Protein AF-0000000074163952 (afdb_homodimer)

Solvent-accessible surface area (backbone atoms only — not comparable to full-atom values): 49693 Å² total; per-residue (Å²): 131,82,79,80,57,80,88,68,45,62,49,52,60,30,50,52,43,33,51,54,52,26,58,41,34,47,19,56,90,40,46,65,64,46,54,51,48,51,37,51,52,40,41,74,66,71,33,51,55,47,67,40,82,78,32,60,22,38,40,33,40,33,74,40,34,94,90,10,71,66,14,60,28,35,26,34,31,22,30,72,25,23,58,88,26,58,41,89,86,47,89,74,48,55,85,70,37,49,54,52,75,40,77,43,78,54,98,90,35,56,25,39,28,20,73,41,19,27,49,41,54,65,18,31,50,26,40,14,41,40,50,33,57,66,62,36,84,84,58,68,28,15,29,35,35,35,40,38,32,36,24,63,87,74,76,31,46,10,57,75,39,48,66,76,76,74,70,81,43,45,35,35,41,33,27,67,37,46,38,56,58,39,39,35,40,26,17,9,13,34,26,34,43,39,35,33,60,30,73,90,61,40,50,58,46,80,36,72,70,44,49,29,36,34,39,38,32,35,50,29,65,36,44,47,43,50,83,38,37,85,62,65,46,54,40,19,50,53,57,48,21,61,49,45,47,58,38,38,25,89,89,50,52,25,15,40,24,30,37,47,19,38,91,38,51,60,28,38,9,27,30,21,35,36,34,33,34,30,52,97,51,54,69,67,52,52,53,50,47,51,53,53,46,50,53,49,45,53,50,49,47,62,74,31,43,87,60,25,66,70,41,46,72,48,76,38,64,83,42,60,76,45,60,54,54,44,40,23,27,38,56,71,39,29,38,38,52,33,27,44,48,51,53,56,67,60,33,47,62,40,62,36,87,83,43,86,88,31,62,30,26,34,31,29,59,2,32,36,39,41,32,39,83,41,47,88,80,19,37,35,32,28,28,38,34,13,17,43,57,71,54,46,52,50,51,51,51,26,52,48,25,48,31,61,36,48,55,33,44,47,66,68,52,77,38,83,62,49,33,18,21,60,64,58,93,80,39,67,68,56,56,49,46,45,55,35,37,15,64,57,55,77,66,43,76,51,48,76,45,59,42,42,45,75,46,68,62,7,35,49,32,65,60,36,75,84,42,46,60,40,25,32,24,29,33,47,44,56,74,67,23,38,71,10,32,34,39,48,77,34,42,38,46,38,50,50,30,53,51,46,42,47,39,52,42,18,69,40,116,130,82,78,80,56,82,87,70,44,61,50,50,60,28,52,50,42,34,52,54,51,30,59,41,34,49,19,55,90,42,46,65,64,46,53,50,50,51,37,51,53,40,39,73,66,71,33,52,53,46,66,42,81,78,32,61,21,37,40,33,39,34,74,40,33,94,89,10,72,67,14,59,28,35,26,36,31,23,30,72,26,23,56,88,26,59,41,93,87,45,90,75,49,55,85,72,38,49,53,51,74,42,78,43,78,55,95,91,36,58,25,38,30,22,74,41,19,26,50,40,54,66,17,33,50,26,41,13,42,41,52,33,58,66,61,37,82,85,58,67,28,16,30,36,36,35,40,39,32,37,24,62,88,72,77,29,46,11,58,74,37,48,66,76,75,74,69,79,42,45,35,35,42,32,27,68,37,46,39,57,58,38,38,34,38,26,17,9,13,36,26,33,40,41,35,33,60,30,72,91,60,40,49,58,46,79,37,73,70,38,49,28,36,34,39,39,32,36,51,29,64,35,46,46,42,52,84,39,36,88,64,65,45,54,39,21,50,51,55,48,22,60,49,44,48,59,39,39,26,89,88,50,52,24,16,38,24,31,36,47,16,37,88,39,53,60,29,37,8,28,32,20,35,37,33,33,34,30,55,95,50,56,70,67,52,51,52,49,48,51,53,52,47,50,53,48,46,53,50,50,49,62,74,31,40,86,60,24,68,68,42,47,72,47,77,38,63,84,41,64,80,36,59,54,60,43,40,23,26,38,55,71,39,28,37,38,52,33,27,44,47,52,54,55,65,60,34,46,62,41,61,36,88,83,43,87,88,30,61,29,25,33,30,28,58,2,32,37,38,41,31,41,82,40,48,89,80,17,38,36,31,29,28,40,36,14,18,44,56,71,55,46,52,50,52,51,52,26,53,48,25,49,32,60,38,47,56,32,46,47,65,68,53,78,40,83,62,48,31,18,22,59,63,57,93,78,38,69,67,56,54,48,44,45,57,34,36,14,65,58,55,77,65,42,76,52,48,75,46,60,42,43,45,74,45,70,63,6,35,48,30,65,58,37,74,83,42,46,61,40,25,31,26,30,33,48,44,55,74,67,23,39,70,11,32,32,38,49,79,35,41,37,45,40,50,50,30,54,50,46,41,48,40,52,41,19,68,41,117

Structure (mmCIF, N/CA/C/O backbone):
data_AF-0000000074163952-model_v1
#
loop_
_entity.id
_entity.type
_entity.pdbx_description
1 polymer 'Aminoacyl-histidine dipeptidase'
#
loop_
_atom_site.group_PDB
_atom_site.id
_atom_site.type_symbol
_atom_site.label_atom_id
_atom_site.label_alt_id
_atom_site.label_comp_id
_atom_site.label_asym_id
_atom_site.label_entity_id
_atom_site.label_seq_id
_atom_site.pdbx_PDB_ins_code
_atom_site.Cartn_x
_atom_site.Cartn_y
_atom_site.Cartn_z
_atom_site.occupancy
_atom_site.B_iso_or_equiv
_atom_site.auth_seq_id
_atom_site.auth_comp_id
_atom_site.auth_asym_id
_atom_site.auth_atom_id
_atom_site.pdbx_PDB_model_num
ATOM 1 N N . MET A 1 1 ? -30.156 -41.531 11.922 1 51.34 1 MET A N 1
ATOM 2 C CA . MET A 1 1 ? -30.359 -41.906 10.531 1 51.34 1 MET A CA 1
ATOM 3 C C . MET A 1 1 ? -29.125 -42.594 9.969 1 51.34 1 MET A C 1
ATOM 5 O O . MET A 1 1 ? -27.984 -42.219 10.289 1 51.34 1 MET A O 1
ATOM 9 N N . SER A 1 2 ? -29.172 -43.75 9.547 1 77.38 2 SER A N 1
ATOM 10 C CA . SER A 1 2 ? -28.062 -44.531 9.047 1 77.38 2 SER A CA 1
ATOM 11 C C . SER A 1 2 ? -27.359 -43.844 7.883 1 77.38 2 SER A C 1
ATOM 13 O O . SER A 1 2 ? -28 -43.156 7.078 1 77.38 2 SER A O 1
ATOM 15 N N . LEU A 1 3 ? -26.016 -43.844 7.941 1 87.5 3 LEU A N 1
ATOM 16 C CA . LEU A 1 3 ? -25.234 -43.219 6.863 1 87.5 3 LEU A CA 1
ATOM 17 C C . LEU A 1 3 ? -25.438 -44 5.559 1 87.5 3 LEU A C 1
ATOM 19 O O . LEU A 1 3 ? -25.594 -45.219 5.57 1 87.5 3 LEU A O 1
ATOM 23 N N . PRO A 1 4 ? -25.547 -43.312 4.52 1 90 4 PRO A N 1
ATOM 24 C CA . PRO A 1 4 ? -25.656 -44.031 3.242 1 90 4 PRO A CA 1
ATOM 25 C C . PRO A 1 4 ? -24.391 -44.844 2.926 1 90 4 PRO A C 1
ATOM 27 O O . PRO A 1 4 ? -23.344 -44.625 3.523 1 90 4 PRO A O 1
ATOM 30 N N . GLU A 1 5 ? -24.609 -45.781 2.006 1 91.25 5 GLU A N 1
ATOM 31 C CA . GLU A 1 5 ? -23.453 -46.5 1.485 1 91.25 5 GLU A CA 1
ATOM 32 C C . GLU A 1 5 ? -22.703 -45.656 0.448 1 91.25 5 GLU A C 1
ATOM 34 O O . GLU A 1 5 ? -23.297 -44.812 -0.209 1 91.25 5 GLU A O 1
ATOM 39 N N . LEU A 1 6 ? -21.406 -45.938 0.286 1 93.94 6 LEU A N 1
ATOM 40 C CA . LEU A 1 6 ? -20.562 -45.188 -0.626 1 93.94 6 LEU A CA 1
ATOM 41 C C . LEU A 1 6 ? -21.109 -45.25 -2.049 1 93.94 6 LEU A C 1
ATOM 43 O O . LEU A 1 6 ? -21.062 -44.25 -2.775 1 93.94 6 LEU A O 1
ATOM 47 N N . ASN A 1 7 ? -21.625 -46.375 -2.359 1 91.69 7 ASN A N 1
ATOM 48 C CA . ASN A 1 7 ? -22.094 -46.594 -3.729 1 91.69 7 ASN A CA 1
ATOM 49 C C . ASN A 1 7 ? -23.406 -45.875 -3.988 1 91.69 7 ASN A C 1
ATOM 51 O O . ASN A 1 7 ? -23.875 -45.812 -5.129 1 91.69 7 ASN A O 1
ATOM 55 N N . GLU A 1 8 ? -23.984 -45.281 -3.004 1 94 8 GLU A N 1
ATOM 56 C CA . GLU A 1 8 ? -25.266 -44.594 -3.127 1 94 8 GLU A CA 1
ATOM 57 C C . GLU A 1 8 ? -25.078 -43.094 -3.359 1 94 8 GLU A C 1
ATOM 59 O O . GLU A 1 8 ? -26.031 -42.375 -3.641 1 94 8 GLU A O 1
ATOM 64 N N . LEU A 1 9 ? -23.906 -42.75 -3.307 1 96.25 9 LEU A N 1
ATOM 65 C CA . LEU A 1 9 ? -23.625 -41.312 -3.402 1 96.25 9 LEU A CA 1
ATOM 66 C C . LEU A 1 9 ? -23.812 -40.812 -4.832 1 96.25 9 LEU A C 1
ATOM 68 O O . LEU A 1 9 ? -23.578 -41.562 -5.785 1 96.25 9 LEU A O 1
ATOM 72 N N . GLU A 1 10 ? -24.328 -39.625 -4.949 1 95.31 10 GLU A N 1
ATOM 73 C CA . GLU A 1 10 ? -24.516 -38.938 -6.238 1 95.31 10 GLU A CA 1
ATOM 74 C C . GLU A 1 10 ? -23.578 -37.75 -6.383 1 95.31 10 GLU A C 1
ATOM 76 O O . GLU A 1 10 ? -23.297 -37.062 -5.406 1 95.31 10 GLU A O 1
ATOM 81 N N . PRO A 1 11 ? -23.109 -37.469 -7.543 1 96.81 11 PRO A N 1
ATOM 82 C CA . PRO A 1 11 ? -23.297 -38.219 -8.781 1 96.81 11 PRO A CA 1
ATOM 83 C C . PRO A 1 11 ? -22.5 -39.531 -8.805 1 96.81 11 PRO A C 1
ATOM 85 O O . PRO A 1 11 ? -21.297 -39.531 -8.531 1 96.81 11 PRO A O 1
ATOM 88 N N . LYS A 1 12 ? -23.062 -40.5 -9.32 1 96.88 12 LYS A N 1
ATOM 89 C CA . LYS A 1 12 ? -22.5 -41.844 -9.219 1 96.88 12 LYS A CA 1
ATOM 90 C C . LYS A 1 12 ? -21.156 -41.938 -9.961 1 96.88 12 LYS A C 1
ATOM 92 O O . LYS A 1 12 ? -20.172 -42.438 -9.422 1 96.88 12 LYS A O 1
ATOM 97 N N . ASP A 1 13 ? -21.141 -41.438 -11.18 1 96.81 13 ASP A N 1
ATOM 98 C CA . ASP A 1 13 ? -19.953 -41.562 -12.016 1 96.81 13 ASP A CA 1
ATOM 99 C C . ASP A 1 13 ? -18.781 -40.812 -11.398 1 96.81 13 ASP A C 1
ATOM 101 O O . ASP A 1 13 ? -17.641 -41.281 -11.453 1 96.81 13 ASP A O 1
ATOM 105 N N . LEU A 1 14 ? -19.047 -39.625 -10.828 1 98.12 14 LEU A N 1
ATOM 106 C CA . LEU A 1 14 ? -17.984 -38.844 -10.18 1 98.12 14 LEU A CA 1
ATOM 107 C C . LEU A 1 14 ? -17.406 -39.625 -8.992 1 98.12 14 LEU A C 1
ATOM 109 O O . LEU A 1 14 ? -16.188 -39.75 -8.875 1 98.12 14 LEU A O 1
ATOM 113 N N . TRP A 1 15 ? -18.203 -40.125 -8.141 1 98.38 15 TRP A N 1
ATOM 114 C CA . TRP A 1 15 ? -17.766 -40.812 -6.945 1 98.38 15 TRP A CA 1
ATOM 115 C C . TRP A 1 15 ? -17.047 -42.094 -7.305 1 98.38 15 TRP A C 1
ATOM 117 O O . TRP A 1 15 ? -16.078 -42.5 -6.645 1 98.38 15 TRP A O 1
ATOM 127 N N . GLN A 1 16 ? -17.531 -42.75 -8.344 1 97.81 16 GLN A N 1
ATOM 128 C CA . GLN A 1 16 ? -16.844 -43.969 -8.797 1 97.81 16 GLN A CA 1
ATOM 129 C C . GLN A 1 16 ? -15.414 -43.656 -9.234 1 97.81 16 GLN A C 1
ATOM 131 O O . GLN A 1 16 ? -14.492 -44.438 -8.938 1 97.81 16 GLN A O 1
ATOM 136 N N . ASN A 1 17 ? -15.297 -42.625 -9.969 1 98.31 17 ASN A N 1
ATOM 137 C CA . ASN A 1 17 ? -13.953 -42.219 -10.352 1 98.31 17 ASN A CA 1
ATOM 138 C C . ASN A 1 17 ? -13.102 -41.875 -9.133 1 98.31 17 ASN A C 1
ATOM 140 O O . ASN A 1 17 ? -11.914 -42.188 -9.086 1 98.31 17 ASN A O 1
ATOM 144 N N . PHE A 1 18 ? -13.695 -41.188 -8.125 1 98.56 18 PHE A N 1
ATOM 145 C CA . PHE A 1 18 ? -12.977 -40.781 -6.918 1 98.56 18 PHE A CA 1
ATOM 146 C C . PHE A 1 18 ? -12.492 -42 -6.152 1 98.56 18 PHE A C 1
ATOM 148 O O . PHE A 1 18 ? -11.336 -42.062 -5.723 1 98.56 18 PHE A O 1
ATOM 155 N N . PHE A 1 19 ? -13.359 -42.938 -6.039 1 98.25 19 PHE A N 1
ATOM 156 C CA . PHE A 1 19 ? -13.008 -44.156 -5.324 1 98.25 19 PHE A CA 1
ATOM 157 C C . PHE A 1 19 ? -11.969 -44.969 -6.094 1 98.25 19 PHE A C 1
ATOM 159 O O . PHE A 1 19 ? -11.102 -45.594 -5.5 1 98.25 19 PHE A O 1
ATOM 166 N N . PHE A 1 20 ? -12.125 -44.969 -7.391 1 98 20 PHE A N 1
ATOM 167 C CA . PHE A 1 20 ? -11.109 -45.594 -8.234 1 98 20 PHE A CA 1
ATOM 168 C C . PHE A 1 20 ? -9.734 -45 -7.949 1 98 20 PHE A C 1
ATOM 170 O O . PHE A 1 20 ? -8.766 -45.719 -7.758 1 98 20 PHE A O 1
ATOM 177 N N . MET A 1 21 ? -9.656 -43.688 -7.879 1 98.38 21 MET A N 1
ATOM 178 C CA . MET A 1 21 ? -8.398 -43 -7.59 1 98.38 21 MET A CA 1
ATOM 179 C C . MET A 1 21 ? -7.891 -43.344 -6.195 1 98.38 21 MET A C 1
ATOM 181 O O . MET A 1 21 ? -6.699 -43.594 -6.004 1 98.38 21 MET A O 1
ATOM 185 N N . CYS A 1 22 ? -8.797 -43.406 -5.219 1 97.88 22 CYS A N 1
ATOM 186 C CA . CYS A 1 22 ? -8.438 -43.75 -3.848 1 97.88 22 CYS A CA 1
ATOM 187 C C . CYS A 1 22 ? -7.793 -45.125 -3.787 1 97.88 22 CYS A C 1
ATOM 189 O O . CYS A 1 22 ? -6.965 -45.375 -2.912 1 97.88 22 CYS A O 1
ATOM 191 N N . GLY A 1 23 ? -8.164 -45.906 -4.703 1 98 23 GLY A N 1
ATOM 192 C CA . GLY A 1 23 ? -7.691 -47.281 -4.715 1 98 23 GLY A CA 1
ATOM 193 C C . GLY A 1 23 ? -6.262 -47.406 -5.207 1 98 23 GLY A C 1
ATOM 194 O O . GLY A 1 23 ? -5.645 -48.469 -5.059 1 98 23 GLY A O 1
ATOM 195 N N . ILE A 1 24 ? -5.742 -46.406 -5.746 1 98.25 24 ILE A N 1
ATOM 196 C CA . ILE A 1 24 ? -4.387 -46.406 -6.285 1 98.25 24 ILE A CA 1
ATOM 197 C C . ILE A 1 24 ? -3.455 -45.625 -5.355 1 98.25 24 ILE A C 1
ATOM 199 O O . ILE A 1 24 ? -3.629 -44.438 -5.152 1 98.25 24 ILE A O 1
ATOM 203 N N . PRO A 1 25 ? -2.461 -46.312 -4.785 1 97.81 25 PRO A N 1
ATOM 204 C CA . PRO A 1 25 ? -1.504 -45.594 -3.953 1 97.81 25 PRO A CA 1
ATOM 205 C C . PRO A 1 25 ? -0.815 -44.438 -4.703 1 97.81 25 PRO A C 1
ATOM 207 O O . PRO A 1 25 ? -0.305 -44.656 -5.809 1 97.81 25 PRO A O 1
ATOM 210 N N . HIS A 1 26 ? -0.855 -43.281 -4.191 1 97.06 26 HIS A N 1
ATOM 211 C CA . HIS A 1 26 ? -0.258 -42.125 -4.863 1 97.06 26 HIS A CA 1
ATOM 212 C C . HIS A 1 26 ? 0.008 -41 -3.883 1 97.06 26 HIS A C 1
ATOM 214 O O . HIS A 1 26 ? -0.418 -41.062 -2.727 1 97.06 26 HIS A O 1
ATOM 220 N N . GLY A 1 27 ? 0.691 -40.062 -4.238 1 96.31 27 GLY A N 1
ATOM 221 C CA . GLY A 1 27 ? 1.073 -38.812 -3.572 1 96.31 27 GLY A CA 1
ATOM 222 C C . GLY A 1 27 ? 2.021 -37.969 -4.395 1 96.31 27 GLY A C 1
ATOM 223 O O . GLY A 1 27 ? 2.508 -38.406 -5.441 1 96.31 27 GLY A O 1
ATOM 224 N N . SER A 1 28 ? 2.232 -36.75 -3.895 1 94.44 28 SER A N 1
ATOM 225 C CA . SER A 1 28 ? 3.219 -35.938 -4.586 1 94.44 28 SER A CA 1
ATOM 226 C C . SER A 1 28 ? 4.562 -36.656 -4.688 1 94.44 28 SER A C 1
ATOM 228 O O . SER A 1 28 ? 5.051 -37.219 -3.705 1 94.44 28 SER A O 1
ATOM 230 N N . GLY A 1 29 ? 5.117 -36.625 -5.859 1 94.44 29 GLY A N 1
ATOM 231 C CA . GLY A 1 29 ? 6.359 -37.344 -6.113 1 94.44 29 GLY A CA 1
ATOM 232 C C . GLY A 1 29 ? 6.141 -38.781 -6.508 1 94.44 29 GLY A C 1
ATOM 233 O O . GLY A 1 29 ? 7.066 -39.438 -6.984 1 94.44 29 GLY A O 1
ATOM 234 N N . ASN A 1 30 ? 5.008 -39.312 -6.242 1 96.56 30 ASN A N 1
ATOM 235 C CA . ASN A 1 30 ? 4.621 -40.688 -6.594 1 96.56 30 ASN A CA 1
ATOM 236 C C . ASN A 1 30 ? 3.326 -40.719 -7.402 1 96.56 30 ASN A C 1
ATOM 238 O O . ASN A 1 30 ? 2.305 -41.219 -6.93 1 96.56 30 ASN A O 1
ATOM 242 N N . VAL A 1 31 ? 3.389 -40.312 -8.664 1 97.69 31 VAL A N 1
ATOM 243 C CA . VAL A 1 31 ? 2.154 -40.094 -9.406 1 97.69 31 VAL A CA 1
ATOM 244 C C . VAL A 1 31 ? 2.109 -41 -10.633 1 97.69 31 VAL A C 1
ATOM 246 O O . VAL A 1 31 ? 1.111 -41.031 -11.359 1 97.69 31 VAL A O 1
ATOM 249 N N . THR A 1 32 ? 3.098 -41.812 -10.875 1 97.12 32 THR A N 1
ATOM 250 C CA . THR A 1 32 ? 3.201 -42.562 -12.109 1 97.12 32 THR A CA 1
ATOM 251 C C . THR A 1 32 ? 2.033 -43.562 -12.242 1 97.12 32 THR A C 1
ATOM 253 O O . THR A 1 32 ? 1.38 -43.594 -13.289 1 97.12 32 THR A O 1
ATOM 256 N N . ALA A 1 33 ? 1.748 -44.281 -11.211 1 97.94 33 ALA A N 1
ATOM 257 C CA . ALA A 1 33 ? 0.709 -45.312 -11.25 1 97.94 33 ALA A CA 1
ATOM 258 C C . ALA A 1 33 ? -0.668 -44.688 -11.461 1 97.94 33 ALA A C 1
ATOM 260 O O . ALA A 1 33 ? -1.479 -45.188 -12.234 1 97.94 33 ALA A O 1
ATOM 261 N N . ILE A 1 34 ? -0.913 -43.625 -10.781 1 98.31 34 ILE A N 1
ATOM 262 C CA . ILE A 1 34 ? -2.244 -43.031 -10.867 1 98.31 34 ILE A CA 1
ATOM 263 C C . ILE A 1 34 ? -2.434 -42.375 -12.234 1 98.31 34 ILE A C 1
ATOM 265 O O . ILE A 1 34 ? -3.529 -42.406 -12.797 1 98.31 34 ILE A O 1
ATOM 269 N N . VAL A 1 35 ? -1.438 -41.719 -12.773 1 98.62 35 VAL A N 1
ATOM 270 C CA . VAL A 1 35 ? -1.528 -41.094 -14.086 1 98.62 35 VAL A CA 1
ATOM 271 C C . VAL A 1 35 ? -1.795 -42.188 -15.141 1 98.62 35 VAL A C 1
ATOM 273 O O . VAL A 1 35 ? -2.666 -42 -16 1 98.62 35 VAL A O 1
ATOM 276 N N . GLN A 1 36 ? -1.068 -43.281 -15.023 1 98.44 36 GLN A N 1
ATOM 277 C CA . GLN A 1 36 ? -1.26 -44.375 -15.961 1 98.44 36 GLN A CA 1
ATOM 278 C C . GLN A 1 36 ? -2.658 -44.969 -15.828 1 98.44 36 GLN A C 1
ATOM 280 O O . GLN A 1 36 ? -3.305 -45.281 -16.828 1 98.44 36 GLN A O 1
ATOM 285 N N . ALA A 1 37 ? -3.074 -45.156 -14.641 1 98.56 37 ALA A N 1
ATOM 286 C CA . ALA A 1 37 ? -4.395 -45.719 -14.398 1 98.56 37 ALA A CA 1
ATOM 287 C C . ALA A 1 37 ? -5.492 -44.844 -14.977 1 98.56 37 ALA A C 1
ATOM 289 O O . ALA A 1 37 ? -6.465 -45.344 -15.547 1 98.56 37 ALA A O 1
ATOM 290 N N . LEU A 1 38 ? -5.367 -43.594 -14.773 1 98.62 38 LEU A N 1
ATOM 291 C CA . LEU A 1 38 ? -6.348 -42.625 -15.297 1 98.62 38 LEU A CA 1
ATOM 292 C C . LEU A 1 38 ? -6.344 -42.656 -16.828 1 98.62 38 LEU A C 1
ATOM 294 O O . LEU A 1 38 ? -7.398 -42.531 -17.453 1 98.62 38 LEU A O 1
ATOM 298 N N . LYS A 1 39 ? -5.137 -42.688 -17.406 1 98.69 39 LYS A N 1
ATOM 299 C CA . LYS A 1 39 ? -5.023 -42.781 -18.859 1 98.69 39 LYS A CA 1
ATOM 300 C C . LYS A 1 39 ? -5.785 -44 -19.391 1 98.69 39 LYS A C 1
ATOM 302 O O . LYS A 1 39 ? -6.566 -43.875 -20.328 1 98.69 39 LYS A O 1
ATOM 307 N N . GLU A 1 40 ? -5.559 -45.094 -18.766 1 98.5 40 GLU A N 1
ATOM 308 C CA . GLU A 1 40 ? -6.188 -46.344 -19.188 1 98.5 40 GLU A CA 1
ATOM 309 C C . GLU A 1 40 ? -7.703 -46.281 -19.016 1 98.5 40 GLU A C 1
ATOM 311 O O . GLU A 1 40 ? -8.445 -46.781 -19.875 1 98.5 40 GLU A O 1
ATOM 316 N N . ARG A 1 41 ? -8.094 -45.688 -17.953 1 97.69 41 ARG A N 1
ATOM 317 C CA . ARG A 1 41 ? -9.523 -45.562 -17.703 1 97.69 41 ARG A CA 1
ATOM 318 C C . ARG A 1 41 ? -10.18 -44.688 -18.781 1 97.69 41 ARG A C 1
ATOM 320 O O . ARG A 1 41 ? -11.273 -45.031 -19.25 1 97.69 41 ARG A O 1
ATOM 327 N N . ALA A 1 42 ? -9.578 -43.625 -19.125 1 98.19 42 ALA A N 1
ATOM 328 C CA . ALA A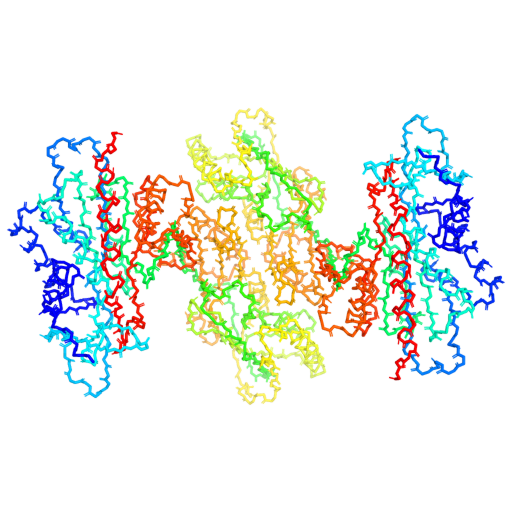 1 42 ? -10.094 -42.75 -20.172 1 98.19 42 ALA A CA 1
ATOM 329 C C . ALA A 1 42 ? -10.125 -43.438 -21.531 1 98.19 42 ALA A C 1
ATOM 331 O O . ALA A 1 42 ? -11.109 -43.344 -22.266 1 98.19 42 ALA A O 1
ATOM 332 N N . GLU A 1 43 ? -9.078 -44.188 -21.812 1 98.25 43 GLU A N 1
ATOM 333 C CA . GLU A 1 43 ? -9.008 -44.906 -23.078 1 98.25 43 GLU A CA 1
ATOM 334 C C . GLU A 1 43 ? -10.086 -46 -23.141 1 98.25 43 GLU A C 1
ATOM 336 O O . GLU A 1 43 ? -10.68 -46.219 -24.203 1 98.25 43 GLU A O 1
ATOM 341 N N . ALA A 1 44 ? -10.297 -46.625 -22.047 1 97.5 44 ALA A N 1
ATOM 342 C CA . ALA A 1 44 ? -11.336 -47.656 -21.984 1 97.5 44 ALA A CA 1
ATOM 343 C C . ALA A 1 44 ? -12.711 -47.062 -22.25 1 97.5 44 ALA A C 1
ATOM 345 O O . ALA A 1 44 ? -13.602 -47.719 -22.766 1 97.5 44 ALA A O 1
ATOM 346 N N . ALA A 1 45 ? -12.828 -45.844 -21.984 1 96.38 45 ALA A N 1
ATOM 347 C CA . ALA A 1 45 ? -14.094 -45.125 -22.203 1 96.38 45 ALA A CA 1
ATOM 348 C C . ALA A 1 45 ? -14.172 -44.562 -23.625 1 96.38 45 ALA A C 1
ATOM 350 O O . ALA A 1 45 ? -15.156 -43.938 -23.984 1 96.38 45 ALA A O 1
ATOM 351 N N . GLY A 1 46 ? -13.133 -44.75 -24.406 1 96.38 46 GLY A N 1
ATOM 352 C CA . GLY A 1 46 ? -13.141 -44.344 -25.797 1 96.38 46 GLY A CA 1
ATOM 353 C C . GLY A 1 46 ? -12.562 -42.969 -26.016 1 96.38 46 GLY A C 1
ATOM 354 O O . GLY A 1 46 ? -12.75 -42.375 -27.078 1 96.38 46 GLY A O 1
ATOM 355 N N . LEU A 1 47 ? -11.953 -42.438 -25.078 1 98 47 LEU A N 1
ATOM 356 C CA . LEU A 1 47 ? -11.359 -41.125 -25.203 1 98 47 LEU A CA 1
ATOM 357 C C . LEU A 1 47 ? -9.875 -41.219 -25.547 1 98 47 LEU A C 1
ATOM 359 O O . LEU A 1 47 ? -9.242 -42.25 -25.297 1 98 47 LEU A O 1
ATOM 363 N N . LYS A 1 48 ? -9.398 -40.156 -26.188 1 98.12 48 LYS A N 1
ATOM 364 C CA . LYS A 1 48 ? -7.957 -40.031 -26.391 1 98.12 48 LYS A CA 1
ATOM 365 C C . LYS A 1 48 ? -7.254 -39.562 -25.125 1 98.12 48 LYS A C 1
ATOM 367 O O . LYS A 1 48 ? -7.715 -38.625 -24.484 1 98.12 48 LYS A O 1
ATOM 372 N N . ALA A 1 49 ? -6.215 -40.25 -24.734 1 98.5 49 ALA A N 1
ATOM 373 C CA . ALA A 1 49 ? -5.461 -39.875 -23.547 1 98.5 49 ALA A CA 1
ATOM 374 C C . ALA A 1 49 ? -3.957 -39.969 -23.812 1 98.5 49 ALA A C 1
ATOM 376 O O . ALA A 1 49 ? -3.461 -40.969 -24.344 1 98.5 49 ALA A O 1
ATOM 377 N N . THR A 1 50 ? -3.238 -38.906 -23.5 1 98.31 50 THR A N 1
ATOM 378 C CA . THR A 1 50 ? -1.801 -38.844 -23.734 1 98.31 50 THR A CA 1
ATOM 379 C C . THR A 1 50 ? -1.075 -38.25 -22.531 1 98.31 50 THR A C 1
ATOM 381 O O . THR A 1 50 ? -1.533 -37.25 -21.938 1 98.31 50 THR A O 1
ATOM 384 N N . ILE A 1 51 ? -0.022 -38.906 -22.141 1 98.31 51 ILE A N 1
ATOM 385 C CA . ILE A 1 51 ? 0.864 -38.344 -21.125 1 98.31 51 ILE A CA 1
ATOM 386 C C . ILE A 1 51 ? 1.935 -37.469 -21.797 1 98.31 51 ILE A C 1
ATOM 388 O O . ILE A 1 51 ? 2.709 -37.969 -22.609 1 98.31 51 ILE A O 1
ATOM 392 N N . GLU A 1 52 ? 1.907 -36.25 -21.484 1 97.31 52 GLU A N 1
ATOM 393 C CA . GLU A 1 52 ? 2.883 -35.344 -22.078 1 97.31 52 GLU A CA 1
ATOM 394 C C . GLU A 1 52 ? 4.301 -35.688 -21.625 1 97.31 52 GLU A C 1
ATOM 396 O O . GLU A 1 52 ? 4.562 -35.75 -20.422 1 97.31 52 GLU A O 1
ATOM 401 N N . ALA A 1 53 ? 5.195 -35.75 -22.5 1 95.75 53 ALA A N 1
ATOM 402 C CA . ALA A 1 53 ? 6.551 -36.219 -22.203 1 95.75 53 ALA A CA 1
ATOM 403 C C . ALA A 1 53 ? 7.301 -35.188 -21.344 1 95.75 53 ALA A C 1
ATOM 405 O O . ALA A 1 53 ? 8.039 -35.562 -20.438 1 95.75 53 ALA A O 1
ATOM 406 N N . SER A 1 54 ? 7.145 -33.969 -21.625 1 94.94 54 SER A N 1
ATOM 407 C CA . SER A 1 54 ? 7.922 -32.906 -20.969 1 94.94 54 SER A CA 1
ATOM 408 C C . SER A 1 54 ? 7.5 -32.75 -19.516 1 94.94 54 SER A C 1
ATOM 410 O O . SER A 1 54 ? 8.344 -32.531 -18.641 1 94.94 54 SER A O 1
ATOM 412 N N . SER A 1 55 ? 6.199 -32.844 -19.234 1 95.81 55 SER A N 1
ATOM 413 C CA . SER A 1 55 ? 5.695 -32.5 -17.906 1 95.81 55 SER A CA 1
ATOM 414 C C . SER A 1 55 ? 5.25 -33.75 -17.141 1 95.81 55 SER A C 1
ATOM 416 O O . SER A 1 55 ? 5.219 -33.75 -15.906 1 95.81 55 SER A O 1
ATOM 418 N N . GLY A 1 56 ? 4.887 -34.781 -17.875 1 97.44 56 GLY A N 1
ATOM 419 C CA . GLY A 1 56 ? 4.277 -35.938 -17.234 1 97.44 56 GLY A CA 1
ATOM 420 C C . GLY A 1 56 ? 2.791 -35.75 -16.984 1 97.44 56 GLY A C 1
ATOM 421 O O . GLY A 1 56 ? 2.135 -36.656 -16.453 1 97.44 56 GLY A O 1
ATOM 422 N N . ASN A 1 57 ? 2.205 -34.656 -17.391 1 98.31 57 ASN A N 1
ATOM 423 C CA . ASN A 1 57 ? 0.769 -34.438 -17.25 1 98.31 57 ASN A CA 1
ATOM 424 C C . ASN A 1 57 ? -0.031 -35.375 -18.141 1 98.31 57 ASN A C 1
ATOM 426 O O . ASN A 1 57 ? 0.468 -35.844 -19.156 1 98.31 57 ASN A O 1
ATOM 430 N N . LEU A 1 58 ? -1.211 -35.625 -17.719 1 98.75 58 LEU A N 1
ATOM 431 C CA . LEU A 1 58 ? -2.143 -36.406 -18.531 1 98.75 58 LEU A CA 1
ATOM 432 C C . LEU A 1 58 ? -3.15 -35.5 -19.219 1 98.75 58 LEU A C 1
ATOM 434 O O . LEU A 1 58 ? -3.793 -34.688 -18.578 1 98.75 58 LEU A O 1
ATOM 438 N N . LEU A 1 59 ? -3.213 -35.562 -20.516 1 98.75 59 LEU A N 1
ATOM 439 C CA . LEU A 1 59 ? -4.242 -34.875 -21.297 1 98.75 59 LEU A CA 1
ATOM 440 C C . LEU A 1 59 ? -5.234 -35.875 -21.875 1 98.75 59 LEU A C 1
ATOM 442 O O . LEU A 1 59 ? -4.844 -36.812 -22.594 1 98.75 59 LEU A O 1
ATOM 446 N N . ILE A 1 60 ? -6.484 -35.75 -21.547 1 98.75 60 ILE A N 1
ATOM 447 C CA . ILE A 1 60 ? -7.582 -36.531 -22.094 1 98.75 60 ILE A CA 1
ATOM 448 C C . ILE A 1 60 ? -8.461 -35.656 -22.984 1 98.75 60 ILE A C 1
ATOM 450 O O . ILE A 1 60 ? -8.805 -34.531 -22.609 1 98.75 60 ILE A O 1
ATOM 454 N N . VAL A 1 61 ? -8.82 -36.125 -24.141 1 98.56 61 VAL A N 1
ATOM 455 C CA . VAL A 1 61 ? -9.57 -35.312 -25.094 1 98.56 61 VAL A CA 1
ATOM 456 C C . VAL A 1 61 ? -10.867 -36.031 -25.469 1 98.56 61 VAL A C 1
ATOM 458 O O . VAL A 1 61 ? -10.844 -37.188 -25.844 1 98.56 61 VAL A O 1
ATOM 461 N N . LYS A 1 62 ? -11.938 -35.344 -25.281 1 98.25 62 LYS A N 1
ATOM 462 C CA . LYS A 1 62 ? -13.211 -35.719 -25.891 1 98.25 62 LYS A CA 1
ATOM 463 C C . LYS A 1 62 ? -13.531 -34.812 -27.078 1 98.25 62 LYS A C 1
ATOM 465 O O . LYS A 1 62 ? -13.719 -33.594 -26.906 1 98.25 62 LYS A O 1
ATOM 470 N N . GLU A 1 63 ? -13.594 -35.438 -28.203 1 97.44 63 GLU A N 1
ATOM 471 C CA . GLU A 1 63 ? -13.914 -34.625 -29.375 1 97.44 63 GLU A CA 1
ATOM 472 C C . GLU A 1 63 ? -15.352 -34.125 -29.312 1 97.44 63 GLU A C 1
ATOM 474 O O . GLU A 1 63 ? -16.203 -34.688 -28.625 1 97.44 63 GLU A O 1
ATOM 479 N N . ALA A 1 64 ? -15.586 -33.062 -30.047 1 97.44 64 ALA A N 1
ATOM 480 C CA . ALA A 1 64 ? -16.906 -32.438 -30.062 1 97.44 64 ALA A CA 1
ATOM 481 C C . ALA A 1 64 ? -17.969 -33.438 -30.547 1 97.44 64 ALA A C 1
ATOM 483 O O . ALA A 1 64 ? -17.734 -34.219 -31.469 1 97.44 64 ALA A O 1
ATOM 484 N N . ASP A 1 65 ? -19.094 -33.406 -29.906 1 96.56 65 ASP A N 1
ATOM 485 C CA . ASP A 1 65 ? -20.234 -34.188 -30.391 1 96.56 65 ASP A CA 1
ATOM 486 C C . ASP A 1 65 ? -20.781 -33.562 -31.688 1 96.56 65 ASP A C 1
ATOM 488 O O . ASP A 1 65 ? -20.562 -32.375 -31.969 1 96.56 65 ASP A O 1
ATOM 492 N N . PRO A 1 66 ? -21.438 -34.438 -32.438 1 95.31 66 PRO A N 1
ATOM 493 C CA . PRO A 1 66 ? -22.016 -33.906 -33.656 1 95.31 66 PRO A CA 1
ATOM 494 C C . PRO A 1 66 ? -22.875 -32.656 -33.438 1 95.31 66 PRO A C 1
ATOM 496 O O . PRO A 1 66 ? -23.734 -32.656 -32.531 1 95.31 66 PRO A O 1
ATOM 499 N N . GLY A 1 67 ? -22.547 -31.625 -34.156 1 95.56 67 GLY A N 1
ATOM 500 C CA . GLY A 1 67 ? -23.312 -30.391 -34.062 1 95.56 67 GLY A CA 1
ATOM 501 C C . GLY A 1 67 ? -22.641 -29.359 -33.156 1 95.56 67 GLY A C 1
ATOM 502 O O . GLY A 1 67 ? -23.031 -28.188 -33.156 1 95.56 67 GLY A O 1
ATOM 503 N N . CYS A 1 68 ? -21.641 -29.75 -32.438 1 96.56 68 CYS A N 1
ATOM 504 C CA . CYS A 1 68 ? -20.969 -28.844 -31.516 1 96.56 68 CYS A CA 1
ATOM 505 C C . CYS A 1 68 ? -19.531 -28.578 -31.938 1 96.56 68 CYS A C 1
ATOM 507 O O . CYS A 1 68 ? -18.719 -28.141 -31.125 1 96.56 68 CYS A O 1
ATOM 509 N N . GLU A 1 69 ? -19.172 -28.828 -33.188 1 95.81 69 GLU A N 1
ATOM 510 C CA . GLU A 1 69 ? -17.781 -28.812 -33.656 1 95.81 69 GLU A CA 1
ATOM 511 C C . GLU A 1 69 ? -17.234 -27.391 -33.656 1 95.81 69 GLU A C 1
ATOM 513 O O . GLU A 1 69 ? -16.016 -27.188 -33.562 1 95.81 69 GLU A O 1
ATOM 518 N N . ASN A 1 70 ? -18.109 -26.422 -33.719 1 95.88 70 ASN A N 1
ATOM 519 C CA . ASN A 1 70 ? -17.672 -25.031 -33.781 1 95.88 70 ASN A CA 1
ATOM 520 C C . ASN A 1 70 ? -17.625 -24.375 -32.406 1 95.88 70 ASN A C 1
ATOM 522 O O . ASN A 1 70 ? -17.203 -23.219 -32.281 1 95.88 70 ASN A O 1
ATOM 526 N N . ALA A 1 71 ? -18.078 -25.062 -31.422 1 96.94 71 ALA A N 1
ATOM 527 C CA . ALA A 1 71 ? -18.047 -24.531 -30.062 1 96.94 71 ALA A CA 1
ATOM 528 C C . ALA A 1 71 ? -16.609 -24.391 -29.562 1 96.94 71 ALA A C 1
ATOM 530 O O . ALA A 1 71 ? -15.734 -25.156 -29.953 1 96.94 71 ALA A O 1
ATOM 531 N N . PRO A 1 72 ? -16.375 -23.359 -28.734 1 97.38 72 PRO A N 1
ATOM 532 C CA . PRO A 1 72 ? -15.039 -23.234 -28.141 1 97.38 72 PRO A CA 1
ATOM 533 C C . PRO A 1 72 ? -14.648 -24.469 -27.312 1 97.38 72 PRO A C 1
ATOM 535 O O . PRO A 1 72 ? -15.492 -25.047 -26.625 1 97.38 72 PRO A O 1
ATOM 538 N N . THR A 1 73 ? -13.406 -24.828 -27.375 1 98.06 73 THR A N 1
ATOM 539 C CA . THR A 1 73 ? -12.883 -25.922 -26.547 1 98.06 73 THR A CA 1
ATOM 540 C C . THR A 1 73 ? -12.781 -25.484 -25.094 1 98.06 73 THR A C 1
ATOM 542 O O . THR A 1 73 ? -12.391 -24.359 -24.797 1 98.06 73 THR A O 1
ATOM 545 N N . VAL A 1 74 ? -13.164 -26.391 -24.219 1 98.25 74 VAL A N 1
ATOM 546 C CA . VAL A 1 74 ? -13.078 -26.141 -22.781 1 98.25 74 VAL A CA 1
ATOM 547 C C . VAL A 1 74 ? -12.109 -27.125 -22.141 1 98.25 74 VAL A C 1
ATOM 549 O O . VAL A 1 74 ? -12.133 -28.312 -22.453 1 98.25 74 VAL A O 1
ATOM 552 N N . CYS A 1 75 ? -11.25 -26.609 -21.312 1 98.69 75 CYS A N 1
ATOM 553 C CA . CYS A 1 75 ? -10.344 -27.453 -20.547 1 98.69 75 CYS A CA 1
ATOM 554 C C . CYS A 1 75 ? -10.828 -27.594 -19.109 1 98.69 75 CYS A C 1
ATOM 556 O O . CYS A 1 75 ? -11.031 -26.594 -18.422 1 98.69 75 CYS A O 1
ATOM 558 N N . LEU A 1 76 ? -11.047 -28.766 -18.656 1 98.81 76 LEU A N 1
ATOM 559 C CA . LEU A 1 76 ? -11.273 -29.094 -17.25 1 98.81 76 LEU A CA 1
ATOM 560 C C . LEU A 1 76 ? -9.984 -29.531 -16.578 1 98.81 76 LEU A C 1
ATOM 562 O O . LEU A 1 76 ? -9.367 -30.516 -16.984 1 98.81 76 LEU A O 1
ATOM 566 N N . GLN A 1 77 ? -9.625 -28.797 -15.539 1 98.62 77 GLN A N 1
ATOM 567 C CA . GLN A 1 77 ? -8.273 -29.031 -15.031 1 98.62 77 GLN A CA 1
ATOM 568 C C . GLN A 1 77 ? -8.297 -29.344 -13.539 1 98.62 77 GLN A C 1
ATOM 570 O O . GLN A 1 77 ? -9.023 -28.703 -12.773 1 98.62 77 GLN A O 1
ATOM 575 N N . GLY A 1 78 ? -7.555 -30.297 -13.102 1 98.06 78 GLY A N 1
ATOM 576 C CA . GLY A 1 78 ? -7.25 -30.656 -11.734 1 98.06 78 GLY A CA 1
ATOM 577 C C . GLY A 1 78 ? -5.898 -31.328 -11.578 1 98.06 78 GLY A C 1
ATOM 578 O O . GLY A 1 78 ? -5.164 -31.484 -12.555 1 98.06 78 GLY A O 1
ATOM 579 N N . HIS A 1 79 ? -5.516 -31.672 -10.367 1 98.31 79 HIS A N 1
ATOM 580 C CA . HIS A 1 79 ? -4.258 -32.375 -10.148 1 98.31 79 HIS A CA 1
ATOM 581 C C . HIS A 1 79 ? -4.496 -33.719 -9.438 1 98.31 79 HIS A C 1
ATOM 583 O O . HIS A 1 79 ? -5.438 -33.844 -8.648 1 98.31 79 HIS A O 1
ATOM 589 N N . CYS A 1 80 ? -3.619 -34.625 -9.727 1 97.94 80 CYS A N 1
ATOM 590 C CA . CYS A 1 80 ? -3.904 -35.969 -9.258 1 97.94 80 CYS A CA 1
ATOM 591 C C . CYS A 1 80 ? -3.08 -36.312 -8.023 1 97.94 80 CYS A C 1
ATOM 593 O O . CYS A 1 80 ? -3.332 -37.312 -7.355 1 97.94 80 CYS A O 1
ATOM 595 N N . ASP A 1 81 ? -2.07 -35.469 -7.73 1 96.94 81 ASP A N 1
ATOM 596 C CA . ASP A 1 81 ? -1.271 -35.75 -6.543 1 96.94 81 ASP A CA 1
ATOM 597 C C . ASP A 1 81 ? -1.985 -35.281 -5.277 1 96.94 81 ASP A C 1
ATOM 599 O O . ASP A 1 81 ? -3.006 -34.594 -5.352 1 96.94 81 ASP A O 1
ATOM 603 N N . MET A 1 82 ? -1.592 -35.75 -4.141 1 95.19 82 MET A N 1
ATOM 604 C CA . MET A 1 82 ? -2.109 -35.312 -2.842 1 95.19 82 MET A CA 1
ATOM 605 C C . MET A 1 82 ? -0.986 -35.219 -1.813 1 95.19 82 MET A C 1
ATOM 607 O O . MET A 1 82 ? 0.074 -35.812 -1.986 1 95.19 82 MET A O 1
ATOM 611 N N . VAL A 1 83 ? -1.151 -34.344 -0.845 1 91.94 83 VAL A N 1
ATOM 612 C CA . VAL A 1 83 ? -0.26 -34.344 0.31 1 91.94 83 VAL A CA 1
ATOM 613 C C . VAL A 1 83 ? -0.57 -35.531 1.21 1 91.94 83 VAL A C 1
ATOM 615 O O . VAL A 1 83 ? -1.725 -35.75 1.582 1 91.94 83 VAL A O 1
ATOM 618 N N . CYS A 1 84 ? 0.44 -36.344 1.507 1 93.31 84 CYS A N 1
ATOM 619 C CA . CYS A 1 84 ? 0.281 -37.531 2.324 1 93.31 84 CYS A CA 1
ATOM 620 C C . CYS A 1 84 ? 0.454 -37.219 3.805 1 93.31 84 CYS A C 1
ATOM 622 O O . CYS A 1 84 ? 1.545 -36.844 4.238 1 93.31 84 CYS A O 1
ATOM 624 N N . SER A 1 85 ? -0.647 -37.219 4.449 1 91.44 85 SER A N 1
ATOM 625 C CA . SER A 1 85 ? -0.637 -37 5.887 1 91.44 85 SER A CA 1
ATOM 626 C C . SER A 1 85 ? -1.452 -38.031 6.633 1 91.44 85 SER A C 1
ATOM 628 O O . SER A 1 85 ? -2.504 -38.469 6.156 1 91.44 85 SER A O 1
ATOM 630 N N . LYS A 1 86 ? -0.971 -38.531 7.738 1 87.94 86 LYS A N 1
ATOM 631 C CA . LYS A 1 86 ? -1.683 -39.5 8.555 1 87.94 86 LYS A CA 1
ATOM 632 C C . LYS A 1 86 ? -1.458 -39.25 10.039 1 87.94 86 LYS A C 1
ATOM 634 O O . LYS A 1 86 ? -0.507 -38.562 10.422 1 87.94 86 LYS A O 1
ATOM 639 N N . ARG A 1 87 ? -2.34 -39.812 10.852 1 81.06 87 ARG A N 1
ATOM 640 C CA . ARG A 1 87 ? -2.139 -39.781 12.297 1 81.06 87 ARG A CA 1
ATOM 641 C C . ARG A 1 87 ? -0.99 -40.688 12.719 1 81.06 87 ARG A C 1
ATOM 643 O O . ARG A 1 87 ? -0.715 -41.688 12.055 1 81.06 87 ARG A O 1
ATOM 650 N N . ALA A 1 88 ? -0.315 -40.406 13.672 1 78 88 ALA A N 1
ATOM 651 C CA . ALA A 1 88 ? 0.804 -41.188 14.164 1 78 88 ALA A CA 1
ATOM 652 C C . ALA A 1 88 ? 0.37 -42.625 14.461 1 78 88 ALA A C 1
ATOM 654 O O . ALA A 1 88 ? 1.147 -43.562 14.273 1 78 88 ALA A O 1
ATOM 655 N N . THR A 1 89 ? -0.837 -42.719 14.805 1 87.5 89 THR A N 1
ATOM 656 C CA . THR A 1 89 ? -1.341 -44.031 15.258 1 87.5 89 THR A CA 1
ATOM 657 C C . THR A 1 89 ? -1.861 -44.844 14.078 1 87.5 89 THR A C 1
ATOM 659 O O . THR A 1 89 ? -2.18 -46.031 14.234 1 87.5 89 THR A O 1
ATOM 662 N N . THR A 1 90 ? -1.923 -44.219 12.93 1 89.88 90 THR A N 1
ATOM 663 C CA . THR A 1 90 ? -2.479 -44.906 11.773 1 89.88 90 THR A CA 1
ATOM 664 C C . THR A 1 90 ? -1.387 -45.656 11.008 1 89.88 90 THR A C 1
ATOM 666 O O . THR A 1 90 ? -0.375 -45.062 10.625 1 89.88 90 THR A O 1
ATOM 669 N N . GLU A 1 91 ? -1.586 -46.875 10.883 1 92.81 91 GLU A N 1
ATOM 670 C CA . GLU A 1 91 ? -0.689 -47.688 10.039 1 92.81 91 GLU A CA 1
ATOM 671 C C . GLU A 1 91 ? -1.096 -47.594 8.57 1 92.81 91 GLU A C 1
ATOM 673 O O . GLU A 1 91 ? -2.072 -48.219 8.156 1 92.81 91 GLU A O 1
ATOM 678 N N . HIS A 1 92 ? -0.429 -46.844 7.812 1 94.81 92 HIS A N 1
ATOM 679 C CA . HIS A 1 92 ? -0.709 -46.625 6.398 1 94.81 92 HIS A CA 1
ATOM 680 C C . HIS A 1 92 ? 0.565 -46.312 5.629 1 94.81 92 HIS A C 1
ATOM 682 O O . HIS A 1 92 ? 1.344 -45.438 6.047 1 94.81 92 HIS A O 1
ATOM 688 N N . ASP A 1 93 ? 0.871 -47.031 4.633 1 96.25 93 ASP A N 1
ATOM 689 C CA . ASP A 1 93 ? 1.962 -46.719 3.709 1 96.25 93 ASP A CA 1
ATOM 690 C C . ASP A 1 93 ? 1.432 -46.156 2.396 1 96.25 93 ASP A C 1
ATOM 692 O O . ASP A 1 93 ? 0.955 -46.906 1.537 1 96.25 93 ASP A O 1
ATOM 696 N N . PHE A 1 94 ? 1.607 -44.906 2.139 1 96 94 PHE A N 1
ATOM 697 C CA . PHE A 1 94 ? 1.042 -44.219 0.993 1 96 94 PHE A CA 1
ATOM 698 C C . PHE A 1 94 ? 1.631 -44.75 -0.311 1 96 94 PHE A C 1
ATOM 700 O O . PHE A 1 94 ? 1.084 -44.5 -1.389 1 96 94 PHE A O 1
ATOM 707 N N . LEU A 1 95 ? 2.725 -45.438 -0.302 1 95.56 95 LEU A N 1
ATOM 708 C CA . LEU A 1 95 ? 3.346 -46 -1.503 1 95.56 95 LEU A CA 1
ATOM 709 C C . LEU A 1 95 ? 2.682 -47.312 -1.907 1 95.56 95 LEU A C 1
ATOM 711 O O . LEU A 1 95 ? 2.826 -47.75 -3.047 1 95.56 95 LEU A O 1
ATOM 715 N N . LYS A 1 96 ? 1.924 -47.875 -0.979 1 96.56 96 LYS A N 1
ATOM 716 C CA . LYS A 1 96 ? 1.427 -49.219 -1.24 1 96.56 96 LYS A CA 1
ATOM 717 C C . LYS A 1 96 ? -0.068 -49.344 -0.953 1 96.56 96 LYS A C 1
ATOM 719 O O . LYS A 1 96 ? -0.783 -50.094 -1.609 1 96.56 96 LYS A O 1
ATOM 724 N N . ASP A 1 97 ? -0.452 -48.562 0.01 1 96.88 97 ASP A N 1
ATOM 725 C CA . ASP A 1 97 ? -1.81 -48.75 0.514 1 96.88 97 ASP A CA 1
ATOM 726 C C . ASP A 1 97 ? -2.777 -47.781 -0.144 1 96.88 97 ASP A C 1
ATOM 728 O O . ASP A 1 97 ? -2.426 -46.625 -0.389 1 96.88 97 ASP A O 1
ATOM 732 N N . PRO A 1 98 ? -3.967 -48.25 -0.425 1 97 98 PRO A N 1
ATOM 733 C CA . PRO A 1 98 ? -5 -47.344 -0.924 1 97 98 PRO A CA 1
ATOM 734 C C . PRO A 1 98 ? -5.609 -46.469 0.179 1 97 98 PRO A C 1
ATOM 736 O O . PRO A 1 98 ? -5.523 -46.844 1.359 1 97 98 PRO A O 1
ATOM 739 N N . ILE A 1 99 ? -6.133 -45.344 -0.191 1 97.44 99 ILE A N 1
ATOM 740 C CA . ILE A 1 99 ? -6.926 -44.531 0.726 1 97.44 99 ILE A CA 1
ATOM 741 C C . ILE A 1 99 ? -8.273 -45.219 0.977 1 97.44 99 ILE A C 1
ATOM 743 O O . ILE A 1 99 ? -8.898 -45.75 0.048 1 97.44 99 ILE A O 1
ATOM 747 N N . ARG A 1 100 ? -8.727 -45.25 2.197 1 96.5 100 ARG A N 1
ATOM 748 C CA . ARG A 1 100 ? -9.992 -45.875 2.562 1 96.5 100 ARG A CA 1
ATOM 749 C C . ARG A 1 100 ? -11.023 -44.812 2.971 1 96.5 100 ARG A C 1
ATOM 751 O O . ARG A 1 100 ? -11.148 -44.5 4.152 1 96.5 100 ARG A O 1
ATOM 758 N N . PRO A 1 101 ? -11.852 -44.406 1.985 1 97 101 PRO A N 1
ATOM 759 C CA . PRO A 1 101 ? -12.859 -43.375 2.275 1 97 101 PRO A CA 1
ATOM 760 C C . PRO A 1 101 ? -13.938 -43.875 3.244 1 97 101 PRO A C 1
ATOM 762 O O . PRO A 1 101 ? -14.297 -45.031 3.227 1 97 101 PRO A O 1
ATOM 765 N N . ARG A 1 102 ? -14.398 -42.969 4.043 1 95.94 102 ARG A N 1
ATOM 766 C CA . ARG A 1 102 ? -15.484 -43.281 4.969 1 95.94 102 ARG A CA 1
ATOM 767 C C . ARG A 1 102 ? -16.391 -42.062 5.145 1 95.94 102 ARG A C 1
ATOM 769 O O . ARG A 1 102 ? -15.961 -40.906 4.961 1 95.94 102 ARG A O 1
ATOM 776 N N . LEU A 1 103 ? -17.656 -42.312 5.512 1 96.94 103 LEU A N 1
ATOM 777 C CA . LEU A 1 103 ? -18.625 -41.25 5.727 1 96.94 103 LEU A CA 1
ATOM 778 C C . LEU A 1 103 ? -18.812 -41 7.215 1 96.94 103 LEU A C 1
ATOM 780 O O . LEU A 1 103 ? -18.797 -41.906 8.023 1 96.94 103 LEU A O 1
ATOM 784 N N . GLU A 1 104 ? -18.922 -39.781 7.465 1 95.62 104 GLU A N 1
ATOM 785 C CA . GLU A 1 104 ? -19.203 -39.344 8.828 1 95.62 104 GLU A CA 1
ATOM 786 C C . GLU A 1 104 ? -20.031 -38.062 8.844 1 95.62 104 GLU A C 1
ATOM 788 O O . GLU A 1 104 ? -19.938 -37.25 7.918 1 95.62 104 GLU A O 1
ATOM 793 N N . MET A 1 105 ? -20.906 -38 9.859 1 94.88 105 MET A N 1
ATOM 794 C CA . MET A 1 105 ? -21.609 -36.75 10.062 1 94.88 105 MET A CA 1
ATOM 795 C C . MET A 1 105 ? -20.75 -35.75 10.852 1 94.88 105 MET A C 1
ATOM 797 O O . MET A 1 105 ? -20.266 -36.094 11.93 1 94.88 105 MET A O 1
ATOM 801 N N . THR A 1 106 ? -20.453 -34.688 10.312 1 92.62 106 THR A N 1
ATOM 802 C CA . THR A 1 106 ? -19.703 -33.625 10.969 1 92.62 106 THR A CA 1
ATOM 803 C C . THR A 1 106 ? -20.516 -32.312 10.969 1 92.62 106 THR A C 1
ATOM 805 O O . THR A 1 106 ? -20.812 -31.766 9.906 1 92.62 106 THR A O 1
ATOM 808 N N . ASP A 1 107 ? -20.844 -31.734 12.109 1 90.69 107 ASP A N 1
ATOM 809 C CA . ASP A 1 107 ? -21.562 -30.484 12.281 1 90.69 107 ASP A CA 1
ATOM 810 C C . ASP A 1 107 ? -22.859 -30.484 11.453 1 90.69 107 ASP A C 1
ATOM 812 O O . ASP A 1 107 ? -23.156 -29.5 10.766 1 90.69 107 ASP A O 1
ATOM 816 N N . GLY A 1 108 ? -23.562 -31.625 11.438 1 93 108 GLY A N 1
ATOM 817 C CA . GLY A 1 108 ? -24.859 -31.75 10.797 1 93 108 GLY A CA 1
ATOM 818 C C . GLY A 1 108 ? -24.766 -31.984 9.297 1 93 108 GLY A C 1
ATOM 819 O O . GLY A 1 108 ? -25.781 -32.031 8.602 1 93 108 GLY A O 1
ATOM 820 N N . LYS A 1 109 ? -23.609 -32.156 8.789 1 93.62 109 LYS A N 1
ATOM 821 C CA . LYS A 1 109 ? -23.391 -32.406 7.359 1 93.62 109 LYS A CA 1
ATOM 822 C C . LYS A 1 109 ? -22.781 -33.781 7.105 1 93.62 109 LYS A C 1
ATOM 824 O O . LYS A 1 109 ? -21.938 -34.219 7.879 1 93.62 109 LYS A O 1
ATOM 829 N N . LEU A 1 110 ? -23.203 -34.406 6.031 1 96.56 110 LEU A N 1
ATOM 830 C CA . LEU A 1 110 ? -22.562 -35.625 5.605 1 96.56 110 LEU A CA 1
ATOM 831 C C . LEU A 1 110 ? -21.219 -35.344 4.945 1 96.56 110 LEU A C 1
ATOM 833 O O . LEU A 1 110 ? -21.156 -34.625 3.953 1 96.56 110 LEU A O 1
ATOM 837 N N . CYS A 1 111 ? -20.172 -35.969 5.578 1 97.38 111 CYS A N 1
ATOM 838 C CA . CYS A 1 111 ? -18.828 -35.688 5.086 1 97.38 111 CYS A CA 1
ATOM 839 C C . CYS A 1 111 ? -18.094 -36.969 4.746 1 97.38 111 CYS A C 1
ATOM 841 O O . CYS A 1 111 ? -18.281 -38 5.414 1 97.38 111 CYS A O 1
ATOM 843 N N . MET A 1 112 ? -17.328 -36.906 3.691 1 97.75 112 MET A N 1
ATOM 844 C CA . MET A 1 112 ? -16.422 -38 3.324 1 97.75 112 MET A CA 1
ATOM 845 C C . MET A 1 112 ? -15.047 -37.781 3.939 1 97.75 112 MET A C 1
ATOM 847 O O . MET A 1 112 ? -14.438 -36.719 3.756 1 97.75 112 MET A O 1
ATOM 851 N N . TYR A 1 113 ? -14.609 -38.688 4.695 1 96 113 TYR A N 1
ATOM 852 C CA . TYR A 1 113 ? -13.281 -38.719 5.297 1 96 113 TYR A CA 1
ATOM 853 C C . TYR A 1 113 ? -12.477 -39.906 4.777 1 96 113 TYR A C 1
ATOM 855 O O . TYR A 1 113 ? -12.977 -40.688 3.955 1 96 113 TYR A O 1
ATOM 863 N N . ALA A 1 114 ? -11.242 -40 5.137 1 96.19 114 ALA A N 1
ATOM 864 C CA . ALA A 1 114 ? -10.445 -41.219 5.039 1 96.19 114 ALA A CA 1
ATOM 865 C C . ALA A 1 114 ? -10.141 -41.781 6.422 1 96.19 114 ALA A C 1
ATOM 867 O O . ALA A 1 114 ? -10.273 -41.094 7.43 1 96.19 114 ALA A O 1
ATOM 868 N N . ASN A 1 115 ? -9.805 -42.938 6.453 1 93.69 115 ASN A N 1
ATOM 869 C CA . ASN A 1 115 ? -9.5 -43.562 7.734 1 93.69 115 ASN A CA 1
ATOM 870 C C . ASN A 1 115 ? -8.102 -43.156 8.227 1 93.69 115 ASN A C 1
ATOM 872 O O . ASN A 1 115 ? -7.137 -43.906 8 1 93.69 115 ASN A O 1
ATOM 876 N N . GLY A 1 116 ? -8.008 -42.094 8.914 1 90.94 116 GLY A N 1
ATOM 877 C CA . GLY A 1 116 ? -6.805 -41.688 9.617 1 90.94 116 GLY A CA 1
ATOM 878 C C . GLY A 1 116 ? -5.754 -41.094 8.695 1 90.94 116 GLY A C 1
ATOM 879 O O . GLY A 1 116 ? -4.594 -40.938 9.086 1 90.94 116 GLY A O 1
ATOM 880 N N . THR A 1 117 ? -6.051 -40.906 7.559 1 94.44 117 THR A N 1
ATOM 881 C CA . THR A 1 117 ? -5.141 -40.281 6.59 1 94.44 117 THR A CA 1
ATOM 882 C C . THR A 1 117 ? -5.809 -39.125 5.867 1 94.44 117 THR A C 1
ATOM 884 O O . THR A 1 117 ? -6.996 -38.875 6.07 1 94.44 117 THR A O 1
ATOM 887 N N . THR A 1 118 ? -4.977 -38.406 5.09 1 96 118 THR A N 1
ATOM 888 C CA . THR A 1 118 ? -5.555 -37.469 4.129 1 96 118 THR A CA 1
ATOM 889 C C . THR A 1 118 ? -6.488 -38.188 3.168 1 96 118 THR A C 1
ATOM 891 O O . THR A 1 118 ? -6.285 -39.375 2.867 1 96 118 THR A O 1
ATOM 894 N N . LEU A 1 119 ? -7.488 -37.531 2.742 1 96.44 119 LEU A N 1
ATOM 895 C CA . LEU A 1 119 ? -8.523 -38.125 1.888 1 96.44 119 LEU A CA 1
ATOM 896 C C . LEU A 1 119 ? -8.133 -38.031 0.417 1 96.44 119 LEU A C 1
ATOM 898 O O . LEU A 1 119 ? -8.445 -38.906 -0.378 1 96.44 119 LEU A O 1
ATOM 902 N N . GLY A 1 120 ? -7.477 -36.938 0.083 1 96.5 120 GLY A N 1
ATOM 903 C CA . GLY A 1 120 ? -7.133 -36.688 -1.31 1 96.5 120 GLY A CA 1
ATOM 904 C C . GLY A 1 120 ? -8.266 -36.094 -2.115 1 96.5 120 GLY A C 1
ATOM 905 O O . GLY A 1 120 ? -8.258 -36.156 -3.346 1 96.5 120 GLY A O 1
ATOM 906 N N . ALA A 1 121 ? -9.242 -35.594 -1.419 1 97.44 121 ALA A N 1
ATOM 907 C CA . ALA A 1 121 ? -10.273 -34.844 -2.121 1 97.44 121 ALA A CA 1
ATOM 908 C C . ALA A 1 121 ? -9.688 -33.656 -2.846 1 97.44 121 ALA A C 1
ATOM 910 O O . ALA A 1 121 ? -10.156 -33.25 -3.92 1 97.44 121 ALA A O 1
ATOM 911 N N . ASP A 1 122 ? -8.703 -33.094 -2.322 1 95 122 ASP A N 1
ATOM 912 C CA . ASP A 1 122 ? -7.828 -32.094 -2.938 1 95 122 ASP A CA 1
ATOM 913 C C . ASP A 1 122 ? -6.691 -32.781 -3.709 1 95 122 ASP A C 1
ATOM 915 O O . ASP A 1 122 ? -5.652 -33.094 -3.135 1 95 122 ASP A O 1
ATOM 919 N N . ASN A 1 123 ? -6.793 -32.969 -4.973 1 96.31 123 ASN A N 1
ATOM 920 C CA . ASN A 1 123 ? -7.887 -32.5 -5.82 1 96.31 123 ASN A CA 1
ATOM 921 C C . ASN A 1 123 ? -8.539 -33.656 -6.574 1 96.31 123 ASN A C 1
ATOM 923 O O . ASN A 1 123 ? -8.883 -33.531 -7.75 1 96.31 123 ASN A O 1
ATOM 927 N N . GLY A 1 124 ? -8.594 -34.781 -5.977 1 98 124 GLY A N 1
ATOM 928 C CA . GLY A 1 124 ? -9.195 -35.969 -6.57 1 98 124 GLY A CA 1
ATOM 929 C C . GLY A 1 124 ? -10.633 -35.75 -7.008 1 98 124 GLY A C 1
ATOM 930 O O . GLY A 1 124 ? -11.062 -36.281 -8.031 1 98 124 GLY A O 1
ATOM 931 N N . ILE A 1 125 ? -11.32 -35 -6.234 1 98.12 125 ILE A N 1
ATOM 932 C CA . ILE A 1 125 ? -12.727 -34.781 -6.551 1 98.12 125 ILE A CA 1
ATOM 933 C C . ILE A 1 125 ? -12.836 -34 -7.867 1 98.12 125 ILE A C 1
ATOM 935 O O . ILE A 1 125 ? -13.703 -34.281 -8.688 1 98.12 125 ILE A O 1
ATOM 939 N N . GLY A 1 126 ? -12 -33 -8.055 1 98.5 126 GLY A N 1
ATOM 940 C CA . GLY A 1 126 ? -12 -32.25 -9.297 1 98.5 126 GLY A CA 1
ATOM 941 C C . GLY A 1 126 ? -11.672 -33.094 -10.508 1 98.5 126 GLY A C 1
ATOM 942 O O . GLY A 1 126 ? -12.359 -33.031 -11.531 1 98.5 126 GLY A O 1
ATOM 943 N N . VAL A 1 127 ? -10.648 -33.938 -10.414 1 98.75 127 VAL A N 1
ATOM 944 C CA . VAL A 1 127 ? -10.258 -34.812 -11.5 1 98.75 127 VAL A CA 1
ATOM 945 C C . VAL A 1 127 ? -11.398 -35.812 -11.797 1 98.75 127 VAL A C 1
ATOM 947 O O . VAL A 1 127 ? -11.703 -36.062 -12.961 1 98.75 127 VAL A O 1
ATOM 950 N N . SER A 1 128 ? -12.008 -36.25 -10.734 1 98.75 128 SER A N 1
ATOM 951 C CA . SER A 1 128 ? -13.125 -37.188 -10.867 1 98.75 128 SER A CA 1
ATOM 952 C C . SER A 1 128 ? -14.297 -36.562 -11.609 1 98.75 128 SER A C 1
ATOM 954 O O . SER A 1 128 ? -14.93 -37.219 -12.445 1 98.75 128 SER A O 1
ATOM 956 N N . ALA A 1 129 ? -14.555 -35.344 -11.266 1 98.62 129 ALA A N 1
ATOM 957 C CA . ALA A 1 129 ? -15.633 -34.625 -11.938 1 98.62 129 ALA A CA 1
ATOM 958 C C . ALA A 1 129 ? -15.336 -34.469 -13.422 1 98.62 129 ALA A C 1
ATOM 960 O O . ALA A 1 129 ? -16.203 -34.688 -14.266 1 98.62 129 ALA A O 1
ATOM 961 N N . ALA A 1 130 ? -14.172 -34.062 -13.758 1 98.69 130 ALA A N 1
ATOM 962 C CA . ALA A 1 130 ? -13.766 -33.844 -15.141 1 98.69 130 ALA A CA 1
ATOM 963 C C . ALA A 1 130 ? -13.891 -35.125 -15.953 1 98.69 130 ALA A C 1
ATOM 965 O O . ALA A 1 130 ? -14.43 -35.125 -17.062 1 98.69 130 ALA A O 1
ATOM 966 N N . LEU A 1 131 ? -13.391 -36.188 -15.383 1 98.56 131 LEU A N 1
ATOM 967 C CA . LEU A 1 131 ? -13.445 -37.469 -16.062 1 98.56 131 LEU A CA 1
ATOM 968 C C . LEU A 1 131 ? -14.883 -37.938 -16.266 1 98.56 131 LEU A C 1
ATOM 970 O O . LEU A 1 131 ? -15.242 -38.438 -17.312 1 98.56 131 LEU A O 1
ATOM 974 N N . ALA A 1 132 ? -15.672 -37.75 -15.219 1 98.44 132 ALA A N 1
ATOM 975 C CA . ALA A 1 132 ? -17.078 -38.156 -15.305 1 98.44 132 ALA A CA 1
ATOM 976 C C . ALA A 1 132 ? -17.781 -37.406 -16.438 1 98.44 132 ALA A C 1
ATOM 978 O O . ALA A 1 132 ? -18.562 -38 -17.188 1 98.44 132 ALA A O 1
ATOM 979 N N . ILE A 1 133 ? -17.531 -36.156 -16.547 1 98.12 133 ILE A N 1
ATOM 980 C CA . ILE A 1 133 ? -18.188 -35.344 -17.547 1 98.12 133 ILE A CA 1
ATOM 981 C C . ILE A 1 133 ? -17.688 -35.719 -18.938 1 98.12 133 ILE A C 1
ATOM 983 O O . ILE A 1 133 ? -18.484 -35.844 -19.875 1 98.12 133 ILE A O 1
ATOM 987 N N . ALA A 1 134 ? -16.422 -35.938 -19.109 1 97.94 134 ALA A N 1
ATOM 988 C CA . ALA A 1 134 ? -15.844 -36.312 -20.406 1 97.94 134 ALA A CA 1
ATOM 989 C C . ALA A 1 134 ? -16.359 -37.656 -20.875 1 97.94 134 ALA A C 1
ATOM 991 O O . ALA A 1 134 ? -16.516 -37.906 -22.078 1 97.94 134 ALA A O 1
ATOM 992 N N . CYS A 1 135 ? -16.688 -38.531 -19.953 1 96.88 135 CYS A N 1
ATOM 993 C CA . CYS A 1 135 ? -17.094 -39.875 -20.281 1 96.88 135 CYS A CA 1
ATOM 994 C C . CYS A 1 135 ? -18.609 -39.969 -20.438 1 96.88 135 CYS A C 1
ATOM 996 O O . CYS A 1 135 ? -19.141 -41 -20.891 1 96.88 135 CYS A O 1
ATOM 998 N N . ASP A 1 136 ? -19.297 -38.969 -20.078 1 95.62 136 ASP A N 1
ATOM 999 C CA . ASP A 1 136 ? -20.75 -38.969 -20.125 1 95.62 136 ASP A CA 1
ATOM 1000 C C . ASP A 1 136 ? -21.25 -38.906 -21.562 1 95.62 136 ASP A C 1
ATOM 1002 O O . ASP A 1 136 ? -21.281 -37.844 -22.172 1 95.62 136 ASP A O 1
ATOM 1006 N N . LYS A 1 137 ? -21.781 -39.906 -22.062 1 92.06 137 LYS A N 1
ATOM 1007 C CA . LYS A 1 137 ? -22.219 -39.969 -23.453 1 92.06 137 LYS A CA 1
ATOM 1008 C C . LYS A 1 137 ? -23.594 -39.312 -23.641 1 92.06 137 LYS A C 1
ATOM 1010 O O . LYS A 1 137 ? -24 -39.062 -24.766 1 92.06 137 LYS A O 1
ATOM 1015 N N . THR A 1 138 ? -24.156 -39.031 -22.547 1 93.62 138 THR A N 1
ATOM 1016 C CA . THR A 1 138 ? -25.484 -38.406 -22.641 1 93.62 138 THR A CA 1
ATOM 1017 C C . THR A 1 138 ? -25.375 -36.906 -22.703 1 93.62 138 THR A C 1
ATOM 1019 O O . THR A 1 138 ? -26.359 -36.219 -22.984 1 93.62 138 THR A O 1
ATOM 1022 N N . LEU A 1 139 ? -24.266 -36.438 -22.516 1 94.56 139 LEU A N 1
ATOM 1023 C CA . LEU A 1 139 ? -24.047 -35 -22.516 1 94.56 139 LEU A CA 1
ATOM 1024 C C . LEU A 1 139 ? -23.438 -34.531 -23.828 1 94.56 139 LEU A C 1
ATOM 1026 O O . LEU A 1 139 ? -22.359 -35 -24.219 1 94.56 139 LEU A O 1
ATOM 1030 N N . LYS A 1 140 ? -24.172 -33.688 -24.516 1 94.88 140 LYS A N 1
ATOM 1031 C CA . LYS A 1 140 ? -23.625 -33.094 -25.734 1 94.88 140 LYS A CA 1
ATOM 1032 C C . LYS A 1 140 ? -22.656 -31.953 -25.406 1 94.88 140 LYS A C 1
ATOM 1034 O O . LYS A 1 140 ? -23.016 -31 -24.703 1 94.88 140 LYS A O 1
ATOM 1039 N N . THR A 1 141 ? -21.5 -32.062 -25.922 1 97.06 141 THR A N 1
ATOM 1040 C CA . THR A 1 141 ? -20.5 -31.078 -25.594 1 97.06 141 THR A CA 1
ATOM 1041 C C . THR A 1 141 ? -19.672 -30.703 -26.812 1 97.06 141 THR A C 1
ATOM 1043 O O . THR A 1 141 ? -19.688 -31.422 -27.812 1 97.06 141 THR A O 1
ATOM 1046 N N . GLY A 1 142 ? -19.047 -29.5 -26.781 1 97.5 142 GLY A N 1
ATOM 1047 C CA . GLY A 1 142 ? -17.906 -29.266 -27.672 1 97.5 142 GLY A CA 1
ATOM 1048 C C . GLY A 1 142 ? -16.688 -30.094 -27.297 1 97.5 142 GLY A C 1
ATOM 1049 O O . GLY A 1 142 ? -16.797 -31.062 -26.547 1 97.5 142 GLY A O 1
ATOM 1050 N N . ARG A 1 143 ? -15.594 -29.75 -27.938 1 98 143 ARG A N 1
ATOM 1051 C CA . ARG A 1 143 ? -14.359 -30.422 -27.578 1 98 143 ARG A CA 1
ATOM 1052 C C . ARG A 1 143 ? -13.977 -30.141 -26.125 1 98 143 ARG A C 1
ATOM 1054 O O . ARG A 1 143 ? -14.023 -29 -25.688 1 98 143 ARG A O 1
ATOM 1061 N N . ILE A 1 144 ? -13.711 -31.188 -25.406 1 98.44 144 ILE A N 1
ATOM 1062 C CA . ILE A 1 144 ? -13.281 -31.078 -24.016 1 98.44 144 ILE A CA 1
ATOM 1063 C C . ILE A 1 144 ? -11.844 -31.562 -23.875 1 98.44 144 ILE A C 1
ATOM 1065 O O . ILE A 1 144 ? -11.477 -32.594 -24.453 1 98.44 144 ILE A O 1
ATOM 1069 N N . GLU A 1 145 ? -11.078 -30.812 -23.203 1 98.81 145 GLU A N 1
ATOM 1070 C CA . GLU A 1 145 ? -9.75 -31.234 -22.766 1 98.81 145 GLU A CA 1
ATOM 1071 C C . GLU A 1 145 ? -9.688 -31.391 -21.25 1 98.81 145 GLU A C 1
ATOM 1073 O O . GLU A 1 145 ? -9.969 -30.438 -20.516 1 98.81 145 GLU A O 1
ATOM 1078 N N . VAL A 1 146 ? -9.414 -32.594 -20.781 1 98.81 146 VAL A N 1
ATOM 1079 C CA . VAL A 1 146 ? -9.18 -32.812 -19.359 1 98.81 146 VAL A CA 1
ATOM 1080 C C . VAL A 1 146 ? -7.676 -32.844 -19.078 1 98.81 146 VAL A C 1
ATOM 1082 O O . VAL A 1 146 ? -6.965 -33.719 -19.547 1 98.81 146 VAL A O 1
ATOM 1085 N N . LEU A 1 147 ? -7.262 -31.844 -18.375 1 98.75 147 LEU A N 1
ATOM 1086 C CA . LEU A 1 147 ? -5.848 -31.75 -18.016 1 98.75 147 LEU A CA 1
ATOM 1087 C C . LEU A 1 147 ? -5.629 -32.156 -16.562 1 98.75 147 LEU A C 1
ATOM 1089 O O . LEU A 1 147 ? -6.094 -31.484 -15.648 1 98.75 147 LEU A O 1
ATOM 1093 N N . VAL A 1 148 ? -4.934 -33.25 -16.328 1 98.75 148 VAL A N 1
ATOM 1094 C CA . VAL A 1 148 ? -4.559 -33.75 -15.008 1 98.75 148 VAL A CA 1
ATOM 1095 C C . VAL A 1 148 ? -3.08 -33.469 -14.758 1 98.75 148 VAL A C 1
ATOM 1097 O O . VAL A 1 148 ? -2.209 -34.125 -15.312 1 98.75 148 VAL A O 1
ATOM 1100 N N . THR A 1 149 ? -2.818 -32.5 -13.875 1 98.31 149 THR A N 1
ATOM 1101 C CA . THR A 1 149 ? -1.436 -32.125 -13.633 1 98.31 149 THR A CA 1
ATOM 1102 C C . THR A 1 149 ? -0.842 -32.906 -12.477 1 98.31 149 THR A C 1
ATOM 1104 O O . THR A 1 149 ? -1.574 -33.531 -11.703 1 98.31 149 THR A O 1
ATOM 1107 N N . ILE A 1 150 ? 0.485 -32.938 -12.43 1 97.56 150 ILE A N 1
ATOM 1108 C CA . ILE A 1 150 ? 1.18 -33.719 -11.406 1 97.56 150 ILE A CA 1
ATOM 1109 C C . ILE A 1 150 ? 1.974 -32.781 -10.5 1 97.56 150 ILE A C 1
ATOM 1111 O O . ILE A 1 150 ? 2.439 -31.719 -10.938 1 97.56 150 ILE A O 1
ATOM 1115 N N . ASP A 1 151 ? 2.043 -33.094 -9.242 1 95.62 151 ASP A N 1
ATOM 1116 C CA . ASP A 1 151 ? 2.879 -32.5 -8.203 1 95.62 151 ASP A CA 1
ATOM 1117 C C . ASP A 1 151 ? 2.537 -31.016 -7.996 1 95.62 151 ASP A C 1
ATOM 1119 O O . ASP A 1 151 ? 3.432 -30.172 -7.926 1 95.62 151 ASP A O 1
ATOM 1123 N N . GLU A 1 152 ? 1.249 -30.703 -7.992 1 92.56 152 GLU A N 1
ATOM 1124 C CA . GLU A 1 152 ? 0.734 -29.359 -7.684 1 92.56 152 GLU A CA 1
ATOM 1125 C C . GLU A 1 152 ? 1.039 -28.984 -6.238 1 92.56 152 GLU A C 1
ATOM 1127 O O . GLU A 1 152 ? 1.393 -27.828 -5.961 1 92.56 152 GLU A O 1
ATOM 1132 N N . GLU A 1 153 ? 1.089 -29.891 -5.363 1 88.19 153 GLU A N 1
ATOM 1133 C CA . GLU A 1 153 ? 1.092 -29.641 -3.924 1 88.19 153 GLU A CA 1
ATOM 1134 C C . GLU A 1 153 ? 2.502 -29.344 -3.418 1 88.19 153 GLU A C 1
ATOM 1136 O O . GLU A 1 153 ? 2.68 -28.906 -2.275 1 88.19 153 GLU A O 1
ATOM 1141 N N . THR A 1 154 ? 3.42 -29.609 -4.25 1 87.19 154 THR A N 1
ATOM 1142 C CA . THR A 1 154 ? 4.805 -29.422 -3.836 1 87.19 154 THR A CA 1
ATOM 1143 C C . THR A 1 154 ? 5.535 -28.484 -4.797 1 87.19 154 THR A C 1
ATOM 1145 O O . THR A 1 154 ? 5.488 -27.266 -4.637 1 87.19 154 THR A O 1
ATOM 1148 N N . THR A 1 155 ? 5.883 -28.891 -5.977 1 84.31 155 THR A N 1
ATOM 1149 C CA . THR A 1 155 ? 6.777 -28.156 -6.859 1 84.31 155 THR A CA 1
ATOM 1150 C C . THR A 1 155 ? 6 -27.531 -8.016 1 84.31 155 THR A C 1
ATOM 1152 O O . THR A 1 155 ? 6.543 -26.703 -8.766 1 84.31 155 THR A O 1
ATOM 1155 N N . MET A 1 156 ? 4.793 -27.859 -8.156 1 91.38 156 MET A N 1
ATOM 1156 C CA . MET A 1 156 ? 4.016 -27.5 -9.336 1 91.38 156 MET A CA 1
ATOM 1157 C C . MET A 1 156 ? 4.719 -27.953 -10.609 1 91.38 156 MET A C 1
ATOM 1159 O O . MET A 1 156 ? 4.699 -27.25 -11.625 1 91.38 156 MET A O 1
ATOM 1163 N N . HIS A 1 157 ? 5.297 -29.094 -10.562 1 92.56 157 HIS A N 1
ATOM 1164 C CA . HIS A 1 157 ? 6.105 -29.594 -11.664 1 92.56 157 HIS A CA 1
ATOM 1165 C C . HIS A 1 157 ? 5.293 -29.688 -12.953 1 92.56 157 HIS A C 1
ATOM 1167 O O . HIS A 1 157 ? 5.77 -29.297 -14.023 1 92.56 157 HIS A O 1
ATOM 1173 N N . GLY A 1 158 ? 4.137 -30.234 -12.867 1 95.19 158 GLY A N 1
ATOM 1174 C CA . GLY A 1 158 ? 3.311 -30.453 -14.047 1 95.19 158 GLY A CA 1
ATOM 1175 C C . GLY A 1 158 ? 3.104 -29.188 -14.859 1 95.19 158 GLY A C 1
ATOM 1176 O O . GLY A 1 158 ? 3.428 -29.156 -16.047 1 95.19 158 GLY A O 1
ATOM 1177 N N . VAL A 1 159 ? 2.66 -28.141 -14.203 1 95.12 159 VAL A N 1
ATOM 1178 C CA . VAL A 1 159 ? 2.32 -26.938 -14.938 1 95.12 159 VAL A CA 1
ATOM 1179 C C . VAL A 1 159 ? 3.596 -26.172 -15.281 1 95.12 159 VAL A C 1
ATOM 1181 O O . VAL A 1 159 ? 3.631 -25.422 -16.266 1 95.12 159 VAL A O 1
ATOM 1184 N N . LYS A 1 160 ? 4.629 -26.312 -14.562 1 92.62 160 LYS A N 1
ATOM 1185 C CA . LYS A 1 160 ? 5.879 -25.594 -14.812 1 92.62 160 LYS A CA 1
ATOM 1186 C C . LYS A 1 160 ? 6.582 -26.156 -16.047 1 92.62 160 LYS A C 1
ATOM 1188 O O . LYS A 1 160 ? 7.363 -25.453 -16.703 1 92.62 160 LYS A O 1
ATOM 1193 N N . HIS A 1 161 ? 6.273 -27.391 -16.422 1 94.38 161 HIS A N 1
ATOM 1194 C CA . HIS A 1 161 ? 6.98 -28.031 -17.531 1 94.38 161 HIS A CA 1
ATOM 1195 C C . HIS A 1 161 ? 6.027 -28.344 -18.672 1 94.38 161 HIS A C 1
ATOM 1197 O O . HIS A 1 161 ? 6.398 -29.062 -19.625 1 94.38 161 HIS A O 1
ATOM 1203 N N . MET A 1 162 ? 4.848 -27.875 -18.562 1 95.56 162 MET A N 1
ATOM 1204 C CA . MET A 1 162 ? 3.873 -28.156 -19.609 1 95.56 162 MET A CA 1
ATOM 1205 C C . MET A 1 162 ? 4.199 -27.375 -20.891 1 95.56 162 MET A C 1
ATOM 1207 O O . MET A 1 162 ? 4.691 -26.25 -20.828 1 95.56 162 MET A O 1
ATOM 1211 N N . GLY A 1 163 ? 3.971 -27.906 -21.969 1 93.31 163 GLY A N 1
ATOM 1212 C CA . GLY A 1 163 ? 4.215 -27.266 -23.25 1 93.31 163 GLY A CA 1
ATOM 1213 C C . GLY A 1 163 ? 3.223 -26.156 -23.562 1 93.31 163 GLY A C 1
ATOM 1214 O O . GLY A 1 163 ? 2.135 -26.109 -22.984 1 93.31 163 GLY A O 1
ATOM 1215 N N . THR A 1 164 ? 3.551 -25.281 -24.547 1 92.31 164 THR A N 1
ATOM 1216 C CA . THR A 1 164 ? 2.695 -24.172 -24.953 1 92.31 164 THR A CA 1
ATOM 1217 C C . THR A 1 164 ? 1.731 -24.594 -26.047 1 92.31 164 THR A C 1
ATOM 1219 O O . THR A 1 164 ? 0.833 -23.844 -26.438 1 92.31 164 THR A O 1
ATOM 1222 N N . ASP A 1 165 ? 1.871 -25.812 -26.516 1 93.69 165 ASP A N 1
ATOM 1223 C CA . ASP A 1 165 ? 1.008 -26.297 -27.594 1 93.69 165 ASP A CA 1
ATOM 1224 C C . ASP A 1 165 ? 0.217 -27.531 -27.141 1 93.69 165 ASP A C 1
ATOM 1226 O O . ASP A 1 165 ? -0.299 -28.281 -27.969 1 93.69 165 ASP A O 1
ATOM 1230 N N . LEU A 1 166 ? 0.125 -27.719 -25.922 1 95.88 166 LEU A N 1
ATOM 1231 C CA . LEU A 1 166 ? -0.562 -28.891 -25.375 1 95.88 166 LEU A CA 1
ATOM 1232 C C . LEU A 1 166 ? -2.074 -28.719 -25.469 1 95.88 166 LEU A C 1
ATOM 1234 O O . LEU A 1 166 ? -2.785 -29.672 -25.812 1 95.88 166 LEU A O 1
ATOM 1238 N N . LEU A 1 167 ? -2.545 -27.5 -25.172 1 97.38 167 LEU A N 1
ATOM 1239 C CA . LEU A 1 167 ? -3.979 -27.25 -25.078 1 97.38 167 LEU A CA 1
ATOM 1240 C C . LEU A 1 167 ? -4.461 -26.406 -26.25 1 97.38 167 LEU A C 1
ATOM 1242 O O . LEU A 1 167 ? -3.697 -25.625 -26.812 1 97.38 167 LEU A O 1
ATOM 1246 N N . GLU A 1 168 ? -5.656 -26.562 -26.578 1 96.5 168 GLU A N 1
ATOM 1247 C CA . GLU A 1 168 ? -6.352 -25.75 -27.578 1 96.5 168 GLU A CA 1
ATOM 1248 C C . GLU A 1 168 ? -7.5 -24.969 -26.938 1 96.5 168 GLU A C 1
ATOM 1250 O O . GLU A 1 168 ? -8.133 -24.141 -27.609 1 96.5 168 GLU A O 1
ATOM 1255 N N . ALA A 1 169 ? -7.68 -25.125 -25.75 1 97.56 169 ALA A N 1
ATOM 1256 C CA . ALA A 1 169 ? -8.867 -24.656 -25.047 1 97.56 169 ALA A CA 1
ATOM 1257 C C . ALA A 1 169 ? -8.914 -23.125 -25.016 1 97.56 169 ALA A C 1
ATOM 1259 O O . ALA A 1 169 ? -7.887 -22.484 -24.812 1 97.56 169 ALA A O 1
ATOM 1260 N N . LYS A 1 170 ? -10.055 -22.609 -25.25 1 97.38 170 LYS A N 1
ATOM 1261 C CA . LYS A 1 170 ? -10.336 -21.203 -25.031 1 97.38 170 LYS A CA 1
ATOM 1262 C C . LYS A 1 170 ? -10.672 -20.906 -23.578 1 97.38 170 LYS A C 1
ATOM 1264 O O . LYS A 1 170 ? -10.352 -19.828 -23.062 1 97.38 170 LYS A O 1
ATOM 1269 N N . TYR A 1 171 ? -11.352 -21.797 -22.969 1 98.06 171 TYR A N 1
ATOM 1270 C CA . TYR A 1 171 ? -11.797 -21.656 -21.578 1 98.06 171 TYR A CA 1
ATOM 1271 C C . TYR A 1 171 ? -11.125 -22.688 -20.688 1 98.06 171 TYR A C 1
ATOM 1273 O O . TYR A 1 171 ? -10.992 -23.859 -21.062 1 98.06 171 TYR A O 1
ATOM 1281 N N . LEU A 1 172 ? -10.641 -22.25 -19.531 1 98.31 172 LEU A N 1
ATOM 1282 C CA . LEU A 1 172 ? -10.094 -23.125 -18.5 1 98.31 172 LEU A CA 1
ATOM 1283 C C . LEU A 1 172 ? -10.992 -23.141 -17.266 1 98.31 172 LEU A C 1
ATOM 1285 O O . LEU A 1 172 ? -11.188 -22.109 -16.625 1 98.31 172 LEU A O 1
ATOM 1289 N N . LEU A 1 173 ? -11.539 -24.266 -17 1 98.38 173 LEU A N 1
ATOM 1290 C CA . LEU A 1 173 ? -12.25 -24.5 -15.75 1 98.38 173 LEU A CA 1
ATOM 1291 C C . LEU A 1 173 ? -11.383 -25.297 -14.781 1 98.38 173 LEU A C 1
ATOM 1293 O O . LEU A 1 173 ? -11.32 -26.516 -14.859 1 98.38 173 LEU A O 1
ATOM 1297 N N . ASN A 1 174 ? -10.734 -24.531 -13.93 1 98.31 174 ASN A N 1
ATOM 1298 C CA . ASN A 1 174 ? -9.984 -25.188 -12.852 1 98.31 174 ASN A CA 1
ATOM 1299 C C . ASN A 1 174 ? -10.906 -25.719 -11.766 1 98.31 174 ASN A C 1
ATOM 1301 O O . ASN A 1 174 ? -11.789 -24.984 -11.289 1 98.31 174 ASN A O 1
ATOM 1305 N N . LEU A 1 175 ? -10.766 -26.922 -11.367 1 98.44 175 LEU A N 1
ATOM 1306 C CA . LEU A 1 175 ? -11.711 -27.562 -10.461 1 98.44 175 LEU A CA 1
ATOM 1307 C C . LEU A 1 175 ? -11.078 -27.812 -9.094 1 98.44 175 LEU A C 1
ATOM 1309 O O . LEU A 1 175 ? -11.367 -28.812 -8.445 1 98.44 175 LEU A O 1
ATOM 1313 N N . ASP A 1 176 ? -10.219 -26.891 -8.727 1 96.06 176 ASP A N 1
ATOM 1314 C CA . ASP A 1 176 ? -9.375 -27.109 -7.551 1 96.06 176 ASP A CA 1
ATOM 1315 C C . ASP A 1 176 ? -9.773 -26.172 -6.41 1 96.06 176 ASP A C 1
ATOM 1317 O O . ASP A 1 176 ? -9.07 -26.078 -5.398 1 96.06 176 ASP A O 1
ATOM 1321 N N . SER A 1 177 ? -10.891 -25.406 -6.523 1 94.56 177 SER A N 1
ATOM 1322 C CA . SER A 1 177 ? -11.359 -24.578 -5.41 1 94.56 177 SER A CA 1
ATOM 1323 C C . SER A 1 177 ? -12.023 -25.438 -4.336 1 94.56 177 SER A C 1
ATOM 1325 O O . SER A 1 177 ? -12.453 -26.562 -4.605 1 94.56 177 SER A O 1
ATOM 1327 N N . GLU A 1 178 ? -12.172 -24.891 -3.059 1 93.69 178 GLU A N 1
ATOM 1328 C CA . GLU A 1 178 ? -12.57 -25.766 -1.956 1 93.69 178 GLU A CA 1
ATOM 1329 C C . GLU A 1 178 ? -13.82 -25.234 -1.257 1 93.69 178 GLU A C 1
ATOM 1331 O O . GLU A 1 178 ? -14.141 -25.656 -0.144 1 93.69 178 GLU A O 1
ATOM 1336 N N . ASP A 1 179 ? -14.516 -24.312 -1.84 1 94.44 179 ASP A N 1
ATOM 1337 C CA . ASP A 1 179 ? -15.742 -23.766 -1.271 1 94.44 179 ASP A CA 1
ATOM 1338 C C . ASP A 1 179 ? -16.844 -23.656 -2.332 1 94.44 179 ASP A C 1
ATOM 1340 O O . ASP A 1 179 ? -16.734 -22.844 -3.26 1 94.44 179 ASP A O 1
ATOM 1344 N N . LEU A 1 180 ? -17.828 -24.453 -2.074 1 95.38 180 LEU A N 1
ATOM 1345 C CA . LEU A 1 180 ? -18.953 -24.312 -2.984 1 95.38 180 LEU A CA 1
ATOM 1346 C C . LEU A 1 180 ? -19.516 -22.891 -2.957 1 95.38 180 LEU A C 1
ATOM 1348 O O . LEU A 1 180 ? -19.656 -22.297 -1.886 1 95.38 180 LEU A O 1
ATOM 1352 N N . GLY A 1 181 ? -19.734 -22.359 -4.102 1 94.44 181 GLY A N 1
ATOM 1353 C CA . GLY A 1 181 ? -20.328 -21.031 -4.168 1 94.44 181 GLY A CA 1
ATOM 1354 C C . GLY A 1 181 ? -19.297 -19.938 -4.309 1 94.44 181 GLY A C 1
ATOM 1355 O O . GLY A 1 181 ? -19.656 -18.766 -4.434 1 94.44 181 GLY A O 1
ATOM 1356 N N . VAL A 1 182 ? -18.078 -20.312 -4.344 1 94.5 182 VAL A N 1
ATOM 1357 C CA . VAL A 1 182 ? -17.016 -19.344 -4.539 1 94.5 182 VAL A CA 1
ATOM 1358 C C . VAL A 1 182 ? -16.344 -19.562 -5.895 1 94.5 182 VAL A C 1
ATOM 1360 O O . VAL A 1 182 ? -15.984 -20.703 -6.234 1 94.5 182 VAL A O 1
ATOM 1363 N N . VAL A 1 183 ? -16.266 -18.531 -6.691 1 96.69 183 VAL A N 1
ATOM 1364 C CA . VAL A 1 183 ? -15.594 -18.562 -7.984 1 96.69 183 VAL A CA 1
ATOM 1365 C C . VAL A 1 183 ? -14.312 -17.734 -7.922 1 96.69 183 VAL A C 1
ATOM 1367 O O . VAL A 1 183 ? -14.359 -16.516 -7.75 1 96.69 183 VAL A O 1
ATOM 1370 N N . THR A 1 184 ? -13.211 -18.406 -8.062 1 96.12 184 THR A N 1
ATOM 1371 C CA . THR A 1 184 ? -11.938 -17.688 -8.102 1 96.12 184 THR A CA 1
ATOM 1372 C C . THR A 1 184 ? -11.578 -17.297 -9.531 1 96.12 184 THR A C 1
ATOM 1374 O O . THR A 1 184 ? -11.641 -18.125 -10.445 1 96.12 184 THR A O 1
ATOM 1377 N N . ILE A 1 185 ? -11.172 -16.016 -9.742 1 96.69 185 ILE A N 1
ATOM 1378 C CA . ILE A 1 185 ? -10.977 -15.547 -11.109 1 96.69 185 ILE A CA 1
ATOM 1379 C C . ILE A 1 185 ? -9.547 -15.023 -11.266 1 96.69 185 ILE A C 1
ATOM 1381 O O . ILE A 1 185 ? -9.211 -14.438 -12.297 1 96.69 185 ILE A O 1
ATOM 1385 N N . GLY A 1 186 ? -8.758 -15.203 -10.266 1 95.62 186 GLY A N 1
ATOM 1386 C CA . GLY A 1 186 ? -7.383 -14.727 -10.328 1 95.62 186 GLY A CA 1
ATOM 1387 C C . GLY A 1 186 ? -6.535 -15.18 -9.156 1 95.62 186 GLY A C 1
ATOM 1388 O O . GLY A 1 186 ? -7.066 -15.562 -8.109 1 95.62 186 GLY A O 1
ATOM 1389 N N . SER A 1 187 ? -5.262 -15.117 -9.336 1 95.38 187 SER A N 1
ATOM 1390 C CA . SER A 1 187 ? -4.289 -15.477 -8.312 1 95.38 187 SER A CA 1
ATOM 1391 C C . SER A 1 187 ? -2.967 -14.75 -8.523 1 95.38 187 SER A C 1
ATOM 1393 O O . SER A 1 187 ? -2.691 -14.258 -9.617 1 95.38 187 SER A O 1
ATOM 1395 N N . ALA A 1 188 ? -2.225 -14.648 -7.508 1 95.81 188 ALA A N 1
ATOM 1396 C CA . ALA A 1 188 ? -0.936 -13.969 -7.633 1 95.81 188 ALA A CA 1
ATOM 1397 C C . ALA A 1 188 ? 0.149 -14.938 -8.102 1 95.81 188 ALA A C 1
ATOM 1399 O O . ALA A 1 188 ? 0.179 -16.094 -7.684 1 95.81 188 ALA A O 1
ATOM 1400 N N . GLY A 1 189 ? 0.992 -14.461 -9.031 1 95.44 189 GLY A N 1
ATOM 1401 C CA . GLY A 1 189 ? 2.297 -15.07 -9.219 1 95.44 189 GLY A CA 1
ATOM 1402 C C . GLY A 1 189 ? 3.324 -14.609 -8.203 1 95.44 189 GLY A C 1
ATOM 1403 O O . GLY A 1 189 ? 2.988 -13.906 -7.246 1 95.44 189 GLY A O 1
ATOM 1404 N N . GLY A 1 190 ? 4.582 -15.078 -8.422 1 95.62 190 GLY A N 1
ATOM 1405 C CA . GLY A 1 190 ? 5.605 -14.648 -7.484 1 95.62 190 GLY A CA 1
ATOM 1406 C C . GLY A 1 190 ? 6.988 -15.164 -7.828 1 95.62 190 GLY A C 1
ATOM 1407 O O . GLY A 1 190 ? 7.156 -15.906 -8.797 1 95.62 190 GLY A O 1
ATOM 1408 N N . PHE A 1 191 ? 7.965 -14.672 -7.133 1 96.75 191 PHE A N 1
ATOM 1409 C CA . PHE A 1 191 ? 9.344 -15.141 -7.203 1 96.75 191 PHE A CA 1
ATOM 1410 C C . PHE A 1 191 ? 10.117 -14.742 -5.953 1 96.75 191 PHE A C 1
ATOM 1412 O O . PHE A 1 191 ? 9.734 -13.805 -5.25 1 96.75 191 PHE A O 1
ATOM 1419 N N . ASN A 1 192 ? 11.164 -15.461 -5.68 1 96.88 192 ASN A N 1
ATOM 1420 C CA . ASN A 1 192 ? 12.109 -15.078 -4.641 1 96.88 192 ASN A CA 1
ATOM 1421 C C . ASN A 1 192 ? 13.242 -14.219 -5.199 1 96.88 192 ASN A C 1
ATOM 1423 O O . ASN A 1 192 ? 13.75 -14.492 -6.289 1 96.88 192 ASN A O 1
ATOM 1427 N N . GLY A 1 193 ? 13.547 -13.133 -4.59 1 98.25 193 GLY A N 1
ATOM 1428 C CA . GLY A 1 193 ? 14.773 -12.375 -4.805 1 98.25 193 GLY A CA 1
ATOM 1429 C C . GLY A 1 193 ? 15.781 -12.547 -3.686 1 98.25 193 GLY A C 1
ATOM 1430 O O . GLY A 1 193 ? 15.555 -12.102 -2.561 1 98.25 193 GLY A O 1
ATOM 1431 N N . ASN A 1 194 ? 16.922 -13.188 -3.982 1 98.44 194 ASN A N 1
ATOM 1432 C CA . ASN A 1 194 ? 17.969 -13.383 -2.996 1 98.44 194 ASN A CA 1
ATOM 1433 C C . ASN A 1 194 ? 19.141 -12.414 -3.221 1 98.44 194 ASN A C 1
ATOM 1435 O O . ASN A 1 194 ? 19.5 -12.133 -4.363 1 98.44 194 ASN A O 1
ATOM 1439 N N . PHE A 1 195 ? 19.609 -11.914 -2.174 1 98.69 195 PHE A N 1
ATOM 1440 C CA . PHE A 1 195 ? 20.781 -11.047 -2.18 1 98.69 195 PHE A CA 1
ATOM 1441 C C . PHE A 1 195 ? 21.953 -11.703 -1.446 1 98.69 195 PHE A C 1
ATOM 1443 O O . PHE A 1 195 ? 21.844 -12.031 -0.262 1 98.69 195 PHE A O 1
ATOM 1450 N N . TYR A 1 196 ? 23.031 -11.898 -2.127 1 98.56 196 TYR A N 1
ATOM 1451 C CA . TYR A 1 196 ? 24.25 -12.484 -1.567 1 98.56 196 TYR A CA 1
ATOM 1452 C C . TYR A 1 196 ? 25.344 -11.43 -1.41 1 98.56 196 TYR A C 1
ATOM 1454 O O . TYR A 1 196 ? 25.578 -10.625 -2.316 1 98.56 196 TYR A O 1
ATOM 1462 N N . PHE A 1 197 ? 26 -11.438 -0.285 1 98.31 197 PHE A N 1
ATOM 1463 C CA . PHE A 1 197 ? 27 -10.422 -0.01 1 98.31 197 PHE A CA 1
ATOM 1464 C C . PHE A 1 197 ? 28.219 -10.609 -0.914 1 98.31 197 PHE A C 1
ATOM 1466 O O . PHE A 1 197 ? 28.688 -11.734 -1.104 1 98.31 197 PHE A O 1
ATOM 1473 N N . ASN A 1 198 ? 28.688 -9.523 -1.493 1 97 198 ASN A N 1
ATOM 1474 C CA . ASN A 1 198 ? 29.875 -9.523 -2.359 1 97 198 ASN A CA 1
ATOM 1475 C C . ASN A 1 198 ? 31.141 -9.25 -1.571 1 97 198 ASN A C 1
ATOM 1477 O O . ASN A 1 198 ? 31.391 -8.117 -1.151 1 97 198 ASN A O 1
ATOM 1481 N N . PRO A 1 199 ? 32 -10.219 -1.469 1 95.19 199 PRO A N 1
ATOM 1482 C CA . PRO A 1 199 ? 33.188 -10.055 -0.639 1 95.19 199 PRO A CA 1
ATOM 1483 C C . PRO A 1 199 ? 34.125 -8.961 -1.161 1 95.19 199 PRO A C 1
ATOM 1485 O O . PRO A 1 199 ? 34.969 -8.438 -0.409 1 95.19 199 PRO A O 1
ATOM 1488 N N . ALA A 1 200 ? 34.031 -8.617 -2.414 1 95.62 200 ALA A N 1
ATOM 1489 C CA . ALA A 1 200 ? 34.875 -7.586 -2.996 1 95.62 200 ALA A CA 1
ATOM 1490 C C . ALA A 1 200 ? 34.5 -6.203 -2.469 1 95.62 200 ALA A C 1
ATOM 1492 O O . ALA A 1 200 ? 35.375 -5.324 -2.346 1 95.62 200 ALA A O 1
ATOM 1493 N N . THR A 1 201 ? 33.25 -5.996 -2.08 1 96 201 THR A N 1
ATOM 1494 C CA . THR A 1 201 ? 32.812 -4.648 -1.742 1 96 201 THR A CA 1
ATOM 1495 C C . THR A 1 201 ? 32.25 -4.598 -0.315 1 96 201 THR A C 1
ATOM 1497 O O . THR A 1 201 ? 32.094 -3.518 0.257 1 96 201 THR A O 1
ATOM 1500 N N . PHE A 1 202 ? 31.922 -5.762 0.236 1 97.25 202 PHE A N 1
ATOM 1501 C CA . PHE A 1 202 ? 31.516 -5.836 1.637 1 97.25 202 PHE A CA 1
ATOM 1502 C C . PHE A 1 202 ? 32.656 -6.375 2.498 1 97.25 202 PHE A C 1
ATOM 1504 O O . PHE A 1 202 ? 32.875 -7.586 2.535 1 97.25 202 PHE A O 1
ATOM 1511 N N . LYS A 1 203 ? 33.219 -5.445 3.363 1 96.06 203 LYS A N 1
ATOM 1512 C CA . LYS A 1 203 ? 34.406 -5.828 4.102 1 96.06 203 LYS A CA 1
ATOM 1513 C C . LYS A 1 203 ? 34.094 -6.012 5.586 1 96.06 203 LYS A C 1
ATOM 1515 O O . LYS A 1 203 ? 33.312 -5.262 6.16 1 96.06 203 LYS A O 1
ATOM 1520 N N . THR A 1 204 ? 34.656 -7.004 6.148 1 96.25 204 THR A N 1
ATOM 1521 C CA . THR A 1 204 ? 34.594 -7.293 7.578 1 96.25 204 THR A CA 1
ATOM 1522 C C . THR A 1 204 ? 35.969 -7.27 8.211 1 96.25 204 THR A C 1
ATOM 1524 O O . THR A 1 204 ? 36.969 -7.371 7.504 1 96.25 204 THR A O 1
ATOM 1527 N N . ILE A 1 205 ? 36.031 -7.023 9.531 1 94.5 205 ILE A N 1
ATOM 1528 C CA . ILE A 1 205 ? 37.312 -6.953 10.227 1 94.5 205 ILE A CA 1
ATOM 1529 C C . ILE A 1 205 ? 37.156 -7.531 11.633 1 94.5 205 ILE A C 1
ATOM 1531 O O . ILE A 1 205 ? 36.094 -7.449 12.234 1 94.5 205 ILE A O 1
ATOM 1535 N N . ASP A 1 206 ? 38.25 -8.047 12.102 1 92.94 206 ASP A N 1
ATOM 1536 C CA . ASP A 1 206 ? 38.281 -8.523 13.484 1 92.94 206 ASP A CA 1
ATOM 1537 C C . ASP A 1 206 ? 38.531 -7.363 14.453 1 92.94 206 ASP A C 1
ATOM 1539 O O . ASP A 1 206 ? 39.219 -6.398 14.117 1 92.94 206 ASP A O 1
ATOM 1543 N N . CYS A 1 207 ? 37.844 -7.422 15.562 1 88.56 207 CYS A N 1
ATOM 1544 C CA . CYS A 1 207 ? 38 -6.43 16.625 1 88.56 207 CYS A CA 1
ATOM 1545 C C . CYS A 1 207 ? 38.406 -7.09 17.938 1 88.56 207 CYS A C 1
ATOM 1547 O O . CYS A 1 207 ? 37.688 -7.961 18.438 1 88.56 207 CYS A O 1
ATOM 1549 N N . ASP A 1 208 ? 39.562 -6.617 18.594 1 80.44 208 ASP A N 1
ATOM 1550 C CA . ASP A 1 208 ? 40.125 -7.23 19.797 1 80.44 208 ASP A CA 1
ATOM 1551 C C . ASP A 1 208 ? 39.625 -6.504 21.047 1 80.44 208 ASP A C 1
ATOM 1553 O O . ASP A 1 208 ? 39.875 -6.961 22.172 1 80.44 208 ASP A O 1
ATOM 1557 N N . SER A 1 209 ? 39.062 -5.434 21.078 1 74.25 209 SER A N 1
ATOM 1558 C CA . SER A 1 209 ? 38.562 -4.676 22.219 1 74.25 209 SER A CA 1
ATOM 1559 C C . SER A 1 209 ? 37.125 -4.207 22 1 74.25 209 SER A C 1
ATOM 1561 O O . SER A 1 209 ? 36.844 -3.004 22 1 74.25 209 SER A O 1
ATOM 1563 N N . CYS A 1 210 ? 36.25 -5.227 21.969 1 75.19 210 CYS A N 1
ATOM 1564 C CA . CYS A 1 210 ? 34.938 -4.859 21.469 1 75.19 210 CYS A CA 1
ATOM 1565 C C . CYS A 1 210 ? 33.969 -4.559 22.609 1 75.19 210 CYS A C 1
ATOM 1567 O O . CYS A 1 210 ? 34.094 -5.148 23.688 1 75.19 210 CYS A O 1
ATOM 1569 N N . ASN A 1 211 ? 33.281 -3.461 22.469 1 84.62 211 ASN A N 1
ATOM 1570 C CA . ASN A 1 211 ? 32.062 -3.172 23.234 1 84.62 211 ASN A CA 1
ATOM 1571 C C . ASN A 1 211 ? 30.797 -3.455 22.422 1 84.62 211 ASN A C 1
ATOM 1573 O O . ASN A 1 211 ? 30.344 -2.6 21.656 1 84.62 211 ASN A O 1
ATOM 1577 N N . CYS A 1 212 ? 30.266 -4.672 22.609 1 89.06 212 CYS A N 1
ATOM 1578 C CA . CYS A 1 212 ? 29.172 -5.117 21.75 1 89.06 212 CYS A CA 1
ATOM 1579 C C . CYS A 1 212 ? 27.828 -5.039 22.484 1 89.06 212 CYS A C 1
ATOM 1581 O O . CYS A 1 212 ? 27.797 -5.117 23.719 1 89.06 212 CYS A O 1
ATOM 1583 N N . LEU A 1 213 ? 26.844 -4.723 21.766 1 91.5 213 LEU A N 1
ATOM 1584 C CA . LEU A 1 213 ? 25.453 -4.719 22.219 1 91.5 213 LEU A CA 1
ATOM 1585 C C . LEU A 1 213 ? 24.594 -5.613 21.328 1 91.5 213 LEU A C 1
ATOM 1587 O O . LEU A 1 213 ? 24.828 -5.723 20.125 1 91.5 213 LEU A O 1
ATOM 1591 N N . SER A 1 214 ? 23.656 -6.258 21.984 1 93.56 214 SER A N 1
ATOM 1592 C CA . SER A 1 214 ? 22.688 -7.023 21.203 1 93.56 214 SER A CA 1
ATOM 1593 C C . SER A 1 214 ? 21.297 -6.418 21.312 1 93.56 214 SER A C 1
ATOM 1595 O O . SER A 1 214 ? 20.906 -5.926 22.375 1 93.56 214 SER A O 1
ATOM 1597 N N . ILE A 1 215 ? 20.609 -6.387 20.281 1 96.69 215 ILE A N 1
ATOM 1598 C CA . ILE A 1 215 ? 19.234 -5.902 20.219 1 96.69 215 ILE A CA 1
ATOM 1599 C C . ILE A 1 215 ? 18.312 -7.023 19.75 1 96.69 215 ILE A C 1
ATOM 1601 O O . ILE A 1 215 ? 18.656 -7.762 18.828 1 96.69 215 ILE A O 1
ATOM 1605 N N . GLU A 1 216 ? 17.188 -7.168 20.391 1 97.19 216 GLU A N 1
ATOM 1606 C CA . GLU A 1 216 ? 16.188 -8.164 20 1 97.19 216 GLU A CA 1
ATOM 1607 C C . GLU A 1 216 ? 14.828 -7.52 19.766 1 97.19 216 GLU A C 1
ATOM 1609 O O . GLU A 1 216 ? 14.344 -6.746 20.609 1 97.19 216 GLU A O 1
ATOM 1614 N N . VAL A 1 217 ? 14.312 -7.695 18.625 1 97.12 217 VAL A N 1
ATOM 1615 C CA . VAL A 1 217 ? 12.938 -7.375 18.266 1 97.12 217 VAL A CA 1
ATOM 1616 C C . VAL A 1 217 ? 12.109 -8.656 18.203 1 97.12 217 VAL A C 1
ATOM 1618 O O . VAL A 1 217 ? 12.406 -9.562 17.422 1 97.12 217 VAL A O 1
ATOM 1621 N N . LYS A 1 218 ? 11.031 -8.742 19.078 1 94.75 218 LYS A N 1
ATOM 1622 C CA . LYS A 1 218 ? 10.297 -10.008 19.188 1 94.75 218 LYS A CA 1
ATOM 1623 C C . LYS A 1 218 ? 8.797 -9.766 19.312 1 94.75 218 LYS A C 1
ATOM 1625 O O . LYS A 1 218 ? 8.367 -8.68 19.703 1 94.75 218 LYS A O 1
ATOM 1630 N N . GLY A 1 219 ? 8.141 -10.773 18.844 1 90.44 219 GLY A N 1
ATOM 1631 C CA . GLY A 1 219 ? 6.738 -10.844 19.203 1 90.44 219 GLY A CA 1
ATOM 1632 C C . GLY A 1 219 ? 5.832 -10.109 18.234 1 90.44 219 GLY A C 1
ATOM 1633 O O . GLY A 1 219 ? 4.707 -9.75 18.578 1 90.44 219 GLY A O 1
ATOM 1634 N N . PHE A 1 220 ? 6.242 -9.742 17.109 1 94.75 220 PHE A N 1
ATOM 1635 C CA . PHE A 1 220 ? 5.332 -9.234 16.094 1 94.75 220 PHE A CA 1
ATOM 1636 C C . PHE A 1 220 ? 4.41 -10.336 15.594 1 94.75 220 PHE A C 1
ATOM 1638 O O . PHE A 1 220 ? 4.746 -11.516 15.672 1 94.75 220 PHE A O 1
ATOM 1645 N N . SER A 1 221 ? 3.285 -10.031 15.086 1 91.75 221 SER A N 1
ATOM 1646 C CA . SER A 1 221 ? 2.201 -10.969 14.828 1 91.75 221 SER A CA 1
ATOM 1647 C C . SER A 1 221 ? 2.547 -11.898 13.664 1 91.75 221 SER A C 1
ATOM 1649 O O . SER A 1 221 ? 2.094 -13.047 13.633 1 91.75 221 SER A O 1
ATOM 1651 N N . GLY A 1 222 ? 3.418 -11.43 12.758 1 92.88 222 GLY A N 1
ATOM 1652 C CA . GLY A 1 222 ? 3.773 -12.242 11.602 1 92.88 222 GLY A CA 1
ATOM 1653 C C . GLY A 1 222 ? 2.594 -12.531 10.695 1 92.88 222 GLY A C 1
ATOM 1654 O O . GLY A 1 222 ? 1.747 -11.664 10.469 1 92.88 222 GLY A O 1
ATOM 1655 N N . GLY A 1 223 ? 2.615 -13.758 10.031 1 87.25 223 GLY A N 1
ATOM 1656 C CA . GLY A 1 223 ? 1.568 -14.172 9.109 1 87.25 223 GLY A CA 1
ATOM 1657 C C . GLY A 1 223 ? 2.098 -14.594 7.758 1 87.25 223 GLY A C 1
ATOM 1658 O O . GLY A 1 223 ? 3.293 -14.461 7.48 1 87.25 223 GLY A O 1
ATOM 1659 N N . HIS A 1 224 ? 1.229 -15.242 7.008 1 88.44 224 HIS A N 1
ATOM 1660 C CA . HIS A 1 224 ? 1.528 -15.57 5.621 1 88.44 224 HIS A CA 1
ATOM 1661 C C . HIS A 1 224 ? 1.586 -14.32 4.754 1 88.44 224 HIS A C 1
ATOM 1663 O O . HIS A 1 224 ? 0.65 -13.516 4.754 1 88.44 224 HIS A O 1
ATOM 1669 N N . SER A 1 225 ? 2.66 -14.086 4.004 1 92.56 225 SER A N 1
ATOM 1670 C CA . SER A 1 225 ? 2.875 -12.828 3.299 1 92.56 225 SER A CA 1
ATOM 1671 C C . SER A 1 225 ? 1.888 -12.664 2.148 1 92.56 225 SER A C 1
ATOM 1673 O O . SER A 1 225 ? 1.738 -11.57 1.603 1 92.56 225 SER A O 1
ATOM 1675 N N . GLY A 1 226 ? 1.238 -13.656 1.717 1 89.62 226 GLY A N 1
ATOM 1676 C CA . GLY A 1 226 ? 0.177 -13.523 0.73 1 89.62 226 GLY A CA 1
ATOM 1677 C C . GLY A 1 226 ? -1.164 -13.164 1.342 1 89.62 226 GLY A C 1
ATOM 1678 O O . GLY A 1 226 ? -1.81 -12.203 0.914 1 89.62 226 GLY A O 1
ATOM 1679 N N . VAL A 1 227 ? -1.526 -13.82 2.418 1 83.44 227 VAL A N 1
ATOM 1680 C CA . VAL A 1 227 ? -2.869 -13.734 2.982 1 83.44 227 VAL A CA 1
ATOM 1681 C C . VAL A 1 227 ? -2.939 -12.578 3.979 1 83.44 227 VAL A C 1
ATOM 1683 O O . VAL A 1 227 ? -3.994 -11.969 4.156 1 83.44 227 VAL A O 1
ATOM 1686 N N . ASP A 1 228 ? -1.744 -12.227 4.547 1 91.38 228 ASP A N 1
ATOM 1687 C CA . ASP A 1 228 ? -1.813 -11.344 5.711 1 91.38 228 ASP A CA 1
ATOM 1688 C C . ASP A 1 228 ? -1.103 -10.016 5.438 1 91.38 228 ASP A C 1
ATOM 1690 O O . ASP A 1 228 ? -1.137 -9.109 6.266 1 91.38 228 ASP A O 1
ATOM 1694 N N . ILE A 1 229 ? -0.485 -9.852 4.246 1 95.5 229 ILE A N 1
ATOM 1695 C CA . ILE A 1 229 ? 0.385 -8.703 4 1 95.5 229 ILE A CA 1
ATOM 1696 C C . ILE A 1 229 ? -0.427 -7.414 4.07 1 95.5 229 ILE A C 1
ATOM 1698 O O . ILE A 1 229 ? 0.103 -6.355 4.418 1 95.5 229 ILE A O 1
ATOM 1702 N N . HIS A 1 230 ? -1.758 -7.453 3.779 1 94.31 230 HIS A N 1
ATOM 1703 C CA . HIS A 1 230 ? -2.607 -6.266 3.736 1 94.31 230 HIS A CA 1
ATOM 1704 C C . HIS A 1 230 ? -3.027 -5.84 5.141 1 94.31 230 HIS A C 1
ATOM 1706 O O . HIS A 1 230 ? -3.678 -4.805 5.309 1 94.31 230 HIS A O 1
ATOM 1712 N N . HIS A 1 231 ? -2.613 -6.613 6.133 1 93.62 231 HIS A N 1
ATOM 1713 C CA . HIS A 1 231 ? -2.918 -6.234 7.508 1 93.62 231 HIS A CA 1
ATOM 1714 C C . HIS A 1 231 ? -1.83 -5.332 8.086 1 93.62 231 HIS A C 1
ATOM 1716 O O . HIS A 1 231 ? -1.957 -4.84 9.211 1 93.62 231 HIS A O 1
ATOM 1722 N N . TYR A 1 232 ? -0.753 -5.125 7.363 1 96 232 TYR A N 1
ATOM 1723 C CA . TYR A 1 232 ? 0.296 -4.16 7.668 1 96 232 TYR A CA 1
ATOM 1724 C C . TYR A 1 232 ? 0.843 -4.375 9.078 1 96 232 TYR A C 1
ATOM 1726 O O . TYR A 1 232 ? 1.082 -3.414 9.812 1 96 232 TYR A O 1
ATOM 1734 N N . ARG A 1 233 ? 0.958 -5.684 9.445 1 95.62 233 ARG A N 1
ATOM 1735 C CA . ARG A 1 233 ? 1.674 -6.047 10.664 1 95.62 233 ARG A CA 1
ATOM 1736 C C . ARG A 1 233 ? 3.152 -5.688 10.562 1 95.62 233 ARG A C 1
ATOM 1738 O O . ARG A 1 233 ? 3.674 -5.496 9.461 1 95.62 233 ARG A O 1
ATOM 1745 N N . GLY A 1 234 ? 3.748 -5.484 11.68 1 96.88 234 GLY A N 1
ATOM 1746 C CA . GLY A 1 234 ? 5.156 -5.117 11.664 1 96.88 234 GLY A CA 1
ATOM 1747 C C . GLY A 1 234 ? 6.055 -6.215 11.133 1 96.88 234 GLY A C 1
ATOM 1748 O O . GLY A 1 234 ? 5.836 -7.395 11.414 1 96.88 234 GLY A O 1
ATOM 1749 N N . ASN A 1 235 ? 6.957 -5.91 10.266 1 97.88 235 ASN A N 1
ATOM 1750 C CA . ASN A 1 235 ? 8.062 -6.77 9.852 1 97.88 235 ASN A CA 1
ATOM 1751 C C . ASN A 1 235 ? 9.289 -6.574 10.742 1 97.88 235 ASN A C 1
ATOM 1753 O O . ASN A 1 235 ? 9.93 -5.527 10.695 1 97.88 235 ASN A O 1
ATOM 1757 N N . ALA A 1 236 ? 9.656 -7.543 11.5 1 98.25 236 ALA A N 1
ATOM 1758 C CA . ALA A 1 236 ? 10.68 -7.41 12.531 1 98.25 236 ALA A CA 1
ATOM 1759 C C . ALA A 1 236 ? 12.016 -6.973 11.922 1 98.25 236 ALA A C 1
ATOM 1761 O O . ALA A 1 236 ? 12.789 -6.27 12.57 1 98.25 236 ALA A O 1
ATOM 1762 N N . ILE A 1 237 ? 12.328 -7.383 10.711 1 98.69 237 ILE A N 1
ATOM 1763 C CA . ILE A 1 237 ? 13.562 -6.988 10.047 1 98.69 237 ILE A CA 1
ATOM 1764 C C . ILE A 1 237 ? 13.539 -5.488 9.758 1 98.69 237 ILE A C 1
ATOM 1766 O O . ILE A 1 237 ? 14.523 -4.789 10.008 1 98.69 237 ILE A O 1
ATOM 1770 N N . LYS A 1 238 ? 12.398 -5.016 9.242 1 98.69 238 LYS A N 1
ATOM 1771 C CA . LYS A 1 238 ? 12.242 -3.592 8.961 1 98.69 238 LYS A CA 1
ATOM 1772 C C . LYS A 1 238 ? 12.32 -2.764 10.242 1 98.69 238 LYS A C 1
ATOM 1774 O O . LYS A 1 238 ? 12.898 -1.675 10.25 1 98.69 238 LYS A O 1
ATOM 1779 N N . ILE A 1 239 ? 11.703 -3.283 11.32 1 98.44 239 ILE A N 1
ATOM 1780 C CA . ILE A 1 239 ? 11.742 -2.621 12.617 1 98.44 239 ILE A CA 1
ATOM 1781 C C . ILE A 1 239 ? 13.188 -2.533 13.102 1 98.44 239 ILE A C 1
ATOM 1783 O O . ILE A 1 239 ? 13.633 -1.475 13.555 1 98.44 239 ILE A O 1
ATOM 1787 N N . MET A 1 240 ? 13.914 -3.619 12.984 1 98.62 240 MET A N 1
ATOM 1788 C CA . MET A 1 240 ? 15.328 -3.646 13.359 1 98.62 240 MET A CA 1
ATOM 1789 C C . MET A 1 240 ? 16.125 -2.633 12.547 1 98.62 240 MET A C 1
ATOM 1791 O O . MET A 1 240 ? 16.984 -1.944 13.086 1 98.62 240 MET A O 1
ATOM 1795 N N . ALA A 1 241 ? 15.844 -2.531 11.273 1 98.81 241 ALA A N 1
ATOM 1796 C CA . ALA A 1 241 ? 16.562 -1.609 10.398 1 98.81 241 ALA A CA 1
ATOM 1797 C C . ALA A 1 241 ? 16.453 -0.173 10.898 1 98.81 241 ALA A C 1
ATOM 1799 O O . ALA A 1 241 ? 17.406 0.603 10.805 1 98.81 241 ALA A O 1
ATOM 1800 N N . ARG A 1 242 ? 15.273 0.23 11.406 1 98.69 242 ARG A N 1
ATOM 1801 C CA . ARG A 1 242 ? 15.078 1.581 11.922 1 98.69 242 ARG A CA 1
ATOM 1802 C C . ARG A 1 242 ? 15.969 1.833 13.141 1 98.69 242 ARG A C 1
ATOM 1804 O O . ARG A 1 242 ? 16.484 2.936 13.312 1 98.69 242 ARG A O 1
ATOM 1811 N N . ILE A 1 243 ? 16.156 0.812 13.969 1 98.56 243 ILE A N 1
ATOM 1812 C CA . ILE A 1 243 ? 17.016 0.929 15.141 1 98.56 243 ILE A CA 1
ATOM 1813 C C . ILE A 1 243 ? 18.469 0.978 14.695 1 98.56 243 ILE A C 1
ATOM 1815 O O . ILE A 1 243 ? 19.25 1.811 15.18 1 98.56 243 ILE A O 1
ATOM 1819 N N . LEU A 1 244 ? 18.828 0.145 13.781 1 98.75 244 LEU A N 1
ATOM 1820 C CA . LEU A 1 244 ? 20.203 0.089 13.281 1 98.75 244 LEU A CA 1
ATOM 1821 C C . LEU A 1 244 ? 20.578 1.39 12.578 1 98.75 244 LEU A C 1
ATOM 1823 O O . LEU A 1 244 ? 21.75 1.778 12.562 1 98.75 244 LEU A O 1
ATOM 1827 N N . ASP A 1 245 ? 19.594 2.047 11.992 1 98.75 245 ASP A N 1
ATOM 1828 C CA . ASP A 1 245 ? 19.844 3.334 11.352 1 98.75 245 ASP A CA 1
ATOM 1829 C C . ASP A 1 245 ? 20.422 4.34 12.344 1 98.75 245 ASP A C 1
ATOM 1831 O O . ASP A 1 245 ? 21.344 5.098 12.016 1 98.75 245 ASP A O 1
ATOM 1835 N N . ILE A 1 246 ? 19.859 4.359 13.555 1 98.5 246 ILE A N 1
ATOM 1836 C CA . ILE A 1 246 ? 20.375 5.223 14.602 1 98.5 246 ILE A CA 1
ATOM 1837 C C . ILE A 1 246 ? 21.781 4.758 15 1 98.5 246 ILE A C 1
ATOM 1839 O O . ILE A 1 246 ? 22.719 5.559 15.055 1 98.5 246 ILE A O 1
ATOM 1843 N N . ALA A 1 247 ? 21.969 3.457 15.203 1 98 247 ALA A N 1
ATOM 1844 C CA . ALA A 1 247 ? 23.234 2.893 15.68 1 98 247 ALA A CA 1
ATOM 1845 C C . ALA A 1 247 ? 24.375 3.195 14.711 1 98 247 ALA A C 1
ATOM 1847 O O . ALA A 1 247 ? 25.469 3.547 15.141 1 98 247 ALA A O 1
ATOM 1848 N N . CYS A 1 248 ? 24.078 3.047 13.445 1 98.06 248 CYS A N 1
ATOM 1849 C CA . CYS A 1 248 ? 25.125 3.156 12.43 1 98.06 248 CYS A CA 1
ATOM 1850 C C . CYS A 1 248 ? 25.172 4.566 11.852 1 98.06 248 CYS A C 1
ATOM 1852 O O . CYS A 1 248 ? 25.609 4.762 10.711 1 98.06 248 CYS A O 1
ATOM 1854 N N . SER A 1 249 ? 24.656 5.543 12.547 1 97.69 249 SER A N 1
ATOM 1855 C CA . SER A 1 249 ? 24.797 6.941 12.156 1 97.69 249 SER A CA 1
ATOM 1856 C C . SER A 1 249 ? 26.219 7.441 12.414 1 97.69 249 SER A C 1
ATOM 1858 O O . SER A 1 249 ? 27 6.777 13.094 1 97.69 249 SER A O 1
ATOM 1860 N N . LEU A 1 250 ? 26.516 8.633 11.828 1 95.81 250 LEU A N 1
ATOM 1861 C CA . LEU A 1 250 ? 27.828 9.242 12.047 1 95.81 250 LEU A CA 1
ATOM 1862 C C . LEU A 1 250 ? 28.031 9.578 13.523 1 95.81 250 LEU A C 1
ATOM 1864 O O . LEU A 1 250 ? 29.156 9.547 14.023 1 95.81 250 LEU A O 1
ATOM 1868 N N . GLU A 1 251 ? 26.969 9.82 14.203 1 95.94 251 GLU A N 1
ATOM 1869 C CA . GLU A 1 251 ? 27.031 10.195 15.609 1 95.94 251 GLU A CA 1
ATOM 1870 C C . GLU A 1 251 ? 27.469 9.016 16.469 1 95.94 251 GLU A C 1
ATOM 1872 O O . GLU A 1 251 ? 28.328 9.164 17.344 1 95.94 251 GLU A O 1
ATOM 1877 N N . TYR A 1 252 ? 26.984 7.773 16.172 1 96.88 252 TYR A N 1
ATOM 1878 C CA . TYR A 1 252 ? 27.203 6.668 17.109 1 96.88 252 TYR A CA 1
ATOM 1879 C C . TYR A 1 252 ? 28.172 5.648 16.516 1 96.88 252 TYR A C 1
ATOM 1881 O O . TYR A 1 252 ? 28.75 4.848 17.266 1 96.88 252 TYR A O 1
ATOM 1889 N N . GLN A 1 253 ? 28.266 5.508 15.258 1 95.88 253 GLN A N 1
ATOM 1890 C CA . GLN A 1 253 ? 29.297 4.773 14.516 1 95.88 253 GLN A CA 1
ATOM 1891 C C . GLN A 1 253 ? 29.281 3.291 14.883 1 95.88 253 GLN A C 1
ATOM 1893 O O . GLN A 1 253 ? 30.328 2.664 14.992 1 95.88 253 GLN A O 1
ATOM 1898 N N . GLY A 1 254 ? 28.109 2.822 15.211 1 95.81 254 GLY A N 1
ATOM 1899 C CA . GLY A 1 254 ? 27.969 1.392 15.43 1 95.81 254 GLY A CA 1
ATOM 1900 C C . GLY A 1 254 ? 28.281 0.57 14.188 1 95.81 254 GLY A C 1
ATOM 1901 O O . GLY A 1 254 ? 28.031 1.016 13.07 1 95.81 254 GLY A O 1
ATOM 1902 N N . LYS A 1 255 ? 28.844 -0.634 14.406 1 96.5 255 LYS A N 1
ATOM 1903 C CA . LYS A 1 255 ? 29.172 -1.581 13.344 1 96.5 255 LYS A CA 1
ATOM 1904 C C . LYS A 1 255 ? 28.469 -2.92 13.562 1 96.5 255 LYS A C 1
ATOM 1906 O O . LYS A 1 255 ? 28.391 -3.4 14.695 1 96.5 255 LYS A O 1
ATOM 1911 N N . ILE A 1 256 ? 27.984 -3.512 12.5 1 97.38 256 ILE A N 1
ATOM 1912 C CA . ILE A 1 256 ? 27.125 -4.688 12.617 1 97.38 256 ILE A CA 1
ATOM 1913 C C . ILE A 1 256 ? 27.984 -5.949 12.641 1 97.38 256 ILE A C 1
ATOM 1915 O O . ILE A 1 256 ? 28.828 -6.145 11.766 1 97.38 256 ILE A O 1
ATOM 1919 N N . CYS A 1 257 ? 27.766 -6.793 13.578 1 95.94 257 CYS A N 1
ATOM 1920 C CA . CYS A 1 257 ? 28.406 -8.094 13.672 1 95.94 257 CYS A CA 1
ATOM 1921 C C . CYS A 1 257 ? 27.547 -9.188 13.055 1 95.94 257 CYS A C 1
ATOM 1923 O O . CYS A 1 257 ? 28.047 -10.062 12.352 1 95.94 257 CYS A O 1
ATOM 1925 N N . SER A 1 258 ? 26.25 -9.102 13.32 1 97.19 258 SER A N 1
ATOM 1926 C CA . SER A 1 258 ? 25.328 -10.102 12.797 1 97.19 258 SER A CA 1
ATOM 1927 C C . SER A 1 258 ? 23.891 -9.602 12.828 1 97.19 258 SER A C 1
ATOM 1929 O O . SER A 1 258 ? 23.547 -8.703 13.602 1 97.19 258 SER A O 1
ATOM 1931 N N . ILE A 1 259 ? 23.062 -10.031 11.961 1 98.56 259 ILE A N 1
ATOM 1932 C CA . ILE A 1 259 ? 21.625 -9.867 11.938 1 98.56 259 ILE A CA 1
ATOM 1933 C C . ILE A 1 259 ? 20.953 -11.203 11.602 1 98.56 259 ILE A C 1
ATOM 1935 O O . ILE A 1 259 ? 21.359 -11.883 10.656 1 98.56 259 ILE A O 1
ATOM 1939 N N . LYS A 1 260 ? 19.969 -11.648 12.359 1 98.25 260 LYS A N 1
ATOM 1940 C CA . LYS A 1 260 ? 19.172 -12.828 12.086 1 98.25 260 LYS A CA 1
ATOM 1941 C C . LYS A 1 260 ? 17.672 -12.523 12.227 1 98.25 260 LYS A C 1
ATOM 1943 O O . LYS A 1 260 ? 17.188 -12.273 13.336 1 98.25 260 LYS A O 1
ATOM 1948 N N . GLY A 1 261 ? 17.016 -12.492 11.125 1 98.12 261 GLY A N 1
ATOM 1949 C CA . GLY A 1 261 ? 15.586 -12.188 11.156 1 98.12 261 GLY A CA 1
ATOM 1950 C C . GLY A 1 261 ? 14.773 -13.039 10.203 1 98.12 261 GLY A C 1
ATOM 1951 O O . GLY A 1 261 ? 15.227 -13.344 9.094 1 98.12 261 GLY A O 1
ATOM 1952 N N . GLY A 1 262 ? 13.555 -13.461 10.586 1 95.69 262 GLY A N 1
ATOM 1953 C CA . GLY A 1 262 ? 12.625 -14.195 9.742 1 95.69 262 GLY A CA 1
ATOM 1954 C C . GLY A 1 262 ? 12.914 -15.688 9.695 1 95.69 262 GLY A C 1
ATOM 1955 O O . GLY A 1 262 ? 14.039 -16.109 9.969 1 95.69 262 GLY A O 1
ATOM 1956 N N . THR A 1 263 ? 11.891 -16.484 9.352 1 88.5 263 THR A N 1
ATOM 1957 C CA . THR A 1 263 ? 12.031 -17.938 9.352 1 88.5 263 THR A CA 1
ATOM 1958 C C . THR A 1 263 ? 11.82 -18.5 7.953 1 88.5 263 THR A C 1
ATOM 1960 O O . THR A 1 263 ? 12.375 -19.547 7.613 1 88.5 263 THR A O 1
ATOM 1963 N N . ALA A 1 264 ? 10.953 -17.875 7.152 1 88.25 264 ALA A N 1
ATOM 1964 C CA . ALA A 1 264 ? 10.602 -18.375 5.824 1 88.25 264 ALA A CA 1
ATOM 1965 C C . ALA A 1 264 ? 10.391 -17.219 4.844 1 88.25 264 ALA A C 1
ATOM 1967 O O . ALA A 1 264 ? 10.047 -16.109 5.25 1 88.25 264 ALA A O 1
ATOM 1968 N N . HIS A 1 265 ? 10.609 -17.5 3.557 1 91.81 265 HIS A N 1
ATOM 1969 C CA . HIS A 1 265 ? 10.484 -16.469 2.533 1 91.81 265 HIS A CA 1
ATOM 1970 C C . HIS A 1 265 ? 9.047 -15.984 2.426 1 91.81 265 HIS A C 1
ATOM 1972 O O . HIS A 1 265 ? 8.805 -14.82 2.082 1 91.81 265 HIS A O 1
ATOM 1978 N N . ASN A 1 266 ? 8.016 -16.828 2.768 1 90.5 266 ASN A N 1
ATOM 1979 C CA . ASN A 1 266 ? 6.613 -16.484 2.57 1 90.5 266 ASN A CA 1
ATOM 1980 C C . ASN A 1 266 ? 5.941 -16.109 3.883 1 90.5 266 ASN A C 1
ATOM 1982 O O . ASN A 1 266 ? 4.711 -16.047 3.965 1 90.5 266 ASN A O 1
ATOM 1986 N N . ALA A 1 267 ? 6.758 -15.852 4.898 1 91.38 267 ALA A N 1
ATOM 1987 C CA . ALA A 1 267 ? 6.238 -15.445 6.203 1 91.38 267 ALA A CA 1
ATOM 1988 C C . ALA A 1 267 ? 6.695 -14.039 6.562 1 91.38 267 ALA A C 1
ATOM 1990 O O . ALA A 1 267 ? 7.84 -13.664 6.297 1 91.38 267 ALA A O 1
ATOM 1991 N N . ILE A 1 268 ? 5.84 -13.211 7.109 1 95.06 268 ILE A N 1
ATOM 1992 C CA . ILE A 1 268 ? 6.211 -11.914 7.656 1 95.06 268 ILE A CA 1
ATOM 1993 C C . ILE A 1 268 ? 7.031 -12.102 8.93 1 95.06 268 ILE A C 1
ATOM 1995 O O . ILE A 1 268 ? 6.574 -12.742 9.883 1 95.06 268 ILE A O 1
ATOM 1999 N N . PRO A 1 269 ? 8.211 -11.641 9 1 96.5 269 PRO A N 1
ATOM 2000 C CA . PRO A 1 269 ? 9.109 -11.906 10.133 1 96.5 269 PRO A CA 1
ATOM 2001 C C . PRO A 1 269 ? 8.539 -11.422 11.461 1 96.5 269 PRO A C 1
ATOM 2003 O O . PRO A 1 269 ? 8.148 -10.258 11.586 1 96.5 269 PRO A O 1
ATOM 2006 N N . MET A 1 270 ? 8.578 -12.266 12.469 1 95.38 270 MET A N 1
ATOM 2007 C CA . MET A 1 270 ? 8.031 -11.969 13.789 1 95.38 270 MET A CA 1
ATOM 2008 C C . MET A 1 270 ? 9.125 -11.516 14.742 1 95.38 270 MET A C 1
ATOM 2010 O O . MET A 1 270 ? 8.844 -10.875 15.758 1 95.38 270 MET A O 1
ATOM 2014 N N . ASP A 1 271 ? 10.391 -11.914 14.383 1 95.94 271 ASP A N 1
ATOM 2015 C CA . ASP A 1 271 ? 11.523 -11.633 15.258 1 95.94 271 ASP A CA 1
ATOM 2016 C C . ASP A 1 271 ? 12.773 -11.305 14.453 1 95.94 271 ASP A C 1
ATOM 2018 O O . ASP A 1 271 ? 12.891 -11.703 13.289 1 95.94 271 ASP A O 1
ATOM 2022 N N . CYS A 1 272 ? 13.633 -10.625 15.023 1 97.94 272 CYS A N 1
ATOM 2023 C CA . CYS A 1 272 ? 14.93 -10.258 14.461 1 97.94 272 CYS A CA 1
ATOM 2024 C C . CYS A 1 272 ? 15.914 -9.883 15.562 1 97.94 272 CYS A C 1
ATOM 2026 O O . CYS A 1 272 ? 15.547 -9.211 16.531 1 97.94 272 CYS A O 1
ATOM 2028 N N . SER A 1 273 ? 17.078 -10.406 15.492 1 97.88 273 SER A N 1
ATOM 2029 C CA . SER A 1 273 ? 18.156 -10.055 16.422 1 97.88 273 SER A CA 1
ATOM 2030 C C . SER A 1 273 ? 19.375 -9.508 15.695 1 97.88 273 SER A C 1
ATOM 2032 O O . SER A 1 273 ? 19.625 -9.875 14.547 1 97.88 273 SER A O 1
ATOM 2034 N N . ALA A 1 274 ? 20.031 -8.617 16.328 1 97.31 274 ALA A N 1
ATOM 2035 C CA . ALA A 1 274 ? 21.25 -8.055 15.773 1 97.31 274 ALA A CA 1
ATOM 2036 C C . ALA A 1 274 ? 22.312 -7.832 16.859 1 97.31 274 ALA A C 1
ATOM 2038 O O . ALA A 1 274 ? 21.969 -7.602 18.016 1 97.31 274 ALA A O 1
ATOM 2039 N N . CYS A 1 275 ? 23.531 -8 16.469 1 94.81 275 CYS A N 1
ATOM 2040 C CA . CYS A 1 275 ? 24.688 -7.688 17.312 1 94.81 275 CYS A CA 1
ATOM 2041 C C . CYS A 1 275 ? 25.5 -6.543 16.734 1 94.81 275 CYS A C 1
ATOM 2043 O O . CYS A 1 275 ? 25.812 -6.547 15.539 1 94.81 275 CYS A O 1
ATOM 2045 N N . LEU A 1 276 ? 25.828 -5.574 17.562 1 95.06 276 LEU A N 1
ATOM 2046 C CA . LEU A 1 276 ? 26.562 -4.375 17.156 1 95.06 276 LEU A CA 1
ATOM 2047 C C . LEU A 1 276 ? 27.859 -4.246 17.938 1 95.06 276 LEU A C 1
ATOM 2049 O O . LEU A 1 276 ? 27.906 -4.555 19.125 1 95.06 276 LEU A O 1
ATOM 2053 N N . CYS A 1 277 ? 28.875 -3.814 17.25 1 93.44 277 CYS A N 1
ATOM 2054 C CA . CYS A 1 277 ? 30.141 -3.467 17.875 1 93.44 277 CYS A CA 1
ATOM 2055 C C . CYS A 1 277 ? 30.344 -1.957 17.906 1 93.44 277 CYS A C 1
ATOM 2057 O O . CYS A 1 277 ? 30.172 -1.284 16.875 1 93.44 277 CYS A O 1
ATOM 2059 N N . PHE A 1 278 ? 30.672 -1.383 19.062 1 92.31 278 PHE A N 1
ATOM 2060 C CA . PHE A 1 278 ? 30.938 0.043 19.234 1 92.31 278 PHE A CA 1
ATOM 2061 C C . PHE A 1 278 ? 32.375 0.29 19.625 1 92.31 278 PHE A C 1
ATOM 2063 O O . PHE A 1 278 ? 32.688 1.16 20.438 1 92.31 278 PHE A O 1
ATOM 2070 N N . CYS A 1 279 ? 33.219 -0.539 19.078 1 88.75 279 CYS A N 1
ATOM 2071 C CA . CYS A 1 279 ? 34.656 -0.322 19.344 1 88.75 279 CYS A CA 1
ATOM 2072 C C . CYS A 1 279 ? 35.062 1.094 18.953 1 88.75 279 CYS A C 1
ATOM 2074 O O . CYS A 1 279 ? 34.656 1.599 17.906 1 88.75 279 CYS A O 1
ATOM 2076 N N . GLY A 1 280 ? 35.812 1.727 19.781 1 86.38 280 GLY A N 1
ATOM 2077 C CA . GLY A 1 280 ? 36.281 3.076 19.531 1 86.38 280 GLY A CA 1
ATOM 2078 C C . GLY A 1 280 ? 35.281 4.145 19.891 1 86.38 280 GLY A C 1
ATOM 2079 O O . GLY A 1 280 ? 35.5 5.336 19.672 1 86.38 280 GLY A O 1
ATOM 2080 N N . VAL A 1 281 ? 34.156 3.768 20.422 1 90.25 281 VAL A N 1
ATOM 2081 C CA . VAL A 1 281 ? 33.094 4.695 20.797 1 90.25 281 VAL A CA 1
ATOM 2082 C C . VAL A 1 281 ? 33.031 4.828 22.328 1 90.25 281 VAL A C 1
ATOM 2084 O O . VAL A 1 281 ? 33.188 3.84 23.047 1 90.25 281 VAL A O 1
ATOM 2087 N N . SER A 1 282 ? 32.844 5.977 22.875 1 91.5 282 SER A N 1
ATOM 2088 C CA . SER A 1 282 ? 32.812 6.207 24.312 1 91.5 282 SER A CA 1
ATOM 2089 C C . SER A 1 282 ? 31.578 5.602 24.938 1 91.5 282 SER A C 1
ATOM 2091 O O . SER A 1 282 ? 30.547 5.469 24.281 1 91.5 282 SER A O 1
ATOM 2093 N N . GLN A 1 283 ? 31.672 5.258 26.188 1 89.88 283 GLN A N 1
ATOM 2094 C CA . GLN A 1 283 ? 30.531 4.699 26.938 1 89.88 283 GLN A CA 1
ATOM 2095 C C . GLN A 1 283 ? 29.375 5.684 26.984 1 89.88 283 GLN A C 1
ATOM 2097 O O . GLN A 1 283 ? 28.203 5.281 26.969 1 89.88 283 GLN A O 1
ATOM 2102 N N . ALA A 1 284 ? 29.734 6.902 27.062 1 93.56 284 ALA A N 1
ATOM 2103 C CA . ALA A 1 284 ? 28.703 7.938 27.094 1 93.56 284 ALA A CA 1
ATOM 2104 C C . ALA A 1 284 ? 27.891 7.953 25.797 1 93.56 284 ALA A C 1
ATOM 2106 O O . ALA A 1 284 ? 26.672 8.133 25.828 1 93.56 284 ALA A O 1
ATOM 2107 N N . LYS A 1 285 ? 28.547 7.809 24.734 1 94.31 285 LYS A N 1
ATOM 2108 C CA . LYS A 1 285 ? 27.875 7.77 23.438 1 94.31 285 LYS A CA 1
ATOM 2109 C C . LYS A 1 285 ? 27.031 6.512 23.281 1 94.31 285 LYS A C 1
ATOM 2111 O O . LYS A 1 285 ? 25.953 6.551 22.688 1 94.31 285 LYS A O 1
ATOM 2116 N N . ILE A 1 286 ? 27.531 5.461 23.781 1 93.5 286 ILE A N 1
ATOM 2117 C CA . ILE A 1 286 ? 26.766 4.215 23.75 1 93.5 286 ILE A CA 1
ATOM 2118 C C . ILE A 1 286 ? 25.5 4.363 24.578 1 93.5 286 ILE A C 1
ATOM 2120 O O . ILE A 1 286 ? 24.422 3.941 24.141 1 93.5 286 ILE A O 1
ATOM 2124 N N . ALA A 1 287 ? 25.641 4.938 25.75 1 94.56 287 ALA A N 1
ATOM 2125 C CA . ALA A 1 287 ? 24.484 5.18 26.609 1 94.56 287 ALA A CA 1
ATOM 2126 C C . ALA A 1 287 ? 23.469 6.09 25.922 1 94.56 287 ALA A C 1
ATOM 2128 O O . ALA A 1 287 ? 22.25 5.898 26.047 1 94.56 287 ALA A O 1
ATOM 2129 N N . SER A 1 288 ? 24.031 7.055 25.203 1 96.81 288 SER A N 1
ATOM 2130 C CA . SER A 1 288 ? 23.156 7.957 24.438 1 96.81 288 SER A CA 1
ATOM 2131 C C . SER A 1 288 ? 22.406 7.211 23.344 1 96.81 288 SER A C 1
ATOM 2133 O O . SER A 1 288 ? 21.219 7.449 23.125 1 96.81 288 SER A O 1
ATOM 2135 N N . PHE A 1 289 ? 23.094 6.328 22.672 1 96.69 289 PHE A N 1
ATOM 2136 C CA . PHE A 1 289 ? 22.453 5.504 21.656 1 96.69 289 PHE A CA 1
ATOM 2137 C C . PHE A 1 289 ? 21.312 4.68 22.266 1 96.69 289 PHE A C 1
ATOM 2139 O O . PHE A 1 289 ? 20.219 4.637 21.734 1 96.69 289 PHE A O 1
ATOM 2146 N N . ILE A 1 290 ? 21.609 4.078 23.328 1 96.44 290 ILE A N 1
ATOM 2147 C CA . ILE A 1 290 ? 20.625 3.211 23.984 1 96.44 290 ILE A CA 1
ATOM 2148 C C . ILE A 1 290 ? 19.375 4.016 24.328 1 96.44 290 ILE A C 1
ATOM 2150 O O . ILE A 1 290 ? 18.25 3.541 24.141 1 96.44 290 ILE A O 1
ATOM 2154 N N . SER A 1 291 ? 19.562 5.199 24.844 1 97.25 291 SER A N 1
ATOM 2155 C CA . SER A 1 291 ? 18.438 6.07 25.188 1 97.25 291 SER A CA 1
ATOM 2156 C C . SER A 1 291 ? 17.609 6.391 23.953 1 97.25 291 SER A C 1
ATOM 2158 O O . SER A 1 291 ? 16.375 6.348 24 1 97.25 291 SER A O 1
ATOM 2160 N N . GLU A 1 292 ? 18.25 6.695 22.812 1 97.62 292 GLU A N 1
ATOM 2161 C CA . GLU A 1 292 ? 17.547 7 21.562 1 97.62 292 GLU A CA 1
ATOM 2162 C C . GLU A 1 292 ? 16.812 5.777 21.031 1 97.62 292 GLU A C 1
ATOM 2164 O O . GLU A 1 292 ? 15.703 5.891 20.516 1 97.62 292 GLU A O 1
ATOM 2169 N N . ALA A 1 293 ? 17.453 4.684 21.141 1 97.31 293 ALA A N 1
ATOM 2170 C CA . ALA A 1 293 ? 16.844 3.436 20.688 1 97.31 293 ALA A CA 1
ATOM 2171 C C . ALA A 1 293 ? 15.602 3.107 21.516 1 97.31 293 ALA A C 1
ATOM 2173 O O . ALA A 1 293 ? 14.609 2.607 20.969 1 97.31 293 ALA A O 1
ATOM 2174 N N . LYS A 1 294 ? 15.68 3.35 22.766 1 96.88 294 LYS A N 1
ATOM 2175 C CA . LYS A 1 294 ? 14.531 3.109 23.641 1 96.88 294 LYS A CA 1
ATOM 2176 C C . LYS A 1 294 ? 13.375 4.047 23.297 1 96.88 294 LYS A C 1
ATOM 2178 O O . LYS A 1 294 ? 12.211 3.65 23.344 1 96.88 294 LYS A O 1
ATOM 2183 N N . LYS A 1 295 ? 13.688 5.266 23.062 1 97.12 295 LYS A N 1
ATOM 2184 C CA . LYS A 1 295 ? 12.664 6.207 22.625 1 97.12 295 LYS A CA 1
ATOM 2185 C C . LYS A 1 295 ? 11.984 5.723 21.344 1 97.12 295 LYS A C 1
ATOM 2187 O O . LYS A 1 295 ? 10.758 5.773 21.234 1 97.12 295 LYS A O 1
ATOM 2192 N N . LEU A 1 296 ? 12.742 5.277 20.375 1 97.81 296 LEU A N 1
ATOM 2193 C CA . LEU A 1 296 ? 12.18 4.742 19.141 1 97.81 296 LEU A CA 1
ATOM 2194 C C . LEU A 1 296 ? 11.336 3.504 19.422 1 97.81 296 LEU A C 1
ATOM 2196 O O . LEU A 1 296 ? 10.289 3.307 18.797 1 97.81 296 LEU A O 1
ATOM 2200 N N . ALA A 1 297 ? 11.836 2.693 20.312 1 97.38 297 ALA A N 1
ATOM 2201 C CA . ALA A 1 297 ? 11.078 1.498 20.672 1 97.38 297 ALA A CA 1
ATOM 2202 C C . ALA A 1 297 ? 9.688 1.862 21.172 1 97.38 297 ALA A C 1
ATOM 2204 O O . ALA A 1 297 ? 8.711 1.178 20.859 1 97.38 297 ALA A O 1
ATOM 2205 N N . GLU A 1 298 ? 9.586 2.91 21.938 1 96.19 298 GLU A N 1
ATOM 2206 C CA . GLU A 1 298 ? 8.297 3.375 22.422 1 96.19 298 GLU A CA 1
ATOM 2207 C C . GLU A 1 298 ? 7.418 3.873 21.281 1 96.19 298 GLU A C 1
ATOM 2209 O O . GLU A 1 298 ? 6.215 3.615 21.25 1 96.19 298 GLU A O 1
ATOM 2214 N N . ASP A 1 299 ? 8.008 4.578 20.359 1 95.69 299 ASP A N 1
ATOM 2215 C CA . ASP A 1 299 ? 7.281 5.031 19.172 1 95.69 299 ASP A CA 1
ATOM 2216 C C . ASP A 1 299 ? 6.75 3.848 18.375 1 95.69 299 ASP A C 1
ATOM 2218 O O . ASP A 1 299 ? 5.609 3.873 17.906 1 95.69 299 ASP A O 1
ATOM 2222 N N . LEU A 1 300 ? 7.605 2.842 18.234 1 97.31 300 LEU A N 1
ATOM 2223 C CA . LEU A 1 300 ? 7.238 1.667 17.453 1 97.31 300 LEU A CA 1
ATOM 2224 C C . LEU A 1 300 ? 6.113 0.891 18.125 1 97.31 300 LEU A C 1
ATOM 2226 O O . LEU A 1 300 ? 5.227 0.364 17.453 1 97.31 300 LEU A O 1
ATOM 2230 N N . LYS A 1 301 ? 6.145 0.801 19.422 1 95 301 LYS A N 1
ATOM 2231 C CA . LYS A 1 301 ? 5.055 0.174 20.156 1 95 301 LYS A CA 1
ATOM 2232 C C . LYS A 1 301 ? 3.729 0.885 19.891 1 95 301 LYS A C 1
ATOM 2234 O O . LYS A 1 301 ? 2.689 0.239 19.75 1 95 301 LYS A O 1
ATOM 2239 N N . THR A 1 302 ? 3.758 2.199 19.859 1 93 302 THR A N 1
ATOM 2240 C CA . THR A 1 302 ? 2.564 2.992 19.594 1 93 302 THR A CA 1
ATOM 2241 C C . THR A 1 302 ? 2.113 2.818 18.141 1 93 302 THR A C 1
ATOM 2243 O O . THR A 1 302 ? 0.919 2.666 17.875 1 93 302 THR A O 1
ATOM 2246 N N . GLU A 1 303 ? 3.047 2.783 17.234 1 94.56 303 GLU A N 1
ATOM 2247 C CA . GLU A 1 303 ? 2.752 2.633 15.82 1 94.56 303 GLU A CA 1
ATOM 2248 C C . GLU A 1 303 ? 2.014 1.327 15.547 1 94.56 303 GLU A C 1
ATOM 2250 O O . GLU A 1 303 ? 1.125 1.278 14.688 1 94.56 303 GLU A O 1
ATOM 2255 N N . TYR A 1 304 ? 2.404 0.288 16.25 1 95.5 304 TYR A N 1
ATOM 2256 C CA . TYR A 1 304 ? 1.889 -1.038 15.93 1 95.5 304 TYR A CA 1
ATOM 2257 C C . TYR A 1 304 ? 0.997 -1.564 17.047 1 95.5 304 TYR A C 1
ATOM 2259 O O . TYR A 1 304 ? 0.816 -2.777 17.188 1 95.5 304 TYR A O 1
ATOM 2267 N N . LYS A 1 305 ? 0.497 -0.702 17.844 1 93.19 305 LYS A N 1
ATOM 2268 C CA . LYS A 1 305 ? -0.291 -1.069 19.016 1 93.19 305 LYS A CA 1
ATOM 2269 C C . LYS A 1 305 ? -1.488 -1.932 18.625 1 93.19 305 LYS A C 1
ATOM 2271 O O . LYS A 1 305 ? -1.854 -2.859 19.359 1 93.19 305 LYS A O 1
ATOM 2276 N N . THR A 1 306 ? -2.08 -1.693 17.484 1 92.38 306 THR A N 1
ATOM 2277 C CA . THR A 1 306 ? -3.293 -2.387 17.062 1 92.38 306 THR A CA 1
ATOM 2278 C C . THR A 1 306 ? -2.959 -3.748 16.469 1 92.38 306 THR A C 1
ATOM 2280 O O . THR A 1 306 ? -3.637 -4.738 16.734 1 92.38 306 THR A O 1
ATOM 2283 N N . THR A 1 307 ? -1.9 -3.844 15.695 1 93.5 307 THR A N 1
ATOM 2284 C CA . THR A 1 307 ? -1.595 -5.062 14.953 1 93.5 307 THR A CA 1
ATOM 2285 C C . THR A 1 307 ? -0.648 -5.957 15.75 1 93.5 307 THR A C 1
ATOM 2287 O O . THR A 1 307 ? -0.678 -7.18 15.609 1 93.5 307 THR A O 1
ATOM 2290 N N . ASP A 1 308 ? 0.233 -5.398 16.562 1 96.12 308 ASP A N 1
ATOM 2291 C CA . ASP A 1 308 ? 1.324 -6.117 17.203 1 96.12 308 ASP A CA 1
ATOM 2292 C C . ASP A 1 308 ? 1.469 -5.688 18.672 1 96.12 308 ASP A C 1
ATOM 2294 O O . ASP A 1 308 ? 2.561 -5.324 19.109 1 96.12 308 ASP A O 1
ATOM 2298 N N . SER A 1 309 ? 0.428 -5.824 19.422 1 94.31 309 SER A N 1
ATOM 2299 C CA . SER A 1 309 ? 0.365 -5.309 20.797 1 94.31 309 SER A CA 1
ATOM 2300 C C . SER A 1 309 ? 1.362 -6.02 21.703 1 94.31 309 SER A C 1
ATOM 2302 O O . SER A 1 309 ? 1.801 -5.465 22.703 1 94.31 309 SER A O 1
ATOM 2304 N N . ASP A 1 310 ? 1.844 -7.23 21.312 1 92.62 310 ASP A N 1
ATOM 2305 C CA . ASP A 1 310 ? 2.711 -8.023 22.172 1 92.62 310 ASP A CA 1
ATOM 2306 C C . ASP A 1 310 ? 4.18 -7.844 21.797 1 92.62 310 ASP A C 1
ATOM 2308 O O . ASP A 1 310 ? 5.066 -8.398 22.453 1 92.62 310 ASP A O 1
ATOM 2312 N N . ALA A 1 311 ? 4.418 -7.051 20.797 1 95.62 311 ALA A N 1
ATOM 2313 C CA . ALA A 1 311 ? 5.785 -6.887 20.297 1 95.62 311 ALA A CA 1
ATOM 2314 C C . ALA A 1 311 ? 6.672 -6.219 21.344 1 95.62 311 ALA A C 1
ATOM 2316 O O . ALA A 1 311 ? 6.215 -5.352 22.094 1 95.62 311 ALA A O 1
ATOM 2317 N N . THR A 1 312 ? 7.902 -6.645 21.469 1 96.94 312 THR A N 1
ATOM 2318 C CA . THR A 1 312 ? 8.867 -6.07 22.391 1 96.94 312 THR A CA 1
ATOM 2319 C C . THR A 1 312 ? 10.203 -5.805 21.703 1 96.94 312 THR A C 1
ATOM 2321 O O . THR A 1 312 ? 10.555 -6.5 20.75 1 96.94 312 THR A O 1
ATOM 2324 N N . ILE A 1 313 ? 10.875 -4.824 22.109 1 96.94 313 ILE A N 1
ATOM 2325 C CA . ILE A 1 313 ? 12.227 -4.469 21.688 1 96.94 313 ILE A CA 1
ATOM 2326 C C . ILE A 1 313 ? 13.141 -4.363 22.906 1 96.94 313 ILE A C 1
ATOM 2328 O O . ILE A 1 313 ? 12.883 -3.574 23.812 1 96.94 313 ILE A O 1
ATOM 2332 N N . VAL A 1 314 ? 14.156 -5.211 22.938 1 95.31 314 VAL A N 1
ATOM 2333 C CA . VAL A 1 314 ? 15.031 -5.281 24.094 1 95.31 314 VAL A CA 1
ATOM 2334 C C . VAL A 1 314 ? 16.484 -5.031 23.672 1 95.31 314 VAL A C 1
ATOM 2336 O O . VAL A 1 314 ? 16.938 -5.586 22.672 1 95.31 314 VAL A O 1
ATOM 2339 N N . ILE A 1 315 ? 17.125 -4.176 24.328 1 93.81 315 ILE A N 1
ATOM 2340 C CA . ILE A 1 315 ? 18.547 -3.908 24.141 1 93.81 315 ILE A CA 1
ATOM 2341 C C . ILE A 1 315 ? 19.344 -4.516 25.297 1 93.81 315 ILE A C 1
ATOM 2343 O O . ILE A 1 315 ? 19.094 -4.207 26.453 1 93.81 315 ILE A O 1
ATOM 2347 N N . HIS A 1 316 ? 20.234 -5.391 24.953 1 89.12 316 HIS A N 1
ATOM 2348 C CA . HIS A 1 316 ? 21.078 -6.043 25.938 1 89.12 316 HIS A CA 1
ATOM 2349 C C . HIS A 1 316 ? 22.484 -5.43 25.953 1 89.12 316 HIS A C 1
ATOM 2351 O O . HIS A 1 316 ? 23.234 -5.578 24.984 1 89.12 316 HIS A O 1
ATOM 2357 N N . GLU A 1 317 ? 22.75 -4.664 26.984 1 75.88 317 GLU A N 1
ATOM 2358 C CA . GLU A 1 317 ? 24.062 -4.035 27.094 1 75.88 317 GLU A CA 1
ATOM 2359 C C . GLU A 1 317 ? 25.172 -5.074 27.312 1 75.88 317 GLU A C 1
ATOM 2361 O O . GLU A 1 317 ? 26.266 -4.949 26.766 1 75.88 317 GLU A O 1
ATOM 2366 N N . GLN A 1 318 ? 25.047 -5.828 28.516 1 62.12 318 GLN A N 1
ATOM 2367 C CA . GLN A 1 318 ? 26.141 -6.688 28.938 1 62.12 318 GLN A CA 1
ATOM 2368 C C . GLN A 1 318 ? 26.188 -7.973 28.125 1 62.12 318 GLN A C 1
ATOM 2370 O O . GLN A 1 318 ? 25.625 -8.992 28.516 1 62.12 318 GLN A O 1
ATOM 2375 N N . SER A 1 319 ? 25.719 -7.863 26.891 1 51.06 319 SER A N 1
ATOM 2376 C CA . SER A 1 319 ? 25.781 -9.234 26.391 1 51.06 319 SER A CA 1
ATOM 2377 C C . SER A 1 319 ? 27.219 -9.711 26.281 1 51.06 319 SER A C 1
ATOM 2379 O O . SER A 1 319 ? 28.094 -8.977 25.812 1 51.06 319 SER A O 1
ATOM 2381 N N . GLN A 1 320 ? 27.594 -10.461 27.172 1 44.31 320 GLN A N 1
ATOM 2382 C CA . GLN A 1 320 ? 28.828 -11.234 27.328 1 44.31 320 GLN A CA 1
ATOM 2383 C C . GLN A 1 320 ? 29.312 -11.758 25.984 1 44.31 320 GLN A C 1
ATOM 2385 O O . GLN A 1 320 ? 30.438 -12.242 25.859 1 44.31 320 GLN A O 1
ATOM 2390 N N . THR A 1 321 ? 28.406 -12.078 25.188 1 43.25 321 THR A N 1
ATOM 2391 C CA . THR A 1 321 ? 28.953 -12.906 24.109 1 43.25 321 THR A CA 1
ATOM 2392 C C . THR A 1 321 ? 30.094 -12.188 23.406 1 43.25 321 THR A C 1
ATOM 2394 O O . THR A 1 321 ? 30.828 -12.789 22.609 1 43.25 321 THR A O 1
ATOM 2397 N N . CYS A 1 322 ? 29.906 -10.891 23.172 1 46.31 322 CYS A N 1
ATOM 2398 C CA . CYS A 1 322 ? 31.094 -10.453 22.453 1 46.31 322 CYS A CA 1
ATOM 2399 C C . CYS A 1 322 ? 32.281 -10.312 23.406 1 46.31 322 CYS A C 1
ATOM 2401 O O . CYS A 1 322 ? 32.5 -9.234 23.953 1 46.31 322 CYS A O 1
ATOM 2403 N N . HIS A 1 323 ? 32.344 -11.133 24.344 1 42.5 323 HIS A N 1
ATOM 2404 C CA . HIS A 1 323 ? 33.469 -11.32 25.25 1 42.5 323 HIS A CA 1
ATOM 2405 C C . HIS A 1 323 ? 34.781 -11.461 24.5 1 42.5 323 HIS A C 1
ATOM 2407 O O . HIS A 1 323 ? 34.906 -12.32 23.625 1 42.5 323 HIS A O 1
ATOM 2413 N N . GLY A 1 324 ? 35.75 -10.547 24.219 1 56.72 324 GLY A N 1
ATOM 2414 C CA . GLY A 1 324 ? 37.125 -10.141 23.969 1 56.72 324 GLY A CA 1
ATOM 2415 C C . GLY A 1 324 ? 37.469 -10 22.5 1 56.72 324 GLY A C 1
ATOM 2416 O O . GLY A 1 324 ? 38.312 -9.18 22.125 1 56.72 324 GLY A O 1
ATOM 2417 N N . LYS A 1 325 ? 36.875 -10.812 21.625 1 73.81 325 LYS A N 1
ATOM 2418 C CA . LYS A 1 325 ? 37.156 -10.727 20.203 1 73.81 325 LYS A CA 1
ATOM 2419 C C . LYS A 1 325 ? 35.875 -10.867 19.375 1 73.81 325 LYS A C 1
ATOM 2421 O O . LYS A 1 325 ? 35 -11.648 19.719 1 73.81 325 LYS A O 1
ATOM 2426 N N . CYS A 1 326 ? 35.469 -9.844 18.531 1 86.62 326 CYS A N 1
ATOM 2427 C CA . CYS A 1 326 ? 34.344 -10.031 17.594 1 86.62 326 CYS A CA 1
ATOM 2428 C C . CYS A 1 326 ? 34.781 -9.688 16.172 1 86.62 326 CYS A C 1
ATOM 2430 O O . CYS A 1 326 ? 35.906 -9.227 15.953 1 86.62 326 CYS A O 1
ATOM 2432 N N . THR A 1 327 ? 34.094 -10.211 15.18 1 93.75 327 THR A N 1
ATOM 2433 C CA . THR A 1 327 ? 34.188 -9.789 13.789 1 93.75 327 THR A CA 1
ATOM 2434 C C . THR A 1 327 ? 32.969 -8.945 13.391 1 93.75 327 THR A C 1
ATOM 2436 O O . THR A 1 327 ? 31.844 -9.297 13.703 1 93.75 327 THR A O 1
ATOM 2439 N N . HIS A 1 328 ? 33.25 -7.801 12.828 1 95.25 328 HIS A N 1
ATOM 2440 C CA . HIS A 1 328 ? 32.156 -6.926 12.422 1 95.25 328 HIS A CA 1
ATOM 2441 C C . HIS A 1 328 ? 32.406 -6.371 11.016 1 95.25 328 HIS A C 1
ATOM 2443 O O . HIS A 1 328 ? 33.531 -6.398 10.508 1 95.25 328 HIS A O 1
ATOM 2449 N N . ALA A 1 329 ? 31.328 -5.949 10.352 1 97.06 329 ALA A N 1
ATOM 2450 C CA . ALA A 1 329 ? 31.438 -5.215 9.094 1 97.06 329 ALA A CA 1
ATOM 2451 C C . ALA A 1 329 ? 32.094 -3.859 9.297 1 97.06 329 ALA A C 1
ATOM 2453 O O . ALA A 1 329 ? 31.953 -3.24 10.352 1 97.06 329 ALA A O 1
ATOM 2454 N N . LEU A 1 330 ? 32.812 -3.35 8.297 1 96.75 330 LEU A N 1
ATOM 2455 C CA . LEU A 1 330 ? 33.281 -1.966 8.344 1 96.75 330 LEU A CA 1
ATOM 2456 C C . LEU A 1 330 ? 32.094 -1.002 8.438 1 96.75 330 LEU A C 1
ATOM 2458 O O . LEU A 1 330 ? 30.984 -1.341 8.055 1 96.75 330 LEU A O 1
ATOM 2462 N N . TYR A 1 331 ? 32.375 0.165 8.938 1 96.19 331 TYR A N 1
ATOM 2463 C CA . TYR A 1 331 ? 31.328 1.15 9.133 1 96.19 331 TYR A CA 1
ATOM 2464 C C . TYR A 1 331 ? 30.578 1.423 7.836 1 96.19 331 TYR A C 1
ATOM 2466 O O . TYR A 1 331 ? 29.344 1.451 7.816 1 96.19 331 TYR A O 1
ATOM 2474 N N . VAL A 1 332 ? 31.328 1.598 6.715 1 96.5 332 VAL A N 1
ATOM 2475 C CA . VAL A 1 332 ? 30.719 1.933 5.43 1 96.5 332 VAL A CA 1
ATOM 2476 C C . VAL A 1 332 ? 29.844 0.779 4.953 1 96.5 332 VAL A C 1
ATOM 2478 O O . VAL A 1 332 ? 28.781 1.002 4.379 1 96.5 332 VAL A O 1
ATOM 2481 N N . SER A 1 333 ? 30.297 -0.443 5.203 1 97.44 333 SER A N 1
ATOM 2482 C CA . SER A 1 333 ? 29.531 -1.626 4.852 1 97.44 333 SER A CA 1
ATOM 2483 C C . SER A 1 333 ? 28.266 -1.739 5.715 1 97.44 333 SER A C 1
ATOM 2485 O O . SER A 1 333 ? 27.188 -2.059 5.211 1 97.44 333 SER A O 1
ATOM 2487 N N . SER A 1 334 ? 28.422 -1.45 7.027 1 98 334 SER A N 1
ATOM 2488 C CA . SER A 1 334 ? 27.297 -1.465 7.941 1 98 334 SER A CA 1
ATOM 2489 C C . SER A 1 334 ? 26.219 -0.462 7.512 1 98 334 SER A C 1
ATOM 2491 O O . SER A 1 334 ? 25.031 -0.79 7.469 1 98 334 SER A O 1
ATOM 2493 N N . ARG A 1 335 ? 26.672 0.724 7.16 1 97.94 335 ARG A N 1
ATOM 2494 C CA . ARG A 1 335 ? 25.75 1.778 6.738 1 97.94 335 ARG A CA 1
ATOM 2495 C C . ARG A 1 335 ? 25.031 1.39 5.457 1 97.94 335 ARG A C 1
ATOM 2497 O O . ARG A 1 335 ? 23.812 1.602 5.34 1 97.94 335 ARG A O 1
ATOM 2504 N N . SER A 1 336 ? 25.703 0.798 4.52 1 97.81 336 SER A N 1
ATOM 2505 C CA . SER A 1 336 ? 25.109 0.381 3.258 1 97.81 336 SER A CA 1
ATOM 2506 C C . SER A 1 336 ? 24.062 -0.705 3.475 1 97.81 336 SER A C 1
ATOM 2508 O O . SER A 1 336 ? 23.016 -0.695 2.834 1 97.81 336 SER A O 1
ATOM 2510 N N . LEU A 1 337 ? 24.391 -1.643 4.359 1 98.69 337 LEU A N 1
ATOM 2511 C CA . LEU A 1 337 ? 23.453 -2.711 4.672 1 98.69 337 LEU A CA 1
ATOM 2512 C C . LEU A 1 337 ? 22.172 -2.15 5.297 1 98.69 337 LEU A C 1
ATOM 2514 O O . LEU A 1 337 ? 21.062 -2.553 4.934 1 98.69 337 LEU A O 1
ATOM 2518 N N . VAL A 1 338 ? 22.359 -1.214 6.207 1 98.81 338 VAL A N 1
ATOM 2519 C CA . VAL A 1 338 ? 21.219 -0.595 6.875 1 98.81 338 VAL A CA 1
ATOM 2520 C C . VAL A 1 338 ? 20.375 0.178 5.859 1 98.81 338 VAL A C 1
ATOM 2522 O O . VAL A 1 338 ? 19.141 0.091 5.867 1 98.81 338 VAL A O 1
ATOM 2525 N N . ASP A 1 339 ? 21.031 0.955 4.949 1 98.69 339 ASP A N 1
ATOM 2526 C CA . ASP A 1 339 ? 20.312 1.7 3.92 1 98.69 339 ASP A CA 1
ATOM 2527 C C . ASP A 1 339 ? 19.5 0.765 3.037 1 98.69 339 ASP A C 1
ATOM 2529 O O . ASP A 1 339 ? 18.359 1.074 2.691 1 98.69 339 ASP A O 1
ATOM 2533 N N . PHE A 1 340 ? 20.047 -0.368 2.713 1 98.69 340 PHE A N 1
ATOM 2534 C CA . PHE A 1 340 ? 19.328 -1.358 1.915 1 98.69 340 PHE A CA 1
ATOM 2535 C C . PHE A 1 340 ? 18.094 -1.86 2.652 1 98.69 340 PHE A C 1
ATOM 2537 O O . PHE A 1 340 ? 17 -1.911 2.082 1 98.69 340 PHE A O 1
ATOM 2544 N N . LEU A 1 341 ? 18.266 -2.236 3.943 1 98.81 341 LEU A N 1
ATOM 2545 C CA . LEU A 1 341 ? 17.172 -2.799 4.723 1 98.81 341 LEU A CA 1
ATOM 2546 C C . LEU A 1 341 ? 16.062 -1.769 4.926 1 98.81 341 LEU A C 1
ATOM 2548 O O . LEU A 1 341 ? 14.883 -2.121 4.969 1 98.81 341 LEU A O 1
ATOM 2552 N N . LEU A 1 342 ? 16.438 -0.485 5.027 1 98.31 342 LEU A N 1
ATOM 2553 C CA . LEU A 1 342 ? 15.445 0.578 5.18 1 98.31 342 LEU A CA 1
ATOM 2554 C C . LEU A 1 342 ? 14.617 0.74 3.91 1 98.31 342 LEU A C 1
ATOM 2556 O O . LEU A 1 342 ? 13.422 1.031 3.977 1 98.31 342 LEU A O 1
ATOM 2560 N N . THR A 1 343 ? 15.289 0.517 2.752 1 97.81 343 THR A N 1
ATOM 2561 C CA . THR A 1 343 ? 14.68 0.905 1.483 1 97.81 343 THR A CA 1
ATOM 2562 C C . THR A 1 343 ? 14 -0.292 0.818 1 97.81 343 THR A C 1
ATOM 2564 O O . THR A 1 343 ? 13.094 -0.124 0.004 1 97.81 343 THR A O 1
ATOM 2567 N N . CYS A 1 344 ? 14.469 -1.539 1.131 1 98.12 344 CYS A N 1
ATOM 2568 C CA . CYS A 1 344 ? 13.859 -2.738 0.561 1 98.12 344 CYS A CA 1
ATOM 2569 C C . CYS A 1 344 ? 12.391 -2.848 0.955 1 98.12 344 CYS A C 1
ATOM 2571 O O . CYS A 1 344 ? 12.062 -2.857 2.143 1 98.12 344 CYS A O 1
ATOM 2573 N N . PRO A 1 345 ? 11.523 -2.93 0.004 1 96.5 345 PRO A N 1
ATOM 2574 C CA . PRO A 1 345 ? 10.102 -2.93 0.342 1 96.5 345 PRO A CA 1
ATOM 2575 C C . PRO A 1 345 ? 9.656 -4.227 1.017 1 96.5 345 PRO A C 1
ATOM 2577 O O . PRO A 1 345 ? 10.156 -5.301 0.687 1 96.5 345 PRO A O 1
ATOM 2580 N N . SER A 1 346 ? 8.742 -4.152 1.9 1 97.56 346 SER A N 1
ATOM 2581 C CA . SER A 1 346 ? 8.016 -5.262 2.516 1 97.56 346 SER A CA 1
ATOM 2582 C C . SER A 1 346 ? 6.59 -4.855 2.879 1 97.56 346 SER A C 1
ATOM 2584 O O . SER A 1 346 ? 6.289 -4.609 4.051 1 97.56 346 SER A O 1
ATOM 2586 N N . GLN A 1 347 ? 5.777 -4.809 1.893 1 96.38 347 GLN A N 1
ATOM 2587 C CA . GLN A 1 347 ? 4.445 -4.238 2.033 1 96.38 347 GLN A CA 1
ATOM 2588 C C . GLN A 1 347 ? 3.592 -4.523 0.801 1 96.38 347 GLN A C 1
ATOM 2590 O O . GLN A 1 347 ? 4.062 -5.133 -0.161 1 96.38 347 GLN A O 1
ATOM 2595 N N . VAL A 1 348 ? 2.301 -4.129 0.903 1 97.25 348 VAL A N 1
ATOM 2596 C CA . VAL A 1 348 ? 1.464 -4.055 -0.29 1 97.25 348 VAL A CA 1
ATOM 2597 C C . VAL A 1 348 ? 1.999 -2.977 -1.23 1 97.25 348 VAL A C 1
ATOM 2599 O O . VAL A 1 348 ? 2.307 -1.864 -0.797 1 97.25 348 VAL A O 1
ATOM 2602 N N . ILE A 1 349 ? 2.199 -3.324 -2.41 1 97.12 349 ILE A N 1
ATOM 2603 C CA . ILE A 1 349 ? 2.713 -2.371 -3.389 1 97.12 349 ILE A CA 1
ATOM 2604 C C . ILE A 1 349 ? 1.555 -1.756 -4.168 1 97.12 349 ILE A C 1
ATOM 2606 O O . ILE A 1 349 ? 1.569 -0.561 -4.477 1 97.12 349 ILE A O 1
ATOM 2610 N N . ARG A 1 350 ? 0.528 -2.584 -4.504 1 95.69 350 ARG A N 1
ATOM 2611 C CA . ARG A 1 350 ? -0.625 -2.123 -5.27 1 95.69 350 ARG A CA 1
ATOM 2612 C C . ARG A 1 350 ? -1.867 -2.941 -4.938 1 95.69 350 ARG A C 1
ATOM 2614 O O . ARG A 1 350 ? -1.783 -4.156 -4.746 1 95.69 350 ARG A O 1
ATOM 2621 N N . VAL A 1 351 ? -2.957 -2.275 -4.875 1 95.31 351 VAL A N 1
ATOM 2622 C CA . VAL A 1 351 ? -4.262 -2.908 -4.727 1 95.31 351 VAL A CA 1
ATOM 2623 C C . VAL A 1 351 ? -5.012 -2.871 -6.059 1 95.31 351 VAL A C 1
ATOM 2625 O O . VAL A 1 351 ? -5 -1.854 -6.754 1 95.31 351 VAL A O 1
ATOM 2628 N N . SER A 1 352 ? -5.598 -3.99 -6.422 1 93.56 352 SER A N 1
ATOM 2629 C CA . SER A 1 352 ? -6.297 -4.109 -7.695 1 93.56 352 SER A CA 1
ATOM 2630 C C . SER A 1 352 ? -7.441 -3.107 -7.793 1 93.56 352 SER A C 1
ATOM 2632 O O . SER A 1 352 ? -8.172 -2.891 -6.82 1 93.56 352 SER A O 1
ATOM 2634 N N . GLN A 1 353 ? -7.531 -2.49 -8.938 1 88.94 353 GLN A N 1
ATOM 2635 C CA . GLN A 1 353 ? -8.672 -1.613 -9.18 1 88.94 353 GLN A CA 1
ATOM 2636 C C . GLN A 1 353 ? -9.742 -2.324 -10 1 88.94 353 GLN A C 1
ATOM 2638 O O . GLN A 1 353 ? -10.82 -1.77 -10.234 1 88.94 353 GLN A O 1
ATOM 2643 N N . ASP A 1 354 ? -9.453 -3.562 -10.375 1 86.69 354 ASP A N 1
ATOM 2644 C CA . ASP A 1 354 ? -10.406 -4.391 -11.102 1 86.69 354 ASP A CA 1
ATOM 2645 C C . ASP A 1 354 ? -11.227 -5.25 -10.141 1 86.69 354 ASP A C 1
ATOM 2647 O O . ASP A 1 354 ? -12.375 -5.602 -10.438 1 86.69 354 ASP A O 1
ATOM 2651 N N . VAL A 1 355 ? -10.641 -5.684 -9.109 1 90.06 355 VAL A N 1
ATOM 2652 C CA . VAL A 1 355 ? -11.289 -6.492 -8.086 1 90.06 355 VAL A CA 1
ATOM 2653 C C . VAL A 1 355 ? -11.156 -5.805 -6.727 1 90.06 355 VAL A C 1
ATOM 2655 O O . VAL A 1 355 ? -10.07 -5.754 -6.152 1 90.06 355 VAL A O 1
ATOM 2658 N N . GLU A 1 356 ? -12.258 -5.348 -6.211 1 86.94 356 GLU A N 1
ATOM 2659 C CA . GLU A 1 356 ? -12.266 -4.57 -4.973 1 86.94 356 GLU A CA 1
ATOM 2660 C C . GLU A 1 356 ? -11.672 -5.371 -3.816 1 86.94 356 GLU A C 1
ATOM 2662 O O . GLU A 1 356 ? -12.039 -6.531 -3.605 1 86.94 356 GLU A O 1
ATOM 2667 N N . GLY A 1 357 ? -10.664 -4.77 -3.15 1 86.94 357 GLY A N 1
ATOM 2668 C CA . GLY A 1 357 ? -10.125 -5.363 -1.938 1 86.94 357 GLY A CA 1
ATOM 2669 C C . GLY A 1 357 ? -8.977 -6.32 -2.205 1 86.94 357 GLY A C 1
ATOM 2670 O O . GLY A 1 357 ? -8.289 -6.75 -1.275 1 86.94 357 GLY A O 1
ATOM 2671 N N . LEU A 1 358 ? -8.68 -6.672 -3.471 1 91.69 358 LEU A N 1
ATOM 2672 C CA . LEU A 1 358 ? -7.629 -7.625 -3.807 1 91.69 358 LEU A CA 1
ATOM 2673 C C . LEU A 1 358 ? -6.262 -6.957 -3.771 1 91.69 358 LEU A C 1
ATOM 2675 O O . LEU A 1 358 ? -6.035 -5.961 -4.461 1 91.69 358 LEU A O 1
ATOM 2679 N N . THR A 1 359 ? -5.379 -7.5 -2.9 1 95.06 359 THR A N 1
ATOM 2680 C CA . THR A 1 359 ? -3.971 -7.156 -3.049 1 95.06 359 THR A CA 1
ATOM 2681 C C . THR A 1 359 ? -3.428 -7.656 -4.383 1 95.06 359 THR A C 1
ATOM 2683 O O . THR A 1 359 ? -3.389 -8.867 -4.629 1 95.06 359 THR A O 1
ATOM 2686 N N . GLU A 1 360 ? -3.051 -6.738 -5.242 1 96.31 360 GLU A N 1
ATOM 2687 C CA . GLU A 1 360 ? -2.559 -7.117 -6.562 1 96.31 360 GLU A CA 1
ATOM 2688 C C . GLU A 1 360 ? -1.081 -7.492 -6.516 1 96.31 360 GLU A C 1
ATOM 2690 O O . GLU A 1 360 ? -0.672 -8.5 -7.098 1 96.31 360 GLU A O 1
ATOM 2695 N N . SER A 1 361 ? -0.321 -6.648 -5.844 1 97.38 361 SER A N 1
ATOM 2696 C CA . SER A 1 361 ? 1.127 -6.824 -5.777 1 97.38 361 SER A CA 1
ATOM 2697 C C . SER A 1 361 ? 1.655 -6.52 -4.379 1 97.38 361 SER A C 1
ATOM 2699 O O . SER A 1 361 ? 1.176 -5.602 -3.713 1 97.38 361 SER A O 1
ATOM 2701 N N . SER A 1 362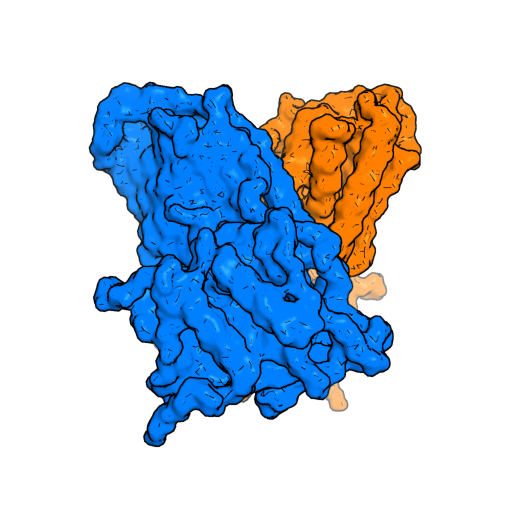 ? 2.598 -7.281 -3.959 1 98.06 362 SER A N 1
ATOM 2702 C CA . SER A 1 362 ? 3.217 -7.09 -2.65 1 98.06 362 SER A CA 1
ATOM 2703 C C . SER A 1 362 ? 4.652 -7.609 -2.639 1 98.06 362 SER A C 1
ATOM 2705 O O . SER A 1 362 ? 5.086 -8.266 -3.584 1 98.06 362 SER A O 1
ATOM 2707 N N . MET A 1 363 ? 5.387 -7.238 -1.714 1 97.94 363 MET A N 1
ATOM 2708 C CA . MET A 1 363 ? 6.723 -7.754 -1.438 1 97.94 363 MET A CA 1
A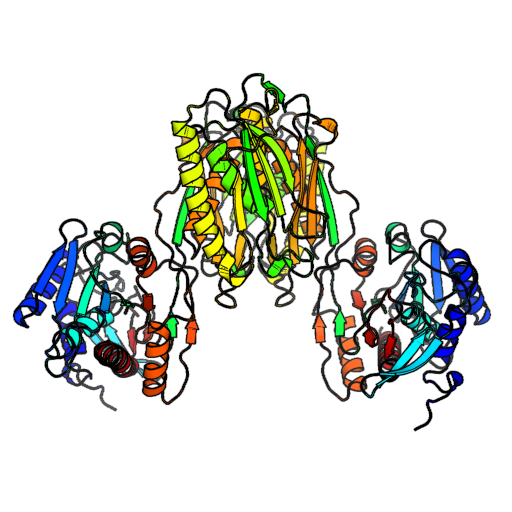TOM 2709 C C . MET A 1 363 ? 6.906 -8.023 0.053 1 97.94 363 MET A C 1
ATOM 2711 O O . MET A 1 363 ? 6.387 -7.281 0.889 1 97.94 363 MET A O 1
ATOM 2715 N N . ASN A 1 364 ? 7.59 -9.07 0.335 1 98 364 ASN A N 1
ATOM 2716 C CA . ASN A 1 364 ? 7.906 -9.453 1.707 1 98 364 ASN A CA 1
ATOM 2717 C C . ASN A 1 364 ? 9.406 -9.672 1.896 1 98 364 ASN A C 1
ATOM 2719 O O . ASN A 1 364 ? 10.016 -10.484 1.198 1 98 364 ASN A O 1
ATOM 2723 N N . LEU A 1 365 ? 10.039 -8.828 2.713 1 98.44 365 LEU A N 1
ATOM 2724 C CA . LEU A 1 365 ? 11.383 -9.133 3.197 1 98.44 365 LEU A CA 1
ATOM 2725 C C . LEU A 1 365 ? 11.336 -10.234 4.258 1 98.44 365 LEU A C 1
ATOM 2727 O O . LEU A 1 365 ? 11.164 -9.945 5.445 1 98.44 365 LEU A O 1
ATOM 2731 N N . GLY A 1 366 ? 11.586 -11.445 3.83 1 97 366 GLY A N 1
ATOM 2732 C CA . GLY A 1 366 ? 11.203 -12.594 4.637 1 97 366 GLY A CA 1
ATOM 2733 C C . GLY A 1 366 ? 12.328 -13.102 5.523 1 97 366 GLY A C 1
ATOM 2734 O O . GLY A 1 366 ? 12.078 -13.68 6.582 1 97 366 GLY A O 1
ATOM 2735 N N . LYS A 1 367 ? 13.602 -12.938 5.035 1 97.5 367 LYS A N 1
ATOM 2736 C CA . LYS A 1 367 ? 14.719 -13.492 5.801 1 97.5 367 LYS A CA 1
ATOM 2737 C C . LYS A 1 367 ? 15.961 -12.617 5.66 1 97.5 367 LYS A C 1
ATOM 2739 O O . LYS A 1 367 ? 16.25 -12.109 4.578 1 97.5 367 LYS A O 1
ATOM 2744 N N . VAL A 1 368 ? 16.672 -12.43 6.73 1 98.62 368 VAL A N 1
ATOM 2745 C CA . VAL A 1 368 ? 18.031 -11.898 6.734 1 98.62 368 VAL A CA 1
ATOM 2746 C C . VAL A 1 368 ? 18.938 -12.781 7.586 1 98.62 368 VAL A C 1
ATOM 2748 O O . VAL A 1 368 ? 18.594 -13.117 8.727 1 98.62 368 VAL A O 1
ATOM 2751 N N . ARG A 1 369 ? 19.969 -13.328 7.035 1 98.56 369 ARG A N 1
ATOM 2752 C CA . ARG A 1 369 ? 21.078 -14.008 7.695 1 98.56 369 ARG A CA 1
ATOM 2753 C C . ARG A 1 369 ? 22.406 -13.336 7.371 1 98.56 369 ARG A C 1
ATOM 2755 O O . ARG A 1 369 ? 22.953 -13.516 6.277 1 98.56 369 ARG A O 1
ATOM 2762 N N . PHE A 1 370 ? 22.859 -12.57 8.305 1 98.44 370 PHE A N 1
ATOM 2763 C CA . PHE A 1 370 ? 24.156 -11.922 8.125 1 98.44 370 PHE A CA 1
ATOM 2764 C C . PHE A 1 370 ? 25.062 -12.219 9.305 1 98.44 370 PHE A C 1
ATOM 2766 O O . PHE A 1 370 ? 24.688 -12.031 10.461 1 98.44 370 PHE A O 1
ATOM 2773 N N . SER A 1 371 ? 26.188 -12.68 9.047 1 97.25 371 SER A N 1
ATOM 2774 C CA . SER A 1 371 ? 27.281 -12.836 10.008 1 97.25 371 SER A CA 1
ATOM 2775 C C . SER A 1 371 ? 28.609 -12.383 9.414 1 97.25 371 SER A C 1
ATOM 2777 O O . SER A 1 371 ? 29.062 -12.922 8.406 1 97.25 371 SER A O 1
ATOM 2779 N N . ALA A 1 372 ? 29.188 -11.398 10.07 1 96.62 372 ALA A N 1
ATOM 2780 C CA . ALA A 1 372 ? 30.484 -10.914 9.609 1 96.62 372 ALA A CA 1
ATOM 2781 C C . ALA A 1 372 ? 31.531 -12.031 9.641 1 96.62 372 ALA A C 1
ATOM 2783 O O . ALA A 1 372 ? 32.469 -12.039 8.828 1 96.62 372 ALA A O 1
ATOM 2784 N N . GLU A 1 373 ? 31.359 -13 10.539 1 94.56 373 GLU A N 1
ATOM 2785 C CA . GLU A 1 373 ? 32.281 -14.133 10.656 1 94.56 373 GLU A CA 1
ATOM 2786 C C . GLU A 1 373 ? 32.094 -15.117 9.508 1 94.56 373 GLU A C 1
ATOM 2788 O O . GLU A 1 373 ? 33 -15.867 9.172 1 94.56 373 GLU A O 1
ATOM 2793 N N . ASN A 1 374 ? 30.953 -15.148 8.914 1 95.94 374 ASN A N 1
ATOM 2794 C CA . ASN A 1 374 ? 30.609 -16.047 7.824 1 95.94 374 ASN A CA 1
ATOM 2795 C C . ASN A 1 374 ? 29.906 -15.32 6.691 1 95.94 374 ASN A C 1
ATOM 2797 O O . ASN A 1 374 ? 28.75 -15.602 6.387 1 95.94 374 ASN A O 1
ATOM 2801 N N . LEU A 1 375 ? 30.625 -14.5 6.02 1 96.75 375 LEU A N 1
ATOM 2802 C CA . LEU A 1 375 ? 30.062 -13.664 4.961 1 96.75 375 LEU A CA 1
ATOM 2803 C C . LEU A 1 375 ? 29.516 -14.523 3.828 1 96.75 375 LEU A C 1
ATOM 2805 O O . LEU A 1 375 ? 28.406 -14.266 3.336 1 96.75 375 LEU A O 1
ATOM 2809 N N . PRO A 1 376 ? 30.141 -15.68 3.402 1 96.12 376 PRO A N 1
ATOM 2810 C CA . PRO A 1 376 ? 29.625 -16.484 2.291 1 96.12 376 PRO A CA 1
ATOM 2811 C C . PRO A 1 376 ? 28.281 -17.125 2.6 1 96.12 376 PRO A C 1
ATOM 2813 O O . PRO A 1 376 ? 27.5 -17.391 1.685 1 96.12 376 PRO A O 1
ATOM 2816 N N . GLY A 1 377 ? 28.047 -17.406 3.902 1 97 377 GLY A N 1
ATOM 2817 C CA . GLY A 1 377 ? 26.781 -18 4.293 1 97 377 GLY A CA 1
ATOM 2818 C C . GLY A 1 377 ? 25.688 -16.984 4.535 1 97 377 GLY A C 1
ATOM 2819 O O . GLY A 1 377 ? 24.547 -17.344 4.832 1 97 377 GLY A O 1
ATOM 2820 N N . SER A 1 378 ? 26.016 -15.656 4.324 1 98.25 378 SER A N 1
ATOM 2821 C CA . SER A 1 378 ? 25.078 -14.578 4.598 1 98.25 378 SER A CA 1
ATOM 2822 C C . SER A 1 378 ? 24.234 -14.258 3.373 1 98.25 378 SER A C 1
ATOM 2824 O O . SER A 1 378 ? 24.719 -14.297 2.242 1 98.25 378 SER A O 1
ATOM 2826 N N . TYR A 1 379 ? 22.906 -14 3.576 1 98.56 379 TYR A N 1
ATOM 2827 C CA . TYR A 1 379 ? 22 -13.695 2.475 1 98.56 379 TYR A CA 1
ATOM 2828 C C . TYR A 1 379 ? 20.734 -13 2.977 1 98.56 379 TYR A C 1
ATOM 2830 O O . TYR A 1 379 ? 20.453 -12.992 4.18 1 98.56 379 TYR A O 1
ATOM 2838 N N . ILE A 1 380 ? 20.047 -12.352 2.146 1 98.69 380 ILE A N 1
ATOM 2839 C CA . ILE A 1 380 ? 18.75 -11.742 2.369 1 98.69 380 ILE A CA 1
ATOM 2840 C C . ILE A 1 380 ? 17.75 -12.266 1.34 1 98.69 380 ILE A C 1
ATOM 2842 O O . ILE A 1 380 ? 18.078 -12.422 0.164 1 98.69 380 ILE A O 1
ATOM 2846 N N . VAL A 1 381 ? 16.516 -12.617 1.756 1 98.56 381 VAL A N 1
ATOM 2847 C CA . VAL A 1 381 ? 15.523 -13.203 0.866 1 98.56 381 VAL A CA 1
ATOM 2848 C C . VAL A 1 381 ? 14.266 -12.328 0.849 1 98.56 381 VAL A C 1
ATOM 2850 O O . VAL A 1 381 ? 13.742 -11.961 1.903 1 98.56 381 VAL A O 1
ATOM 2853 N N . THR A 1 382 ? 13.828 -11.992 -0.329 1 98.44 382 THR A N 1
ATOM 2854 C CA . THR A 1 382 ? 12.531 -11.344 -0.524 1 98.44 382 THR A CA 1
ATOM 2855 C C . THR A 1 382 ? 11.594 -12.242 -1.324 1 98.44 382 THR A C 1
ATOM 2857 O O . THR A 1 382 ? 12.047 -13.117 -2.07 1 98.44 382 THR A O 1
ATOM 2860 N N . LEU A 1 383 ? 10.32 -12.102 -1.129 1 98.12 383 LEU A N 1
ATOM 2861 C CA . LEU A 1 383 ? 9.289 -12.727 -1.953 1 98.12 383 LEU A CA 1
ATOM 2862 C C . LEU A 1 383 ? 8.367 -11.68 -2.562 1 98.12 383 LEU A C 1
ATOM 2864 O O . LEU A 1 383 ? 7.727 -10.914 -1.839 1 98.12 383 LEU A O 1
ATOM 2868 N N . SER A 1 384 ? 8.359 -11.578 -3.883 1 98.06 384 SER A N 1
ATOM 2869 C CA . SER A 1 384 ? 7.449 -10.711 -4.625 1 98.06 384 SER A CA 1
ATOM 2870 C C . SER A 1 384 ? 6.23 -11.484 -5.113 1 98.06 384 SER A C 1
ATOM 2872 O O . SER A 1 384 ? 6.348 -12.633 -5.555 1 98.06 384 SER A O 1
ATOM 2874 N N . ARG A 1 385 ? 5.078 -10.898 -4.992 1 97 385 ARG A N 1
ATOM 2875 C CA . ARG A 1 385 ? 3.84 -11.453 -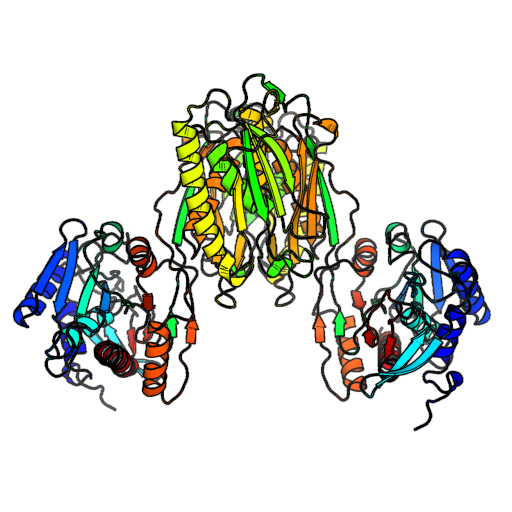5.527 1 97 385 ARG A CA 1
ATOM 2876 C C . ARG A 1 385 ? 3.092 -10.43 -6.367 1 97 385 ARG A C 1
ATOM 2878 O O . ARG A 1 385 ? 3.143 -9.227 -6.082 1 97 385 ARG A O 1
ATOM 2885 N N . SER A 1 386 ? 2.441 -10.891 -7.371 1 97.06 386 SER A N 1
ATOM 2886 C CA . SER A 1 386 ? 1.55 -10.047 -8.164 1 97.06 386 SER A CA 1
ATOM 2887 C C . SER A 1 386 ? 0.615 -10.898 -9.023 1 97.06 386 SER A C 1
ATOM 2889 O O . SER A 1 386 ? 1.016 -11.938 -9.547 1 97.06 386 SER A O 1
ATOM 2891 N N . SER A 1 387 ? -0.631 -10.477 -9.141 1 95.75 387 SER A N 1
ATOM 2892 C CA . SER A 1 387 ? -1.539 -11.125 -10.086 1 95.75 387 SER A CA 1
ATOM 2893 C C . SER A 1 387 ? -1.266 -10.664 -11.516 1 95.75 387 SER A C 1
ATOM 2895 O O . SER A 1 387 ? -1.789 -11.25 -12.469 1 95.75 387 SER A O 1
ATOM 2897 N N . VAL A 1 388 ? -0.41 -9.641 -11.695 1 94.88 388 VAL A N 1
ATOM 2898 C CA . VAL A 1 388 ? -0.056 -9.078 -12.992 1 94.88 388 VAL A CA 1
ATOM 2899 C C . VAL A 1 388 ? 1.391 -9.438 -13.336 1 94.88 388 VAL A C 1
ATOM 2901 O O . VAL A 1 388 ? 2.322 -8.938 -12.695 1 94.88 388 VAL A O 1
ATOM 2904 N N . ASN A 1 389 ? 1.6 -10.211 -14.359 1 93.94 389 ASN A N 1
ATOM 2905 C CA . ASN A 1 389 ? 2.916 -10.758 -14.664 1 93.94 389 ASN A CA 1
ATOM 2906 C C . ASN A 1 389 ? 3.912 -9.664 -15.023 1 93.94 389 ASN A C 1
ATOM 2908 O O . ASN A 1 389 ? 5.078 -9.719 -14.633 1 93.94 389 ASN A O 1
ATOM 2912 N N . SER A 1 390 ? 3.475 -8.656 -15.805 1 95 390 SER A N 1
ATOM 2913 C CA . SER A 1 390 ? 4.383 -7.578 -16.156 1 95 390 SER A CA 1
ATOM 2914 C C . SER A 1 390 ? 4.836 -6.801 -14.93 1 95 390 SER A C 1
ATOM 2916 O O . SER A 1 390 ? 5.926 -6.223 -14.922 1 95 390 SER A O 1
ATOM 2918 N N . TYR A 1 391 ? 4.035 -6.781 -13.922 1 95.38 391 TYR A N 1
ATOM 2919 C CA . TYR A 1 391 ? 4.422 -6.102 -12.688 1 95.38 391 TYR A CA 1
ATOM 2920 C C . TYR A 1 391 ? 5.426 -6.934 -11.898 1 95.38 391 TYR A C 1
ATOM 2922 O O . TYR A 1 391 ? 6.262 -6.387 -11.172 1 95.38 391 TYR A O 1
ATOM 2930 N N . LEU A 1 392 ? 5.375 -8.273 -11.992 1 96.62 392 LEU A N 1
ATOM 2931 C CA . LEU A 1 392 ? 6.426 -9.117 -11.43 1 96.62 392 LEU A CA 1
ATOM 2932 C C . LEU A 1 392 ? 7.781 -8.773 -12.039 1 96.62 392 LEU A C 1
ATOM 2934 O O . LEU A 1 392 ? 8.789 -8.719 -11.328 1 96.62 392 LEU A O 1
ATOM 2938 N N . ASP A 1 393 ? 7.797 -8.562 -13.328 1 97.31 393 ASP A N 1
ATOM 2939 C CA . ASP A 1 393 ? 9.023 -8.141 -14 1 97.31 393 ASP A CA 1
ATOM 2940 C C . ASP A 1 393 ? 9.508 -6.793 -13.469 1 97.31 393 ASP A C 1
ATOM 2942 O O . ASP A 1 393 ? 10.703 -6.594 -13.273 1 97.31 393 ASP A O 1
ATOM 2946 N N . ALA A 1 394 ? 8.562 -5.895 -13.297 1 97.88 394 ALA A N 1
ATOM 2947 C CA . ALA A 1 394 ? 8.906 -4.582 -12.75 1 97.88 394 ALA A CA 1
ATOM 2948 C C . ALA A 1 394 ? 9.531 -4.711 -11.367 1 97.88 394 ALA A C 1
ATOM 2950 O O . ALA A 1 394 ? 10.5 -4.012 -11.047 1 97.88 394 ALA A O 1
ATOM 2951 N N . ASN A 1 395 ? 8.969 -5.574 -10.516 1 98.12 395 ASN A N 1
ATOM 2952 C CA . ASN A 1 395 ? 9.508 -5.812 -9.18 1 98.12 395 ASN A CA 1
ATOM 2953 C C . ASN A 1 395 ? 10.938 -6.344 -9.242 1 98.12 395 ASN A C 1
ATOM 2955 O O . ASN A 1 395 ? 11.789 -5.941 -8.453 1 98.12 395 ASN A O 1
ATOM 2959 N N . ASP A 1 396 ? 11.125 -7.281 -10.172 1 98.44 396 ASP A N 1
ATOM 2960 C CA . ASP A 1 396 ? 12.461 -7.844 -10.359 1 98.44 396 ASP A CA 1
ATOM 2961 C C . ASP A 1 396 ? 13.469 -6.754 -10.719 1 98.44 396 ASP A C 1
ATOM 2963 O O . ASP A 1 396 ? 14.57 -6.715 -10.172 1 98.44 396 ASP A O 1
ATOM 2967 N N . LYS A 1 397 ? 13.094 -5.879 -11.656 1 98.38 397 LYS A N 1
ATOM 2968 C CA . LYS A 1 397 ? 13.969 -4.797 -12.094 1 98.38 397 LYS A CA 1
ATOM 2969 C C . LYS A 1 397 ? 14.227 -3.809 -10.961 1 98.38 397 LYS A C 1
ATOM 2971 O O . LYS A 1 397 ? 15.336 -3.273 -10.828 1 98.38 397 LYS A O 1
ATOM 2976 N N . MET A 1 398 ? 13.211 -3.516 -10.18 1 98.25 398 MET A N 1
ATOM 2977 C CA . MET A 1 398 ? 13.375 -2.645 -9.023 1 98.25 398 MET A CA 1
ATOM 2978 C C . MET A 1 398 ? 14.375 -3.232 -8.031 1 98.25 398 MET A C 1
ATOM 2980 O O . MET A 1 398 ? 15.266 -2.531 -7.555 1 98.25 398 MET A O 1
ATOM 2984 N N . LEU A 1 399 ? 14.273 -4.543 -7.738 1 98.56 399 LEU A N 1
ATOM 2985 C CA . LEU A 1 399 ? 15.18 -5.215 -6.816 1 98.56 399 LEU A CA 1
ATOM 2986 C C . LEU A 1 399 ? 16.609 -5.223 -7.367 1 98.56 399 LEU A C 1
ATOM 2988 O O . LEU A 1 399 ? 17.562 -5.047 -6.617 1 98.56 399 LEU A O 1
ATOM 2992 N N . ALA A 1 400 ? 16.703 -5.457 -8.648 1 98.44 400 ALA A N 1
ATOM 2993 C CA . ALA A 1 400 ? 18.016 -5.395 -9.289 1 98.44 400 ALA A CA 1
ATOM 2994 C C . ALA A 1 400 ? 18.641 -4.008 -9.141 1 98.44 400 ALA A C 1
ATOM 2996 O O . ALA A 1 400 ? 19.828 -3.881 -8.859 1 98.44 400 ALA A O 1
ATOM 2997 N N . GLY A 1 401 ? 17.812 -2.967 -9.383 1 98.06 401 GLY A N 1
ATOM 2998 C CA . GLY A 1 401 ? 18.281 -1.602 -9.188 1 98.06 401 GLY A CA 1
ATOM 2999 C C . GLY A 1 401 ? 18.719 -1.317 -7.766 1 98.06 401 GLY A C 1
ATOM 3000 O O . GLY A 1 401 ? 19.75 -0.663 -7.547 1 98.06 401 GLY A O 1
ATOM 3001 N N . LEU A 1 402 ? 17.953 -1.779 -6.84 1 98 402 LEU A N 1
ATOM 3002 C CA . LEU A 1 402 ? 18.297 -1.619 -5.43 1 98 402 LEU A CA 1
ATOM 3003 C C . LEU A 1 402 ? 19.641 -2.264 -5.125 1 98 402 LEU A C 1
ATOM 3005 O O . LEU A 1 402 ? 20.453 -1.691 -4.398 1 98 402 LEU A O 1
ATOM 3009 N N . ALA A 1 403 ? 19.844 -3.457 -5.656 1 97.94 403 ALA A N 1
ATOM 3010 C CA . ALA A 1 403 ? 21.109 -4.156 -5.457 1 97.94 403 ALA A CA 1
ATOM 3011 C C . ALA A 1 403 ? 22.266 -3.367 -6.062 1 97.94 403 ALA A C 1
ATOM 3013 O O . ALA A 1 403 ? 23.328 -3.246 -5.445 1 97.94 403 ALA A O 1
ATOM 3014 N N . ARG A 1 404 ? 22.078 -2.848 -7.285 1 97.19 404 ARG A N 1
ATOM 3015 C CA . ARG A 1 404 ? 23.125 -2.064 -7.938 1 97.19 404 ARG A CA 1
ATOM 3016 C C . ARG A 1 404 ? 23.484 -0.833 -7.113 1 97.19 404 ARG A C 1
ATOM 3018 O O . ARG A 1 404 ? 24.656 -0.497 -6.965 1 97.19 404 ARG A O 1
ATOM 3025 N N . MET A 1 405 ? 22.453 -0.179 -6.59 1 97.25 405 MET A N 1
ATOM 3026 C CA . MET A 1 405 ? 22.688 1.028 -5.805 1 97.25 405 MET A CA 1
ATOM 3027 C C . MET A 1 405 ? 23.406 0.693 -4.5 1 97.25 405 MET A C 1
ATOM 3029 O O . MET A 1 405 ? 24.266 1.452 -4.043 1 97.25 405 MET A O 1
ATOM 3033 N N . ALA A 1 406 ? 23.047 -0.429 -3.855 1 97.19 406 ALA A N 1
ATOM 3034 C CA . ALA A 1 406 ? 23.672 -0.813 -2.592 1 97.19 406 ALA A CA 1
ATOM 3035 C C . ALA A 1 406 ? 25.156 -1.127 -2.783 1 97.19 406 ALA A C 1
ATOM 3037 O O . ALA A 1 406 ? 25.969 -0.846 -1.906 1 97.19 406 ALA A O 1
ATOM 3038 N N . ARG A 1 407 ? 25.531 -1.802 -3.902 1 96.19 407 ARG A N 1
ATOM 3039 C CA . ARG A 1 407 ? 26.891 -2.105 -4.34 1 96.19 407 ARG A CA 1
ATOM 3040 C C . ARG A 1 407 ? 27.547 -3.152 -3.438 1 96.19 407 ARG A C 1
ATOM 3042 O O . ARG A 1 407 ? 28.766 -3.316 -3.445 1 96.19 407 ARG A O 1
ATOM 3049 N N . ILE A 1 408 ? 26.781 -3.836 -2.635 1 97.19 408 ILE A N 1
ATOM 3050 C CA . ILE A 1 408 ? 27.375 -4.777 -1.691 1 97.19 408 ILE A CA 1
ATOM 3051 C C . ILE A 1 408 ? 26.797 -6.172 -1.923 1 97.19 408 ILE A C 1
ATOM 3053 O O . ILE A 1 408 ? 27.156 -7.121 -1.221 1 97.19 408 ILE A O 1
ATOM 3057 N N . PHE A 1 409 ? 25.891 -6.297 -2.934 1 97.25 409 PHE A N 1
ATOM 3058 C CA . PHE A 1 409 ? 25.188 -7.562 -3.135 1 97.25 409 PHE A CA 1
ATOM 3059 C C . PHE A 1 409 ? 25.359 -8.047 -4.57 1 97.25 409 PHE A C 1
ATOM 3061 O O . PHE A 1 409 ? 25.562 -7.25 -5.484 1 97.25 409 PHE A O 1
ATOM 3068 N N . LYS A 1 410 ? 25.281 -9.375 -4.711 1 97.38 410 LYS A N 1
ATOM 3069 C CA . LYS A 1 410 ? 24.859 -10.016 -5.949 1 97.38 410 LYS A C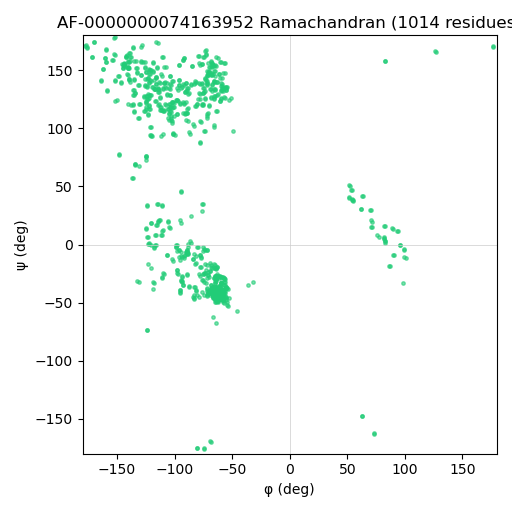A 1
ATOM 3070 C C . LYS A 1 410 ? 23.391 -10.422 -5.875 1 97.38 410 LYS A C 1
ATOM 3072 O O . LYS A 1 410 ? 22.969 -11.117 -4.949 1 97.38 410 LYS A O 1
ATOM 3077 N N . TYR A 1 411 ? 22.641 -9.992 -6.777 1 98.19 411 TYR A N 1
ATOM 3078 C CA . TYR A 1 411 ? 21.219 -10.289 -6.84 1 98.19 411 TYR A CA 1
ATOM 3079 C C . TYR A 1 411 ? 20.953 -11.516 -7.699 1 98.19 411 TYR A C 1
ATOM 3081 O O . TYR A 1 411 ? 21.516 -11.656 -8.781 1 98.19 411 TYR A O 1
ATOM 3089 N N . SER A 1 412 ? 20.078 -12.383 -7.285 1 97.38 412 SER A N 1
ATOM 3090 C CA . SER A 1 412 ? 19.859 -13.688 -7.895 1 97.38 412 SER A CA 1
ATOM 3091 C C . SER A 1 412 ? 19.031 -13.57 -9.172 1 97.38 412 SER A C 1
ATOM 3093 O O . SER A 1 412 ? 19.016 -14.484 -9.992 1 97.38 412 SER A O 1
ATOM 3095 N N . GLY A 1 413 ? 18.297 -12.477 -9.375 1 97.44 413 GLY A N 1
ATOM 3096 C CA . GLY A 1 413 ? 17.172 -12.516 -10.289 1 97.44 413 GLY A CA 1
ATOM 3097 C C . GLY A 1 413 ? 15.977 -13.273 -9.734 1 97.44 413 GLY A C 1
ATOM 3098 O O . GLY A 1 413 ? 15.852 -13.438 -8.516 1 97.44 413 GLY A O 1
ATOM 3099 N N . LYS A 1 414 ? 15.039 -13.656 -10.625 1 97 414 LYS A N 1
ATOM 3100 C CA . LYS A 1 414 ? 13.828 -14.359 -10.211 1 97 414 LYS A CA 1
ATOM 3101 C C . LYS A 1 414 ? 14.117 -15.828 -9.922 1 97 414 LYS A C 1
ATOM 3103 O O . LYS A 1 414 ? 14.367 -16.609 -10.844 1 97 414 LYS A O 1
ATOM 3108 N N . LEU A 1 415 ? 14.133 -16.094 -8.703 1 95.88 415 LEU A N 1
ATOM 3109 C CA . LEU A 1 415 ? 14.273 -17.5 -8.32 1 95.88 415 LEU A CA 1
ATOM 3110 C C . LEU A 1 415 ? 12.906 -18.141 -8.094 1 95.88 415 LEU A C 1
ATOM 3112 O O . LEU A 1 415 ? 12.016 -17.516 -7.496 1 95.88 415 LEU A O 1
ATOM 3116 N N . ASP A 1 416 ? 12.68 -19.375 -8.617 1 90 416 ASP A N 1
ATOM 3117 C CA . ASP A 1 416 ? 11.477 -20.188 -8.477 1 90 416 ASP A CA 1
ATOM 3118 C C . ASP A 1 416 ? 10.227 -19.391 -8.859 1 90 416 ASP A C 1
ATOM 3120 O O . ASP A 1 416 ? 9.266 -19.328 -8.086 1 90 416 ASP A O 1
ATOM 3124 N N . PRO A 1 417 ? 10.281 -18.797 -10 1 93.75 417 PRO A N 1
ATOM 3125 C CA . PRO A 1 417 ? 9.141 -17.984 -10.414 1 93.75 417 PRO A CA 1
ATOM 3126 C C . PRO A 1 417 ? 7.906 -18.828 -10.75 1 93.75 417 PRO A C 1
ATOM 3128 O O . PRO A 1 417 ? 8.039 -19.984 -11.156 1 93.75 417 PRO A O 1
ATOM 3131 N N . TYR A 1 418 ? 6.758 -18.328 -10.539 1 90.94 418 TYR A N 1
ATOM 3132 C CA . TYR A 1 418 ? 5.48 -18.859 -11.008 1 90.94 418 TYR A CA 1
ATOM 3133 C C . TYR A 1 418 ? 4.559 -17.734 -11.461 1 90.94 418 TYR A C 1
ATOM 3135 O O . TYR A 1 418 ? 4.684 -16.594 -11 1 90.94 418 TYR A O 1
ATOM 3143 N N . GLY A 1 419 ? 3.721 -17.969 -12.328 1 93 419 GLY A N 1
ATOM 3144 C CA . GLY A 1 419 ? 2.945 -16.938 -13.016 1 93 419 GLY A CA 1
ATOM 3145 C C . GLY A 1 419 ? 1.707 -16.516 -12.25 1 93 419 GLY A C 1
ATOM 3146 O O . GLY A 1 419 ? 1.138 -17.312 -11.492 1 93 419 GLY A O 1
ATOM 3147 N N . GLY A 1 420 ? 1.326 -15.25 -12.555 1 94.06 420 GLY A N 1
ATOM 3148 C CA . GLY A 1 420 ? 0.073 -14.719 -12.039 1 94.06 420 GLY A CA 1
ATOM 3149 C C . GLY A 1 420 ? -1.095 -14.922 -12.984 1 94.06 420 GLY A C 1
ATOM 3150 O O . GLY A 1 420 ? -0.898 -15.211 -14.164 1 94.06 420 GLY A O 1
ATOM 3151 N N . TRP A 1 421 ? -2.238 -14.867 -12.406 1 95.19 421 TRP A N 1
ATOM 3152 C CA . TRP A 1 421 ? -3.521 -14.914 -13.102 1 95.19 421 TRP A CA 1
ATOM 3153 C C . TRP A 1 421 ? -4.34 -13.664 -12.82 1 95.19 421 TRP A C 1
ATOM 3155 O O . TRP A 1 421 ? -5.027 -13.578 -11.797 1 95.19 421 TRP A O 1
ATOM 3165 N N . THR A 1 422 ? -4.188 -12.68 -13.773 1 93.69 422 THR A N 1
ATOM 3166 C CA . THR A 1 422 ? -4.887 -11.406 -13.617 1 93.69 422 THR A CA 1
ATOM 3167 C C . THR A 1 422 ? -6.398 -11.602 -13.711 1 93.69 422 THR A C 1
ATOM 3169 O O . THR A 1 422 ? -6.902 -12.141 -14.695 1 93.69 422 THR A O 1
ATOM 3172 N N . PRO A 1 423 ? -7.102 -11.156 -12.734 1 94.06 423 PRO A N 1
ATOM 3173 C CA . PRO A 1 423 ? -8.555 -11.352 -12.758 1 94.06 423 PRO A CA 1
ATOM 3174 C C . PRO A 1 423 ? -9.227 -10.625 -13.922 1 94.06 423 PRO A C 1
ATOM 3176 O O . PRO A 1 423 ? -8.836 -9.508 -14.266 1 94.06 423 PRO A O 1
ATOM 3179 N N . ASN A 1 424 ? -10.164 -11.227 -14.531 1 92.25 424 ASN A N 1
ATOM 3180 C CA . ASN A 1 424 ? -11.055 -10.633 -15.523 1 92.25 424 ASN A CA 1
ATOM 3181 C C . ASN A 1 424 ? -12.516 -10.719 -15.078 1 92.25 424 ASN A C 1
ATOM 3183 O O . ASN A 1 424 ? -13.203 -11.688 -15.383 1 92.25 424 ASN A O 1
ATOM 3187 N N . PRO A 1 425 ? -13 -9.688 -14.445 1 92.31 425 PRO A N 1
ATOM 3188 C CA . PRO A 1 425 ? -14.359 -9.734 -13.906 1 92.31 425 PRO A CA 1
ATOM 3189 C C . PRO A 1 425 ? -15.43 -9.672 -14.992 1 92.31 425 PRO A C 1
ATOM 3191 O O . PRO A 1 425 ? -16.609 -9.836 -14.703 1 92.31 425 PRO A O 1
ATOM 3194 N N . HIS A 1 426 ? -15.016 -9.484 -16.234 1 90.81 426 HIS A N 1
ATOM 3195 C CA . HIS A 1 426 ? -15.977 -9.344 -17.328 1 90.81 426 HIS A CA 1
ATOM 3196 C C . HIS A 1 426 ? -15.859 -10.492 -18.328 1 90.81 426 HIS A C 1
ATOM 3198 O O . HIS A 1 426 ? -16.344 -10.391 -19.453 1 90.81 426 HIS A O 1
ATOM 3204 N N . SER A 1 427 ? -15.219 -11.547 -17.938 1 93.31 427 SER A N 1
ATOM 3205 C CA . SER A 1 427 ? -15.047 -12.664 -18.859 1 93.31 427 SER A CA 1
ATOM 3206 C C . SER A 1 427 ? -16.375 -13.352 -19.156 1 93.31 427 SER A C 1
ATOM 3208 O O . SER A 1 427 ? -17.266 -13.383 -18.297 1 93.31 427 SER A O 1
ATOM 3210 N N . LYS A 1 428 ? -16.484 -13.844 -20.359 1 95.62 428 LYS A N 1
ATOM 3211 C CA . LYS A 1 428 ? -17.672 -14.602 -20.75 1 95.62 428 LYS A CA 1
ATOM 3212 C C . LYS A 1 428 ? -17.812 -15.867 -19.922 1 95.62 428 LYS A C 1
ATOM 3214 O O . LYS A 1 428 ? -18.922 -16.25 -19.547 1 95.62 428 LYS A O 1
ATOM 3219 N N . LEU A 1 429 ? -16.75 -16.5 -19.609 1 97.12 429 LEU A N 1
ATOM 3220 C CA . LEU A 1 429 ? -16.766 -17.7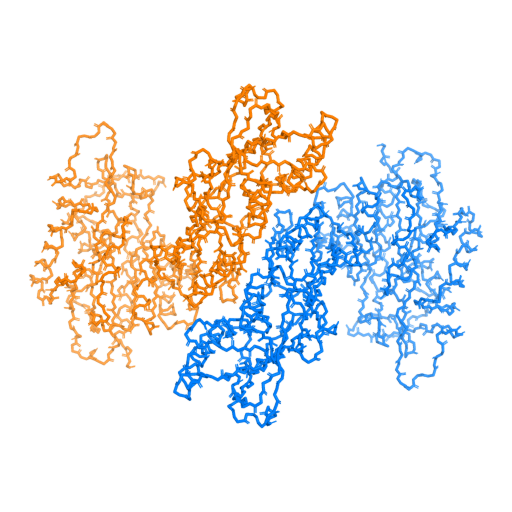19 -18.812 1 97.12 429 LEU A CA 1
ATOM 3221 C C . LEU A 1 429 ? -17.344 -17.453 -17.422 1 97.12 429 LEU A C 1
ATOM 3223 O O . LEU A 1 429 ? -18.125 -18.266 -16.906 1 97.12 429 LEU A O 1
ATOM 3227 N N . LEU A 1 430 ? -16.922 -16.344 -16.812 1 96.56 430 LEU A N 1
ATOM 3228 C CA . LEU A 1 430 ? -17.453 -15.992 -15.5 1 96.56 430 LEU A CA 1
ATOM 3229 C C . LEU A 1 430 ? -18.953 -15.758 -15.562 1 96.56 430 LEU A C 1
ATOM 3231 O O . LEU A 1 430 ? -19.703 -16.188 -14.68 1 96.56 430 LEU A O 1
ATOM 3235 N N . GLU A 1 431 ? -19.391 -15.078 -16.625 1 96.25 431 GLU A N 1
ATOM 3236 C CA . GLU A 1 431 ? -20.812 -14.828 -16.797 1 96.25 431 GLU A CA 1
ATOM 3237 C C . GLU A 1 431 ? -21.609 -16.141 -16.875 1 96.25 431 GLU A C 1
ATOM 3239 O O . GLU A 1 431 ? -22.641 -16.281 -16.219 1 96.25 431 GLU A O 1
ATOM 3244 N N . ILE A 1 432 ? -21.125 -17.047 -17.656 1 96.75 432 ILE A N 1
ATOM 3245 C CA . ILE A 1 432 ? -21.75 -18.344 -17.797 1 96.75 432 ILE A CA 1
ATOM 3246 C C . ILE A 1 432 ? -21.766 -19.062 -16.438 1 96.75 432 ILE A C 1
ATOM 3248 O O . ILE A 1 432 ? -22.797 -19.609 -16.031 1 96.75 432 ILE A O 1
ATOM 3252 N N . CYS A 1 433 ? -20.656 -19.016 -15.766 1 97.19 433 CYS A N 1
ATOM 3253 C CA . CYS A 1 433 ? -20.531 -19.672 -14.477 1 97.19 433 CYS A CA 1
ATOM 3254 C C . CYS A 1 433 ? -21.547 -19.125 -13.477 1 97.19 433 CYS A C 1
ATOM 3256 O O . CYS A 1 433 ? -22.203 -19.875 -12.766 1 97.19 433 CYS A O 1
ATOM 3258 N N . LYS A 1 434 ? -21.688 -17.844 -13.422 1 95.75 434 LYS A N 1
ATOM 3259 C CA . LYS A 1 434 ? -22.594 -17.188 -12.484 1 95.75 434 LYS A CA 1
ATOM 3260 C C . LYS A 1 434 ? -24.031 -17.641 -12.703 1 95.75 434 LYS A C 1
ATOM 3262 O O . LYS A 1 434 ? -24.766 -17.891 -11.742 1 95.75 434 LYS A O 1
ATOM 3267 N N . ARG A 1 435 ? -24.422 -17.812 -13.938 1 94.25 435 ARG A N 1
ATOM 3268 C CA . ARG A 1 435 ? -25.766 -18.25 -14.266 1 94.25 435 ARG A CA 1
ATOM 3269 C C . ARG A 1 435 ? -26.031 -19.656 -13.742 1 94.25 435 ARG A C 1
ATOM 3271 O O . ARG A 1 435 ? -27.062 -19.922 -13.141 1 94.25 435 ARG A O 1
ATOM 3278 N N . HIS A 1 436 ? -25.125 -20.5 -13.945 1 95.31 436 HIS A N 1
ATOM 3279 C CA . HIS A 1 436 ? -25.328 -21.891 -13.539 1 95.31 436 HIS A CA 1
ATOM 3280 C C . HIS A 1 436 ? -25.219 -22.031 -12.023 1 95.31 436 HIS A C 1
ATOM 3282 O O . HIS A 1 436 ? -25.875 -22.906 -11.438 1 95.31 436 HIS A O 1
ATOM 3288 N N . TYR A 1 437 ? -24.391 -21.219 -11.391 1 93.5 437 TYR A N 1
ATOM 3289 C CA . TYR A 1 437 ? -24.312 -21.266 -9.938 1 93.5 437 TYR A CA 1
ATOM 3290 C C . TYR A 1 437 ? -25.609 -20.75 -9.312 1 93.5 437 TYR A C 1
ATOM 3292 O O . TYR A 1 437 ? -26.062 -21.25 -8.281 1 93.5 437 TYR A O 1
ATOM 3300 N N . ALA A 1 438 ? -26.125 -19.703 -9.883 1 90.12 438 ALA A N 1
ATOM 3301 C CA . ALA A 1 438 ? -27.391 -19.188 -9.375 1 90.12 438 ALA A CA 1
ATOM 3302 C C . ALA A 1 438 ? -28.469 -20.266 -9.375 1 90.12 438 ALA A C 1
ATOM 3304 O O . ALA A 1 438 ? -29.219 -20.391 -8.406 1 90.12 438 ALA A O 1
ATOM 3305 N N . ASP A 1 439 ? -28.422 -21.062 -10.359 1 83.94 439 ASP A N 1
ATOM 3306 C CA . ASP A 1 439 ? -29.391 -22.156 -10.461 1 83.94 439 ASP A CA 1
ATOM 3307 C C . ASP A 1 439 ? -29.109 -23.234 -9.414 1 83.94 439 ASP A C 1
ATOM 3309 O O . ASP A 1 439 ? -30.047 -23.719 -8.766 1 83.94 439 ASP A O 1
ATOM 3313 N N . ALA A 1 440 ? -27.859 -23.484 -9.289 1 84.69 440 ALA A N 1
ATOM 3314 C CA . ALA A 1 440 ? -27.453 -24.562 -8.406 1 84.69 440 ALA A CA 1
ATOM 3315 C C . ALA A 1 440 ? -27.578 -24.156 -6.938 1 84.69 440 ALA A C 1
ATOM 3317 O O . ALA A 1 440 ? -27.781 -25 -6.066 1 84.69 440 ALA A O 1
ATOM 3318 N N . LEU A 1 441 ? -27.516 -22.875 -6.668 1 86.06 441 LEU A N 1
ATOM 3319 C CA . LEU A 1 441 ? -27.5 -22.375 -5.293 1 86.06 441 LEU A CA 1
ATOM 3320 C C . LEU A 1 441 ? -28.844 -21.766 -4.93 1 86.06 441 LEU A C 1
ATOM 3322 O O . LEU A 1 441 ? -28.938 -20.969 -3.984 1 86.06 441 LEU A O 1
ATOM 3326 N N . GLY A 1 442 ? -29.828 -22.062 -5.602 1 85.56 442 GLY A N 1
ATOM 3327 C CA . GLY A 1 442 ? -31.156 -21.578 -5.277 1 85.56 442 GLY A CA 1
ATOM 3328 C C . GLY A 1 442 ? -31.344 -20.094 -5.535 1 85.56 442 GLY A C 1
ATOM 3329 O O . GLY A 1 442 ? -32.031 -19.406 -4.77 1 85.56 442 GLY A O 1
ATOM 3330 N N . GLY A 1 443 ? -30.641 -19.562 -6.484 1 85.94 443 GLY A N 1
ATOM 3331 C CA . GLY A 1 443 ? -30.812 -18.172 -6.895 1 85.94 443 GLY A CA 1
ATOM 3332 C C . GLY A 1 443 ? -29.781 -17.234 -6.293 1 85.94 443 GLY A C 1
ATOM 3333 O O . GLY A 1 443 ? -29.75 -16.047 -6.629 1 85.94 443 GLY A O 1
ATOM 3334 N N . LYS A 1 444 ? -28.969 -17.672 -5.469 1 87.38 444 LYS A N 1
ATOM 3335 C CA . LYS A 1 444 ? -27.953 -16.828 -4.848 1 87.38 444 LYS A CA 1
ATOM 3336 C C . LYS A 1 444 ? -26.734 -16.672 -5.762 1 87.38 444 LYS A C 1
ATOM 3338 O O . LYS A 1 444 ? -26.328 -17.641 -6.422 1 87.38 444 LYS A O 1
ATOM 3343 N N . GLU A 1 445 ? -26.234 -15.461 -5.789 1 91.56 445 GLU A N 1
ATOM 3344 C CA . GLU A 1 445 ? -25.031 -15.195 -6.57 1 91.56 445 GLU A CA 1
ATOM 3345 C C . GLU A 1 445 ? -23.781 -15.742 -5.871 1 91.56 445 GLU A C 1
ATOM 3347 O O . GLU A 1 445 ? -23.656 -15.641 -4.648 1 91.56 445 GLU A O 1
ATOM 3352 N N . PRO A 1 446 ? -22.984 -16.391 -6.707 1 94.44 446 PRO A N 1
ATOM 3353 C CA . PRO A 1 446 ? -21.734 -16.859 -6.098 1 94.44 446 PRO A CA 1
ATOM 3354 C C . PRO A 1 446 ? -20.812 -15.711 -5.676 1 94.44 446 PRO A C 1
ATOM 3356 O O . PRO A 1 446 ? -20.969 -14.586 -6.148 1 94.44 446 PRO A O 1
ATOM 3359 N N . ILE A 1 447 ? -20.031 -16.016 -4.734 1 92.69 447 ILE A N 1
ATOM 3360 C CA . ILE A 1 447 ? -18.969 -15.086 -4.355 1 92.69 447 ILE A CA 1
ATOM 3361 C C . ILE A 1 447 ? -17.828 -15.148 -5.371 1 92.69 447 ILE A C 1
ATOM 3363 O O . ILE A 1 447 ? -17.328 -16.234 -5.688 1 92.69 447 ILE A O 1
ATOM 3367 N N . VAL A 1 448 ? -17.516 -14.055 -6.012 1 94.19 448 VAL A N 1
ATOM 3368 C CA . VAL A 1 448 ? -16.391 -13.969 -6.945 1 94.19 448 VAL A CA 1
ATOM 3369 C C . VAL A 1 448 ? -15.172 -13.383 -6.242 1 94.19 448 VAL A C 1
ATOM 3371 O O . VAL A 1 448 ? -15.25 -12.305 -5.656 1 94.19 448 VAL A O 1
ATOM 3374 N N . GLU A 1 449 ? -14.062 -14.133 -6.27 1 92.62 449 GLU A N 1
ATOM 3375 C CA . GLU A 1 449 ? -12.891 -13.656 -5.543 1 92.62 449 GLU A CA 1
ATOM 3376 C C . GLU A 1 449 ? -11.617 -13.875 -6.352 1 92.62 449 GLU A C 1
ATOM 3378 O O . GLU A 1 449 ? -11.633 -14.562 -7.375 1 92.62 449 GLU A O 1
ATOM 3383 N N . ALA A 1 450 ? -10.562 -13.211 -6.039 1 93.69 450 ALA A N 1
ATOM 3384 C CA . ALA A 1 450 ? -9.18 -13.461 -6.434 1 93.69 450 ALA A CA 1
ATOM 3385 C C . ALA A 1 450 ? -8.273 -13.578 -5.215 1 93.69 450 ALA A C 1
ATOM 3387 O O . ALA A 1 450 ? -8.547 -12.984 -4.168 1 93.69 450 ALA A O 1
ATOM 3388 N N . ILE A 1 451 ? -7.242 -14.398 -5.363 1 90.75 451 ILE A N 1
ATOM 3389 C CA . ILE A 1 451 ? -6.457 -14.633 -4.156 1 90.75 451 ILE A CA 1
ATOM 3390 C C . ILE A 1 451 ? -5.023 -14.156 -4.371 1 90.75 451 ILE A C 1
ATOM 3392 O O . ILE A 1 451 ? -4.527 -14.156 -5.5 1 90.75 451 ILE A O 1
ATOM 3396 N N . HIS A 1 452 ? -4.402 -13.719 -3.336 1 94.31 452 HIS A N 1
ATOM 3397 C CA . HIS A 1 452 ? -3.02 -13.258 -3.375 1 94.31 452 HIS A CA 1
ATOM 3398 C C . HIS A 1 452 ? -2.051 -14.367 -3 1 94.31 452 HIS A C 1
ATOM 3400 O O . HIS A 1 452 ? -1.216 -14.203 -2.107 1 94.31 452 HIS A O 1
ATOM 3406 N N . ALA A 1 453 ? -2.328 -15.523 -3.592 1 87.94 453 ALA A N 1
ATOM 3407 C CA . ALA A 1 453 ? -1.532 -16.75 -3.504 1 87.94 453 ALA A CA 1
ATOM 3408 C C . ALA A 1 453 ? -1.498 -17.469 -4.844 1 87.94 453 ALA A C 1
ATOM 3410 O O . ALA A 1 453 ? -2.293 -17.188 -5.738 1 87.94 453 ALA A O 1
ATOM 3411 N N . GLY A 1 454 ? -0.588 -18.328 -4.965 1 88.38 454 GLY A N 1
ATOM 3412 C CA . GLY A 1 454 ? -0.377 -18.984 -6.242 1 88.38 454 GLY A CA 1
ATOM 3413 C C . GLY A 1 454 ? -1.377 -20.094 -6.512 1 88.38 454 GLY A C 1
ATOM 3414 O O . GLY A 1 454 ? -1.759 -20.828 -5.602 1 88.38 454 GLY A O 1
ATOM 3415 N N . LEU A 1 455 ? -1.835 -20.156 -7.727 1 90.81 455 LEU A N 1
ATOM 3416 C CA . LEU A 1 455 ? -2.619 -21.266 -8.258 1 90.81 455 LEU A CA 1
ATOM 3417 C C . LEU A 1 455 ? -2.039 -21.766 -9.578 1 90.81 455 LEU A C 1
ATOM 3419 O O . LEU A 1 455 ? -1.348 -21.016 -10.273 1 90.81 455 LEU A O 1
ATOM 3423 N N . GLU A 1 456 ? -2.357 -22.984 -9.914 1 93.88 456 GLU A N 1
ATOM 3424 C CA . GLU A 1 456 ? -1.865 -23.516 -11.18 1 93.88 456 GLU A CA 1
ATOM 3425 C C . GLU A 1 456 ? -2.396 -22.719 -12.359 1 93.88 456 GLU A C 1
ATOM 3427 O O . GLU A 1 456 ? -1.735 -22.609 -13.398 1 93.88 456 GLU A O 1
ATOM 3432 N N . CYS A 1 457 ? -3.562 -22.125 -12.156 1 95.06 457 CYS A N 1
ATOM 3433 C CA . CYS A 1 457 ? -4.141 -21.297 -13.219 1 95.06 457 CYS A CA 1
ATOM 3434 C C . CYS A 1 457 ? -3.158 -20.234 -13.68 1 95.06 457 CYS A C 1
ATOM 3436 O O . CYS A 1 457 ? -3.076 -19.938 -14.875 1 95.06 457 CYS A O 1
ATOM 3438 N N . GLY A 1 458 ? -2.496 -19.734 -12.773 1 94.25 458 GLY A N 1
ATOM 3439 C CA . GLY A 1 458 ? -1.535 -18.703 -13.117 1 94.25 458 GLY A CA 1
ATOM 3440 C C . GLY A 1 458 ? -0.452 -19.188 -14.062 1 94.25 458 GLY A C 1
ATOM 3441 O O . GLY A 1 458 ? -0.113 -18.5 -15.031 1 94.25 458 GLY A O 1
ATOM 3442 N N . GLU A 1 459 ? 0.057 -20.375 -13.805 1 93.19 459 GLU A N 1
ATOM 3443 C CA . GLU A 1 459 ? 1.083 -20.953 -14.664 1 93.19 459 GLU A CA 1
ATOM 3444 C C . GLU A 1 459 ? 0.519 -21.312 -16.031 1 93.19 459 GLU A C 1
ATOM 3446 O O . GLU A 1 459 ? 1.184 -21.125 -17.062 1 93.19 459 GLU A O 1
ATOM 3451 N N . ILE A 1 460 ? -0.648 -21.812 -16 1 95.75 460 ILE A N 1
ATOM 3452 C CA . ILE A 1 460 ? -1.278 -22.203 -17.266 1 95.75 460 ILE A CA 1
ATOM 3453 C C . ILE A 1 460 ? -1.539 -20.953 -18.109 1 95.75 460 ILE A C 1
ATOM 3455 O O . ILE A 1 460 ? -1.192 -20.922 -19.297 1 95.75 460 ILE A O 1
ATOM 3459 N N . ILE A 1 461 ? -2.055 -19.938 -17.531 1 93.62 461 ILE A N 1
ATOM 3460 C CA . ILE A 1 461 ? -2.412 -18.719 -18.234 1 93.62 461 ILE A CA 1
ATOM 3461 C C . ILE A 1 461 ? -1.148 -18.031 -18.734 1 93.62 461 ILE A C 1
ATOM 3463 O O . ILE A 1 461 ? -1.144 -17.438 -19.812 1 93.62 461 ILE A O 1
ATOM 3467 N N . SER A 1 462 ? -0.123 -18.094 -17.969 1 90.31 462 SER A N 1
ATOM 3468 C CA . SER A 1 462 ? 1.14 -17.516 -18.406 1 90.31 462 SER A CA 1
ATOM 3469 C C . SER A 1 462 ? 1.593 -18.125 -19.734 1 90.31 462 SER A C 1
ATOM 3471 O O . SER A 1 462 ? 2.242 -17.453 -20.547 1 90.31 462 SER A O 1
ATOM 3473 N N . ARG A 1 463 ? 1.221 -19.344 -19.984 1 91.62 463 ARG A N 1
ATOM 3474 C CA . ARG A 1 463 ? 1.581 -20.062 -21.219 1 91.62 463 ARG A CA 1
ATOM 3475 C C . ARG A 1 463 ? 0.495 -19.906 -22.266 1 91.62 463 ARG A C 1
ATOM 3477 O O . ARG A 1 463 ? 0.778 -19.969 -23.469 1 91.62 463 ARG A O 1
ATOM 3484 N N . TYR A 1 464 ? -0.66 -19.719 -21.781 1 93.88 464 TYR A N 1
ATOM 3485 C CA . TYR A 1 464 ? -1.824 -19.531 -22.641 1 93.88 464 TYR A CA 1
ATOM 3486 C C . TYR A 1 464 ? -2.543 -18.234 -22.312 1 93.88 464 TYR A C 1
ATOM 3488 O O . TYR A 1 464 ? -3.668 -18.25 -21.797 1 93.88 464 TYR A O 1
ATOM 3496 N N . PRO A 1 465 ? -1.993 -17.078 -22.734 1 88.19 465 PRO A N 1
ATOM 3497 C CA . PRO A 1 465 ? -2.449 -15.773 -22.25 1 88.19 465 PRO A CA 1
ATOM 3498 C C . PRO A 1 465 ? -3.85 -15.414 -22.734 1 88.19 465 PRO A C 1
ATOM 3500 O O . PRO A 1 465 ? -4.512 -14.547 -22.156 1 88.19 465 PRO A O 1
ATOM 3503 N N . SER A 1 466 ? -4.336 -16.047 -23.781 1 90.94 466 SER A N 1
ATOM 3504 C CA . SER A 1 466 ? -5.648 -15.711 -24.344 1 90.94 466 SER A CA 1
ATOM 3505 C C . SER A 1 466 ? -6.75 -16.531 -23.672 1 90.94 466 SER A C 1
ATOM 3507 O O . SER A 1 466 ? -7.934 -16.281 -23.891 1 90.94 466 SER A O 1
ATOM 3509 N N . MET A 1 467 ? -6.363 -17.469 -22.844 1 95.25 467 MET A N 1
ATOM 3510 C CA . MET A 1 467 ? -7.328 -18.359 -22.188 1 95.25 467 MET A CA 1
ATOM 3511 C C . MET A 1 467 ? -8.078 -17.625 -21.078 1 95.25 467 MET A C 1
ATOM 3513 O O . MET A 1 467 ? -7.484 -16.859 -20.312 1 95.25 467 MET A O 1
ATOM 3517 N N . GLU A 1 468 ? -9.383 -17.734 -21.062 1 96.75 468 GLU A N 1
ATOM 3518 C CA . GLU A 1 468 ? -10.195 -17.297 -19.922 1 96.75 468 GLU A CA 1
ATOM 3519 C C . GLU A 1 468 ? -10.359 -18.422 -18.891 1 96.75 468 GLU A C 1
ATOM 3521 O O . GLU A 1 468 ? -10.617 -19.562 -19.266 1 96.75 468 GLU A O 1
ATOM 3526 N N . ALA A 1 469 ? -10.18 -18.047 -17.672 1 97.62 469 ALA A N 1
ATOM 3527 C CA . ALA A 1 469 ? -10.188 -19.109 -16.672 1 97.62 469 ALA A CA 1
ATOM 3528 C C . ALA A 1 469 ? -11.062 -18.75 -15.477 1 97.62 469 ALA A C 1
ATOM 3530 O O . ALA A 1 469 ? -11.297 -17.578 -15.203 1 97.62 469 ALA A O 1
ATOM 3531 N N . ILE A 1 470 ? -11.602 -19.719 -14.82 1 97.94 470 ILE A N 1
ATOM 3532 C CA . ILE A 1 470 ? -12.211 -19.641 -13.492 1 97.94 470 ILE A CA 1
ATOM 3533 C C . ILE A 1 470 ? -11.852 -20.891 -12.695 1 97.94 470 ILE A C 1
ATOM 3535 O O . ILE A 1 470 ? -11.453 -21.906 -13.273 1 97.94 470 ILE A O 1
ATOM 3539 N N . SER A 1 471 ? -11.906 -20.797 -11.414 1 97.88 471 SER A N 1
ATOM 3540 C CA . SER A 1 471 ? -11.695 -21.953 -10.547 1 97.88 471 SER A CA 1
ATOM 3541 C C . SER A 1 471 ? -12.883 -22.156 -9.609 1 97.88 471 SER A C 1
ATOM 3543 O O . SER A 1 471 ? -13.336 -21.219 -8.953 1 97.88 471 SER A O 1
ATOM 3545 N N . ILE A 1 472 ? -13.438 -23.328 -9.57 1 97.88 472 ILE A N 1
ATOM 3546 C CA . ILE A 1 472 ? -14.57 -23.656 -8.719 1 97.88 472 ILE A CA 1
ATOM 3547 C C . ILE A 1 472 ? -14.367 -25.047 -8.125 1 97.88 472 ILE A C 1
ATOM 3549 O O . ILE A 1 472 ? -13.484 -25.797 -8.547 1 97.88 472 ILE A O 1
ATOM 3553 N N . GLY A 1 473 ? -15.109 -25.375 -7.121 1 97.31 473 GLY A N 1
ATOM 3554 C CA . GLY A 1 473 ? -15.047 -26.672 -6.488 1 97.31 473 GLY A CA 1
ATOM 3555 C C . GLY A 1 473 ? -16.078 -26.859 -5.395 1 97.31 473 GLY A C 1
ATOM 3556 O O . GLY A 1 473 ? -16.812 -25.922 -5.059 1 97.31 473 GLY A O 1
ATOM 3557 N N . PRO A 1 474 ? -16.203 -28.094 -4.941 1 97.5 474 PRO A N 1
ATOM 3558 C CA . PRO A 1 474 ? -17.047 -28.359 -3.779 1 97.5 474 PRO A CA 1
ATOM 3559 C C . PRO A 1 474 ? -16.422 -27.906 -2.467 1 97.5 474 PRO A C 1
ATOM 3561 O O . PRO A 1 474 ? -15.375 -27.25 -2.477 1 97.5 474 PRO A O 1
ATOM 3564 N N . THR A 1 475 ? -17.078 -28.188 -1.364 1 96.5 475 THR A N 1
ATOM 3565 C CA . THR A 1 475 ? -16.547 -27.75 -0.076 1 96.5 475 THR A CA 1
ATOM 3566 C C . THR A 1 475 ? -15.633 -28.828 0.517 1 96.5 475 THR A C 1
ATOM 3568 O O . THR A 1 475 ? -16.078 -29.922 0.818 1 96.5 475 THR A O 1
ATOM 3571 N N . ILE A 1 476 ? -14.438 -28.562 0.605 1 96 476 ILE A N 1
ATOM 3572 C CA . ILE A 1 476 ? -13.414 -29.391 1.219 1 96 476 ILE A CA 1
ATOM 3573 C C . ILE A 1 476 ? -12.797 -28.672 2.416 1 96 476 ILE A C 1
ATOM 3575 O O . ILE A 1 476 ? -12.539 -27.469 2.354 1 96 476 ILE A O 1
ATOM 3579 N N . ARG A 1 477 ? -12.648 -29.359 3.518 1 93.38 477 ARG A N 1
ATOM 3580 C CA . ARG A 1 477 ? -12.094 -28.75 4.723 1 93.38 477 ARG A CA 1
ATOM 3581 C C . ARG A 1 477 ? -10.836 -29.484 5.176 1 93.38 477 ARG A C 1
ATOM 3583 O O . ARG A 1 477 ? -10.688 -30.688 4.91 1 93.38 477 ARG A O 1
ATOM 3590 N N . ASN A 1 478 ? -9.93 -28.828 5.789 1 88.38 478 ASN A N 1
ATOM 3591 C CA . ASN A 1 478 ? -8.703 -29.328 6.398 1 88.38 478 ASN A CA 1
ATOM 3592 C C . ASN A 1 478 ? -7.875 -30.141 5.406 1 88.38 478 ASN A C 1
ATOM 3594 O O . ASN A 1 478 ? -7.449 -31.266 5.715 1 88.38 478 ASN A O 1
ATOM 3598 N N . PRO A 1 479 ? -7.703 -29.609 4.215 1 90.75 479 PRO A N 1
ATOM 3599 C CA . PRO A 1 479 ? -6.863 -30.359 3.281 1 90.75 479 PRO A CA 1
ATOM 3600 C C . PRO A 1 479 ? -5.461 -30.641 3.832 1 90.75 479 PRO A C 1
ATOM 3602 O O . PRO A 1 479 ? -5.02 -29.953 4.758 1 90.75 479 PRO A O 1
ATOM 3605 N N . HIS A 1 480 ? -4.766 -31.672 3.35 1 88.44 480 HIS A N 1
ATOM 3606 C CA . HIS A 1 480 ? -3.383 -32 3.668 1 88.44 480 HIS A CA 1
ATOM 3607 C C . HIS A 1 480 ? -3.258 -32.531 5.102 1 88.44 480 HIS A C 1
ATOM 3609 O O . HIS A 1 480 ? -2.191 -32.406 5.711 1 88.44 480 HIS A O 1
ATOM 3615 N N . SER A 1 481 ? -4.41 -33 5.695 1 88.12 481 SER A N 1
ATOM 3616 C CA . SER A 1 481 ? -4.391 -33.531 7.055 1 88.12 481 SER A CA 1
ATOM 3617 C C . SER A 1 481 ? -5.199 -34.812 7.164 1 88.12 481 SER A C 1
ATOM 3619 O O . SER A 1 481 ? -5.906 -35.188 6.227 1 88.12 481 SER A O 1
ATOM 3621 N N . ASP A 1 482 ? -5.008 -35.438 8.359 1 90.12 482 ASP A N 1
ATOM 3622 C CA . ASP A 1 482 ? -5.746 -36.656 8.625 1 90.12 482 ASP A CA 1
ATOM 3623 C C . ASP A 1 482 ? -7.215 -36.375 8.914 1 90.12 482 ASP A C 1
ATOM 3625 O O . ASP A 1 482 ? -8.031 -37.281 9 1 90.12 482 ASP A O 1
ATOM 3629 N N . SER A 1 483 ? -7.555 -35.062 8.977 1 91.44 483 SER A N 1
ATOM 3630 C CA . SER A 1 483 ? -8.945 -34.688 9.203 1 91.44 483 SER A CA 1
ATOM 3631 C C . SER A 1 483 ? -9.562 -34.062 7.953 1 91.44 483 SER A C 1
ATOM 3633 O O . SER A 1 483 ? -10.609 -33.438 8.023 1 91.44 483 SER A O 1
ATOM 3635 N N . GLU A 1 484 ? -8.82 -34.219 6.797 1 94.5 484 GLU A N 1
ATOM 3636 C CA . GLU A 1 484 ? -9.383 -33.719 5.539 1 94.5 484 GLU A CA 1
ATOM 3637 C C . GLU A 1 484 ? -10.758 -34.344 5.277 1 94.5 484 GLU A C 1
ATOM 3639 O O . GLU A 1 484 ? -10.953 -35.531 5.477 1 94.5 484 GLU A O 1
ATOM 3644 N N . LEU A 1 485 ? -11.711 -33.469 4.848 1 96.25 485 LEU A N 1
ATOM 3645 C CA . LEU A 1 485 ? -13.039 -34 4.523 1 96.25 485 LEU A CA 1
ATOM 3646 C C . LEU A 1 485 ? -13.625 -33.25 3.324 1 96.25 485 LEU A C 1
ATOM 3648 O O . LEU A 1 485 ? -13.188 -32.156 2.988 1 96.25 485 LEU A O 1
ATOM 3652 N N . CYS A 1 486 ? -14.508 -33.906 2.646 1 97.88 486 CYS A N 1
ATOM 3653 C CA . CYS A 1 486 ? -15.336 -33.344 1.59 1 97.88 486 CYS A CA 1
ATOM 3654 C C . CYS A 1 486 ? -16.812 -33.375 1.967 1 97.88 486 CYS A C 1
ATOM 3656 O O . CYS A 1 486 ? -17.344 -34.469 2.275 1 97.88 486 CYS A O 1
ATOM 3658 N N . GLU A 1 487 ? -17.438 -32.25 1.945 1 97.56 487 GLU A N 1
ATOM 3659 C CA . GLU A 1 487 ? -18.875 -32.219 2.227 1 97.56 487 GLU A CA 1
ATOM 3660 C C . GLU A 1 487 ? -19.672 -32.812 1.075 1 97.56 487 GLU A C 1
ATOM 3662 O O . GLU A 1 487 ? -19.828 -32.188 0.024 1 97.56 487 GLU A O 1
ATOM 3667 N N . VAL A 1 488 ? -20.281 -33.938 1.348 1 97.69 488 VAL A N 1
ATOM 3668 C CA . VAL A 1 488 ? -20.875 -34.781 0.306 1 97.69 488 VAL A CA 1
ATOM 3669 C C . VAL A 1 488 ? -21.984 -34 -0.413 1 97.69 488 VAL A C 1
ATOM 3671 O O . VAL A 1 488 ? -22.094 -34.062 -1.639 1 97.69 488 VAL A O 1
ATOM 3674 N N . GLU A 1 489 ? -22.703 -33.219 0.287 1 95.56 489 GLU A N 1
ATOM 3675 C CA . GLU A 1 489 ? -23.875 -32.562 -0.263 1 95.56 489 GLU A CA 1
ATOM 3676 C C . GLU A 1 489 ? -23.469 -31.438 -1.217 1 95.56 489 GLU A C 1
ATOM 3678 O O . GLU A 1 489 ? -24.297 -30.953 -1.988 1 95.56 489 GLU A O 1
ATOM 3683 N N . THR A 1 490 ? -22.234 -31 -1.165 1 96.38 490 THR A N 1
ATOM 3684 C CA . THR A 1 490 ? -21.781 -29.906 -2.004 1 96.38 490 THR A CA 1
ATOM 3685 C C . THR A 1 490 ? -21.266 -30.422 -3.344 1 96.38 490 THR A C 1
ATOM 3687 O O . THR A 1 490 ? -21.047 -29.641 -4.273 1 96.38 490 THR A O 1
ATOM 3690 N N . VAL A 1 491 ? -21.156 -31.719 -3.518 1 97.56 491 VAL A N 1
ATOM 3691 C CA . VAL A 1 491 ? -20.516 -32.312 -4.688 1 97.56 491 VAL A CA 1
ATOM 3692 C C . VAL A 1 491 ? -21.484 -32.281 -5.867 1 97.56 491 VAL A C 1
ATOM 3694 O O . VAL A 1 491 ? -21.109 -31.922 -6.984 1 97.56 491 VAL A O 1
ATOM 3697 N N . LEU A 1 492 ? -22.688 -32.656 -5.613 1 96.31 492 LEU A N 1
ATOM 3698 C CA . LEU A 1 492 ? -23.641 -32.719 -6.707 1 96.31 492 LEU A CA 1
ATOM 3699 C C . LEU A 1 492 ? -23.891 -31.344 -7.293 1 96.31 492 LEU A C 1
ATOM 3701 O O . LEU A 1 492 ? -23.859 -31.156 -8.508 1 96.31 492 LEU A O 1
ATOM 3705 N N . PRO A 1 493 ? -24.188 -30.328 -6.426 1 96.25 493 PRO A N 1
ATOM 3706 C CA . PRO A 1 493 ? -24.359 -29 -7 1 96.25 493 PRO A CA 1
ATOM 3707 C C . PRO A 1 493 ? -23.125 -28.516 -7.777 1 96.25 493 PRO A C 1
ATOM 3709 O O . PRO A 1 493 ? -23.266 -27.906 -8.836 1 96.25 493 PRO A O 1
ATOM 3712 N N . PHE A 1 494 ? -22.016 -28.75 -7.285 1 96.88 494 PHE A N 1
ATOM 3713 C CA . PHE A 1 494 ? -20.766 -28.422 -7.969 1 96.88 494 PHE A CA 1
ATOM 3714 C C . PHE A 1 494 ? -20.703 -29.109 -9.328 1 96.88 494 PHE A C 1
ATOM 3716 O O . PHE A 1 494 ? -20.438 -28.453 -10.344 1 96.88 494 PHE A O 1
ATOM 3723 N N . TYR A 1 495 ? -20.969 -30.344 -9.344 1 97.44 495 TYR A N 1
ATOM 3724 C CA . TYR A 1 495 ? -20.953 -31.156 -10.562 1 97.44 495 TYR A CA 1
ATOM 3725 C C . TYR A 1 495 ? -21.953 -30.609 -11.586 1 97.44 495 TYR A C 1
ATOM 3727 O O . TYR A 1 495 ? -21.641 -30.516 -12.773 1 97.44 495 TYR A O 1
ATOM 3735 N N . ASN A 1 496 ? -23.078 -30.266 -11.125 1 96.06 496 ASN A N 1
ATOM 3736 C CA . ASN A 1 496 ? -24.109 -29.719 -12.008 1 96.06 496 ASN A CA 1
ATOM 3737 C C . ASN A 1 496 ? -23.688 -28.391 -12.625 1 96.06 496 ASN A C 1
ATOM 3739 O O . ASN A 1 496 ? -24.031 -28.094 -13.766 1 96.06 496 ASN A O 1
ATOM 3743 N N . VAL A 1 497 ? -23.016 -27.594 -11.852 1 97.5 497 VAL A N 1
ATOM 3744 C CA . VAL A 1 497 ? -22.516 -26.328 -12.359 1 97.5 497 VAL A CA 1
ATOM 3745 C C . VAL A 1 497 ? -21.516 -26.578 -13.484 1 97.5 497 VAL A C 1
ATOM 3747 O O . VAL A 1 497 ? -21.609 -25.953 -14.555 1 97.5 497 VAL A O 1
ATOM 3750 N N . VAL A 1 498 ? -20.578 -27.484 -13.266 1 98.12 498 VAL A N 1
ATOM 3751 C CA . VAL A 1 498 ? -19.578 -27.797 -14.273 1 98.12 498 VAL A CA 1
ATOM 3752 C C . VAL A 1 498 ? -20.25 -28.312 -15.539 1 98.12 498 VAL A C 1
ATOM 3754 O O . VAL A 1 498 ? -19.953 -27.875 -16.641 1 98.12 498 VAL A O 1
ATOM 3757 N N . LYS A 1 499 ? -21.172 -29.203 -15.336 1 96.69 499 LYS A N 1
ATOM 3758 C CA . LYS A 1 499 ? -21.922 -29.781 -16.453 1 96.69 499 LYS A CA 1
ATOM 3759 C C . LYS A 1 499 ? -22.672 -28.703 -17.219 1 96.69 499 LYS A C 1
ATOM 3761 O O . LYS A 1 499 ? -22.688 -28.703 -18.453 1 96.69 499 LYS A O 1
ATOM 3766 N N . GLY A 1 500 ? -23.312 -27.891 -16.453 1 96.62 500 GLY A N 1
ATOM 3767 C CA . GLY A 1 500 ? -24.047 -26.797 -17.078 1 96.62 500 GLY A CA 1
ATOM 3768 C C . GLY A 1 500 ? -23.156 -25.875 -17.906 1 96.62 500 GLY A C 1
ATOM 3769 O O . GLY A 1 500 ? -23.531 -25.469 -19 1 96.62 500 GLY A O 1
ATOM 3770 N N . ILE A 1 501 ? -22.016 -25.469 -17.375 1 97.75 501 ILE A N 1
ATOM 3771 C CA . ILE A 1 501 ? -21.062 -24.594 -18.062 1 97.75 501 ILE A CA 1
ATOM 3772 C C . ILE A 1 501 ? -20.625 -25.234 -19.375 1 97.75 501 ILE A C 1
ATOM 3774 O O . ILE A 1 501 ? -20.672 -24.609 -20.438 1 97.75 501 ILE A O 1
ATOM 3778 N N . VAL A 1 502 ? -20.266 -26.516 -19.297 1 97.88 502 VAL A N 1
ATOM 3779 C CA . VAL A 1 502 ? -19.781 -27.25 -20.453 1 97.88 502 VAL A CA 1
ATOM 3780 C C . VAL A 1 502 ? -20.875 -27.344 -21.516 1 97.88 502 VAL A C 1
ATOM 3782 O O . VAL A 1 502 ? -20.609 -27.156 -22.703 1 97.88 502 VAL A O 1
ATOM 3785 N N . SER A 1 503 ? -22.031 -27.578 -21.094 1 96.56 503 SER A N 1
ATOM 3786 C CA . SER A 1 503 ? -23.156 -27.719 -22 1 96.56 503 SER A CA 1
ATOM 3787 C C . SER A 1 503 ? -23.469 -26.391 -22.688 1 96.56 503 SER A C 1
ATOM 3789 O O . SER A 1 503 ? -23.781 -26.344 -23.875 1 96.56 503 SER A O 1
ATOM 3791 N N . GLU A 1 504 ? -23.438 -25.391 -21.906 1 96.56 504 GLU A N 1
ATOM 3792 C CA . GLU A 1 504 ? -23.734 -24.078 -22.484 1 96.56 504 GLU A CA 1
ATOM 3793 C C . GLU A 1 504 ? -22.656 -23.672 -23.469 1 96.56 504 GLU A C 1
ATOM 3795 O O . GLU A 1 504 ? -22.953 -23.109 -24.531 1 96.56 504 GLU A O 1
ATOM 3800 N N . ILE A 1 505 ? -21.453 -23.828 -23.141 1 97.25 505 ILE A N 1
ATOM 3801 C CA . ILE A 1 505 ? -20.344 -23.484 -24.016 1 97.25 505 ILE A CA 1
ATOM 3802 C C . ILE A 1 505 ? -20.484 -24.234 -25.344 1 97.25 505 ILE A C 1
ATOM 3804 O O . ILE A 1 505 ? -20.156 -23.703 -26.406 1 97.25 505 ILE A O 1
ATOM 3808 N N . ALA A 1 506 ? -21.047 -25.453 -25.312 1 96.5 506 ALA A N 1
ATOM 3809 C CA . ALA A 1 506 ? -21.25 -26.281 -26.5 1 96.5 506 ALA A CA 1
ATOM 3810 C C . ALA A 1 506 ? -22.203 -25.625 -27.469 1 96.5 506 ALA A C 1
ATOM 3812 O O . ALA A 1 506 ? -22.234 -25.969 -28.656 1 96.5 506 ALA A O 1
ATOM 3813 N N . THR A 1 507 ? -22.938 -24.719 -26.953 1 95.19 507 THR A N 1
ATOM 3814 C CA . THR A 1 507 ? -23.938 -24.062 -27.797 1 95.19 507 THR A CA 1
ATOM 3815 C C . THR A 1 507 ? -23.375 -22.766 -28.391 1 95.19 507 THR A C 1
ATOM 3817 O O . THR A 1 507 ? -24 -22.156 -29.266 1 95.19 507 THR A O 1
ATOM 3820 N N . LEU A 1 508 ? -22.281 -22.422 -27.906 1 91.38 508 LEU A N 1
ATOM 3821 C CA . LEU A 1 508 ? -21.672 -21.188 -28.391 1 91.38 508 LEU A CA 1
ATOM 3822 C C . LEU A 1 508 ? -21.047 -21.391 -29.766 1 91.38 508 LEU A C 1
ATOM 3824 O O . LEU A 1 508 ? -20.656 -22.5 -30.125 1 91.38 508 LEU A O 1
ATOM 3828 N N . GLN A 1 509 ? -21.188 -20.375 -30.75 1 80.69 509 GLN A N 1
ATOM 3829 C CA . GLN A 1 509 ? -20.625 -20.438 -32.094 1 80.69 509 GLN A CA 1
ATOM 3830 C C . GLN A 1 509 ? -19.375 -19.562 -32.219 1 80.69 509 GLN A C 1
ATOM 3832 O O . GLN A 1 509 ? -19.266 -18.547 -31.516 1 80.69 509 GLN A O 1
ATOM 3837 N N . MET B 1 1 ? -41.5 32.125 -1.185 1 51.25 1 MET B N 1
ATOM 3838 C CA . MET B 1 1 ? -41.344 32.5 0.217 1 51.25 1 MET B CA 1
ATOM 3839 C C . MET B 1 1 ? -40.219 33.5 0.393 1 51.25 1 MET B C 1
ATOM 3841 O O . MET B 1 1 ? -39.188 33.375 -0.258 1 51.25 1 MET B O 1
ATOM 3845 N N . SER B 1 2 ? -40.406 34.625 0.882 1 77.62 2 SER B N 1
ATOM 3846 C CA . SER B 1 2 ? -39.406 35.688 1.054 1 77.62 2 SER B CA 1
ATOM 3847 C C . SER B 1 2 ? -38.25 35.219 1.92 1 77.62 2 SER B C 1
ATOM 3849 O O . SER B 1 2 ? -38.438 34.438 2.861 1 77.62 2 SER B O 1
ATOM 3851 N N . LEU B 1 3 ? -37.031 35.531 1.452 1 87.44 3 LEU B N 1
ATOM 3852 C CA . LEU B 1 3 ? -35.844 35.156 2.221 1 87.44 3 LEU B CA 1
ATOM 3853 C C . LEU B 1 3 ? -35.812 35.906 3.549 1 87.44 3 LEU B C 1
ATOM 3855 O O . LEU B 1 3 ? -36.25 37.062 3.635 1 87.44 3 LEU B O 1
ATOM 3859 N N . PRO B 1 4 ? -35.438 35.281 4.551 1 89.94 4 PRO B N 1
ATOM 3860 C CA . PRO B 1 4 ? -35.312 35.969 5.824 1 89.94 4 PRO B CA 1
ATOM 3861 C C . PRO B 1 4 ? -34.25 37.094 5.777 1 89.94 4 PRO B C 1
ATOM 3863 O O . PRO B 1 4 ? -33.406 37.094 4.875 1 89.94 4 PRO B O 1
ATOM 3866 N N . GLU B 1 5 ? -34.406 37.969 6.75 1 91.12 5 GLU B N 1
ATOM 3867 C CA . GLU B 1 5 ? -33.344 38.969 6.922 1 91.12 5 GLU B CA 1
ATOM 3868 C C . GLU B 1 5 ? -32.156 38.375 7.652 1 91.12 5 GLU B C 1
ATOM 3870 O O . GLU B 1 5 ? -32.281 37.438 8.43 1 91.12 5 GLU B O 1
ATOM 3875 N N . LEU B 1 6 ? -30.984 39 7.426 1 93.94 6 LEU B N 1
ATOM 3876 C CA . LEU B 1 6 ? -29.734 38.469 8.008 1 93.94 6 LEU B CA 1
ATOM 3877 C C . LEU B 1 6 ? -29.828 38.469 9.531 1 93.94 6 LEU B C 1
ATOM 3879 O O . LEU B 1 6 ? -29.312 37.531 10.172 1 93.94 6 LEU B O 1
ATOM 3883 N N . ASN B 1 7 ? -30.484 39.469 10.023 1 91.62 7 ASN B N 1
ATOM 3884 C CA . ASN B 1 7 ? -30.547 39.594 11.477 1 91.62 7 ASN B CA 1
ATOM 3885 C C . ASN B 1 7 ? -31.516 38.594 12.102 1 91.62 7 ASN B C 1
ATOM 3887 O O . ASN B 1 7 ? -31.578 38.469 13.328 1 91.62 7 ASN B O 1
ATOM 3891 N N . GLU B 1 8 ? -32.188 37.812 11.312 1 93.94 8 GLU B N 1
ATOM 3892 C CA . GLU B 1 8 ? -33.188 36.844 11.797 1 93.94 8 GLU B CA 1
ATOM 3893 C C . GLU B 1 8 ? -32.562 35.469 11.906 1 93.94 8 GLU B C 1
ATOM 3895 O O . GLU B 1 8 ? -33.188 34.531 12.445 1 93.94 8 GLU B O 1
ATOM 3900 N N . LEU B 1 9 ? -31.406 35.406 11.484 1 96.25 9 LEU B N 1
ATOM 3901 C CA . LEU B 1 9 ? -30.781 34.094 11.445 1 96.25 9 LEU B CA 1
ATOM 3902 C C . LEU B 1 9 ? -30.406 33.625 12.844 1 96.25 9 LEU B C 1
ATOM 3904 O O . LEU B 1 9 ? -30.078 34.438 13.703 1 96.25 9 LEU B O 1
ATOM 3908 N N . GLU B 1 10 ? -30.547 32.344 13.062 1 95.31 10 GLU B N 1
ATOM 3909 C CA . GLU B 1 10 ? -30.156 31.703 14.32 1 95.31 10 GLU B CA 1
ATOM 3910 C C . GLU B 1 10 ? -28.953 30.781 14.133 1 95.31 10 GLU B C 1
ATOM 3912 O O . GLU B 1 10 ? -28.828 30.125 13.086 1 95.31 10 GLU B O 1
ATOM 3917 N N . PRO B 1 11 ? -28.109 30.656 15.086 1 96.81 11 PRO B N 1
ATOM 3918 C CA . PRO B 1 11 ? -28.094 31.406 16.344 1 96.81 11 PRO B CA 1
ATOM 3919 C C . PRO B 1 11 ? -27.672 32.844 16.172 1 96.81 11 PRO B C 1
ATOM 3921 O O . PRO B 1 11 ? -26.656 33.125 15.547 1 96.81 11 PRO B O 1
ATOM 3924 N N . LYS B 1 12 ? -28.281 33.688 16.859 1 96.81 12 LYS B N 1
ATOM 3925 C CA . LYS B 1 12 ? -28.109 35.125 16.641 1 96.81 12 LYS B CA 1
ATOM 3926 C C . LYS B 1 12 ? -26.672 35.562 16.953 1 96.81 12 LYS B C 1
ATOM 3928 O O . LYS B 1 12 ? -26.047 36.25 16.156 1 96.81 12 LYS B O 1
ATOM 3933 N N . ASP B 1 13 ? -26.172 35.125 18.078 1 96.81 13 ASP B N 1
ATOM 3934 C CA . ASP B 1 13 ? -24.844 35.562 18.531 1 96.81 13 ASP B CA 1
ATOM 3935 C C . ASP B 1 13 ? -23.766 35.094 17.547 1 96.81 13 ASP B C 1
ATOM 3937 O O . ASP B 1 13 ? -22.812 35.844 17.281 1 96.81 13 ASP B O 1
ATOM 3941 N N . LEU B 1 14 ? -23.891 33.844 17.047 1 98.12 14 LEU B N 1
ATOM 3942 C CA . LEU B 1 14 ? -22.922 33.344 16.078 1 98.12 14 LEU B CA 1
ATOM 3943 C C . LEU B 1 14 ? -22.938 34.188 14.797 1 98.12 14 LEU B C 1
ATOM 3945 O O . LEU B 1 14 ? -21.891 34.594 14.32 1 98.12 14 LEU B O 1
ATOM 3949 N N . TRP B 1 15 ? -24.047 34.438 14.258 1 98.31 15 TRP B N 1
ATOM 3950 C CA . TRP B 1 15 ? -24.172 35.156 13 1 98.31 15 TRP B CA 1
ATOM 3951 C C . TRP B 1 15 ? -23.719 36.625 13.172 1 98.31 15 TRP B C 1
ATOM 3953 O O . TRP B 1 15 ? -23.125 37.188 12.266 1 98.31 15 TRP B O 1
ATOM 3963 N N . GLN B 1 16 ? -24.016 37.188 14.336 1 97.81 16 GLN B N 1
ATOM 3964 C CA . GLN B 1 16 ? -23.547 38.531 14.602 1 97.81 16 GLN B CA 1
ATOM 3965 C C . GLN B 1 16 ? -22.016 38.594 14.57 1 97.81 16 GLN B C 1
ATOM 3967 O O . GLN B 1 16 ? -21.438 39.562 14.039 1 97.81 16 GLN B O 1
ATOM 3972 N N . ASN B 1 17 ? -21.438 37.656 15.195 1 98.31 17 ASN B N 1
ATOM 3973 C CA . ASN B 1 17 ? -19.984 37.594 15.141 1 98.31 17 ASN B CA 1
ATOM 3974 C C . ASN B 1 17 ? -19.484 37.406 13.711 1 98.31 17 ASN B C 1
ATOM 3976 O O . ASN B 1 17 ? -18.484 38 13.32 1 98.31 17 ASN B O 1
ATOM 3980 N N . PHE B 1 18 ? -20.156 36.562 12.906 1 98.56 18 PHE B N 1
ATOM 3981 C CA . PHE B 1 18 ? -19.766 36.281 11.531 1 98.56 18 PHE B CA 1
ATOM 3982 C C . PHE B 1 18 ? -19.844 37.562 10.695 1 98.56 18 PHE B C 1
ATOM 3984 O O . PHE B 1 18 ? -18.922 37.875 9.938 1 98.56 18 PHE B O 1
ATOM 3991 N N . PHE B 1 19 ? -20.906 38.25 10.891 1 98.19 19 PHE B N 1
ATOM 3992 C CA . PHE B 1 19 ? -21.094 39.5 10.141 1 98.19 19 PHE B CA 1
ATOM 3993 C C . PHE B 1 19 ? -20.094 40.531 10.594 1 98.19 19 PHE B C 1
ATOM 3995 O O . PHE B 1 19 ? -19.641 41.344 9.781 1 98.19 19 PHE B O 1
ATOM 4002 N N . PHE B 1 20 ? -19.859 40.594 11.867 1 98 20 PHE B N 1
ATOM 4003 C CA . PHE B 1 20 ? -18.812 41.469 12.391 1 98 20 PHE B CA 1
ATOM 4004 C C . PHE B 1 20 ? -17.484 41.188 11.68 1 98 20 PHE B C 1
ATOM 4006 O O . PHE B 1 20 ? -16.828 42.125 11.227 1 98 20 PHE B O 1
ATOM 4013 N N . MET B 1 21 ? -17.125 39.938 11.531 1 98.38 21 MET B N 1
ATOM 4014 C CA . MET B 1 21 ? -15.883 39.594 10.852 1 98.38 21 MET B CA 1
ATOM 4015 C C . MET B 1 21 ? -15.93 40 9.383 1 98.38 21 MET B C 1
ATOM 4017 O O . MET B 1 21 ? -14.945 40.5 8.844 1 98.38 21 MET B O 1
ATOM 4021 N N . CYS B 1 22 ? -17.062 39.781 8.734 1 97.81 22 CYS B N 1
ATOM 4022 C CA . CYS B 1 22 ? -17.234 40.125 7.332 1 97.81 22 CYS B CA 1
ATOM 4023 C C . CYS B 1 22 ? -16.984 41.625 7.125 1 97.81 22 CYS B C 1
ATOM 4025 O O . CYS B 1 22 ? -16.562 42.062 6.051 1 97.81 22 CYS B O 1
ATOM 4027 N N . GLY B 1 23 ? -17.234 42.344 8.141 1 98 23 GLY B N 1
ATOM 4028 C CA . GLY B 1 23 ? -17.125 43.781 8.055 1 98 23 GLY B CA 1
ATOM 4029 C C . GLY B 1 23 ? -15.688 44.281 8.094 1 98 23 GLY B C 1
ATOM 4030 O O . GLY B 1 23 ? -15.422 45.438 7.805 1 98 23 GLY B O 1
ATOM 4031 N N . ILE B 1 24 ? -14.812 43.438 8.406 1 98.25 24 ILE B N 1
ATOM 4032 C CA . ILE B 1 24 ? -13.398 43.781 8.508 1 98.25 24 ILE B CA 1
ATOM 4033 C C . ILE B 1 24 ? -12.633 43.219 7.312 1 98.25 24 ILE B C 1
ATOM 4035 O O . ILE B 1 24 ? -12.562 42 7.133 1 98.25 24 ILE B O 1
ATOM 4039 N N . PRO B 1 25 ? -12.055 44.094 6.504 1 97.75 25 PRO B N 1
ATOM 4040 C CA . PRO B 1 25 ? -11.25 43.594 5.395 1 97.75 25 PRO B CA 1
ATOM 4041 C C . PRO B 1 25 ? -10.117 42.688 5.863 1 97.75 25 PRO B C 1
ATOM 4043 O O . PRO B 1 25 ? -9.359 43.031 6.77 1 97.75 25 PRO B O 1
ATOM 4046 N N . HIS B 1 26 ? -10.031 41.531 5.332 1 97.12 26 HIS B N 1
ATOM 4047 C CA . HIS B 1 26 ? -9 40.562 5.75 1 97.12 26 HIS B CA 1
ATOM 4048 C C . HIS B 1 26 ? -8.781 39.5 4.691 1 97.12 26 HIS B C 1
ATOM 4050 O O . HIS B 1 26 ? -9.539 39.406 3.725 1 97.12 26 HIS B O 1
ATOM 4056 N N . GLY B 1 27 ? -7.809 38.781 4.801 1 96.44 27 GLY B N 1
ATOM 4057 C CA . GLY B 1 27 ? -7.359 37.656 4.004 1 96.44 27 GLY B CA 1
ATOM 4058 C C . GLY B 1 27 ? -6.027 37.094 4.465 1 96.44 27 GLY B C 1
ATOM 4059 O O . GLY B 1 27 ? -5.363 37.656 5.324 1 96.44 27 GLY B O 1
ATOM 4060 N N . SER B 1 28 ? -5.695 35.938 3.879 1 94.5 28 SER B N 1
ATOM 4061 C CA . SER B 1 28 ? -4.379 35.406 4.207 1 94.5 28 SER B CA 1
ATOM 4062 C C . SER B 1 28 ? -3.279 36.406 3.924 1 94.5 28 SER B C 1
ATOM 4064 O O . SER B 1 28 ? -3.262 37.031 2.861 1 94.5 28 SER B O 1
ATOM 4066 N N . GLY B 1 29 ? -2.408 36.562 4.871 1 94.44 29 GLY B N 1
ATOM 4067 C CA . GLY B 1 29 ? -1.359 37.562 4.766 1 94.44 29 GLY B CA 1
ATOM 4068 C C . GLY B 1 29 ? -1.788 38.938 5.262 1 94.44 29 GLY B C 1
ATOM 4069 O O . GLY B 1 29 ? -0.952 39.812 5.465 1 94.44 29 GLY B O 1
ATOM 4070 N N . ASN B 1 30 ? -3.053 39.188 5.363 1 96.62 30 ASN B N 1
ATOM 4071 C CA . ASN B 1 30 ? -3.633 40.438 5.867 1 96.62 30 ASN B CA 1
ATOM 4072 C C . ASN B 1 30 ? -4.59 40.156 7.027 1 96.62 30 ASN B C 1
ATOM 4074 O O . ASN B 1 30 ? -5.797 40.375 6.902 1 96.62 30 ASN B O 1
ATOM 4078 N N . VAL B 1 31 ? -4.051 39.875 8.211 1 97.62 31 VAL B N 1
ATOM 4079 C CA . VAL B 1 31 ? -4.906 39.375 9.281 1 97.62 31 VAL B CA 1
ATOM 4080 C C . VAL B 1 31 ? -4.793 40.281 10.5 1 97.62 31 VAL B C 1
ATOM 4082 O O . VAL B 1 31 ? -5.5 40.094 11.492 1 97.62 31 VAL B O 1
ATOM 4085 N N . THR B 1 32 ? -4.012 41.312 10.445 1 97.12 32 THR B N 1
ATOM 4086 C CA . THR B 1 32 ? -3.727 42.125 11.617 1 97.12 32 THR B CA 1
ATOM 4087 C C . THR B 1 32 ? -5 42.812 12.133 1 97.12 32 THR B C 1
ATOM 4089 O O . THR B 1 32 ? -5.293 42.75 13.328 1 97.12 32 THR B O 1
ATOM 4092 N N . ALA B 1 33 ? -5.746 43.406 11.266 1 97.88 33 ALA B N 1
ATOM 4093 C CA . ALA B 1 33 ? -6.938 44.156 11.648 1 97.88 33 ALA B CA 1
ATOM 4094 C C . ALA B 1 33 ? -7.992 43.219 12.25 1 97.88 33 ALA B C 1
ATOM 4096 O O . ALA B 1 33 ? -8.633 43.562 13.25 1 97.88 33 ALA B O 1
ATOM 4097 N N . ILE B 1 34 ? -8.18 42.094 11.641 1 98.31 34 ILE B N 1
ATOM 4098 C CA . ILE B 1 34 ? -9.242 41.219 12.109 1 98.31 34 ILE B CA 1
ATOM 4099 C C . ILE B 1 34 ? -8.844 40.594 13.438 1 98.31 34 ILE B C 1
ATOM 4101 O O . ILE B 1 34 ? -9.688 40.375 14.312 1 98.31 34 ILE B O 1
ATOM 4105 N N . VAL B 1 35 ? -7.605 40.219 13.633 1 98.62 35 VAL B N 1
ATOM 4106 C CA . VAL B 1 35 ? -7.137 39.656 14.891 1 98.62 35 VAL B CA 1
ATOM 4107 C C . VAL B 1 35 ? -7.32 40.656 16.016 1 98.62 35 VAL B C 1
ATOM 4109 O O . VAL B 1 35 ? -7.82 40.312 17.094 1 98.62 35 VAL B O 1
ATOM 4112 N N . GLN B 1 36 ? -6.938 41.906 15.727 1 98.44 36 GLN B N 1
ATOM 4113 C CA . GLN B 1 36 ? -7.102 42.969 16.719 1 98.44 36 GLN B CA 1
ATOM 4114 C C . GLN B 1 36 ? -8.57 43.188 17.031 1 98.44 36 GLN B C 1
ATOM 4116 O O . GLN B 1 36 ? -8.938 43.375 18.188 1 98.44 36 GLN B O 1
ATOM 4121 N N . ALA B 1 37 ? -9.359 43.219 16.031 1 98.56 37 ALA B N 1
ATOM 4122 C CA . ALA B 1 37 ? -10.789 43.469 16.219 1 98.56 37 ALA B CA 1
ATOM 4123 C C . ALA B 1 37 ? -11.414 42.344 17.078 1 98.56 37 ALA B C 1
ATOM 4125 O O . ALA B 1 37 ? -12.258 42.625 17.938 1 98.56 37 ALA B O 1
ATOM 4126 N N . LEU B 1 38 ? -11.062 41.156 16.797 1 98.62 38 LEU B N 1
ATOM 4127 C CA . LEU B 1 38 ? -11.578 40.031 17.562 1 98.62 38 LEU B CA 1
ATOM 4128 C C . LEU B 1 38 ? -11.109 40.094 19.016 1 98.62 38 LEU B C 1
ATOM 4130 O O . LEU B 1 38 ? -11.867 39.75 19.938 1 98.62 38 LEU B O 1
ATOM 4134 N N . LYS B 1 39 ? -9.828 40.438 19.203 1 98.69 39 LYS B N 1
ATOM 4135 C CA . LYS B 1 39 ? -9.312 40.625 20.547 1 98.69 39 LYS B CA 1
ATOM 4136 C C . LYS B 1 39 ? -10.148 41.625 21.328 1 98.69 39 LYS B C 1
ATOM 4138 O O . LYS B 1 39 ? -10.555 41.375 22.469 1 98.69 39 LYS B O 1
ATOM 4143 N N . GLU B 1 40 ? -10.383 42.75 20.719 1 98.5 40 GLU B N 1
ATOM 4144 C CA . GLU B 1 40 ? -11.141 43.812 21.359 1 98.5 40 GLU B CA 1
ATOM 4145 C C . GLU B 1 40 ? -12.57 43.375 21.656 1 98.5 40 GLU B C 1
ATOM 4147 O O . GLU B 1 40 ? -13.117 43.719 22.703 1 98.5 40 GLU B O 1
ATOM 4152 N N . ARG B 1 41 ? -13.117 42.688 20.734 1 97.62 41 ARG B N 1
ATOM 4153 C CA . ARG B 1 41 ? -14.477 42.188 20.938 1 97.62 41 ARG B CA 1
ATOM 4154 C C . ARG B 1 41 ? -14.547 41.25 22.125 1 97.62 41 ARG B C 1
ATOM 4156 O O . ARG B 1 41 ? -15.484 41.312 22.922 1 97.62 41 ARG B O 1
ATOM 4163 N N . ALA B 1 42 ? -13.625 40.344 22.234 1 98.19 42 ALA B N 1
ATOM 4164 C CA . ALA B 1 42 ? -13.57 39.406 23.344 1 98.19 42 ALA B CA 1
ATOM 4165 C C . ALA B 1 42 ? -13.359 40.156 24.672 1 98.19 42 ALA B C 1
ATOM 4167 O O . ALA B 1 42 ? -14.008 39.844 25.672 1 98.19 42 ALA B O 1
ATOM 4168 N N . GLU B 1 43 ? -12.484 41.125 24.656 1 98.25 43 GLU B N 1
ATOM 4169 C CA . GLU B 1 43 ? -12.211 41.906 25.859 1 98.25 43 GLU B CA 1
ATOM 4170 C C . GLU B 1 43 ? -13.445 42.688 26.297 1 98.25 43 GLU B C 1
ATOM 4172 O O . GLU B 1 43 ? -13.727 42.812 27.484 1 98.25 43 GLU B O 1
ATOM 4177 N N . ALA B 1 44 ? -14.125 43.219 25.328 1 97.44 44 ALA B N 1
ATOM 4178 C CA . ALA B 1 44 ? -15.352 43.938 25.625 1 97.44 44 ALA B CA 1
ATOM 4179 C C . ALA B 1 44 ? -16.391 43.062 26.281 1 97.44 44 ALA B C 1
ATOM 4181 O O . ALA B 1 44 ? -17.234 43.531 27.062 1 97.44 44 ALA B O 1
ATOM 4182 N N . ALA B 1 45 ? -16.297 41.812 26 1 96.38 45 ALA B N 1
ATOM 4183 C CA . ALA B 1 45 ? -17.219 40.875 26.578 1 96.38 45 ALA B CA 1
ATOM 4184 C C . ALA B 1 45 ? -16.719 40.344 27.938 1 96.38 45 ALA B C 1
ATOM 4186 O O . ALA B 1 45 ? -17.375 39.531 28.562 1 96.38 45 ALA B O 1
ATOM 4187 N N . GLY B 1 46 ? -15.578 40.812 28.375 1 96.44 46 GLY B N 1
ATOM 4188 C CA . GLY B 1 46 ? -15.062 40.469 29.688 1 96.44 46 GLY B CA 1
ATOM 4189 C C . GLY B 1 46 ? -14.125 39.281 29.672 1 96.44 46 GLY B C 1
ATOM 4190 O O . GLY B 1 46 ? -13.828 38.688 30.719 1 96.44 46 GLY B O 1
ATOM 4191 N N . LEU B 1 47 ? -13.727 38.875 28.562 1 98 47 LEU B N 1
ATOM 4192 C CA . LEU B 1 47 ? -12.82 37.75 28.453 1 98 47 LEU B CA 1
ATOM 4193 C C . LEU B 1 47 ? -11.375 38.219 28.328 1 98 47 LEU B C 1
ATOM 4195 O O . LEU B 1 47 ? -11.117 39.344 27.953 1 98 47 LEU B O 1
ATOM 4199 N N . LYS B 1 48 ? -10.484 37.312 28.766 1 98.12 48 LYS B N 1
ATOM 4200 C CA . LYS B 1 48 ? -9.07 37.562 28.516 1 98.12 48 LYS B CA 1
ATOM 4201 C C . LYS B 1 48 ? -8.688 37.219 27.094 1 98.12 48 LYS B C 1
ATOM 4203 O O . LYS B 1 48 ? -9.086 36.188 26.578 1 98.12 48 LYS B O 1
ATOM 4208 N N . ALA B 1 49 ? -8.008 38.125 26.422 1 98.5 49 ALA B N 1
ATOM 4209 C CA . ALA B 1 49 ? -7.582 37.906 25.047 1 98.5 49 ALA B CA 1
ATOM 4210 C C . ALA B 1 49 ? -6.137 38.344 24.844 1 98.5 49 ALA B C 1
ATOM 4212 O O . ALA B 1 49 ? -5.754 39.469 25.234 1 98.5 49 ALA B O 1
ATOM 4213 N N . THR B 1 50 ? -5.324 37.5 24.297 1 98.31 50 THR B N 1
ATOM 4214 C CA . THR B 1 50 ? -3.912 37.781 24.078 1 98.31 50 THR B CA 1
ATOM 4215 C C . THR B 1 50 ? -3.465 37.344 22.688 1 98.31 50 THR B C 1
ATOM 4217 O O . THR B 1 50 ? -3.828 36.25 22.234 1 98.31 50 THR B O 1
ATOM 4220 N N . ILE B 1 51 ? -2.768 38.188 22.031 1 98.38 51 ILE B N 1
ATOM 4221 C CA . ILE B 1 51 ? -2.125 37.844 20.766 1 98.38 51 ILE B CA 1
ATOM 4222 C C . ILE B 1 51 ? -0.726 37.281 21.047 1 98.38 51 ILE B C 1
ATOM 4224 O O . ILE B 1 51 ? 0.117 37.969 21.625 1 98.38 51 ILE B O 1
ATOM 4228 N N . GLU B 1 52 ? -0.551 36.094 20.703 1 97.31 52 GLU B N 1
ATOM 4229 C CA . GLU B 1 52 ? 0.752 35.469 20.953 1 97.31 52 GLU B CA 1
ATOM 4230 C C . GLU B 1 52 ? 1.833 36.125 20.078 1 97.31 52 GLU B C 1
ATOM 4232 O O . GLU B 1 52 ? 1.686 36.219 18.859 1 97.31 52 GLU B O 1
ATOM 4237 N N . ALA B 1 53 ? 2.91 36.469 20.656 1 95.94 53 ALA B N 1
ATOM 4238 C CA . ALA B 1 53 ? 3.955 37.219 19.969 1 95.94 53 ALA B CA 1
ATOM 4239 C C . ALA B 1 53 ? 4.633 36.375 18.891 1 95.94 53 ALA B C 1
ATOM 4241 O O . ALA B 1 53 ? 4.949 36.875 17.812 1 95.94 53 ALA B O 1
ATOM 4242 N N . SER B 1 54 ? 4.875 35.156 19.156 1 95 54 SER B N 1
ATOM 4243 C CA . SER B 1 54 ? 5.645 34.312 18.266 1 95 54 SER B CA 1
ATOM 4244 C C . SER B 1 54 ? 4.855 33.969 17 1 95 54 SER B C 1
ATOM 4246 O O . SER B 1 54 ? 5.414 33.938 15.898 1 95 54 SER B O 1
ATOM 4248 N N . SER B 1 55 ? 3.541 33.75 17.141 1 95.88 55 SER B N 1
ATOM 4249 C CA . SER B 1 55 ? 2.758 33.219 16.016 1 95.88 55 SER B CA 1
ATOM 4250 C C . SER B 1 55 ? 1.812 34.281 15.469 1 95.88 55 SER B C 1
ATOM 4252 O O . SER B 1 55 ? 1.403 34.219 14.305 1 95.88 55 SER B O 1
ATOM 4254 N N . GLY B 1 56 ? 1.447 35.25 16.312 1 97.5 56 GLY B N 1
ATOM 4255 C CA . GLY B 1 56 ? 0.408 36.188 15.922 1 97.5 56 GLY B CA 1
ATOM 4256 C C . GLY B 1 56 ? -0.994 35.656 16.141 1 97.5 56 GLY B C 1
ATOM 4257 O O . GLY B 1 56 ? -1.979 36.344 15.867 1 97.5 56 GLY B O 1
ATOM 4258 N N . ASN B 1 57 ? -1.134 34.438 16.672 1 98.31 57 ASN B N 1
ATOM 4259 C CA . ASN B 1 57 ? -2.443 33.875 16.969 1 98.31 57 ASN B CA 1
ATOM 4260 C C . ASN B 1 57 ? -3.141 34.625 18.094 1 98.31 57 ASN B C 1
ATOM 4262 O O . ASN B 1 57 ? -2.482 35.25 18.938 1 98.31 57 ASN B O 1
ATOM 4266 N N . LEU B 1 58 ? -4.414 34.594 18.062 1 98.75 58 LEU B N 1
ATOM 4267 C CA . LEU B 1 58 ? -5.219 35.156 19.141 1 98.75 58 LEU B CA 1
ATOM 4268 C C . LEU B 1 58 ? -5.715 34.062 20.078 1 98.75 58 LEU B C 1
ATOM 4270 O O . LEU B 1 58 ? -6.301 33.062 19.625 1 98.75 58 LEU B O 1
ATOM 4274 N N . LEU B 1 59 ? -5.398 34.125 21.328 1 98.75 59 LEU B N 1
ATOM 4275 C CA . LEU B 1 59 ? -5.949 33.25 22.359 1 98.75 59 LEU B CA 1
ATOM 4276 C C . LEU B 1 59 ? -6.93 34 23.25 1 98.75 59 LEU B C 1
ATOM 4278 O O . LEU B 1 59 ? -6.57 35.031 23.844 1 98.75 59 LEU B O 1
ATOM 4282 N N . ILE B 1 60 ? -8.133 33.562 23.297 1 98.75 60 ILE B N 1
ATOM 4283 C CA . ILE B 1 60 ? -9.172 34.094 24.188 1 98.75 60 ILE B CA 1
ATOM 4284 C C . ILE B 1 60 ? -9.5 33.062 25.266 1 98.75 60 ILE B C 1
ATOM 4286 O O . ILE B 1 60 ? -9.664 31.875 24.969 1 98.75 60 ILE B O 1
ATOM 4290 N N . VAL B 1 61 ? -9.594 33.469 26.5 1 98.62 61 VAL B N 1
ATOM 4291 C CA . VAL B 1 61 ? -9.805 32.531 27.594 1 98.62 61 VAL B CA 1
ATOM 4292 C C . VAL B 1 61 ? -11.055 32.938 28.391 1 98.62 61 VAL B C 1
ATOM 4294 O O . VAL B 1 61 ? -11.203 34.094 28.781 1 98.62 61 VAL B O 1
ATOM 4297 N N . LYS B 1 62 ? -11.938 32.031 28.484 1 98.25 62 LYS B N 1
ATOM 4298 C CA . LYS B 1 62 ? -13.016 32.094 29.469 1 98.25 62 LYS B CA 1
ATOM 4299 C C . LYS B 1 62 ? -12.734 31.172 30.656 1 98.25 62 LYS B C 1
ATOM 4301 O O . LYS B 1 62 ? -12.664 29.953 30.516 1 98.25 62 LYS B O 1
ATOM 4306 N N . GLU B 1 63 ? -12.609 31.828 31.781 1 97.44 63 GLU B N 1
ATOM 4307 C CA . GLU B 1 63 ? -12.359 31.016 32.969 1 97.44 63 GLU B CA 1
ATOM 4308 C C . GLU B 1 63 ? -13.57 30.172 33.344 1 97.44 63 GLU B C 1
ATOM 4310 O O . GLU B 1 63 ? -14.695 30.5 32.938 1 97.44 63 GLU B O 1
ATOM 4315 N N . ALA B 1 64 ? -13.312 29.125 34.062 1 97.44 64 ALA B N 1
ATOM 4316 C CA . ALA B 1 64 ? -14.375 28.203 34.469 1 97.44 64 ALA B CA 1
ATOM 4317 C C . ALA B 1 64 ? -15.445 28.922 35.281 1 97.44 64 ALA B C 1
ATOM 4319 O O . ALA B 1 64 ? -15.141 29.766 36.094 1 97.44 64 ALA B O 1
ATOM 4320 N N . ASP B 1 65 ? -16.656 28.609 35 1 96.56 65 ASP B N 1
ATOM 4321 C CA . ASP B 1 65 ? -17.75 29.078 35.844 1 96.56 65 ASP B CA 1
ATOM 4322 C C . ASP B 1 65 ? -17.703 28.422 37.219 1 96.56 65 ASP B C 1
ATOM 4324 O O . ASP B 1 65 ? -17.141 27.344 37.375 1 96.56 65 ASP B O 1
ATOM 4328 N N . PRO B 1 66 ? -18.312 29.125 38.156 1 95.31 66 PRO B N 1
ATOM 4329 C CA . PRO B 1 66 ? -18.344 28.531 39.5 1 95.31 66 PRO B CA 1
ATOM 4330 C C . PRO B 1 66 ? -18.906 27.109 39.5 1 95.31 66 PRO B C 1
ATOM 4332 O O . PRO B 1 66 ? -19.969 26.875 38.906 1 95.31 66 PRO B O 1
ATOM 4335 N N . GLY B 1 67 ? -18.125 26.219 40.031 1 95.56 67 GLY B N 1
ATOM 4336 C CA . GLY B 1 67 ? -18.562 24.828 40.125 1 95.56 67 GLY B CA 1
ATOM 4337 C C . GLY B 1 67 ? -17.953 23.953 39.031 1 95.56 67 GLY B C 1
ATOM 4338 O O . GLY B 1 67 ? -18.031 22.719 39.125 1 95.56 67 GLY B O 1
ATOM 4339 N N . CYS B 1 68 ? -17.359 24.547 38.062 1 96.62 68 CYS B N 1
ATOM 4340 C CA . CYS B 1 68 ? -16.812 23.797 36.969 1 96.62 68 CYS B CA 1
ATOM 4341 C C . CYS B 1 68 ? -15.289 23.906 36.906 1 96.62 68 CYS B C 1
ATOM 4343 O O . CYS B 1 68 ? -14.672 23.625 35.875 1 96.62 68 CYS B O 1
ATOM 4345 N N . GLU B 1 69 ? -14.633 24.281 38 1 95.75 69 GLU B N 1
ATOM 4346 C CA . GLU B 1 69 ? -13.211 24.609 38.031 1 95.75 69 GLU B CA 1
ATOM 4347 C C . GLU B 1 69 ? -12.359 23.359 37.812 1 95.75 69 GLU B C 1
ATOM 4349 O O . GLU B 1 69 ? -11.227 23.453 37.344 1 95.75 69 GLU B O 1
ATOM 4354 N N . ASN B 1 70 ? -12.914 22.203 38.094 1 95.94 70 ASN B N 1
ATOM 4355 C CA . ASN B 1 70 ? -12.141 20.969 37.969 1 95.94 70 ASN B CA 1
ATOM 4356 C C . ASN B 1 70 ? -12.367 20.281 36.625 1 95.94 70 ASN B C 1
ATOM 4358 O O . ASN B 1 70 ? -11.734 19.281 36.344 1 95.94 70 ASN B O 1
ATOM 4362 N N . ALA B 1 71 ? -13.25 20.812 35.844 1 96.94 71 ALA B N 1
ATOM 4363 C CA . ALA B 1 71 ? -13.508 20.234 34.531 1 96.94 71 ALA B CA 1
ATOM 4364 C C . ALA B 1 71 ? -12.305 20.422 33.594 1 96.94 71 ALA B C 1
ATOM 4366 O O . ALA B 1 71 ? -11.562 21.406 33.75 1 96.94 71 ALA B O 1
ATOM 4367 N N . PRO B 1 72 ? -12.094 19.453 32.688 1 97.38 72 PRO B N 1
ATOM 4368 C CA . PRO B 1 72 ? -11.016 19.641 31.734 1 97.38 72 PRO B CA 1
ATOM 4369 C C . PRO B 1 72 ? -11.203 20.875 30.859 1 97.38 72 PRO B C 1
ATOM 4371 O O . PRO B 1 72 ? -12.328 21.219 30.5 1 97.38 72 PRO B O 1
ATOM 4374 N N . THR B 1 73 ? -10.133 21.547 30.547 1 98.06 73 THR B N 1
ATOM 4375 C CA . THR B 1 73 ? -10.156 22.688 29.656 1 98.06 73 THR B CA 1
ATOM 4376 C C . THR B 1 73 ? -10.406 22.234 28.219 1 98.06 73 THR B C 1
ATOM 4378 O O . THR B 1 73 ? -9.867 21.234 27.766 1 98.06 73 THR B O 1
ATOM 4381 N N . VAL B 1 74 ? -11.227 22.984 27.531 1 98.25 74 VAL B N 1
ATOM 4382 C CA . VAL B 1 74 ? -11.523 22.703 26.141 1 98.25 74 VAL B CA 1
ATOM 4383 C C . VAL B 1 74 ? -11.062 23.875 25.266 1 98.25 74 VAL B C 1
ATOM 4385 O O . VAL B 1 74 ? -11.273 25.047 25.625 1 98.25 74 VAL B O 1
ATOM 4388 N N . CYS B 1 75 ? -10.398 23.547 24.203 1 98.69 75 CYS B N 1
ATOM 4389 C CA . CYS B 1 75 ? -10 24.562 23.219 1 98.69 75 CYS B CA 1
ATOM 4390 C C . CYS B 1 75 ? -10.914 24.516 22 1 98.69 75 CYS B C 1
ATOM 4392 O O . CYS B 1 75 ? -11.07 23.469 21.375 1 98.69 75 CYS B O 1
ATOM 4394 N N . LEU B 1 76 ? -11.539 25.578 21.688 1 98.81 76 LEU B N 1
ATOM 4395 C CA . LEU B 1 76 ? -12.25 25.781 20.422 1 98.81 76 LEU B CA 1
ATOM 4396 C C . LEU B 1 76 ? -11.367 26.5 19.406 1 98.81 76 LEU B C 1
ATOM 4398 O O . LEU B 1 76 ? -10.922 27.609 19.641 1 98.81 76 LEU B O 1
ATOM 4402 N N . GLN B 1 77 ? -11.18 25.828 18.281 1 98.62 77 GLN B N 1
ATOM 4403 C CA . GLN B 1 77 ? -10.141 26.344 17.391 1 98.62 77 GLN B CA 1
ATOM 4404 C C . GLN B 1 77 ? -10.695 26.594 15.992 1 98.62 77 GLN B C 1
ATOM 4406 O O . GLN B 1 77 ? -11.445 25.766 15.469 1 98.62 77 GLN B O 1
ATOM 4411 N N . GLY B 1 78 ? -10.367 27.672 15.383 1 98.06 78 GLY B N 1
ATOM 4412 C CA . GLY B 1 78 ? -10.594 28.047 14 1 98.06 78 GLY B CA 1
ATOM 4413 C C . GLY B 1 78 ? -9.555 29.016 13.469 1 98.06 78 GLY B C 1
ATOM 4414 O O . GLY B 1 78 ? -8.617 29.375 14.18 1 98.06 78 GLY B O 1
ATOM 4415 N N . HIS B 1 79 ? -9.648 29.391 12.203 1 98.31 79 HIS B N 1
ATOM 4416 C CA . HIS B 1 79 ? -8.727 30.375 11.641 1 98.31 79 HIS B CA 1
ATOM 4417 C C . HIS B 1 79 ? -9.477 31.578 11.078 1 98.31 79 HIS B C 1
ATOM 4419 O O . HIS B 1 79 ? -10.617 31.438 10.617 1 98.31 79 HIS B O 1
ATOM 4425 N N . CYS B 1 80 ? -8.812 32.688 11.125 1 97.94 80 CYS B N 1
ATOM 4426 C CA . CYS B 1 80 ? -9.539 33.906 10.812 1 97.94 80 CYS B CA 1
ATOM 4427 C C . CYS B 1 80 ? -9.242 34.375 9.398 1 97.94 80 CYS B C 1
ATOM 4429 O O . CYS B 1 80 ? -9.922 35.281 8.875 1 97.94 80 CYS B O 1
ATOM 4431 N N . ASP B 1 81 ? -8.188 33.812 8.789 1 96.94 81 ASP B N 1
ATOM 4432 C CA . ASP B 1 81 ? -7.879 34.219 7.426 1 96.94 81 ASP B CA 1
ATOM 4433 C C . ASP B 1 81 ? -8.812 33.531 6.418 1 96.94 81 ASP B C 1
ATOM 4435 O O . ASP B 1 81 ? -9.547 32.625 6.77 1 96.94 81 ASP B O 1
ATOM 4439 N N . MET B 1 82 ? -8.906 34.031 5.23 1 95.25 82 MET B N 1
ATOM 4440 C CA . MET B 1 82 ? -9.68 33.438 4.137 1 95.25 82 MET B CA 1
ATOM 4441 C C . MET B 1 82 ? -8.93 33.562 2.814 1 95.25 82 MET B C 1
ATOM 4443 O O . MET B 1 82 ? -8.047 34.406 2.678 1 95.25 82 MET B O 1
ATOM 4447 N N . VAL B 1 83 ? -9.164 32.656 1.916 1 92.12 83 VAL B N 1
ATOM 4448 C CA . VAL B 1 83 ? -8.688 32.812 0.545 1 92.12 83 VAL B CA 1
ATOM 4449 C C . VAL B 1 83 ? -9.539 33.875 -0.175 1 92.12 83 VAL B C 1
ATOM 4451 O O . VAL B 1 83 ? -10.766 33.781 -0.164 1 92.12 83 VAL B O 1
ATOM 4454 N N . CYS B 1 84 ? -8.891 34.875 -0.751 1 93.38 84 CYS B N 1
ATOM 4455 C CA . CYS B 1 84 ? -9.578 35.969 -1.438 1 93.38 84 CYS B CA 1
ATOM 4456 C C . CYS B 1 84 ? -9.781 35.625 -2.912 1 93.38 84 CYS B C 1
ATOM 4458 O O . CYS B 1 84 ? -8.82 35.531 -3.67 1 93.38 84 CYS B O 1
ATOM 4460 N N . SER B 1 85 ? -10.992 35.344 -3.199 1 91.56 85 SER B N 1
ATOM 4461 C CA . SER B 1 85 ? -11.359 35.062 -4.582 1 91.56 85 SER B CA 1
ATOM 4462 C C . SER B 1 85 ? -12.594 35.844 -5.008 1 91.56 85 SER B C 1
ATOM 4464 O O . SER B 1 85 ? -13.523 36.031 -4.219 1 91.56 85 SER B O 1
ATOM 4466 N N . LYS B 1 86 ? -12.578 36.406 -6.207 1 88.75 86 LYS B N 1
ATOM 4467 C CA . LYS B 1 86 ? -13.711 37.156 -6.727 1 88.75 86 LYS B CA 1
ATOM 4468 C C . LYS B 1 86 ? -13.898 36.906 -8.219 1 88.75 86 LYS B C 1
ATOM 4470 O O . LYS B 1 86 ? -12.969 36.469 -8.906 1 88.75 86 LYS B O 1
ATOM 4475 N N . ARG B 1 87 ? -15.062 37.219 -8.641 1 81.81 87 ARG B N 1
ATOM 4476 C CA . ARG B 1 87 ? -15.305 37.188 -10.078 1 81.81 87 ARG B CA 1
ATOM 4477 C C . ARG B 1 87 ? -14.594 38.344 -10.781 1 81.81 87 ARG B C 1
ATOM 4479 O O . ARG B 1 87 ? -14.43 39.406 -10.203 1 81.81 87 ARG B O 1
ATOM 4486 N N . ALA B 1 88 ? -14.227 38.094 -11.984 1 77.81 88 ALA B N 1
ATOM 4487 C CA . ALA B 1 88 ? -13.539 39.125 -12.766 1 77.81 88 ALA B CA 1
ATOM 4488 C C . ALA B 1 88 ? -14.383 40.406 -12.867 1 77.81 88 ALA B C 1
ATOM 4490 O O . ALA B 1 88 ? -13.844 41.5 -12.898 1 77.81 88 ALA B O 1
ATOM 4491 N N . THR B 1 89 ? -15.648 40.219 -12.805 1 87.19 89 THR B N 1
ATOM 4492 C CA . THR B 1 89 ? -16.562 41.312 -13.039 1 87.19 89 THR B CA 1
ATOM 4493 C C . THR B 1 89 ? -16.891 42.031 -11.734 1 87.19 89 THR B C 1
ATOM 4495 O O . THR B 1 89 ? -17.516 43.094 -11.742 1 87.19 89 THR B O 1
ATOM 4498 N N . THR B 1 90 ? -16.422 41.5 -10.633 1 89.88 90 THR B N 1
ATOM 4499 C CA . THR B 1 90 ? -16.75 42.062 -9.336 1 89.88 90 THR B CA 1
ATOM 4500 C C . THR B 1 90 ? -15.688 43.062 -8.906 1 89.88 90 THR B C 1
ATOM 4502 O O . THR B 1 90 ? -14.5 42.75 -8.883 1 89.88 90 THR B O 1
ATOM 4505 N N . GLU B 1 91 ? -16.141 44.25 -8.664 1 92.56 91 GLU B N 1
ATOM 4506 C CA . GLU B 1 91 ? -15.234 45.25 -8.102 1 92.56 91 GLU B CA 1
ATOM 4507 C C . GLU B 1 91 ? -15.148 45.125 -6.586 1 92.56 91 GLU B C 1
ATOM 4509 O O . GLU B 1 91 ? -16.094 45.5 -5.875 1 92.56 91 GLU B O 1
ATOM 4514 N N . HIS B 1 92 ? -14.133 44.594 -6.09 1 94.88 92 HIS B N 1
ATOM 4515 C CA . HIS B 1 92 ? -13.914 44.375 -4.668 1 94.88 92 HIS B CA 1
ATOM 4516 C C . HIS B 1 92 ? -12.43 44.375 -4.332 1 94.88 92 HIS B C 1
ATOM 4518 O O . HIS B 1 92 ? -11.625 43.719 -4.992 1 94.88 92 HIS B O 1
ATOM 4524 N N . ASP B 1 93 ? -12.008 45.188 -3.457 1 96.25 93 ASP B N 1
ATOM 4525 C CA . ASP B 1 93 ? -10.648 45.219 -2.916 1 96.25 93 ASP B CA 1
ATOM 4526 C C . ASP B 1 93 ? -10.609 44.594 -1.528 1 96.25 93 ASP B C 1
ATOM 4528 O O . ASP B 1 93 ? -10.969 45.219 -0.537 1 96.25 93 ASP B O 1
ATOM 4532 N N . PHE B 1 94 ? -10.078 43.438 -1.377 1 95.94 94 PHE B N 1
ATOM 4533 C CA . PHE B 1 94 ? -10.086 42.656 -0.14 1 95.94 94 PHE B CA 1
ATOM 4534 C C . PHE B 1 94 ? -9.273 43.375 0.941 1 95.94 94 PHE B C 1
ATOM 4536 O O . PHE B 1 94 ? -9.391 43.031 2.125 1 95.94 94 PHE B O 1
ATOM 4543 N N . LEU B 1 95 ? -8.43 44.312 0.629 1 95.5 95 LEU B N 1
ATOM 4544 C CA . LEU B 1 95 ? -7.625 45.031 1.603 1 95.5 95 LEU B CA 1
ATOM 4545 C C . LEU B 1 95 ? -8.43 46.156 2.238 1 95.5 95 LEU B C 1
ATOM 4547 O O . LEU B 1 95 ? -8.062 46.688 3.299 1 95.5 95 LEU B O 1
ATOM 4551 N N . LYS B 1 96 ? -9.547 46.531 1.605 1 96.5 96 LYS B N 1
ATOM 4552 C CA . LYS B 1 96 ? -10.25 47.719 2.055 1 96.5 96 LYS B CA 1
ATOM 4553 C C . LYS B 1 96 ? -11.742 47.438 2.234 1 96.5 96 LYS B C 1
ATOM 4555 O O . LYS B 1 96 ? -12.383 48.031 3.104 1 96.5 96 LYS B O 1
ATOM 4560 N N . ASP B 1 97 ? -12.195 46.562 1.402 1 96.88 97 ASP B N 1
ATOM 4561 C CA . ASP B 1 97 ? -13.648 46.406 1.341 1 96.88 97 ASP B CA 1
ATOM 4562 C C . ASP B 1 97 ? -14.109 45.25 2.227 1 96.88 97 ASP B C 1
ATOM 4564 O O . ASP B 1 97 ? -13.43 44.219 2.311 1 96.88 97 ASP B O 1
ATOM 4568 N N . PRO B 1 98 ? -15.234 45.438 2.875 1 97 98 PRO B N 1
ATOM 4569 C CA . PRO B 1 98 ? -15.82 44.312 3.629 1 97 98 PRO B CA 1
ATOM 4570 C C . PRO B 1 98 ? -16.5 43.281 2.73 1 97 98 PRO B C 1
ATOM 4572 O O . PRO B 1 98 ? -16.875 43.625 1.597 1 97 98 PRO B O 1
ATOM 4575 N N . ILE B 1 99 ? -16.594 42.094 3.201 1 97.44 99 ILE B N 1
ATOM 4576 C CA . ILE B 1 99 ? -17.406 41.094 2.537 1 97.44 99 ILE B CA 1
ATOM 4577 C C . ILE B 1 99 ? -18.891 41.406 2.729 1 97.44 99 ILE B C 1
ATOM 4579 O O . ILE B 1 99 ? -19.312 41.812 3.818 1 97.44 99 ILE B O 1
ATOM 4583 N N . ARG B 1 100 ? -19.688 41.25 1.7 1 96.5 100 ARG B N 1
ATOM 4584 C CA . ARG B 1 100 ? -21.109 41.562 1.758 1 96.5 100 ARG B CA 1
ATOM 4585 C C . ARG B 1 100 ? -21.938 40.281 1.648 1 96.5 100 ARG B C 1
ATOM 4587 O O . ARG B 1 100 ? -22.344 39.875 0.552 1 96.5 100 ARG B O 1
ATOM 4594 N N . PRO B 1 101 ? -22.297 39.688 2.824 1 97 101 PRO B N 1
ATOM 4595 C CA . PRO B 1 101 ? -23.062 38.469 2.818 1 97 101 PRO B CA 1
ATOM 4596 C C . PRO B 1 101 ? -24.469 38.625 2.242 1 97 101 PRO B C 1
ATOM 4598 O O . PRO B 1 101 ? -25.078 39.688 2.408 1 97 101 PRO B O 1
ATOM 4601 N N . ARG B 1 102 ? -24.922 37.625 1.586 1 95.94 102 ARG B N 1
ATOM 4602 C CA . ARG B 1 102 ? -26.281 37.625 1.045 1 95.94 102 ARG B CA 1
ATOM 4603 C C . ARG B 1 102 ? -26.875 36.219 1.113 1 95.94 102 ARG B C 1
ATOM 4605 O O . ARG B 1 102 ? -26.156 35.219 1.115 1 95.94 102 ARG B O 1
ATOM 4612 N N . LEU B 1 103 ? -28.219 36.156 1.158 1 96.94 103 LEU B N 1
ATOM 4613 C CA . LEU B 1 103 ? -28.922 34.875 1.209 1 96.94 103 LEU B CA 1
ATOM 4614 C C . LEU B 1 103 ? -29.469 34.5 -0.163 1 96.94 103 LEU B C 1
ATOM 4616 O O . LEU B 1 103 ? -29.922 35.375 -0.908 1 96.94 103 LEU B O 1
ATOM 4620 N N . GLU B 1 104 ? -29.359 33.281 -0.408 1 95.56 104 GLU B N 1
ATOM 4621 C CA . GLU B 1 104 ? -29.922 32.75 -1.639 1 95.56 104 GLU B CA 1
ATOM 4622 C C . GLU B 1 104 ? -30.375 31.297 -1.447 1 95.56 104 GLU B C 1
ATOM 4624 O O . GLU B 1 104 ? -29.828 30.578 -0.617 1 95.56 104 GLU B O 1
ATOM 4629 N N . MET B 1 105 ? -31.484 31 -2.146 1 94.88 105 MET B N 1
ATOM 4630 C CA . MET B 1 105 ? -31.891 29.594 -2.166 1 94.88 105 MET B CA 1
ATOM 4631 C C . MET B 1 105 ? -31.094 28.812 -3.207 1 94.88 105 MET B C 1
ATOM 4633 O O . MET B 1 105 ? -31.047 29.203 -4.375 1 94.88 105 MET B O 1
ATOM 4637 N N . THR B 1 106 ? -30.406 27.875 -2.83 1 92.69 106 THR B N 1
ATOM 4638 C CA . THR B 1 106 ? -29.656 26.984 -3.717 1 92.69 106 THR B CA 1
ATOM 4639 C C . THR B 1 106 ? -30.078 25.531 -3.521 1 92.69 106 THR B C 1
ATOM 4641 O O . THR B 1 106 ? -29.906 24.969 -2.438 1 92.69 106 THR B O 1
ATOM 4644 N N . ASP B 1 107 ? -30.594 24.844 -4.523 1 90.69 107 ASP B N 1
ATOM 4645 C CA . ASP B 1 107 ? -31.016 23.453 -4.508 1 90.69 107 ASP B CA 1
ATOM 4646 C C . ASP B 1 107 ? -31.953 23.172 -3.334 1 90.69 107 ASP B C 1
ATOM 4648 O O . ASP B 1 107 ? -31.797 22.188 -2.621 1 90.69 107 ASP B O 1
ATOM 4652 N N . GLY B 1 108 ? -32.875 24.125 -3.051 1 93 108 GLY B N 1
ATOM 4653 C CA . GLY B 1 108 ? -33.906 23.969 -2.043 1 93 108 GLY B CA 1
ATOM 4654 C C . GLY B 1 108 ? -33.438 24.266 -0.638 1 93 108 GLY B C 1
ATOM 4655 O O . GLY B 1 108 ? -34.156 24.094 0.331 1 93 108 GLY B O 1
ATOM 4656 N N . LYS B 1 109 ? -32.25 24.734 -0.501 1 93.62 109 LYS B N 1
ATOM 4657 C CA . LYS B 1 109 ? -31.672 25.062 0.803 1 93.62 109 LYS B CA 1
ATOM 4658 C C . LYS B 1 109 ? -31.344 26.562 0.906 1 93.62 109 LYS B C 1
ATOM 4660 O O . LYS B 1 109 ? -30.906 27.172 -0.069 1 93.62 109 LYS B O 1
ATOM 4665 N N . LEU B 1 110 ? -31.578 27.109 2.088 1 96.56 110 LEU B N 1
ATOM 4666 C CA . LEU B 1 110 ? -31.156 28.484 2.344 1 96.56 110 LEU B CA 1
ATOM 4667 C C . LEU B 1 110 ? -29.656 28.562 2.553 1 96.56 110 LEU B C 1
ATOM 4669 O O . LEU B 1 110 ? -29.109 27.906 3.449 1 96.56 110 LEU B O 1
ATOM 4673 N N . CYS B 1 111 ? -29.031 29.359 1.64 1 97.38 111 CYS B N 1
ATOM 4674 C CA . CYS B 1 111 ? -27.562 29.438 1.689 1 97.38 111 CYS B CA 1
ATOM 4675 C C . CYS B 1 111 ? -27.109 30.891 1.837 1 97.38 111 CYS B C 1
ATOM 4677 O O . CYS B 1 111 ? -27.719 31.797 1.29 1 97.38 111 CYS B O 1
ATOM 4679 N N . MET B 1 112 ? -26.062 31.047 2.613 1 97.69 112 MET B N 1
ATOM 4680 C CA . MET B 1 112 ? -25.375 32.344 2.723 1 97.69 112 MET B CA 1
ATOM 4681 C C . MET B 1 112 ? -24.234 32.438 1.707 1 97.69 112 MET B C 1
ATOM 4683 O O . MET B 1 112 ? -23.375 31.562 1.654 1 97.69 112 MET B O 1
ATOM 4687 N N . TYR B 1 113 ? -24.281 33.375 0.882 1 96 113 TYR B N 1
ATOM 4688 C CA . TYR B 1 113 ? -23.25 33.719 -0.095 1 96 113 TYR B CA 1
ATOM 4689 C C . TYR B 1 113 ? -22.641 35.094 0.203 1 96 113 TYR B C 1
ATOM 4691 O O . TYR B 1 113 ? -23.047 35.75 1.165 1 96 113 TYR B O 1
ATOM 4699 N N . ALA B 1 114 ? -21.641 35.438 -0.517 1 96.19 114 ALA B N 1
ATOM 4700 C CA . ALA B 1 114 ? -21.172 36.844 -0.622 1 96.19 114 ALA B CA 1
ATOM 4701 C C . ALA B 1 114 ? -21.438 37.406 -2.01 1 96.19 114 ALA B C 1
ATOM 4703 O O . ALA B 1 114 ? -21.703 36.656 -2.957 1 96.19 114 ALA B O 1
ATOM 4704 N N . ASN B 1 115 ? -21.422 38.594 -2.084 1 93.69 115 ASN B N 1
ATOM 4705 C CA . ASN B 1 115 ? -21.672 39.219 -3.377 1 93.69 115 ASN B CA 1
ATOM 4706 C C . ASN B 1 115 ? -20.453 39.156 -4.277 1 93.69 115 ASN B C 1
ATOM 4708 O O . ASN B 1 115 ? -19.672 40.125 -4.336 1 93.69 115 ASN B O 1
ATOM 4712 N N . GLY B 1 116 ? -20.312 38.125 -5.02 1 90.94 116 GLY B N 1
ATOM 4713 C CA . GLY B 1 116 ? -19.312 37.969 -6.066 1 90.94 116 GLY B CA 1
ATOM 4714 C C . GLY B 1 116 ? -17.922 37.688 -5.535 1 90.94 116 GLY B C 1
ATOM 4715 O O . GLY B 1 116 ? -16.938 37.781 -6.266 1 90.94 116 GLY B O 1
ATOM 4716 N N . THR B 1 117 ? -17.812 37.469 -4.363 1 94.44 117 THR B N 1
ATOM 4717 C CA . THR B 1 117 ? -16.531 37.156 -3.736 1 94.44 117 THR B CA 1
ATOM 4718 C C . THR B 1 117 ? -16.641 35.906 -2.889 1 94.44 117 THR B C 1
ATOM 4720 O O . THR B 1 117 ? -17.734 35.344 -2.725 1 94.44 117 THR B O 1
ATOM 4723 N N . THR B 1 118 ? -15.469 35.406 -2.432 1 95.94 118 THR B N 1
ATOM 4724 C CA . THR B 1 118 ? -15.484 34.406 -1.371 1 95.94 118 THR B CA 1
ATOM 4725 C C . THR B 1 118 ? -16.234 34.938 -0.147 1 95.94 118 THR B C 1
ATOM 4727 O O . THR B 1 118 ? -16.219 36.125 0.128 1 95.94 118 THR B O 1
ATOM 4730 N N . LEU B 1 119 ? -16.859 34.094 0.543 1 96.5 119 LEU B N 1
ATOM 4731 C CA . LEU B 1 119 ? -17.688 34.438 1.691 1 96.5 119 LEU B CA 1
ATOM 4732 C C . LEU B 1 119 ? -16.859 34.5 2.969 1 96.5 119 LEU B C 1
ATOM 4734 O O . LEU B 1 119 ? -17.125 35.312 3.85 1 96.5 119 LEU B O 1
ATOM 4738 N N . GLY B 1 120 ? -15.891 33.594 3.047 1 96.5 120 GLY B N 1
ATOM 4739 C CA . GLY B 1 120 ? -15.094 33.5 4.258 1 96.5 120 GLY B CA 1
ATOM 4740 C C . GLY B 1 120 ? -15.75 32.688 5.348 1 96.5 120 GLY B C 1
ATOM 4741 O O . GLY B 1 120 ? -15.375 32.781 6.52 1 96.5 120 GLY B O 1
ATOM 4742 N N . ALA B 1 121 ? -16.75 31.938 4.961 1 97.44 121 ALA B N 1
ATOM 4743 C CA . ALA B 1 121 ? -17.297 30.984 5.918 1 97.44 121 ALA B CA 1
ATOM 4744 C C . ALA B 1 121 ? -16.25 29.984 6.383 1 97.44 121 ALA B C 1
ATOM 4746 O O . ALA B 1 121 ? -16.266 29.547 7.535 1 97.44 121 ALA B O 1
ATOM 4747 N N . ASP B 1 122 ? -15.375 29.656 5.57 1 94.94 122 ASP B N 1
ATOM 4748 C CA . ASP B 1 122 ? -14.141 28.938 5.855 1 94.94 122 ASP B CA 1
ATOM 4749 C C . ASP B 1 122 ? -13.023 29.891 6.27 1 94.94 122 ASP B C 1
ATOM 4751 O O . ASP B 1 122 ? -12.32 30.438 5.422 1 94.94 122 ASP B O 1
ATOM 4755 N N . ASN B 1 123 ? -12.789 30.109 7.508 1 96.25 123 ASN B N 1
ATOM 4756 C CA . ASN B 1 123 ? -13.422 29.438 8.633 1 96.25 123 ASN B CA 1
ATOM 4757 C C . ASN B 1 123 ? -14.07 30.422 9.594 1 96.25 123 ASN B C 1
ATOM 4759 O O . ASN B 1 123 ? -13.992 30.266 10.812 1 96.25 123 ASN B O 1
ATOM 4763 N N . GLY B 1 124 ? -14.57 31.5 9.07 1 98 124 GLY B N 1
ATOM 4764 C CA . GLY B 1 124 ? -15.227 32.531 9.867 1 98 124 GLY B CA 1
ATOM 4765 C C . GLY B 1 124 ? -16.359 31.984 10.711 1 98 124 GLY B C 1
ATOM 4766 O O . GLY B 1 124 ? -16.578 32.438 11.836 1 98 124 GLY B O 1
ATOM 4767 N N . ILE B 1 125 ? -17.062 31.062 10.164 1 98.12 125 ILE B N 1
ATOM 4768 C CA . ILE B 1 125 ? -18.203 30.5 10.883 1 98.12 125 ILE B CA 1
ATOM 4769 C C . ILE B 1 125 ? -17.719 29.781 12.141 1 98.12 125 ILE B C 1
ATOM 4771 O O . ILE B 1 125 ? -18.344 29.875 13.195 1 98.12 125 ILE B O 1
ATOM 4775 N N . GLY B 1 126 ? -16.656 29.016 12.023 1 98.5 126 GLY B N 1
ATOM 4776 C CA . GLY B 1 126 ? -16.094 28.328 13.18 1 98.5 126 GLY B CA 1
ATOM 4777 C C . GLY B 1 126 ? -15.633 29.281 14.273 1 98.5 126 GLY B C 1
ATOM 4778 O O . GLY B 1 126 ? -15.938 29.094 15.445 1 98.5 126 GLY B O 1
ATOM 4779 N N . VAL B 1 127 ? -14.906 30.344 13.898 1 98.69 127 VAL B N 1
ATOM 4780 C CA . VAL B 1 127 ? -14.438 31.344 14.844 1 98.69 127 VAL B CA 1
ATOM 4781 C C . VAL B 1 127 ? -15.633 32.031 15.508 1 98.69 127 VAL B C 1
ATOM 4783 O O . VAL B 1 127 ? -15.625 32.281 16.719 1 98.69 127 VAL B O 1
ATOM 4786 N N . SER B 1 128 ? -16.625 32.281 14.703 1 98.75 128 SER B N 1
ATOM 4787 C CA . SER B 1 128 ? -17.828 32.938 15.195 1 98.75 128 SER B CA 1
ATOM 4788 C C . SER B 1 128 ? -18.531 32.062 16.234 1 98.75 128 SER B C 1
ATOM 4790 O O . SER B 1 128 ? -19.031 32.562 17.25 1 98.75 128 SER B O 1
ATOM 4792 N N . ALA B 1 129 ? -18.594 30.812 15.945 1 98.62 129 ALA B N 1
ATOM 4793 C CA . ALA B 1 129 ? -19.203 29.891 16.891 1 98.62 129 ALA B CA 1
ATOM 4794 C C . ALA B 1 129 ? -18.438 29.859 18.203 1 98.62 129 ALA B C 1
ATOM 4796 O O . ALA B 1 129 ? -19.047 29.891 19.281 1 98.62 129 ALA B O 1
ATOM 4797 N N . ALA B 1 130 ? -17.172 29.75 18.156 1 98.69 130 ALA B N 1
ATOM 4798 C CA . ALA B 1 130 ? -16.328 29.703 19.344 1 98.69 130 ALA B CA 1
ATOM 4799 C C . ALA B 1 130 ? -16.516 30.953 20.203 1 98.69 130 ALA B C 1
ATOM 4801 O O . ALA B 1 130 ? -16.672 30.859 21.422 1 98.69 130 ALA B O 1
ATOM 4802 N N . LEU B 1 131 ? -16.484 32.062 19.547 1 98.56 131 LEU B N 1
ATOM 4803 C CA . LEU B 1 131 ? -16.625 33.344 20.266 1 98.56 131 LEU B CA 1
ATOM 4804 C C . LEU B 1 131 ? -18.016 33.438 20.906 1 98.56 131 LEU B C 1
ATOM 4806 O O . LEU B 1 131 ? -18.141 33.906 22.031 1 98.56 131 LEU B O 1
ATOM 4810 N N . ALA B 1 132 ? -19.016 33.031 20.141 1 98.5 132 ALA B N 1
ATOM 4811 C CA . ALA B 1 132 ? -20.375 33.062 20.672 1 98.5 132 ALA B CA 1
ATOM 4812 C C . ALA B 1 132 ? -20.516 32.219 21.938 1 98.5 132 ALA B C 1
ATOM 4814 O O . ALA B 1 132 ? -21.141 32.656 22.906 1 98.5 132 ALA B O 1
ATOM 4815 N N . ILE B 1 133 ? -19.938 31.094 21.906 1 98.12 133 ILE B N 1
ATOM 4816 C CA . ILE B 1 133 ? -20.031 30.172 23.031 1 98.12 133 ILE B CA 1
ATOM 4817 C C . ILE B 1 133 ? -19.25 30.734 24.219 1 98.12 133 ILE B C 1
ATOM 4819 O O . ILE B 1 133 ? -19.734 30.703 25.359 1 98.12 133 ILE B O 1
ATOM 4823 N N . ALA B 1 134 ? -18.078 31.266 24 1 97.94 134 ALA B N 1
ATOM 4824 C CA . ALA B 1 134 ? -17.25 31.812 25.078 1 97.94 134 ALA B CA 1
ATOM 4825 C C . ALA B 1 134 ? -17.906 33 25.719 1 97.94 134 ALA B C 1
ATOM 4827 O O . ALA B 1 134 ? -17.734 33.25 26.922 1 97.94 134 ALA B O 1
ATOM 4828 N N . CYS B 1 135 ? -18.703 33.719 24.984 1 96.81 135 CYS B N 1
ATOM 4829 C CA . CYS B 1 135 ? -19.312 34.969 25.469 1 96.81 135 CYS B CA 1
ATOM 4830 C C . CYS B 1 135 ? -20.672 34.688 26.094 1 96.81 135 CYS B C 1
ATOM 4832 O O . CYS B 1 135 ? -21.266 35.562 26.719 1 96.81 135 CYS B O 1
ATOM 4834 N N . ASP B 1 136 ? -21.156 33.531 25.906 1 95.62 136 ASP B N 1
ATOM 4835 C CA . ASP B 1 136 ? -22.5 33.188 26.406 1 95.62 136 ASP B CA 1
ATOM 4836 C C . ASP B 1 136 ? -22.5 33.062 27.922 1 95.62 136 ASP B C 1
ATOM 4838 O O . ASP B 1 136 ? -22.078 32.031 28.469 1 95.62 136 ASP B O 1
ATOM 4842 N N . LYS B 1 137 ? -23.094 33.906 28.594 1 92.06 137 LYS B N 1
ATOM 4843 C CA . LYS B 1 137 ? -23.094 33.938 30.062 1 92.06 137 LYS B CA 1
ATOM 4844 C C . LYS B 1 137 ? -24.141 33 30.625 1 92.06 137 LYS B C 1
ATOM 4846 O O . LYS B 1 137 ? -24.125 32.656 31.812 1 92.06 137 LYS B O 1
ATOM 4851 N N . THR B 1 138 ? -24.922 32.5 29.75 1 93.62 138 THR B N 1
ATOM 4852 C CA . THR B 1 138 ? -25.969 31.609 30.203 1 93.62 138 THR B CA 1
ATOM 4853 C C . THR B 1 138 ? -25.484 30.156 30.188 1 93.62 138 THR B C 1
ATOM 4855 O O . THR B 1 138 ? -26.141 29.281 30.734 1 93.62 138 THR B O 1
ATOM 4858 N N . LEU B 1 139 ? -24.406 29.969 29.656 1 94.56 139 LEU B N 1
ATOM 4859 C CA . LEU B 1 139 ? -23.844 28.641 29.531 1 94.56 139 LEU B CA 1
ATOM 4860 C C . LEU B 1 139 ? -22.781 28.391 30.594 1 94.56 139 LEU B C 1
ATOM 4862 O O . LEU B 1 139 ? -21.781 29.125 30.656 1 94.56 139 LEU B O 1
ATOM 4866 N N . LYS B 1 140 ? -23.031 27.406 31.438 1 94.81 140 LYS B N 1
ATOM 4867 C CA . LYS B 1 140 ? -22.016 27.016 32.406 1 94.81 140 LYS B CA 1
ATOM 4868 C C . LYS B 1 140 ? -20.953 26.141 31.766 1 94.81 140 LYS B C 1
ATOM 4870 O O . LYS B 1 140 ? -21.266 25.094 31.172 1 94.81 140 LYS B O 1
ATOM 4875 N N . THR B 1 141 ? -19.766 26.547 31.891 1 97.12 141 THR B N 1
ATOM 4876 C CA . THR B 1 141 ? -18.688 25.812 31.234 1 97.12 141 THR B CA 1
ATOM 4877 C C . THR B 1 141 ? -17.469 25.703 32.156 1 97.12 141 THR B C 1
ATOM 4879 O O . THR B 1 141 ? -17.359 26.453 33.125 1 97.12 141 THR B O 1
ATOM 4882 N N . GLY B 1 142 ? -16.609 24.688 31.875 1 97.5 142 GLY B N 1
ATOM 4883 C CA . GLY B 1 142 ? -15.25 24.781 32.375 1 97.5 142 GLY B CA 1
ATOM 4884 C C . GLY B 1 142 ? -14.438 25.859 31.688 1 97.5 142 GLY B C 1
ATOM 4885 O O . GLY B 1 142 ? -14.992 26.734 31.016 1 97.5 142 GLY B O 1
ATOM 4886 N N . ARG B 1 143 ? -13.148 25.812 31.953 1 98 143 ARG B N 1
ATOM 4887 C CA . ARG B 1 143 ? -12.281 26.75 31.25 1 98 143 ARG B CA 1
ATOM 4888 C C . ARG B 1 143 ? -12.305 26.516 29.75 1 98 143 ARG B C 1
ATOM 4890 O O . ARG B 1 143 ? -12.203 25.375 29.297 1 98 143 ARG B O 1
ATOM 4897 N N . ILE B 1 144 ? -12.523 27.562 29.016 1 98.44 144 ILE B N 1
ATOM 4898 C CA . ILE B 1 144 ? -12.523 27.5 27.547 1 98.44 144 ILE B CA 1
ATOM 4899 C C . ILE B 1 144 ? -11.352 28.312 27 1 98.44 144 ILE B C 1
ATOM 4901 O O . ILE B 1 144 ? -11.086 29.422 27.484 1 98.44 144 ILE B O 1
ATOM 4905 N N . GLU B 1 145 ? -10.68 27.75 26.094 1 98.81 145 GLU B N 1
ATOM 4906 C CA . GLU B 1 145 ? -9.688 28.453 25.281 1 98.81 145 GLU B CA 1
ATOM 4907 C C . GLU B 1 145 ? -10.133 28.562 23.828 1 98.81 145 GLU B C 1
ATOM 4909 O O . GLU B 1 145 ? -10.375 27.547 23.172 1 98.81 145 GLU B O 1
ATOM 4914 N N . VAL B 1 146 ? -10.305 29.766 23.344 1 98.81 146 VAL B N 1
ATOM 4915 C CA . VAL B 1 146 ? -10.578 29.984 21.922 1 98.81 146 VAL B CA 1
ATOM 4916 C C . VAL B 1 146 ? -9.281 30.359 21.203 1 98.81 146 VAL B C 1
ATOM 4918 O O . VAL B 1 146 ? -8.688 31.406 21.484 1 98.81 146 VAL B O 1
ATOM 4921 N N . LEU B 1 147 ? -8.883 29.469 20.375 1 98.75 147 LEU B N 1
ATOM 4922 C CA . LEU B 1 147 ? -7.668 29.719 19.609 1 98.75 147 LEU B CA 1
ATOM 4923 C C . LEU B 1 147 ? -8 30.109 18.172 1 98.75 147 LEU B C 1
ATOM 4925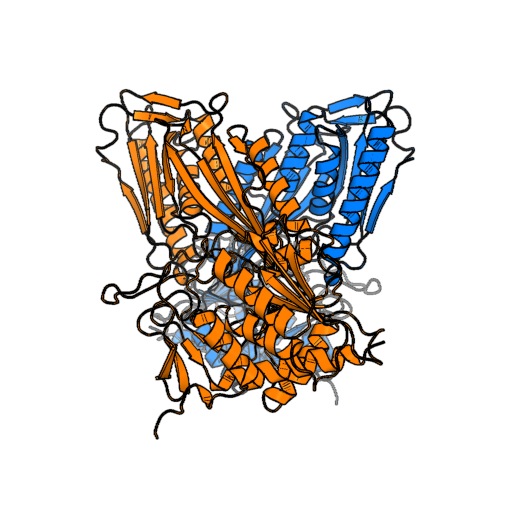 O O . LEU B 1 147 ? -8.547 29.297 17.406 1 98.75 147 LEU B O 1
ATOM 4929 N N . VAL B 1 148 ? -7.684 31.312 17.781 1 98.75 148 VAL B N 1
ATOM 4930 C CA . VAL B 1 148 ? -7.855 31.812 16.422 1 98.75 148 VAL B CA 1
ATOM 4931 C C . VAL B 1 148 ? -6.5 31.891 15.719 1 98.75 148 VAL B C 1
ATOM 4933 O O . VAL B 1 148 ? -5.691 32.781 16 1 98.75 148 VAL B O 1
ATOM 4936 N N . THR B 1 149 ? -6.301 31 14.773 1 98.31 149 THR B N 1
ATOM 4937 C CA . THR B 1 149 ? -5.008 30.938 14.102 1 98.31 149 THR B CA 1
ATOM 4938 C C . THR B 1 149 ? -5.008 31.812 12.844 1 98.31 149 THR B C 1
ATOM 4940 O O . THR B 1 149 ? -6.066 32.219 12.359 1 98.31 149 THR B O 1
ATOM 4943 N N . ILE B 1 150 ? -3.807 32.156 12.398 1 97.5 150 ILE B N 1
ATOM 4944 C CA . ILE B 1 150 ? -3.67 33.031 11.242 1 97.5 150 ILE B CA 1
ATOM 4945 C C . ILE B 1 150 ? -2.988 32.281 10.102 1 97.5 150 ILE B C 1
ATOM 4947 O O . ILE B 1 150 ? -2.168 31.375 10.336 1 97.5 150 ILE B O 1
ATOM 4951 N N . ASP B 1 151 ? -3.377 32.531 8.891 1 95.69 151 ASP B N 1
ATOM 4952 C CA . ASP B 1 151 ? -2.775 32.125 7.625 1 95.69 151 ASP B CA 1
ATOM 4953 C C . ASP B 1 151 ? -2.799 30.594 7.484 1 95.69 151 ASP B C 1
ATOM 4955 O O . ASP B 1 151 ? -1.792 29.984 7.113 1 95.69 151 ASP B O 1
ATOM 4959 N N . GLU B 1 152 ? -3.906 29.969 7.867 1 92.56 152 GLU B N 1
ATOM 4960 C CA . GLU B 1 152 ? -4.152 28.547 7.68 1 92.56 152 GLU B CA 1
ATOM 4961 C C . GLU B 1 152 ? -4.223 28.188 6.199 1 92.56 152 GLU B C 1
ATOM 4963 O O . GLU B 1 152 ? -3.711 27.141 5.785 1 92.56 152 GLU B O 1
ATOM 4968 N N . GLU B 1 153 ? -4.664 29.047 5.383 1 88.25 153 GLU B N 1
ATOM 4969 C CA . GLU B 1 153 ? -5.035 28.75 4 1 88.25 153 GLU B CA 1
ATOM 4970 C C . GLU B 1 153 ? -3.816 28.781 3.082 1 88.25 153 GLU B C 1
ATOM 4972 O O . GLU B 1 153 ? -3.893 28.359 1.925 1 88.25 153 GLU B O 1
ATOM 4977 N N . THR B 1 154 ? -2.781 29.297 3.613 1 87.38 154 THR B N 1
ATOM 4978 C CA . THR B 1 154 ? -1.584 29.422 2.791 1 87.38 154 THR B CA 1
ATOM 4979 C C . THR B 1 154 ? -0.394 28.734 3.453 1 87.38 154 THR B C 1
ATOM 4981 O O . THR B 1 154 ? -0.191 27.531 3.279 1 87.38 154 THR B O 1
ATOM 4984 N N . THR B 1 155 ? 0.193 29.266 4.48 1 84.5 155 THR B N 1
ATOM 4985 C CA . THR B 1 155 ? 1.465 28.812 5.023 1 84.5 155 THR B CA 1
ATOM 4986 C C . THR B 1 155 ? 1.254 28.062 6.34 1 84.5 155 THR B C 1
ATOM 4988 O O . THR B 1 155 ? 2.174 27.422 6.852 1 84.5 155 THR B O 1
ATOM 4991 N N . MET B 1 156 ? 0.097 28.094 6.855 1 91.5 156 MET B N 1
ATOM 4992 C CA . MET B 1 156 ? -0.172 27.594 8.203 1 91.5 156 MET B CA 1
ATOM 4993 C C . MET B 1 156 ? 0.751 28.266 9.219 1 91.5 156 MET B C 1
ATOM 4995 O O . MET B 1 156 ? 1.211 27.609 10.164 1 91.5 156 MET B O 1
ATOM 4999 N N . HIS B 1 157 ? 0.996 29.516 9.039 1 92.62 157 HIS B N 1
ATOM 5000 C CA . HIS B 1 157 ? 1.949 30.266 9.859 1 92.62 157 HIS B CA 1
ATOM 5001 C C . HIS B 1 157 ? 1.569 30.203 11.336 1 92.62 157 HIS B C 1
ATOM 5003 O O . HIS B 1 157 ? 2.426 29.984 12.195 1 92.62 157 HIS B O 1
ATOM 5009 N N . GLY B 1 158 ? 0.346 30.438 11.625 1 95.19 158 GLY B N 1
ATOM 5010 C CA . GLY B 1 158 ? -0.112 30.5 13.008 1 95.19 158 GLY B CA 1
ATOM 5011 C C . GLY B 1 158 ? 0.248 29.25 13.805 1 95.19 158 GLY B C 1
ATOM 5012 O O . GLY B 1 158 ? 0.902 29.344 14.844 1 95.19 158 GLY B O 1
ATOM 5013 N N . VAL B 1 159 ? -0.101 28.109 13.273 1 95.12 159 VAL B N 1
ATOM 5014 C CA . VAL B 1 159 ? 0.103 26.875 14.031 1 95.12 159 VAL B CA 1
ATOM 5015 C C . VAL B 1 159 ? 1.57 26.469 13.953 1 95.12 159 VAL B C 1
ATOM 5017 O O . VAL B 1 159 ? 2.076 25.781 14.852 1 95.12 159 VAL B O 1
ATOM 5020 N N . LYS B 1 160 ? 2.268 26.828 12.945 1 92.75 160 LYS B N 1
ATOM 5021 C CA . LYS B 1 160 ? 3.67 26.453 12.789 1 92.75 160 LYS B CA 1
ATOM 5022 C C . LYS B 1 160 ? 4.555 27.203 13.781 1 92.75 160 LYS B C 1
ATOM 5024 O O . LYS B 1 160 ? 5.637 26.734 14.133 1 92.75 160 LYS B O 1
ATOM 5029 N N . HIS B 1 161 ? 4.078 28.359 14.258 1 94.44 161 HIS B N 1
ATOM 5030 C CA . HIS B 1 161 ? 4.91 29.188 15.117 1 94.44 161 HIS B CA 1
ATOM 5031 C C . HIS B 1 161 ? 4.305 29.312 16.516 1 94.44 161 HIS B C 1
ATOM 5033 O O . HIS B 1 161 ? 4.758 30.125 17.328 1 94.44 161 HIS B O 1
ATOM 5039 N N . MET B 1 162 ? 3.301 28.562 16.75 1 95.62 162 MET B N 1
ATOM 5040 C CA . MET B 1 162 ? 2.652 28.641 18.062 1 95.62 162 MET B CA 1
ATOM 5041 C C . MET B 1 162 ? 3.525 28.031 19.141 1 95.62 162 MET B C 1
ATOM 5043 O O . MET B 1 162 ? 4.234 27.047 18.891 1 95.62 162 MET B O 1
ATOM 5047 N N . GLY B 1 163 ? 3.514 28.516 20.266 1 93.56 163 GLY B N 1
ATOM 5048 C CA . GLY B 1 163 ? 4.285 28 21.391 1 93.56 163 GLY B CA 1
ATOM 5049 C C . GLY B 1 163 ? 3.736 26.703 21.938 1 93.56 163 GLY B C 1
ATOM 5050 O O . GLY B 1 163 ? 2.572 26.375 21.719 1 93.56 163 GLY B O 1
ATOM 5051 N N . THR B 1 164 ? 4.551 25.969 22.734 1 92.56 164 THR B N 1
ATOM 5052 C CA . THR B 1 164 ? 4.16 24.688 23.344 1 92.56 164 THR B CA 1
ATOM 5053 C C . THR B 1 164 ? 3.498 24.922 24.703 1 92.56 164 THR B C 1
ATOM 5055 O O . THR B 1 164 ? 2.979 23.984 25.312 1 92.56 164 THR B O 1
ATOM 5058 N N . ASP B 1 165 ? 3.469 26.156 25.141 1 93.81 165 ASP B N 1
ATOM 5059 C CA . ASP B 1 165 ? 2.877 26.453 26.438 1 93.81 165 ASP B CA 1
ATOM 5060 C C . ASP B 1 165 ? 1.715 27.438 26.281 1 93.81 165 ASP B C 1
ATOM 5062 O O . ASP B 1 165 ? 1.31 28.078 27.266 1 93.81 165 ASP B O 1
ATOM 5066 N N . LEU B 1 166 ? 1.221 27.562 25.172 1 95.88 166 LEU B N 1
ATOM 5067 C CA . LEU B 1 166 ? 0.138 28.5 24.891 1 95.88 166 LEU B CA 1
ATOM 5068 C C . LEU B 1 166 ? -1.186 27.984 25.453 1 95.88 166 LEU B C 1
ATOM 5070 O O . LEU B 1 166 ? -1.967 28.75 26.016 1 95.88 166 LEU B O 1
ATOM 5074 N N . LEU B 1 167 ? -1.427 26.672 25.25 1 97.38 167 LEU B N 1
ATOM 5075 C CA . LEU B 1 167 ? -2.715 26.078 25.594 1 97.38 167 LEU B CA 1
ATOM 5076 C C . LEU B 1 167 ? -2.598 25.188 26.828 1 97.38 167 LEU B C 1
ATOM 5078 O O . LEU B 1 167 ? -1.532 24.625 27.094 1 97.38 167 LEU B O 1
ATOM 5082 N N . GLU B 1 168 ? -3.641 25.062 27.5 1 96.5 168 GLU B N 1
ATOM 5083 C CA . GLU B 1 168 ? -3.779 24.141 28.625 1 96.5 168 GLU B CA 1
ATOM 5084 C C . GLU B 1 168 ? -4.844 23.078 28.344 1 96.5 168 GLU B C 1
ATOM 5086 O O . GLU B 1 168 ? -5.027 22.156 29.141 1 96.5 168 GLU B O 1
ATOM 5091 N N . ALA B 1 169 ? -5.402 23.141 27.281 1 97.62 169 ALA B N 1
ATOM 5092 C CA . ALA B 1 169 ? -6.598 22.359 26.969 1 97.62 169 ALA B CA 1
ATOM 5093 C C . ALA B 1 169 ? -6.277 20.875 26.891 1 97.62 169 ALA B C 1
ATOM 5095 O O . ALA B 1 169 ? -5.238 20.484 26.359 1 97.62 169 ALA B O 1
ATOM 5096 N N . LYS B 1 170 ? -7.141 20.109 27.438 1 97.44 170 LYS B N 1
ATOM 5097 C CA . LYS B 1 170 ? -7.121 18.656 27.266 1 97.44 170 LYS B CA 1
ATOM 5098 C C . LYS B 1 170 ? -7.805 18.234 25.969 1 97.44 170 LYS B C 1
ATOM 5100 O O . LYS B 1 170 ? -7.406 17.25 25.344 1 97.44 170 LYS B O 1
ATOM 5105 N N . TYR B 1 171 ? -8.828 18.906 25.625 1 98.06 171 TYR B N 1
ATOM 5106 C CA . TYR B 1 171 ? -9.625 18.625 24.438 1 98.06 171 TYR B CA 1
ATOM 5107 C C . TYR B 1 171 ? -9.531 19.75 23.422 1 98.06 171 TYR B C 1
ATOM 5109 O O . TYR B 1 171 ? -9.578 20.922 23.797 1 98.06 171 TYR B O 1
ATOM 5117 N N . LEU B 1 172 ? -9.328 19.375 22.156 1 98.31 172 LEU B N 1
ATOM 5118 C CA . LEU B 1 172 ? -9.344 20.328 21.047 1 98.31 172 LEU B CA 1
ATOM 5119 C C . LEU B 1 172 ? -10.547 20.062 20.141 1 98.31 172 LEU B C 1
ATOM 5121 O O . LEU B 1 172 ? -10.68 19 19.562 1 98.31 172 LEU B O 1
ATOM 5125 N N . LEU B 1 173 ? -11.406 21.016 20.094 1 98.38 173 LEU B N 1
ATOM 5126 C CA . LEU B 1 173 ? -12.492 21.031 19.125 1 98.38 173 LEU B CA 1
ATOM 5127 C C . LEU B 1 173 ? -12.172 21.969 17.953 1 98.38 173 LEU B C 1
ATOM 5129 O O . LEU B 1 173 ? -12.375 23.172 18.062 1 98.38 173 LEU B O 1
ATOM 5133 N N . ASN B 1 174 ? -11.648 21.359 16.922 1 98.31 174 ASN B N 1
ATOM 5134 C CA . ASN B 1 174 ? -11.445 22.125 15.703 1 98.31 174 ASN B CA 1
ATOM 5135 C C . ASN B 1 174 ? -12.758 22.359 14.961 1 98.31 174 ASN B C 1
ATOM 5137 O O . ASN B 1 174 ? -13.531 21.438 14.75 1 98.31 174 ASN B O 1
ATOM 5141 N N . LEU B 1 175 ? -13.039 23.547 14.586 1 98.44 175 LEU B N 1
ATOM 5142 C CA . LEU B 1 175 ? -14.344 23.922 14.039 1 98.44 175 LEU B CA 1
ATOM 5143 C C . LEU B 1 175 ? -14.234 24.25 12.555 1 98.44 175 LEU B C 1
ATOM 5145 O O . LEU B 1 175 ? -14.945 25.125 12.055 1 98.44 175 LEU B O 1
ATOM 5149 N N . ASP B 1 176 ? -13.328 23.547 11.906 1 96.06 176 ASP B N 1
ATOM 5150 C CA . ASP B 1 176 ? -12.969 23.922 10.539 1 96.06 176 ASP B CA 1
ATOM 5151 C C . ASP B 1 176 ? -13.445 22.875 9.539 1 96.06 176 ASP B C 1
ATOM 5153 O O . ASP B 1 176 ? -13.086 22.922 8.359 1 96.06 176 ASP B O 1
ATOM 5157 N N . SER B 1 177 ? -14.258 21.844 9.961 1 94.56 177 SER B N 1
ATOM 5158 C CA . SER B 1 177 ? -14.828 20.891 9.016 1 94.56 177 SER B CA 1
ATOM 5159 C C . SER B 1 177 ? -15.969 21.531 8.219 1 94.56 177 SER B C 1
ATOM 5161 O O . SER B 1 177 ? -16.562 22.516 8.648 1 94.56 177 SER B O 1
ATOM 5163 N N . GLU B 1 178 ? -16.359 20.922 7.031 1 93.69 178 GLU B N 1
ATOM 5164 C CA . GLU B 1 178 ? -17.266 21.625 6.129 1 93.69 178 GLU B CA 1
ATOM 5165 C C . GLU B 1 178 ? -18.5 20.781 5.824 1 93.69 178 GLU B C 1
ATOM 5167 O O . GLU B 1 178 ? -19.234 21.062 4.883 1 93.69 178 GLU B O 1
ATOM 5172 N N . ASP B 1 179 ? -18.75 19.734 6.555 1 94.38 179 ASP B N 1
ATOM 5173 C CA . ASP B 1 179 ? -19.922 18.891 6.371 1 94.38 179 ASP B CA 1
ATOM 5174 C C . ASP B 1 179 ? -20.578 18.562 7.711 1 94.38 179 ASP B C 1
ATOM 5176 O O . ASP B 1 179 ? -20 17.844 8.531 1 94.38 179 ASP B O 1
ATOM 5180 N N . LEU B 1 180 ? -21.766 19.078 7.789 1 95.38 180 LEU B N 1
ATOM 5181 C CA . LEU B 1 180 ? -22.5 18.703 9 1 95.38 180 LEU B CA 1
ATOM 5182 C C . LEU B 1 180 ? -22.672 17.203 9.086 1 95.38 180 LEU B C 1
ATOM 5184 O O . LEU B 1 180 ? -22.984 16.547 8.094 1 95.38 180 LEU B O 1
ATOM 5188 N N . GLY B 1 181 ? -22.391 16.672 10.234 1 94.38 181 GLY B N 1
ATOM 5189 C CA . GLY B 1 181 ? -22.609 15.25 10.43 1 94.38 181 GLY B CA 1
ATOM 5190 C C . GLY B 1 181 ? -21.344 14.43 10.211 1 94.38 181 GLY B C 1
ATOM 5191 O O . GLY B 1 181 ? -21.359 13.211 10.398 1 94.38 181 GLY B O 1
ATOM 5192 N N . VAL B 1 182 ? -20.312 15.102 9.891 1 94.5 182 VAL B N 1
ATOM 5193 C CA . VAL B 1 182 ? -19.031 14.422 9.719 1 94.5 182 VAL B CA 1
ATOM 5194 C C . VAL B 1 182 ? -18.062 14.859 10.82 1 94.5 182 VAL B C 1
ATOM 5196 O O . VAL B 1 182 ? -17.891 16.047 11.078 1 94.5 182 VAL B O 1
ATOM 5199 N N . VAL B 1 183 ? -17.484 13.891 11.516 1 96.62 183 VAL B N 1
ATOM 5200 C CA . VAL B 1 183 ? -16.484 14.148 12.539 1 96.62 183 VAL B CA 1
ATOM 5201 C C . VAL B 1 183 ? -15.117 13.648 12.062 1 96.62 183 VAL B C 1
ATOM 5203 O O . VAL B 1 183 ? -14.922 12.453 11.867 1 96.62 183 VAL B O 1
ATOM 5206 N N . THR B 1 184 ? -14.219 14.555 11.891 1 96.12 184 THR B N 1
ATOM 5207 C CA . THR B 1 184 ? -12.859 14.18 11.508 1 96.12 184 THR B CA 1
ATOM 5208 C C . THR B 1 184 ? -12 13.938 12.75 1 96.12 184 THR B C 1
ATOM 5210 O O . THR B 1 184 ? -11.977 14.766 13.664 1 96.12 184 THR B O 1
ATOM 5213 N N . ILE B 1 185 ? -11.266 12.82 12.773 1 96.62 185 ILE B N 1
ATOM 5214 C CA . ILE B 1 185 ? -10.547 12.461 14 1 96.62 185 ILE B CA 1
ATOM 5215 C C . ILE B 1 185 ? -9.062 12.305 13.695 1 96.62 185 ILE B C 1
ATOM 5217 O O . ILE B 1 185 ? -8.289 11.852 14.547 1 96.62 185 ILE B O 1
ATOM 5221 N N . GLY B 1 186 ? -8.672 12.625 12.5 1 95.56 186 GLY B N 1
ATOM 5222 C CA . GLY B 1 186 ? -7.273 12.5 12.133 1 95.56 186 GLY B CA 1
ATOM 5223 C C . GLY B 1 186 ? -6.957 13.094 10.773 1 95.56 186 GLY B C 1
ATOM 5224 O O . GLY B 1 186 ? -7.859 13.297 9.953 1 95.56 186 GLY B O 1
ATOM 5225 N N . SER B 1 187 ? -5.723 13.359 10.555 1 95.31 187 SER B N 1
ATOM 5226 C CA . SER B 1 187 ? -5.227 13.906 9.297 1 95.31 187 SER B CA 1
ATOM 5227 C C . SER B 1 187 ? -3.766 13.531 9.07 1 95.31 187 SER B C 1
ATOM 5229 O O . SER B 1 187 ? -3.061 13.164 10.008 1 95.31 187 SER B O 1
ATOM 5231 N N . ALA B 1 188 ? -3.365 13.578 7.879 1 95.88 188 ALA B N 1
ATOM 5232 C CA . ALA B 1 188 ? -1.978 13.242 7.574 1 95.88 188 ALA B CA 1
ATOM 5233 C C . ALA B 1 188 ? -1.07 14.461 7.73 1 95.88 188 ALA B C 1
ATOM 5235 O O . ALA B 1 188 ? -1.451 15.57 7.371 1 95.88 188 ALA B O 1
ATOM 5236 N N . GLY B 1 189 ? 0.108 14.242 8.352 1 95.44 189 GLY B N 1
ATOM 5237 C CA . GLY B 1 189 ? 1.219 15.156 8.156 1 95.44 189 GLY B CA 1
ATOM 5238 C C . GLY B 1 189 ? 1.971 14.914 6.859 1 95.44 189 GLY B C 1
ATOM 5239 O O . GLY B 1 189 ? 1.541 14.117 6.027 1 95.44 189 GLY B O 1
ATOM 5240 N N . GLY B 1 190 ? 3.068 15.68 6.695 1 95.62 190 GLY B N 1
ATOM 5241 C CA . GLY B 1 190 ? 3.832 15.477 5.473 1 95.62 190 GLY B CA 1
ATOM 5242 C C . GLY B 1 190 ? 5.082 16.328 5.402 1 95.62 190 GLY B C 1
ATOM 5243 O O . GLY B 1 190 ? 5.344 17.141 6.301 1 95.62 190 GLY B O 1
ATOM 5244 N N . PHE B 1 191 ? 5.887 16.062 4.422 1 96.81 191 PHE B N 1
ATOM 5245 C CA . PHE B 1 191 ? 7.066 16.859 4.086 1 96.81 191 PHE B CA 1
ATOM 5246 C C . PHE B 1 191 ? 7.496 16.609 2.646 1 96.81 191 PHE B C 1
ATOM 5248 O O . PHE B 1 191 ? 7.156 15.586 2.061 1 96.81 191 PHE B O 1
ATOM 5255 N N . ASN B 1 192 ? 8.195 17.547 2.098 1 96.94 192 ASN B N 1
ATOM 5256 C CA . ASN B 1 192 ? 8.844 17.375 0.803 1 96.94 192 ASN B CA 1
ATOM 5257 C C . ASN B 1 192 ? 10.266 16.844 0.96 1 96.94 192 ASN B C 1
ATOM 5259 O O . ASN B 1 192 ? 11 17.266 1.855 1 96.94 192 ASN B O 1
ATOM 5263 N N . GLY B 1 193 ? 10.617 15.836 0.236 1 98.25 193 GLY B N 1
ATOM 5264 C CA . GLY B 1 193 ? 11.992 15.406 0.04 1 98.25 193 GLY B CA 1
ATOM 5265 C C . GLY B 1 193 ? 12.547 15.773 -1.326 1 98.25 193 GLY B C 1
ATOM 5266 O O . GLY B 1 193 ? 12.102 15.234 -2.344 1 98.25 193 GLY B O 1
ATOM 5267 N N . ASN B 1 194 ? 13.523 16.688 -1.358 1 98.44 194 ASN B N 1
ATOM 5268 C CA . ASN B 1 194 ? 14.148 17.109 -2.613 1 98.44 194 ASN B CA 1
ATOM 5269 C C . ASN B 1 194 ? 15.523 16.469 -2.791 1 98.44 194 ASN B C 1
ATOM 5271 O O . ASN B 1 194 ? 16.281 16.328 -1.825 1 98.44 194 ASN B O 1
ATOM 5275 N N . PHE B 1 195 ? 15.766 16.047 -3.955 1 98.69 195 PHE B N 1
ATOM 5276 C CA . PHE B 1 195 ? 17.062 15.5 -4.34 1 98.69 195 PHE B CA 1
ATOM 5277 C C . PHE B 1 195 ? 17.75 16.391 -5.363 1 98.69 195 PHE B C 1
ATOM 5279 O O . PHE B 1 195 ? 17.203 16.641 -6.445 1 98.69 195 PHE B O 1
ATOM 5286 N N . TYR B 1 196 ? 18.906 16.875 -5.035 1 98.56 196 TYR B N 1
ATOM 5287 C CA . TYR B 1 196 ? 19.719 17.719 -5.914 1 98.56 196 TYR B CA 1
ATOM 5288 C C . TYR B 1 196 ? 20.922 16.969 -6.441 1 98.56 196 TYR B C 1
ATOM 5290 O O . TYR B 1 196 ? 21.609 16.266 -5.68 1 98.56 196 TYR B O 1
ATOM 5298 N N . PHE B 1 197 ? 21.188 17.078 -7.707 1 98.25 197 PHE B N 1
ATOM 5299 C CA . PHE B 1 197 ? 22.281 16.344 -8.32 1 98.25 197 PHE B CA 1
ATOM 5300 C C . PHE B 1 197 ? 23.625 16.859 -7.82 1 98.25 197 PHE B C 1
ATOM 5302 O O . PHE B 1 197 ? 23.844 18.062 -7.742 1 98.25 197 PHE B O 1
ATOM 5309 N N . ASN B 1 198 ? 24.516 15.938 -7.465 1 97 198 ASN B N 1
ATOM 5310 C CA . ASN B 1 198 ? 25.859 16.266 -7 1 97 198 ASN B CA 1
ATOM 5311 C C . ASN B 1 198 ? 26.859 16.281 -8.148 1 97 198 ASN B C 1
ATOM 5313 O O . ASN B 1 198 ? 27.234 15.234 -8.672 1 97 198 ASN B O 1
ATOM 5317 N N . PRO B 1 199 ? 27.375 17.438 -8.461 1 95.12 199 PRO B N 1
ATOM 5318 C CA . PRO B 1 199 ? 28.266 17.531 -9.617 1 95.12 199 PRO B CA 1
ATOM 5319 C C . PRO B 1 199 ? 29.547 16.734 -9.453 1 95.12 199 PRO B C 1
ATOM 5321 O O . PRO B 1 199 ? 30.203 16.391 -10.445 1 95.12 199 PRO B O 1
ATOM 5324 N N . ALA B 1 200 ? 29.922 16.406 -8.25 1 95.62 200 ALA B N 1
ATOM 5325 C CA . ALA B 1 200 ? 31.141 15.641 -8 1 95.62 200 ALA B CA 1
ATOM 5326 C C . ALA B 1 200 ? 30.969 14.188 -8.445 1 95.62 200 ALA B C 1
ATOM 5328 O O . ALA B 1 200 ? 31.938 13.547 -8.859 1 95.62 200 ALA B O 1
ATOM 5329 N N . THR B 1 201 ? 29.734 13.664 -8.414 1 96.06 201 THR B N 1
ATOM 5330 C CA . THR B 1 201 ? 29.547 12.242 -8.656 1 96.06 201 THR B CA 1
ATOM 5331 C C . THR B 1 201 ? 28.641 12 -9.859 1 96.06 201 THR B C 1
ATOM 5333 O O . THR B 1 201 ? 28.594 10.898 -10.398 1 96.06 201 THR B O 1
ATOM 5336 N N . PHE B 1 202 ? 27.859 13.016 -10.219 1 97.25 202 PHE B N 1
ATOM 5337 C CA . PHE B 1 202 ? 27.047 12.938 -11.43 1 97.25 202 PHE B CA 1
ATOM 5338 C C . PHE B 1 202 ? 27.703 13.703 -12.57 1 97.25 202 PHE B C 1
ATOM 5340 O O . PHE B 1 202 ? 27.625 14.93 -12.633 1 97.25 202 PHE B O 1
ATOM 5347 N N . LYS B 1 203 ? 28.188 12.914 -13.602 1 96.06 203 LYS B N 1
ATOM 5348 C CA . LYS B 1 203 ? 28.969 13.547 -14.656 1 96.06 203 LYS B CA 1
ATOM 5349 C C . LYS B 1 203 ? 28.203 13.594 -15.969 1 96.06 203 LYS B C 1
ATOM 5351 O O . LYS B 1 203 ? 27.469 12.656 -16.297 1 96.06 203 LYS B O 1
ATOM 5356 N N . THR B 1 204 ? 28.312 14.656 -16.625 1 96.25 204 THR B N 1
ATOM 5357 C CA . THR B 1 204 ? 27.734 14.859 -17.953 1 96.25 204 THR B CA 1
ATOM 5358 C C . THR B 1 204 ? 28.828 15.148 -18.984 1 96.25 204 THR B C 1
ATOM 5360 O O . THR B 1 204 ? 29.938 15.516 -18.609 1 96.25 204 THR B O 1
ATOM 5363 N N . ILE B 1 205 ? 28.531 14.883 -20.281 1 94.5 205 ILE B N 1
ATOM 5364 C CA . ILE B 1 205 ? 29.516 15.102 -21.328 1 94.5 205 ILE B CA 1
ATOM 5365 C C . ILE B 1 205 ? 28.812 15.578 -22.609 1 94.5 205 ILE B C 1
ATOM 5367 O O . ILE B 1 205 ? 27.656 15.219 -22.844 1 94.5 205 ILE B O 1
ATOM 5371 N N . ASP B 1 206 ? 29.531 16.312 -23.359 1 92.88 206 ASP B N 1
ATOM 5372 C CA . ASP B 1 206 ? 29.047 16.734 -24.672 1 92.88 206 ASP B CA 1
ATOM 5373 C C . ASP B 1 206 ? 29.25 15.641 -25.703 1 92.88 206 ASP B C 1
ATOM 5375 O O . ASP B 1 206 ? 30.219 14.891 -25.641 1 92.88 206 ASP B O 1
ATOM 5379 N N . CYS B 1 207 ? 28.266 15.484 -26.562 1 88.44 207 CYS B N 1
ATOM 5380 C CA . CYS B 1 207 ? 28.328 14.531 -27.656 1 88.44 207 CYS B CA 1
ATOM 5381 C C . CYS B 1 207 ? 28.125 15.219 -29 1 88.44 207 CYS B C 1
ATOM 5383 O O . CYS B 1 207 ? 27.094 15.867 -29.219 1 88.44 207 CYS B O 1
ATOM 5385 N N . ASP B 1 208 ? 29.109 15.031 -30 1 79.94 208 ASP B N 1
ATOM 5386 C CA . ASP B 1 208 ? 29.109 15.734 -31.281 1 79.94 208 ASP B CA 1
ATOM 5387 C C . ASP B 1 208 ? 28.453 14.883 -32.375 1 79.94 208 ASP B C 1
ATOM 5389 O O . ASP B 1 208 ? 28.234 15.352 -33.5 1 79.94 208 ASP B O 1
ATOM 5393 N N . SER B 1 209 ? 28.156 13.695 -32.25 1 73.56 209 SER B N 1
ATOM 5394 C CA . SER B 1 209 ? 27.531 12.82 -33.25 1 73.56 209 SER B CA 1
ATOM 5395 C C . SER B 1 209 ? 26.406 12.008 -32.625 1 73.56 209 SER B C 1
ATOM 5397 O O . SER B 1 209 ? 26.469 10.773 -32.594 1 73.56 209 SER B O 1
ATOM 5399 N N . CYS B 1 210 ? 25.359 12.773 -32.281 1 74.62 210 CYS B N 1
ATOM 5400 C CA . CYS B 1 210 ? 24.406 12.086 -31.406 1 74.62 210 CYS B CA 1
ATOM 5401 C C . CYS B 1 210 ? 23.234 11.523 -32.188 1 74.62 210 CYS B C 1
ATOM 5403 O O . CYS B 1 210 ? 22.844 12.086 -33.219 1 74.62 210 CYS B O 1
ATOM 5405 N N . ASN B 1 211 ? 22.891 10.281 -31.875 1 84.31 211 ASN B N 1
ATOM 5406 C CA . ASN B 1 211 ? 21.625 9.672 -32.25 1 84.31 211 ASN B CA 1
ATOM 5407 C C . ASN B 1 211 ? 20.641 9.672 -31.062 1 84.31 211 ASN B C 1
ATOM 5409 O O . ASN B 1 211 ? 20.688 8.773 -30.234 1 84.31 211 ASN B O 1
ATOM 5413 N N . CYS B 1 212 ? 19.797 10.703 -31.047 1 88.94 212 CYS B N 1
ATOM 5414 C CA . CYS B 1 212 ? 18.938 10.898 -29.875 1 88.94 212 CYS B CA 1
ATOM 5415 C C . CYS B 1 212 ? 17.5 10.461 -30.172 1 88.94 212 CYS B C 1
ATOM 5417 O O . CYS B 1 212 ? 17.078 10.484 -31.328 1 88.94 212 CYS B O 1
ATOM 5419 N N . LEU B 1 213 ? 16.891 9.93 -29.203 1 91.5 213 LEU B N 1
ATOM 5420 C CA . LEU B 1 213 ? 15.484 9.57 -29.203 1 91.5 213 LEU B CA 1
ATOM 5421 C C . LEU B 1 213 ? 14.742 10.258 -28.062 1 91.5 213 LEU B C 1
ATOM 5423 O O . LEU B 1 213 ? 15.305 10.461 -26.984 1 91.5 213 LEU B O 1
ATOM 5427 N N . SER B 1 214 ? 13.539 10.625 -28.359 1 93.5 214 SER B N 1
ATOM 5428 C CA . SER B 1 214 ? 12.688 11.164 -27.312 1 93.5 214 SER B CA 1
ATOM 5429 C C . SER B 1 214 ? 11.516 10.227 -27.016 1 93.5 214 SER B C 1
ATOM 5431 O O . SER B 1 214 ? 10.953 9.625 -27.922 1 93.5 214 SER B O 1
ATOM 5433 N N . ILE B 1 215 ? 11.211 10.07 -25.828 1 96.69 215 ILE B N 1
ATOM 5434 C CA . ILE B 1 215 ? 10.078 9.266 -25.359 1 96.69 215 ILE B CA 1
ATOM 5435 C C . ILE B 1 215 ? 9.102 10.148 -24.594 1 96.69 215 ILE B C 1
ATOM 5437 O O . ILE B 1 215 ? 9.508 10.977 -23.781 1 96.69 215 ILE B O 1
ATOM 5441 N N . GLU B 1 216 ? 7.836 9.992 -24.859 1 97.19 216 GLU B N 1
ATOM 5442 C CA . GLU B 1 216 ? 6.789 10.727 -24.156 1 97.19 216 GLU B CA 1
ATOM 5443 C C . GLU B 1 216 ? 5.766 9.781 -23.531 1 97.19 216 GLU B C 1
ATOM 5445 O O . GLU B 1 216 ? 5.258 8.883 -24.219 1 97.19 216 GLU B O 1
ATOM 5450 N N . VAL B 1 217 ? 5.594 9.867 -22.281 1 97.12 217 VAL B N 1
ATOM 5451 C CA . VAL B 1 217 ? 4.52 9.234 -21.531 1 97.12 217 VAL B CA 1
ATOM 5452 C C . VAL B 1 217 ? 3.463 10.281 -21.156 1 97.12 217 VAL B C 1
ATOM 5454 O O . VAL B 1 217 ? 3.756 11.258 -20.469 1 97.12 217 VAL B O 1
ATOM 5457 N N . LYS B 1 218 ? 2.18 10.078 -21.672 1 94.81 218 LYS B N 1
ATOM 5458 C CA . LYS B 1 218 ? 1.171 11.117 -21.5 1 94.81 218 LYS B CA 1
ATOM 5459 C C . LYS B 1 218 ? -0.193 10.516 -21.188 1 94.81 218 LYS B C 1
ATOM 5461 O O . LYS B 1 218 ? -0.442 9.344 -21.469 1 94.81 218 LYS B O 1
ATOM 5466 N N . GLY B 1 219 ? -0.917 11.344 -20.5 1 90.5 219 GLY B N 1
ATOM 5467 C CA . GLY B 1 219 ? -2.34 11.047 -20.422 1 90.5 219 GLY B CA 1
ATOM 5468 C C . GLY B 1 219 ? -2.697 10.156 -19.25 1 90.5 219 GLY B C 1
ATOM 5469 O O . GLY B 1 219 ? -3.752 9.516 -19.25 1 90.5 219 GLY B O 1
ATOM 5470 N N . PHE B 1 220 ? -1.882 9.945 -18.312 1 94.81 220 PHE B N 1
ATOM 5471 C CA . PHE B 1 220 ? -2.283 9.266 -17.078 1 94.81 220 PHE B CA 1
ATOM 5472 C C . PHE B 1 220 ? -3.254 10.133 -16.281 1 94.81 220 PHE B C 1
ATOM 5474 O O . PHE B 1 220 ? -3.262 11.359 -16.422 1 94.81 220 PHE B O 1
ATOM 5481 N N . SER B 1 221 ? -4.055 9.578 -15.469 1 91.94 221 SER B N 1
ATOM 5482 C CA . SER B 1 221 ? -5.203 10.234 -14.852 1 91.94 221 SER B CA 1
ATOM 5483 C C . SER B 1 221 ? -4.762 11.266 -13.812 1 91.94 221 SER B C 1
ATOM 5485 O O . SER B 1 221 ? -5.445 12.266 -13.594 1 91.94 221 SER B O 1
ATOM 5487 N N . GLY B 1 222 ? -3.559 11.055 -13.227 1 93 222 GLY B N 1
ATOM 5488 C CA . GLY B 1 222 ? -3.08 11.977 -12.211 1 93 222 GLY B CA 1
ATOM 5489 C C . GLY B 1 222 ? -3.959 12.008 -10.977 1 93 222 GLY B C 1
ATOM 5490 O O . GLY B 1 222 ? -4.449 10.961 -10.531 1 93 222 GLY B O 1
ATOM 5491 N N . GLY B 1 223 ? -4.055 13.219 -10.312 1 87.38 223 GLY B N 1
ATOM 5492 C CA . GLY B 1 223 ? -4.84 13.398 -9.102 1 87.38 223 GLY B CA 1
ATOM 5493 C C . GLY B 1 223 ? -4.043 13.992 -7.953 1 87.38 223 GLY B C 1
ATOM 5494 O O . GLY B 1 223 ? -2.83 14.164 -8.062 1 87.38 223 GLY B O 1
ATOM 5495 N N . HIS B 1 224 ? -4.773 14.422 -6.949 1 88.5 224 HIS B N 1
ATOM 5496 C CA . HIS B 1 224 ? -4.156 14.867 -5.707 1 88.5 224 HIS B CA 1
ATOM 5497 C C . HIS B 1 224 ? -3.529 13.703 -4.953 1 88.5 224 HIS B C 1
ATOM 5499 O O . HIS B 1 224 ? -4.195 12.695 -4.695 1 88.5 224 HIS B O 1
ATOM 5505 N N . SER B 1 225 ? -2.248 13.766 -4.586 1 92.62 225 SER B N 1
ATOM 5506 C CA . SER B 1 225 ? -1.522 12.625 -4.035 1 92.62 225 SER B CA 1
ATOM 5507 C C . SER B 1 225 ? -2.041 12.258 -2.646 1 92.62 225 SER B C 1
ATOM 5509 O O . SER B 1 225 ? -1.753 11.172 -2.137 1 92.62 225 SER B O 1
ATOM 5511 N N . GLY B 1 226 ? -2.73 13.07 -1.981 1 89.88 226 GLY B N 1
ATOM 5512 C CA . GLY B 1 226 ? -3.371 12.719 -0.727 1 89.88 226 GLY B CA 1
ATOM 5513 C C . GLY B 1 226 ? -4.711 12.023 -0.915 1 89.88 226 GLY B C 1
ATOM 5514 O O . GLY B 1 226 ? -4.953 10.961 -0.339 1 89.88 226 GLY B O 1
ATOM 5515 N N . VAL B 1 227 ? -5.52 12.523 -1.816 1 83.31 227 VAL B N 1
ATOM 5516 C CA . VAL B 1 227 ? -6.91 12.102 -1.954 1 83.31 227 VAL B CA 1
ATOM 5517 C C . VAL B 1 227 ? -7.004 10.922 -2.92 1 83.31 227 VAL B C 1
ATOM 5519 O O . VAL B 1 227 ? -7.887 10.07 -2.787 1 83.31 227 VAL B O 1
ATOM 5522 N N . ASP B 1 228 ? -6.004 10.852 -3.844 1 91.5 228 ASP B N 1
ATOM 5523 C CA . ASP B 1 228 ? -6.207 9.938 -4.961 1 91.5 228 ASP B CA 1
ATOM 5524 C C . ASP B 1 228 ? -5.148 8.836 -4.973 1 91.5 228 ASP B C 1
ATOM 5526 O O . ASP B 1 228 ? -5.211 7.91 -5.785 1 91.5 228 ASP B O 1
ATOM 5530 N N . ILE B 1 229 ? -4.172 8.867 -4.035 1 95.5 229 ILE B N 1
ATOM 5531 C CA . ILE B 1 229 ? -3.016 7.98 -4.109 1 95.5 229 ILE B CA 1
ATOM 5532 C C . ILE B 1 229 ? -3.469 6.527 -3.977 1 95.5 229 ILE B C 1
ATOM 5534 O O . ILE B 1 229 ? -2.83 5.621 -4.516 1 95.5 229 ILE B O 1
ATOM 5538 N N . HIS B 1 230 ? -4.617 6.258 -3.295 1 94.44 230 HIS B N 1
ATOM 5539 C CA . HIS B 1 230 ? -5.09 4.902 -3.043 1 94.44 230 HIS B CA 1
ATOM 5540 C C . HIS B 1 230 ? -5.805 4.332 -4.266 1 94.44 230 HIS B C 1
ATOM 5542 O O . HIS B 1 230 ? -6.203 3.164 -4.27 1 94.44 230 HIS B O 1
ATOM 5548 N N . HIS B 1 231 ? -5.918 5.145 -5.309 1 93.62 231 HIS B N 1
ATOM 5549 C CA . HIS B 1 231 ? -6.523 4.648 -6.539 1 93.62 231 HIS B CA 1
ATOM 5550 C C . HIS B 1 231 ? -5.48 4.023 -7.453 1 93.62 231 HIS B C 1
ATOM 5552 O O . HIS B 1 231 ? -5.816 3.473 -8.508 1 93.62 231 HIS B O 1
ATOM 5558 N N . TYR B 1 232 ? -4.211 4.117 -7.102 1 96 232 TYR B N 1
ATOM 5559 C CA . TYR B 1 232 ? -3.102 3.43 -7.75 1 96 232 TYR B CA 1
ATOM 5560 C C . TYR B 1 232 ? -3.08 3.721 -9.242 1 96 232 TYR B C 1
ATOM 5562 O O . TYR B 1 232 ? -2.848 2.822 -10.055 1 96 232 TYR B O 1
ATOM 5570 N N . ARG B 1 233 ? -3.42 5.008 -9.578 1 95.69 233 ARG B N 1
ATOM 5571 C CA . ARG B 1 233 ? -3.219 5.492 -10.938 1 95.69 233 ARG B CA 1
ATOM 5572 C C . ARG B 1 233 ? -1.736 5.508 -11.305 1 95.69 233 ARG B C 1
ATOM 5574 O O . ARG B 1 233 ? -0.876 5.496 -10.422 1 95.69 233 ARG B O 1
ATOM 5581 N N . GLY B 1 234 ? -1.477 5.406 -12.555 1 96.88 234 GLY B N 1
ATOM 5582 C CA . GLY B 1 234 ? -0.086 5.395 -12.984 1 96.88 234 GLY B CA 1
ATOM 5583 C C . GLY B 1 234 ? 0.635 6.699 -12.703 1 96.88 234 GLY B C 1
ATOM 5584 O O . GLY B 1 234 ? 0.061 7.777 -12.867 1 96.88 234 GLY B O 1
ATOM 5585 N N . ASN B 1 235 ? 1.806 6.652 -12.172 1 97.94 235 ASN B N 1
ATOM 5586 C CA . ASN B 1 235 ? 2.736 7.773 -12.078 1 97.94 235 ASN B CA 1
ATOM 5587 C C . ASN B 1 235 ? 3.641 7.852 -13.305 1 97.94 235 ASN B C 1
ATOM 5589 O O . ASN B 1 235 ? 4.508 6.996 -13.5 1 97.94 235 ASN B O 1
ATOM 5593 N N . ALA B 1 236 ? 3.51 8.859 -14.094 1 98.25 236 ALA B N 1
ATOM 5594 C CA . ALA B 1 236 ? 4.172 8.938 -15.391 1 98.25 236 ALA B CA 1
ATOM 5595 C C . ALA B 1 236 ? 5.691 8.867 -15.242 1 98.25 236 ALA B C 1
ATOM 5597 O O . ALA B 1 236 ? 6.387 8.352 -16.125 1 98.25 236 ALA B O 1
ATOM 5598 N N . ILE B 1 237 ? 6.258 9.391 -14.172 1 98.69 237 ILE B N 1
ATOM 5599 C CA . ILE B 1 237 ? 7.695 9.336 -13.922 1 98.69 237 ILE B CA 1
ATOM 5600 C C . ILE B 1 237 ? 8.125 7.887 -13.703 1 98.69 237 ILE B C 1
ATOM 5602 O O . ILE B 1 237 ? 9.125 7.438 -14.266 1 98.69 237 ILE B O 1
ATOM 5606 N N . LYS B 1 238 ? 7.344 7.16 -12.883 1 98.69 238 LYS B N 1
ATOM 5607 C CA . LYS B 1 238 ? 7.641 5.754 -12.625 1 98.69 238 LYS B CA 1
ATOM 5608 C C . LYS B 1 238 ? 7.52 4.922 -13.898 1 98.69 238 LYS B C 1
ATOM 5610 O O . LYS B 1 238 ? 8.312 4.008 -14.125 1 98.69 238 LYS B O 1
ATOM 5615 N N . ILE B 1 239 ? 6.488 5.242 -14.711 1 98.5 239 ILE B N 1
ATOM 5616 C CA . ILE B 1 239 ? 6.293 4.559 -15.984 1 98.5 239 ILE B CA 1
ATOM 5617 C C . ILE B 1 239 ? 7.5 4.809 -16.891 1 98.5 239 ILE B C 1
ATOM 5619 O O . ILE B 1 239 ? 8.031 3.875 -17.5 1 98.5 239 ILE B O 1
ATOM 5623 N N . MET B 1 240 ? 7.941 6.047 -16.969 1 98.62 240 MET B N 1
ATOM 5624 C CA . MET B 1 240 ? 9.125 6.402 -17.75 1 98.62 240 MET B CA 1
ATOM 5625 C C . MET B 1 240 ? 10.352 5.645 -17.25 1 98.62 240 MET B C 1
ATOM 5627 O O . MET B 1 240 ? 11.156 5.168 -18.047 1 98.62 240 MET B O 1
ATOM 5631 N N . ALA B 1 241 ? 10.508 5.527 -15.953 1 98.81 241 ALA B N 1
ATOM 5632 C CA . ALA B 1 241 ? 11.656 4.84 -15.375 1 98.81 241 ALA B CA 1
ATOM 5633 C C . ALA B 1 241 ? 11.75 3.402 -15.875 1 98.81 241 ALA B C 1
ATOM 5635 O O . ALA B 1 241 ? 12.844 2.887 -16.109 1 98.81 241 ALA B O 1
ATOM 5636 N N . ARG B 1 242 ? 10.609 2.699 -16.016 1 98.69 242 ARG B N 1
ATOM 5637 C CA . ARG B 1 242 ? 10.602 1.323 -16.5 1 98.69 242 ARG B CA 1
ATOM 5638 C C . ARG B 1 242 ? 11.109 1.246 -17.938 1 98.69 242 ARG B C 1
ATOM 5640 O O . ARG B 1 242 ? 11.812 0.3 -18.297 1 98.69 242 ARG B O 1
ATOM 5647 N N . ILE B 1 243 ? 10.773 2.256 -18.734 1 98.62 243 ILE B N 1
ATOM 5648 C CA . ILE B 1 243 ? 11.242 2.307 -20.109 1 98.62 243 ILE B CA 1
ATOM 5649 C C . ILE B 1 243 ? 12.734 2.631 -20.141 1 98.62 243 ILE B C 1
ATOM 5651 O O . ILE B 1 243 ? 13.5 1.993 -20.875 1 98.62 243 ILE B O 1
ATOM 5655 N N . LEU B 1 244 ? 13.141 3.57 -19.359 1 98.75 244 LEU B N 1
ATOM 5656 C CA . LEU B 1 244 ? 14.547 3.977 -19.297 1 98.75 244 LEU B CA 1
ATOM 5657 C C . LEU B 1 244 ? 15.422 2.834 -18.781 1 98.75 244 LEU B C 1
ATOM 5659 O O . LEU B 1 244 ? 16.594 2.744 -19.141 1 98.75 244 LEU B O 1
ATOM 5663 N N . ASP B 1 245 ? 14.852 1.979 -17.953 1 98.75 245 ASP B N 1
ATOM 5664 C CA . ASP B 1 245 ? 15.594 0.817 -17.469 1 98.75 245 ASP B CA 1
ATOM 5665 C C . ASP B 1 245 ? 16.062 -0.052 -18.641 1 98.75 245 ASP B C 1
ATOM 5667 O O . ASP B 1 245 ? 17.203 -0.554 -18.625 1 98.75 245 ASP B O 1
ATOM 5671 N N . ILE B 1 246 ? 15.188 -0.258 -19.609 1 98.5 246 ILE B N 1
ATOM 5672 C CA . ILE B 1 246 ? 15.562 -1.004 -20.812 1 98.5 246 ILE B CA 1
ATOM 5673 C C . ILE B 1 246 ? 16.609 -0.225 -21.594 1 98.5 246 ILE B C 1
ATOM 5675 O O . ILE B 1 246 ? 17.656 -0.774 -21.953 1 98.5 246 ILE B O 1
ATOM 5679 N N . ALA B 1 247 ? 16.406 1.07 -21.781 1 98 247 ALA B N 1
ATOM 5680 C CA . ALA B 1 247 ? 17.281 1.907 -22.609 1 98 247 ALA B CA 1
ATOM 5681 C C . ALA B 1 247 ? 18.703 1.935 -22.047 1 98 247 ALA B C 1
ATOM 5683 O O . ALA B 1 247 ? 19.672 1.854 -22.797 1 98 247 ALA B O 1
ATOM 5684 N N . CYS B 1 248 ? 18.797 2.061 -20.75 1 98.06 248 CYS B N 1
ATOM 5685 C CA . CYS B 1 248 ? 20.078 2.248 -20.094 1 98.06 248 CYS B CA 1
ATOM 5686 C C . CYS B 1 248 ? 20.656 0.919 -19.625 1 98.06 248 CYS B C 1
ATOM 5688 O O . CYS B 1 248 ? 21.469 0.883 -18.688 1 98.06 248 CYS B O 1
ATOM 5690 N N . SER B 1 249 ? 20.188 -0.187 -20.156 1 97.69 249 SER B N 1
ATOM 5691 C CA . SER B 1 249 ? 20.797 -1.489 -19.875 1 97.69 249 SER B CA 1
ATOM 5692 C C . SER B 1 249 ? 22.141 -1.64 -20.578 1 97.69 249 SER B C 1
ATOM 5694 O O . SER B 1 249 ? 22.484 -0.831 -21.438 1 97.69 249 SER B O 1
ATOM 5696 N N . LEU B 1 250 ? 22.891 -2.689 -20.156 1 95.75 250 LEU B N 1
ATOM 5697 C CA . LEU B 1 250 ? 24.172 -2.969 -20.797 1 95.75 250 LEU B CA 1
ATOM 5698 C C . LEU B 1 250 ? 24 -3.291 -22.266 1 95.75 250 LEU B C 1
ATOM 5700 O O . LEU B 1 250 ? 24.875 -2.998 -23.078 1 95.75 250 LEU B O 1
ATOM 5704 N N . GLU B 1 251 ? 22.859 -3.828 -22.609 1 95.94 251 GLU B N 1
ATOM 5705 C CA . GLU B 1 251 ? 22.578 -4.227 -23.984 1 95.94 251 GLU B CA 1
ATOM 5706 C C . GLU B 1 251 ? 22.438 -3.012 -24.891 1 95.94 251 GLU B C 1
ATOM 5708 O O . GLU B 1 251 ? 23 -2.98 -25.984 1 95.94 251 GLU B O 1
ATOM 5713 N N . TYR B 1 252 ? 21.781 -1.909 -24.406 1 96.88 252 TYR B N 1
ATOM 5714 C CA . TYR B 1 252 ? 21.422 -0.82 -25.312 1 96.88 252 TYR B CA 1
ATOM 5715 C C . TYR B 1 252 ? 22.25 0.429 -25.016 1 96.88 252 TYR B C 1
ATOM 5717 O O . TYR B 1 252 ? 22.359 1.321 -25.859 1 96.88 252 TYR B O 1
ATOM 5725 N N . GLN B 1 253 ? 22.688 0.644 -23.828 1 95.81 253 GLN B N 1
ATOM 5726 C CA . GLN B 1 253 ? 23.672 1.633 -23.406 1 95.81 253 GLN B CA 1
ATOM 5727 C C . GLN B 1 253 ? 23.188 3.051 -23.688 1 95.81 253 GLN B C 1
ATOM 5729 O O . GLN B 1 253 ? 23.969 3.91 -24.094 1 95.81 253 GLN B O 1
ATOM 5734 N N . GLY B 1 254 ? 21.906 3.205 -23.641 1 95.75 254 GLY B N 1
ATOM 5735 C CA . GLY B 1 254 ? 21.359 4.555 -23.75 1 95.75 254 GLY B CA 1
ATOM 5736 C C . GLY B 1 254 ? 21.828 5.473 -22.625 1 95.75 254 GLY B C 1
ATOM 5737 O O . GLY B 1 254 ? 22.047 5.023 -21.5 1 95.75 254 GLY B O 1
ATOM 5738 N N . LYS B 1 255 ? 21.984 6.777 -22.953 1 96.44 255 LYS B N 1
ATOM 5739 C CA . LYS B 1 255 ? 22.391 7.816 -22.016 1 96.44 255 LYS B CA 1
ATOM 5740 C C . LYS B 1 255 ? 21.344 8.93 -21.953 1 96.44 255 LYS B C 1
ATOM 5742 O O . LYS B 1 255 ? 20.812 9.352 -22.984 1 96.44 255 LYS B O 1
ATOM 5747 N N . ILE B 1 256 ? 21.078 9.406 -20.766 1 97.31 256 ILE B N 1
ATOM 5748 C CA . ILE B 1 256 ? 19.969 10.328 -20.578 1 97.31 256 ILE B CA 1
ATOM 5749 C C . ILE B 1 256 ? 20.438 11.766 -20.812 1 97.31 256 ILE B C 1
ATOM 5751 O O . ILE B 1 256 ? 21.438 12.195 -20.234 1 97.31 256 ILE B O 1
ATOM 5755 N N . CYS B 1 257 ? 19.734 12.492 -21.609 1 96 257 CYS B N 1
ATOM 5756 C CA . CYS B 1 257 ? 19.984 13.914 -21.844 1 96 257 CYS B CA 1
ATOM 5757 C C . CYS B 1 257 ? 19.109 14.781 -20.953 1 96 257 CYS B C 1
ATOM 5759 O O . CYS B 1 257 ? 19.578 15.781 -20.391 1 96 257 CYS B O 1
ATOM 5761 N N . SER B 1 258 ? 17.859 14.367 -20.812 1 97.12 258 SER B N 1
ATOM 5762 C CA . SER B 1 258 ? 16.922 15.125 -19.984 1 97.12 258 SER B CA 1
ATOM 5763 C C . SER B 1 258 ? 15.711 14.281 -19.594 1 97.12 258 SER B C 1
ATOM 5765 O O . SER B 1 258 ? 15.391 13.305 -20.266 1 97.12 258 SER B O 1
ATOM 5767 N N . ILE B 1 259 ? 15.117 14.531 -18.516 1 98.5 259 ILE B N 1
ATOM 5768 C CA . ILE B 1 259 ? 13.828 14.023 -18.062 1 98.5 259 ILE B CA 1
ATOM 5769 C C . ILE B 1 259 ? 12.992 15.164 -17.484 1 98.5 259 ILE B C 1
ATOM 5771 O O . ILE B 1 259 ? 13.484 15.961 -16.688 1 98.5 259 ILE B O 1
ATOM 5775 N N . LYS B 1 260 ? 11.75 15.328 -17.891 1 98.19 260 LYS B N 1
ATOM 5776 C CA . LYS B 1 260 ? 10.797 16.281 -17.344 1 98.19 260 LYS B CA 1
ATOM 5777 C C . LYS B 1 260 ? 9.461 15.617 -17.031 1 98.19 260 LYS B C 1
ATOM 5779 O O . LYS B 1 260 ? 8.742 15.211 -17.953 1 98.19 260 LYS B O 1
ATOM 5784 N N . GLY B 1 261 ? 9.18 15.461 -15.781 1 98.12 261 GLY B N 1
ATOM 5785 C CA . GLY B 1 261 ? 7.941 14.82 -15.391 1 98.12 261 GLY B CA 1
ATOM 5786 C C . GLY B 1 261 ? 7.273 15.484 -14.203 1 98.12 261 GLY B C 1
ATOM 5787 O O . GLY B 1 261 ? 7.949 15.93 -13.273 1 98.12 261 GLY B O 1
ATOM 5788 N N . GLY B 1 262 ? 5.93 15.578 -14.188 1 95.69 262 GLY B N 1
ATOM 5789 C CA . GLY B 1 262 ? 5.152 16.094 -13.078 1 95.69 262 GLY B CA 1
ATOM 5790 C C . GLY B 1 262 ? 5.066 17.609 -13.07 1 95.69 262 GLY B C 1
ATOM 5791 O O . GLY B 1 262 ? 5.918 18.297 -13.648 1 95.69 262 GLY B O 1
ATOM 5792 N N . THR B 1 263 ? 4.039 18.156 -12.406 1 88.62 263 THR B N 1
ATOM 5793 C CA . THR B 1 263 ? 3.812 19.609 -12.398 1 88.62 263 THR B CA 1
ATOM 5794 C C . THR B 1 263 ? 3.896 20.156 -10.977 1 88.62 263 THR B C 1
ATOM 5796 O O . THR B 1 263 ? 4.234 21.328 -10.781 1 88.62 263 THR B O 1
ATOM 5799 N N . ALA B 1 264 ? 3.49 19.344 -9.969 1 88.31 264 ALA B N 1
ATOM 5800 C CA . ALA B 1 264 ? 3.445 19.797 -8.578 1 88.31 264 ALA B CA 1
ATOM 5801 C C . ALA B 1 264 ? 3.832 18.672 -7.625 1 88.31 264 ALA B C 1
ATOM 5803 O O . ALA B 1 264 ? 3.676 17.5 -7.953 1 88.31 264 ALA B O 1
ATOM 5804 N N . HIS B 1 265 ? 4.359 19.062 -6.453 1 91.88 265 HIS B N 1
ATOM 5805 C CA . HIS B 1 265 ? 4.805 18.062 -5.477 1 91.88 265 HIS B CA 1
ATOM 5806 C C . HIS B 1 265 ? 3.635 17.25 -4.957 1 91.88 265 HIS B C 1
ATOM 5808 O O . HIS B 1 265 ? 3.805 16.078 -4.598 1 91.88 265 HIS B O 1
ATOM 5814 N N . ASN B 1 266 ? 2.383 17.797 -4.938 1 90.5 266 ASN B N 1
ATOM 5815 C CA . ASN B 1 266 ? 1.231 17.125 -4.332 1 90.5 266 ASN B CA 1
ATOM 5816 C C . ASN B 1 266 ? 0.307 16.531 -5.391 1 90.5 266 ASN B C 1
ATOM 5818 O O . ASN B 1 266 ? -0.837 16.188 -5.094 1 90.5 266 ASN B O 1
ATOM 5822 N N . ALA B 1 267 ? 0.814 16.453 -6.617 1 91.44 267 ALA B N 1
ATOM 5823 C CA . ALA B 1 267 ? 0.039 15.875 -7.711 1 91.44 267 ALA B CA 1
ATOM 5824 C C . ALA B 1 267 ? 0.7 14.609 -8.242 1 91.44 267 ALA B C 1
ATOM 5826 O O . ALA B 1 267 ? 1.927 14.539 -8.352 1 91.44 267 ALA B O 1
ATOM 5827 N N . ILE B 1 268 ? -0.049 13.57 -8.539 1 95.06 268 ILE B N 1
ATOM 5828 C CA . ILE B 1 268 ? 0.445 12.383 -9.227 1 95.06 268 ILE B CA 1
ATOM 5829 C C . ILE B 1 268 ? 0.763 12.719 -10.68 1 95.06 268 ILE B C 1
ATOM 5831 O O . ILE B 1 268 ? -0.105 13.195 -11.422 1 95.06 268 ILE B O 1
ATOM 5835 N N . PRO B 1 269 ? 1.942 12.578 -11.125 1 96.56 269 PRO B N 1
ATOM 5836 C CA . PRO B 1 269 ? 2.357 13.008 -12.461 1 96.56 269 PRO B CA 1
ATOM 5837 C C . PRO B 1 269 ? 1.543 12.359 -13.57 1 96.56 269 PRO B C 1
ATOM 5839 O O . PRO B 1 269 ? 1.427 11.125 -13.617 1 96.56 269 PRO B O 1
ATOM 5842 N N . MET B 1 270 ? 1.066 13.133 -14.508 1 95.38 270 MET B N 1
ATOM 5843 C CA . MET B 1 270 ? 0.233 12.672 -15.609 1 95.38 270 MET B CA 1
ATOM 5844 C C . MET B 1 270 ? 1.066 12.461 -16.875 1 95.38 270 MET B C 1
ATOM 5846 O O . MET B 1 270 ? 0.656 11.734 -17.781 1 95.38 270 MET B O 1
ATOM 5850 N N . ASP B 1 271 ? 2.25 13.164 -16.891 1 95.94 271 ASP B N 1
ATOM 5851 C CA . ASP B 1 271 ? 3.092 13.141 -18.078 1 95.94 271 ASP B CA 1
ATOM 5852 C C . ASP B 1 271 ? 4.57 13.156 -17.719 1 95.94 271 ASP B C 1
ATOM 5854 O O . ASP B 1 271 ? 4.938 13.609 -16.625 1 95.94 271 ASP B O 1
ATOM 5858 N N . CYS B 1 272 ? 5.355 12.68 -18.547 1 97.94 272 CYS B N 1
ATOM 5859 C CA . CYS B 1 272 ? 6.805 12.656 -18.422 1 97.94 272 CYS B CA 1
ATOM 5860 C C . CYS B 1 272 ? 7.473 12.492 -19.781 1 97.94 272 CYS B C 1
ATOM 5862 O O . CYS B 1 272 ? 7.008 11.711 -20.609 1 97.94 272 CYS B O 1
ATOM 5864 N N . SER B 1 273 ? 8.445 13.289 -20.047 1 97.88 273 SER B N 1
ATOM 5865 C CA . SER B 1 273 ? 9.227 13.172 -21.266 1 97.88 273 SER B CA 1
ATOM 5866 C C . SER B 1 273 ? 10.703 12.969 -20.969 1 97.88 273 SER B C 1
ATOM 5868 O O . SER B 1 273 ? 11.195 13.43 -19.922 1 97.88 273 SER B O 1
ATOM 5870 N N . ALA B 1 274 ? 11.344 12.234 -21.797 1 97.31 274 ALA B N 1
ATOM 5871 C CA . ALA B 1 274 ? 12.781 12.008 -21.656 1 97.31 274 ALA B CA 1
ATOM 5872 C C . ALA B 1 274 ? 13.469 12.008 -23.016 1 97.31 274 ALA B C 1
ATOM 5874 O O . ALA B 1 274 ? 12.867 11.641 -24.031 1 97.31 274 ALA B O 1
ATOM 5875 N N . CYS B 1 275 ? 14.68 12.508 -23.031 1 94.81 275 CYS B N 1
ATOM 5876 C CA . CYS B 1 275 ? 15.547 12.453 -24.188 1 94.81 275 CYS B CA 1
ATOM 5877 C C . CYS B 1 275 ? 16.766 11.57 -23.922 1 94.81 275 CYS B C 1
ATOM 5879 O O . CYS B 1 275 ? 17.406 11.695 -22.891 1 94.81 275 CYS B O 1
ATOM 5881 N N . LEU B 1 276 ? 17.047 10.664 -24.859 1 95.06 276 LEU B N 1
ATOM 5882 C CA . LEU B 1 276 ? 18.141 9.695 -24.734 1 95.06 276 LEU B CA 1
ATOM 5883 C C . LEU B 1 276 ? 19.141 9.859 -25.891 1 95.06 276 LEU B C 1
ATOM 5885 O O . LEU B 1 276 ? 18.734 10.117 -27.031 1 95.06 276 LEU B O 1
ATOM 5889 N N . CYS B 1 277 ? 20.375 9.734 -25.547 1 93.44 277 CYS B N 1
ATOM 5890 C CA . CYS B 1 277 ? 21.438 9.688 -26.547 1 93.44 277 CYS B CA 1
ATOM 5891 C C . CYS B 1 277 ? 21.984 8.266 -26.688 1 93.44 277 CYS B C 1
ATOM 5893 O O . CYS B 1 277 ? 22.297 7.613 -25.703 1 93.44 277 CYS B O 1
ATOM 5895 N N . PHE B 1 278 ? 22.062 7.742 -27.938 1 92.25 278 PHE B N 1
ATOM 5896 C CA . PHE B 1 278 ? 22.594 6.418 -28.234 1 92.25 278 PHE B CA 1
ATOM 5897 C C . PHE B 1 278 ? 23.875 6.516 -29.062 1 92.25 278 PHE B C 1
ATOM 5899 O O . PHE B 1 278 ? 24.109 5.711 -29.953 1 92.25 278 PHE B O 1
ATOM 5906 N N . CYS B 1 279 ? 24.625 7.551 -28.766 1 88.75 279 CYS B N 1
ATOM 5907 C CA . CYS B 1 279 ? 25.906 7.684 -29.453 1 88.75 279 CYS B CA 1
ATOM 5908 C C . CYS B 1 279 ? 26.75 6.43 -29.266 1 88.75 279 CYS B C 1
ATOM 5910 O O . CYS B 1 279 ? 26.828 5.883 -28.156 1 88.75 279 CYS B O 1
ATOM 5912 N N . GLY B 1 280 ? 27.328 5.973 -30.297 1 85.88 280 GLY B N 1
ATOM 5913 C CA . GLY B 1 280 ? 28.172 4.797 -30.266 1 85.88 280 GLY B CA 1
ATOM 5914 C C . GLY B 1 280 ? 27.406 3.496 -30.328 1 85.88 280 GLY B C 1
ATOM 5915 O O . GLY B 1 280 ? 27.984 2.412 -30.234 1 85.88 280 GLY B O 1
ATOM 5916 N N . VAL B 1 281 ? 26.125 3.559 -30.5 1 89.94 281 VAL B N 1
ATOM 5917 C CA . VAL B 1 281 ? 25.266 2.381 -30.562 1 89.94 281 VAL B CA 1
ATOM 5918 C C . VAL B 1 281 ? 24.781 2.176 -32 1 89.94 281 VAL B C 1
ATOM 5920 O O . VAL B 1 281 ? 24.453 3.139 -32.688 1 89.94 281 VAL B O 1
ATOM 5923 N N . SER B 1 282 ? 24.719 1.006 -32.5 1 91.44 282 SER B N 1
ATOM 5924 C CA . SER B 1 282 ? 24.297 0.713 -33.875 1 91.44 282 SER B CA 1
ATOM 5925 C C . SER B 1 282 ? 22.812 0.972 -34.062 1 91.44 282 SER B C 1
ATOM 5927 O O . SER B 1 282 ? 22.031 0.874 -33.125 1 91.44 282 SER B O 1
ATOM 5929 N N . GLN B 1 283 ? 22.438 1.278 -35.281 1 89.81 283 GLN B N 1
ATOM 5930 C CA . GLN B 1 283 ? 21.031 1.514 -35.625 1 89.81 283 GLN B CA 1
ATOM 5931 C C . GLN B 1 283 ? 20.188 0.272 -35.344 1 89.81 283 GLN B C 1
ATOM 5933 O O . GLN B 1 283 ? 19.016 0.379 -34.969 1 89.81 283 GLN B O 1
ATOM 5938 N N . ALA B 1 284 ? 20.797 -0.828 -35.562 1 93.62 284 ALA B N 1
ATOM 5939 C CA . ALA B 1 284 ? 20.094 -2.084 -35.344 1 93.62 284 ALA B CA 1
ATOM 5940 C C . ALA B 1 284 ? 19.75 -2.246 -33.875 1 93.62 284 ALA B C 1
ATOM 5942 O O . ALA B 1 284 ? 18.656 -2.721 -33.531 1 93.62 284 ALA B O 1
ATOM 5943 N N . LYS B 1 285 ? 20.625 -1.913 -33.031 1 94.19 285 LYS B N 1
ATOM 5944 C CA . LYS B 1 285 ? 20.391 -1.987 -31.594 1 94.19 285 LYS B CA 1
ATOM 5945 C C . LYS B 1 285 ? 19.344 -0.968 -31.141 1 94.19 285 LYS B C 1
ATOM 5947 O O . LYS B 1 285 ? 18.547 -1.244 -30.25 1 94.19 285 LYS B O 1
ATOM 5952 N N . ILE B 1 286 ? 19.406 0.164 -31.734 1 93.44 286 ILE B N 1
ATOM 5953 C CA . ILE B 1 286 ? 18.406 1.188 -31.422 1 93.44 286 ILE B CA 1
ATOM 5954 C C . ILE B 1 286 ? 17.016 0.698 -31.812 1 93.44 286 ILE B C 1
ATOM 5956 O O . ILE B 1 286 ? 16.047 0.861 -31.062 1 93.44 286 ILE B O 1
ATOM 5960 N N . ALA B 1 287 ? 16.938 0.123 -33 1 94.56 287 ALA B N 1
ATOM 5961 C CA . ALA B 1 287 ? 15.664 -0.428 -33.469 1 94.56 287 ALA B CA 1
ATOM 5962 C C . ALA B 1 287 ? 15.172 -1.53 -32.531 1 94.56 287 ALA B C 1
ATOM 5964 O O . ALA B 1 287 ? 13.969 -1.646 -32.281 1 94.56 287 ALA B O 1
ATOM 5965 N N . SER B 1 288 ? 16.125 -2.299 -32.062 1 96.81 288 SER B N 1
ATOM 5966 C CA . SER B 1 288 ? 15.789 -3.354 -31.109 1 96.81 288 SER B CA 1
ATOM 5967 C C . SER B 1 288 ? 15.25 -2.77 -29.812 1 96.81 288 SER B C 1
ATOM 5969 O O . SER B 1 288 ? 14.281 -3.285 -29.25 1 96.81 288 SER B O 1
ATOM 5971 N N . PHE B 1 289 ? 15.867 -1.725 -29.328 1 96.62 289 PHE B N 1
ATOM 5972 C CA . PHE B 1 289 ? 15.383 -1.046 -28.125 1 96.62 289 PHE B CA 1
ATOM 5973 C C . PHE B 1 289 ? 13.953 -0.548 -28.328 1 96.62 289 PHE B C 1
ATOM 5975 O O . PHE B 1 289 ? 13.086 -0.752 -27.484 1 96.62 289 PHE B O 1
ATOM 5982 N N . ILE B 1 290 ? 13.742 0.065 -29.438 1 96.38 290 ILE B N 1
ATOM 5983 C CA . ILE B 1 290 ? 12.43 0.639 -29.719 1 96.38 290 ILE B CA 1
ATOM 5984 C C . ILE B 1 290 ? 11.375 -0.459 -29.703 1 96.38 290 ILE B C 1
ATOM 5986 O O . ILE B 1 290 ? 10.281 -0.269 -29.172 1 96.38 290 ILE B O 1
ATOM 5990 N N . SER B 1 291 ? 11.672 -1.578 -30.297 1 97.31 291 SER B N 1
ATOM 5991 C CA . SER B 1 291 ? 10.75 -2.711 -30.312 1 97.31 291 SER B CA 1
ATOM 5992 C C . SER B 1 291 ? 10.438 -3.178 -28.891 1 97.31 291 SER B C 1
ATOM 5994 O O . SER B 1 291 ? 9.281 -3.439 -28.562 1 97.31 291 SER B O 1
ATOM 5996 N N . GLU B 1 292 ? 11.453 -3.275 -28.016 1 97.62 292 GLU B N 1
ATOM 5997 C CA . GLU B 1 292 ? 11.258 -3.695 -26.641 1 97.62 292 GLU B CA 1
ATOM 5998 C C . GLU B 1 292 ? 10.445 -2.666 -25.859 1 97.62 292 GLU B C 1
ATOM 6000 O O . GLU B 1 292 ? 9.617 -3.029 -25.016 1 97.62 292 GLU B O 1
ATOM 6005 N N . ALA B 1 293 ? 10.742 -1.454 -26.125 1 97.31 293 ALA B N 1
ATOM 6006 C CA . ALA B 1 293 ? 10.016 -0.377 -25.453 1 97.31 293 ALA B CA 1
ATOM 6007 C C . ALA B 1 293 ? 8.539 -0.397 -25.844 1 97.31 293 ALA B C 1
ATOM 6009 O O . ALA B 1 293 ? 7.668 -0.133 -25 1 97.31 293 ALA B O 1
ATOM 6010 N N . LYS B 1 294 ? 8.281 -0.661 -27.062 1 96.88 294 LYS B N 1
ATOM 6011 C CA . LYS B 1 294 ? 6.902 -0.744 -27.531 1 96.88 294 LYS B CA 1
ATOM 6012 C C . LYS B 1 294 ? 6.176 -1.923 -26.891 1 96.88 294 LYS B C 1
ATOM 6014 O O . LYS B 1 294 ? 4.988 -1.824 -26.562 1 96.88 294 LYS B O 1
ATOM 6019 N N . LYS B 1 295 ? 6.832 -3.014 -26.797 1 97.19 295 LYS B N 1
ATOM 6020 C CA . LYS B 1 295 ? 6.246 -4.16 -26.109 1 97.19 295 LYS B CA 1
ATOM 6021 C C . LYS B 1 295 ? 5.891 -3.807 -24.672 1 97.19 295 LYS B C 1
ATOM 6023 O O . LYS B 1 295 ? 4.809 -4.148 -24.188 1 97.19 295 LYS B O 1
ATOM 6028 N N . LEU B 1 296 ? 6.789 -3.152 -23.969 1 97.81 296 LEU B N 1
ATOM 6029 C CA . LEU B 1 296 ? 6.512 -2.725 -22.609 1 97.81 296 LEU B CA 1
ATOM 6030 C C . LEU B 1 296 ? 5.348 -1.742 -22.562 1 97.81 296 LEU B C 1
ATOM 6032 O O . LEU B 1 296 ? 4.52 -1.784 -21.656 1 97.81 296 LEU B O 1
ATOM 6036 N N . ALA B 1 297 ? 5.336 -0.866 -23.531 1 97.38 297 ALA B N 1
ATOM 6037 C CA . ALA B 1 297 ? 4.238 0.094 -23.609 1 97.38 297 ALA B CA 1
ATOM 6038 C C . ALA B 1 297 ? 2.891 -0.619 -23.672 1 97.38 297 ALA B C 1
ATOM 6040 O O . ALA B 1 297 ? 1.918 -0.181 -23.047 1 97.38 297 ALA B O 1
ATOM 6041 N N . GLU B 1 298 ? 2.824 -1.689 -24.406 1 96.19 298 GLU B N 1
ATOM 6042 C CA . GLU B 1 298 ? 1.598 -2.477 -24.484 1 96.19 298 GLU B CA 1
ATOM 6043 C C . GLU B 1 298 ? 1.262 -3.127 -23.156 1 96.19 298 GLU B C 1
ATOM 6045 O O . GLU B 1 298 ? 0.097 -3.17 -22.75 1 96.19 298 GLU B O 1
ATOM 6050 N N . ASP B 1 299 ? 2.254 -3.633 -22.484 1 95.69 299 ASP B N 1
ATOM 6051 C CA . ASP B 1 299 ? 2.057 -4.199 -21.156 1 95.69 299 ASP B CA 1
ATOM 6052 C C . ASP B 1 299 ? 1.519 -3.148 -20.188 1 95.69 299 ASP B C 1
ATOM 6054 O O . ASP B 1 299 ? 0.619 -3.43 -19.391 1 95.69 299 ASP B O 1
ATOM 6058 N N . LEU B 1 300 ? 2.107 -1.96 -20.281 1 97.31 300 LEU B N 1
ATOM 6059 C CA . LEU B 1 300 ? 1.724 -0.879 -19.375 1 97.31 300 LEU B CA 1
ATOM 6060 C C . LEU B 1 300 ? 0.293 -0.427 -19.656 1 97.31 300 LEU B C 1
ATOM 6062 O O . LEU B 1 300 ? -0.449 -0.107 -18.719 1 97.31 300 LEU B O 1
ATOM 6066 N N . LYS B 1 301 ? -0.096 -0.381 -20.891 1 95 301 LYS B N 1
ATOM 6067 C CA . LYS B 1 301 ? -1.479 -0.069 -21.234 1 95 301 LYS B CA 1
ATOM 6068 C C . LYS B 1 301 ? -2.443 -1.07 -20.609 1 95 301 LYS B C 1
ATOM 6070 O O . LYS B 1 301 ? -3.514 -0.691 -20.125 1 95 301 LYS B O 1
ATOM 6075 N N . THR B 1 302 ? -2.086 -2.334 -20.625 1 93 302 THR B N 1
ATOM 6076 C CA . THR B 1 302 ? -2.91 -3.383 -20.031 1 93 302 THR B CA 1
ATOM 6077 C C . THR B 1 302 ? -2.926 -3.268 -18.516 1 93 302 THR B C 1
ATOM 6079 O O . THR B 1 302 ? -3.979 -3.4 -17.891 1 93 302 THR B O 1
ATOM 6082 N N . GLU B 1 303 ? -1.794 -2.971 -17.938 1 94.5 303 GLU B N 1
ATOM 6083 C CA . GLU B 1 303 ? -1.669 -2.84 -16.5 1 94.5 303 GLU B CA 1
ATOM 6084 C C . GLU B 1 303 ? -2.586 -1.742 -15.961 1 94.5 303 GLU B C 1
ATOM 6086 O O . GLU B 1 303 ? -3.152 -1.876 -14.875 1 94.5 303 GLU B O 1
ATOM 6091 N N . TYR B 1 304 ? -2.705 -0.674 -16.703 1 95.44 304 TYR B N 1
ATOM 6092 C CA . TYR B 1 304 ? -3.4 0.5 -16.188 1 95.44 304 TYR B CA 1
ATOM 6093 C C . TYR B 1 304 ? -4.691 0.751 -16.969 1 95.44 304 TYR B C 1
ATOM 6095 O O . TYR B 1 304 ? -5.195 1.876 -16.984 1 95.44 304 TYR B O 1
ATOM 6103 N N . LYS B 1 305 ? -5.184 -0.227 -17.609 1 93.06 305 LYS B N 1
ATOM 6104 C CA . LYS B 1 305 ? -6.359 -0.108 -18.484 1 93.06 305 LYS B CA 1
ATOM 6105 C C . LYS B 1 305 ? -7.551 0.447 -17.703 1 93.06 305 LYS B C 1
ATOM 6107 O O . LYS B 1 305 ? -8.336 1.231 -18.25 1 93.06 305 LYS B O 1
ATOM 6112 N N . THR B 1 306 ? -7.688 0.105 -16.453 1 92.25 306 THR B N 1
ATOM 6113 C CA . THR B 1 306 ? -8.844 0.493 -15.656 1 92.25 306 THR B CA 1
ATOM 6114 C C . THR B 1 306 ? -8.688 1.918 -15.133 1 92.25 306 THR B C 1
ATOM 6116 O O . THR B 1 306 ? -9.641 2.699 -15.148 1 92.25 306 THR B O 1
ATOM 6119 N N . THR B 1 307 ? -7.504 2.295 -14.727 1 93.5 307 THR B N 1
ATOM 6120 C CA . THR B 1 307 ? -7.297 3.58 -14.062 1 93.5 307 THR B CA 1
ATOM 6121 C C . THR B 1 307 ? -6.887 4.645 -15.078 1 93.5 307 THR B C 1
ATOM 6123 O O . THR B 1 307 ? -7.172 5.832 -14.891 1 93.5 307 THR B O 1
ATOM 6126 N N . ASP B 1 308 ? -6.18 4.293 -16.125 1 96.12 308 ASP B N 1
ATOM 6127 C CA . ASP B 1 308 ? -5.547 5.23 -17.047 1 96.12 308 ASP B CA 1
ATOM 6128 C C . ASP B 1 308 ? -5.754 4.793 -18.5 1 96.12 308 ASP B C 1
ATOM 6130 O O . ASP B 1 308 ? -4.793 4.691 -19.266 1 96.12 308 ASP B O 1
ATOM 6134 N N . SER B 1 309 ? -6.973 4.645 -18.906 1 94.31 309 SER B N 1
ATOM 6135 C CA . SER B 1 309 ? -7.32 4.078 -20.203 1 94.31 309 SER B CA 1
ATOM 6136 C C . SER B 1 309 ? -6.852 4.98 -21.344 1 94.31 309 SER B C 1
ATOM 6138 O O . SER B 1 309 ? -6.621 4.512 -22.453 1 94.31 309 SER B O 1
ATOM 6140 N N . ASP B 1 310 ? -6.586 6.281 -21.078 1 92.56 310 ASP B N 1
ATOM 6141 C CA . ASP B 1 310 ? -6.242 7.234 -22.125 1 92.56 310 ASP B CA 1
ATOM 6142 C C . ASP B 1 310 ? -4.734 7.43 -22.219 1 92.56 310 ASP B C 1
ATOM 6144 O O . ASP B 1 310 ? -4.246 8.156 -23.094 1 92.56 310 ASP B O 1
ATOM 6148 N N . ALA B 1 311 ? -4.012 6.746 -21.375 1 95.62 311 ALA B N 1
ATOM 6149 C CA . ALA B 1 311 ? -2.566 6.941 -21.312 1 95.62 311 ALA B CA 1
ATOM 6150 C C . ALA B 1 311 ? -1.905 6.473 -22.609 1 95.62 311 ALA B C 1
ATOM 6152 O O . ALA B 1 311 ? -2.34 5.488 -23.219 1 95.62 311 ALA B O 1
ATOM 6153 N N . THR B 1 312 ? -0.905 7.195 -23.078 1 96.94 312 THR B N 1
ATOM 6154 C CA . THR B 1 312 ? -0.157 6.84 -24.281 1 96.94 312 THR B CA 1
ATOM 6155 C C . THR B 1 312 ? 1.346 6.934 -24.031 1 96.94 312 THR B C 1
ATOM 6157 O O . THR B 1 312 ? 1.794 7.727 -23.203 1 96.94 312 THR B O 1
ATOM 6160 N N . ILE B 1 313 ? 2.08 6.102 -24.672 1 96.94 313 ILE B N 1
ATOM 6161 C CA . ILE B 1 313 ? 3.539 6.102 -24.688 1 96.94 313 ILE B CA 1
ATOM 6162 C C . ILE B 1 313 ? 4.039 6.172 -26.125 1 96.94 313 ILE B C 1
ATOM 6164 O O . ILE B 1 313 ? 3.719 5.305 -26.938 1 96.94 313 ILE B O 1
ATOM 6168 N N . VAL B 1 314 ? 4.746 7.266 -26.438 1 95.25 314 VAL B N 1
ATOM 6169 C CA . VAL B 1 314 ? 5.184 7.496 -27.812 1 95.25 314 VAL B CA 1
ATOM 6170 C C . VAL B 1 314 ? 6.703 7.629 -27.859 1 95.25 314 VAL B C 1
ATOM 6172 O O . VAL B 1 314 ? 7.297 8.32 -27.016 1 95.25 314 VAL B O 1
ATOM 6175 N N . ILE B 1 315 ? 7.32 6.91 -28.703 1 93.88 315 ILE B N 1
ATOM 6176 C CA . ILE B 1 315 ? 8.75 7.008 -28.953 1 93.88 315 ILE B CA 1
ATOM 6177 C C . ILE B 1 315 ? 8.992 7.746 -30.281 1 93.88 315 ILE B C 1
ATOM 6179 O O . ILE B 1 315 ? 8.484 7.348 -31.328 1 93.88 315 ILE B O 1
ATOM 6183 N N . HIS B 1 316 ? 9.711 8.836 -30.188 1 89.19 316 HIS B N 1
ATOM 6184 C CA . HIS B 1 316 ? 10.039 9.641 -31.359 1 89.19 316 HIS B CA 1
ATOM 6185 C C . HIS B 1 316 ? 11.477 9.398 -31.812 1 89.19 316 HIS B C 1
ATOM 6187 O O . HIS B 1 316 ? 12.422 9.773 -31.109 1 89.19 316 HIS B O 1
ATOM 6193 N N . GLU B 1 317 ? 11.664 8.664 -32.875 1 76.44 317 GLU B N 1
ATOM 6194 C CA . GLU B 1 317 ? 13.008 8.383 -33.406 1 76.44 317 GLU B CA 1
ATOM 6195 C C . GLU B 1 317 ? 13.688 9.656 -33.875 1 76.44 317 GLU B C 1
ATOM 6197 O O . GLU B 1 317 ? 14.891 9.852 -33.656 1 76.44 317 GLU B O 1
ATOM 6202 N N . GLN B 1 318 ? 13.102 10.281 -35.031 1 62.03 318 GLN B N 1
ATOM 6203 C CA . GLN B 1 318 ? 13.789 11.375 -35.719 1 62.03 318 GLN B CA 1
ATOM 6204 C C . GLN B 1 318 ? 13.664 12.68 -34.938 1 62.03 318 GLN B C 1
ATOM 6206 O O . GLN B 1 318 ? 12.711 13.438 -35.125 1 62.03 318 GLN B O 1
ATOM 6211 N N . SER B 1 319 ? 13.68 12.492 -33.594 1 50.94 319 SER B N 1
ATOM 6212 C CA . SER B 1 319 ? 13.477 13.844 -33.062 1 50.94 319 SER B CA 1
ATOM 6213 C C . SER B 1 319 ? 14.664 14.742 -33.406 1 50.94 319 SER B C 1
ATOM 6215 O O . SER B 1 319 ? 15.812 14.328 -33.281 1 50.94 319 SER B O 1
ATOM 6217 N N . GLN B 1 320 ? 14.562 15.539 -34.344 1 44.59 320 GLN B N 1
ATOM 6218 C CA . GLN B 1 320 ? 15.406 16.641 -34.812 1 44.59 320 GLN B CA 1
ATOM 6219 C C . GLN B 1 320 ? 16.125 17.297 -33.656 1 44.59 320 GLN B C 1
ATOM 6221 O O . GLN B 1 320 ? 17.016 18.141 -33.844 1 44.59 320 GLN B O 1
ATOM 6226 N N . THR B 1 321 ? 15.539 17.312 -32.594 1 43.25 321 THR B N 1
ATOM 6227 C CA . THR B 1 321 ? 16.141 18.234 -31.641 1 43.25 321 THR B CA 1
ATOM 6228 C C . THR B 1 321 ? 17.578 17.828 -31.328 1 43.25 321 THR B C 1
ATOM 6230 O O . THR B 1 321 ? 18.344 18.609 -30.734 1 43.25 321 THR B O 1
ATOM 6233 N N . CYS B 1 322 ? 17.859 16.453 -31.25 1 47.28 322 CYS B N 1
ATOM 6234 C CA . CYS B 1 322 ? 19.266 16.234 -30.891 1 47.28 322 CYS B CA 1
ATOM 6235 C C . CYS B 1 322 ? 20.156 16.25 -32.125 1 47.28 322 CYS B C 1
ATOM 6237 O O . CYS B 1 322 ? 20.562 15.203 -32.625 1 47.28 322 CYS B O 1
ATOM 6239 N N . HIS B 1 323 ? 19.828 16.859 -33.219 1 49.28 323 HIS B N 1
ATOM 6240 C CA . HIS B 1 323 ? 20.391 16.703 -34.562 1 49.28 323 HIS B CA 1
ATOM 6241 C C . HIS B 1 323 ? 21.922 16.703 -34.5 1 49.28 323 HIS B C 1
ATOM 6243 O O . HIS B 1 323 ? 22.578 16.062 -35.344 1 49.28 323 HIS B O 1
ATOM 6249 N N . GLY B 1 324 ? 22.688 17.781 -33.938 1 56.25 324 GLY B N 1
ATOM 6250 C CA . GLY B 1 324 ? 24.109 17.844 -34.188 1 56.25 324 GLY B CA 1
ATOM 6251 C C . GLY B 1 324 ? 24.953 17.766 -32.938 1 56.25 324 GLY B C 1
ATOM 6252 O O . GLY B 1 324 ? 26.047 17.188 -32.938 1 56.25 324 GLY B O 1
ATOM 6253 N N . LYS B 1 325 ? 24.547 18.359 -31.891 1 73.12 325 LYS B N 1
ATOM 6254 C CA . LYS B 1 325 ? 25.297 18.391 -30.625 1 73.12 325 LYS B CA 1
ATOM 6255 C C . LYS B 1 325 ? 24.359 18.25 -29.438 1 73.12 325 LYS B C 1
ATOM 6257 O O . LYS B 1 325 ? 23.25 18.766 -29.438 1 73.12 325 LYS B O 1
ATOM 6262 N N . CYS B 1 326 ? 24.547 17.172 -28.547 1 86.31 326 CYS B N 1
ATOM 6263 C CA . CYS B 1 326 ? 23.781 17.109 -27.312 1 86.31 326 CYS B CA 1
ATOM 6264 C C . CYS B 1 326 ? 24.688 16.922 -26.109 1 86.31 326 CYS B C 1
ATOM 6266 O O . CYS B 1 326 ? 25.906 16.766 -26.266 1 86.31 326 CYS B O 1
ATOM 6268 N N . THR B 1 327 ? 24.234 17.297 -24.922 1 93.69 327 THR B N 1
ATOM 6269 C CA . THR B 1 327 ? 24.859 16.953 -23.641 1 93.69 327 THR B CA 1
ATOM 6270 C C . THR B 1 327 ? 24.078 15.859 -22.922 1 93.69 327 THR B C 1
ATOM 6272 O O . THR B 1 327 ? 22.844 15.922 -22.844 1 93.69 327 THR B O 1
ATOM 6275 N N . HIS B 1 328 ? 24.781 14.836 -22.531 1 95.25 328 HIS B N 1
ATOM 6276 C CA . HIS B 1 328 ? 24.125 13.742 -21.844 1 95.25 328 HIS B CA 1
ATOM 6277 C C . HIS B 1 328 ? 24.891 13.312 -20.609 1 95.25 328 HIS B C 1
ATOM 6279 O O . HIS B 1 328 ? 26.078 13.641 -20.453 1 95.25 328 HIS B O 1
ATOM 6285 N N . ALA B 1 329 ? 24.219 12.664 -19.672 1 97 329 ALA B N 1
ATOM 6286 C CA . ALA B 1 329 ? 24.875 12.023 -18.531 1 97 329 ALA B CA 1
ATOM 6287 C C . ALA B 1 329 ? 25.766 10.875 -18.984 1 97 329 ALA B C 1
ATOM 6289 O O . ALA B 1 329 ? 25.453 10.195 -19.969 1 97 329 ALA B O 1
ATOM 6290 N N . LEU B 1 330 ? 26.844 10.594 -18.266 1 96.75 330 LEU B N 1
ATOM 6291 C CA . LEU B 1 330 ? 27.594 9.367 -18.5 1 96.75 330 LEU B CA 1
ATOM 6292 C C . LEU B 1 330 ? 26.703 8.141 -18.266 1 96.75 330 LEU B C 1
ATOM 6294 O O . LEU B 1 330 ? 25.719 8.211 -17.547 1 96.75 330 LEU B O 1
ATOM 6298 N N . TYR B 1 331 ? 27.109 7.055 -18.875 1 96.19 331 TYR B N 1
ATOM 6299 C CA . TYR B 1 331 ? 26.312 5.832 -18.781 1 96.19 331 TYR B CA 1
ATOM 6300 C C . TYR B 1 331 ? 26.094 5.438 -17.328 1 96.19 331 TYR B C 1
ATOM 6302 O O . TYR B 1 331 ? 24.969 5.105 -16.938 1 96.19 331 TYR B O 1
ATOM 6310 N N . VAL B 1 332 ? 27.156 5.492 -16.5 1 96.5 332 VAL B N 1
ATOM 6311 C CA . VAL B 1 332 ? 27.078 5.07 -15.102 1 96.5 332 VAL B CA 1
ATOM 6312 C C . VAL B 1 332 ? 26.125 5.988 -14.336 1 96.5 332 VAL B C 1
ATOM 6314 O O . VAL B 1 332 ? 25.375 5.535 -13.477 1 96.5 332 VAL B O 1
ATOM 6317 N N . SER B 1 333 ? 26.188 7.273 -14.664 1 97.44 333 SER B N 1
ATOM 6318 C CA . SER B 1 333 ? 25.281 8.242 -14.047 1 97.44 333 SER B CA 1
ATOM 6319 C C . SER B 1 333 ? 23.844 8.016 -14.477 1 97.44 333 SER B C 1
ATOM 6321 O O . SER B 1 333 ? 22.922 8.086 -13.656 1 97.44 333 SER B O 1
ATOM 6323 N N . SER B 1 334 ? 23.656 7.719 -15.789 1 97.94 334 SER B N 1
ATOM 6324 C CA . SER B 1 334 ? 22.328 7.422 -16.312 1 97.94 334 SER B CA 1
ATOM 6325 C C . SER B 1 334 ? 21.719 6.203 -15.617 1 97.94 334 SER B C 1
ATOM 6327 O O . SER B 1 334 ? 20.562 6.234 -15.203 1 97.94 334 SER B O 1
ATOM 6329 N N . ARG B 1 335 ? 22.531 5.18 -15.469 1 97.94 335 ARG B N 1
ATOM 6330 C CA . ARG B 1 335 ? 22.062 3.951 -14.836 1 97.94 335 ARG B CA 1
ATOM 6331 C C . ARG B 1 335 ? 21.688 4.199 -13.375 1 97.94 335 ARG B C 1
ATOM 6333 O O . ARG B 1 335 ? 20.672 3.697 -12.898 1 97.94 335 ARG B O 1
ATOM 6340 N N . SER B 1 336 ? 22.469 4.977 -12.664 1 97.81 336 SER B N 1
ATOM 6341 C CA . SER B 1 336 ? 22.188 5.285 -11.266 1 97.81 336 SER B CA 1
ATOM 6342 C C . SER B 1 336 ? 20.891 6.07 -11.109 1 97.81 336 SER B C 1
ATOM 6344 O O . SER B 1 336 ? 20.125 5.828 -10.18 1 97.81 336 SER B O 1
ATOM 6346 N N . LEU B 1 337 ? 20.703 7.027 -12.016 1 98.69 337 LEU B N 1
ATOM 6347 C CA . LEU B 1 337 ? 19.469 7.82 -11.984 1 98.69 337 LEU B CA 1
ATOM 6348 C C . LEU B 1 337 ? 18.25 6.938 -12.219 1 98.69 337 LEU B C 1
ATOM 6350 O O . LEU B 1 337 ? 17.25 7.074 -11.523 1 98.69 337 LEU B O 1
ATOM 6354 N N . VAL B 1 338 ? 18.359 6.035 -13.172 1 98.81 338 VAL B N 1
ATOM 6355 C CA . VAL B 1 338 ? 17.266 5.129 -13.492 1 98.81 338 VAL B CA 1
ATOM 6356 C C . VAL B 1 338 ? 16.984 4.215 -12.297 1 98.81 338 VAL B C 1
ATOM 6358 O O . VAL B 1 338 ? 15.836 3.996 -11.93 1 98.81 338 VAL B O 1
ATOM 6361 N N . ASP B 1 339 ? 18.062 3.656 -11.664 1 98.69 339 ASP B N 1
ATOM 6362 C CA . ASP B 1 339 ? 17.906 2.801 -10.492 1 98.69 339 ASP B CA 1
ATOM 6363 C C . ASP B 1 339 ? 17.188 3.541 -9.367 1 98.69 339 ASP B C 1
ATOM 6365 O O . ASP B 1 339 ? 16.312 2.977 -8.703 1 98.69 339 ASP B O 1
ATOM 6369 N N . PHE B 1 340 ? 17.516 4.785 -9.188 1 98.69 340 PHE B N 1
ATOM 6370 C CA . PHE B 1 340 ? 16.859 5.602 -8.172 1 98.69 340 PHE B CA 1
ATOM 6371 C C . PHE B 1 340 ? 15.375 5.758 -8.477 1 98.69 340 PHE B C 1
ATOM 6373 O O . PHE B 1 340 ? 14.531 5.559 -7.598 1 98.69 340 PHE B O 1
ATOM 6380 N N . LEU B 1 341 ? 15.055 6.113 -9.742 1 98.81 341 LEU B N 1
ATOM 6381 C CA . LEU B 1 341 ? 13.664 6.355 -10.125 1 98.81 341 LEU B CA 1
ATOM 6382 C C . LEU B 1 341 ? 12.836 5.078 -10.016 1 98.81 341 LEU B C 1
ATOM 6384 O O . LEU B 1 341 ? 11.656 5.129 -9.688 1 98.81 341 LEU B O 1
ATOM 6388 N N . LEU B 1 342 ? 13.461 3.922 -10.281 1 98.31 342 LEU B N 1
ATOM 6389 C CA . LEU B 1 342 ? 12.766 2.645 -10.172 1 98.31 342 LEU B CA 1
ATOM 6390 C C . LEU B 1 342 ? 12.43 2.332 -8.711 1 98.31 342 LEU B C 1
ATOM 6392 O O . LEU B 1 342 ? 11.375 1.753 -8.422 1 98.31 342 LEU B O 1
ATOM 6396 N N . THR B 1 343 ? 13.336 2.752 -7.809 1 97.81 343 THR B N 1
ATOM 6397 C CA . THR B 1 343 ? 13.258 2.273 -6.434 1 97.81 343 THR B CA 1
ATOM 6398 C C . THR B 1 343 ? 12.555 3.295 -5.543 1 97.81 343 THR B C 1
ATOM 6400 O O . THR B 1 343 ? 12.023 2.943 -4.488 1 97.81 343 THR B O 1
ATOM 6403 N N . CYS B 1 344 ? 12.578 4.605 -5.934 1 98.19 344 CYS B N 1
ATOM 6404 C CA . CYS B 1 344 ? 11.906 5.641 -5.16 1 98.19 344 CYS B CA 1
ATOM 6405 C C . CYS B 1 344 ? 10.406 5.371 -5.074 1 98.19 344 CYS B C 1
ATOM 6407 O O . CYS B 1 344 ? 9.734 5.246 -6.102 1 98.19 344 CYS B O 1
ATOM 6409 N N . PRO B 1 345 ? 9.883 5.277 -3.904 1 96.56 345 PRO B N 1
ATOM 6410 C CA . PRO B 1 345 ? 8.461 4.914 -3.787 1 96.56 345 PRO B CA 1
ATOM 6411 C C . PRO B 1 345 ? 7.527 6.031 -4.25 1 96.56 345 PRO B C 1
ATOM 6413 O O . PRO B 1 345 ? 7.824 7.211 -4.051 1 96.56 345 PRO B O 1
ATOM 6416 N N . SER B 1 346 ? 6.434 5.707 -4.82 1 97.56 346 SER B N 1
ATOM 6417 C CA . SER B 1 346 ? 5.309 6.574 -5.141 1 97.56 346 SER B CA 1
ATOM 6418 C C . SER B 1 346 ? 3.986 5.816 -5.07 1 97.56 346 SER B C 1
ATOM 6420 O O . SER B 1 346 ? 3.416 5.449 -6.098 1 97.56 346 SER B O 1
ATOM 6422 N N . GLN B 1 347 ? 3.545 5.621 -3.877 1 96.38 347 GLN B N 1
ATOM 6423 C CA . GLN B 1 347 ? 2.416 4.73 -3.627 1 96.38 347 GLN B CA 1
ATOM 6424 C C . GLN B 1 347 ? 1.931 4.852 -2.186 1 96.38 347 GLN B C 1
ATOM 6426 O O . GLN B 1 347 ? 2.504 5.602 -1.392 1 96.38 347 GLN B O 1
ATOM 6431 N N . VAL B 1 348 ? 0.809 4.145 -1.91 1 97.25 348 VAL B N 1
ATOM 6432 C CA . VAL B 1 348 ? 0.418 3.918 -0.522 1 97.25 348 VAL B CA 1
ATOM 6433 C C . VAL B 1 348 ? 1.458 3.039 0.171 1 97.25 348 VAL B C 1
ATOM 6435 O O . VAL B 1 348 ? 1.875 2.014 -0.372 1 97.25 348 VAL B O 1
ATOM 6438 N N . ILE B 1 349 ? 1.919 3.475 1.242 1 97.12 349 ILE B N 1
ATOM 6439 C CA . ILE B 1 349 ? 2.922 2.717 1.98 1 97.12 349 ILE B CA 1
ATOM 6440 C C . ILE B 1 349 ? 2.242 1.863 3.049 1 97.12 349 ILE B C 1
ATOM 6442 O O . ILE B 1 349 ? 2.643 0.721 3.287 1 97.12 349 ILE B O 1
ATOM 6446 N N . ARG B 1 350 ? 1.199 2.428 3.713 1 95.75 350 ARG B N 1
ATOM 6447 C CA . ARG B 1 350 ? 0.486 1.727 4.777 1 95.75 350 ARG B CA 1
ATOM 6448 C C . ARG B 1 350 ? -0.958 2.205 4.875 1 95.75 350 ARG B C 1
ATOM 6450 O O . ARG B 1 350 ? -1.233 3.398 4.727 1 95.75 350 ARG B O 1
ATOM 6457 N N . VAL B 1 351 ? -1.82 1.287 5.113 1 95.38 351 VAL B N 1
ATOM 6458 C CA . VAL B 1 351 ? -3.223 1.576 5.398 1 95.38 351 VAL B CA 1
ATOM 6459 C C . VAL B 1 351 ? -3.492 1.411 6.891 1 95.38 351 VAL B C 1
ATOM 6461 O O . VAL B 1 351 ? -3.023 0.452 7.512 1 95.38 351 VAL B O 1
ATOM 6464 N N . SER B 1 352 ? -4.184 2.379 7.453 1 93.62 352 SER B N 1
ATOM 6465 C CA . SER B 1 352 ? -4.465 2.373 8.883 1 93.62 352 SER B CA 1
ATOM 6466 C C . SER B 1 352 ? -5.242 1.124 9.289 1 93.62 352 SER B C 1
ATOM 6468 O O . SER B 1 352 ? -6.152 0.695 8.578 1 93.62 352 SER B O 1
ATOM 6470 N N . GLN B 1 353 ? -4.828 0.552 10.391 1 89 353 GLN B N 1
ATOM 6471 C CA . GLN B 1 353 ? -5.586 -0.568 10.938 1 89 353 GLN B CA 1
ATOM 6472 C C . GLN B 1 353 ? -6.5 -0.112 12.07 1 89 353 GLN B C 1
ATOM 6474 O O . GLN B 1 353 ? -7.277 -0.904 12.602 1 89 353 GLN B O 1
ATOM 6479 N N . ASP B 1 354 ? -6.418 1.183 12.383 1 86.81 354 ASP B N 1
ATOM 6480 C CA . ASP B 1 354 ? -7.281 1.779 13.398 1 86.81 354 ASP B CA 1
ATOM 6481 C C . ASP B 1 354 ? -8.539 2.367 12.766 1 86.81 354 ASP B C 1
ATOM 6483 O O . ASP B 1 354 ? -9.594 2.436 13.414 1 86.81 354 ASP B O 1
ATOM 6487 N N . VAL B 1 355 ? -8.422 2.885 11.625 1 90.06 355 VAL B N 1
ATOM 6488 C CA . VAL B 1 355 ? -9.531 3.467 10.875 1 90.06 355 VAL B CA 1
ATOM 6489 C C . VAL B 1 355 ? -9.656 2.781 9.516 1 90.06 355 VAL B C 1
ATOM 6491 O O . VAL B 1 355 ? -8.812 2.965 8.641 1 90.06 355 VAL B O 1
ATOM 6494 N N . GLU B 1 356 ? -10.711 2.051 9.328 1 87.06 356 GLU B N 1
ATOM 6495 C CA . GLU B 1 356 ? -10.914 1.251 8.125 1 87.06 356 GLU B CA 1
ATOM 6496 C C . GLU B 1 356 ? -10.914 2.127 6.879 1 87.06 356 GLU B C 1
ATOM 6498 O O . GLU B 1 356 ? -11.594 3.154 6.832 1 87.06 356 GLU B O 1
ATOM 6503 N N . GLY B 1 357 ? -10.039 1.769 5.918 1 87 357 GLY B N 1
ATOM 6504 C CA . GLY B 1 357 ? -10.055 2.43 4.621 1 87 357 GLY B CA 1
ATOM 6505 C C . GLY B 1 357 ? -9.148 3.646 4.566 1 87 357 GLY B C 1
ATOM 6506 O O . GLY B 1 357 ? -8.906 4.195 3.49 1 87 357 GLY B O 1
ATOM 6507 N N . LEU B 1 358 ? -8.578 4.109 5.688 1 91.75 358 LEU B N 1
ATOM 6508 C CA . LEU B 1 358 ? -7.742 5.305 5.723 1 91.75 358 LEU B CA 1
ATOM 6509 C C . LEU B 1 358 ? -6.328 4.988 5.246 1 91.75 358 LEU B C 1
ATOM 6511 O O . LEU B 1 358 ? -5.668 4.102 5.797 1 91.75 358 LEU B O 1
ATOM 6515 N N . THR B 1 359 ? -5.91 5.695 4.18 1 95.12 359 THR B N 1
ATOM 6516 C CA . THR B 1 359 ? -4.484 5.711 3.879 1 95.12 359 THR B CA 1
ATOM 6517 C C . THR B 1 359 ? -3.699 6.379 5.004 1 95.12 359 THR B C 1
ATOM 6519 O O . THR B 1 359 ? -3.873 7.57 5.266 1 95.12 359 THR B O 1
ATOM 6522 N N . GLU B 1 360 ? -2.877 5.617 5.66 1 96.38 360 GLU B N 1
ATOM 6523 C CA . GLU B 1 360 ? -2.107 6.152 6.781 1 96.38 360 GLU B CA 1
ATOM 6524 C C . GLU B 1 360 ? -0.852 6.871 6.297 1 96.38 360 GLU B C 1
ATOM 6526 O O . GLU B 1 360 ? -0.539 7.965 6.766 1 96.38 360 GLU B O 1
ATOM 6531 N N . SER B 1 361 ? -0.153 6.215 5.406 1 97.31 361 SER B N 1
ATOM 6532 C CA . SER B 1 361 ? 1.118 6.727 4.906 1 97.31 361 SER B CA 1
ATOM 6533 C C . SER B 1 361 ? 1.252 6.508 3.402 1 97.31 361 SER B C 1
ATOM 6535 O O . SER B 1 361 ? 0.834 5.473 2.883 1 97.31 361 SER B O 1
ATOM 6537 N N . SER B 1 362 ? 1.788 7.469 2.74 1 98 362 SER B N 1
ATOM 6538 C CA . SER B 1 362 ? 2.008 7.383 1.301 1 98 362 SER B CA 1
ATOM 6539 C C . SER B 1 362 ? 3.199 8.234 0.872 1 98 362 SER B C 1
ATOM 6541 O O . SER B 1 362 ? 3.725 9.016 1.663 1 98 362 SER B O 1
ATOM 6543 N N . MET B 1 363 ? 3.691 8.016 -0.238 1 97.94 363 MET B N 1
ATOM 6544 C CA . MET B 1 363 ? 4.711 8.836 -0.888 1 97.94 363 MET B CA 1
ATOM 6545 C C . MET B 1 363 ? 4.359 9.078 -2.352 1 97.94 363 MET B C 1
ATOM 6547 O O . MET B 1 363 ? 3.814 8.195 -3.02 1 97.94 363 MET B O 1
ATOM 6551 N N . ASN B 1 364 ? 4.637 10.25 -2.791 1 98.06 364 ASN B N 1
ATOM 6552 C CA . ASN B 1 364 ? 4.418 10.648 -4.18 1 98.06 364 ASN B CA 1
ATOM 6553 C C . ASN B 1 364 ? 5.688 11.211 -4.809 1 98.06 364 ASN B C 1
ATOM 6555 O O . ASN B 1 364 ? 6.262 12.172 -4.297 1 98.06 364 ASN B O 1
ATOM 6559 N N . LEU B 1 365 ? 6.227 10.523 -5.812 1 98.44 365 LEU B N 1
ATOM 6560 C CA . LEU B 1 365 ? 7.238 11.141 -6.668 1 98.44 365 LEU B CA 1
ATOM 6561 C C . LEU B 1 365 ? 6.605 12.148 -7.621 1 98.44 365 LEU B C 1
ATOM 6563 O O . LEU B 1 365 ? 6.152 11.781 -8.711 1 98.44 365 LEU B O 1
ATOM 6567 N N . GLY B 1 366 ? 6.664 13.406 -7.242 1 97 366 GLY B N 1
ATOM 6568 C CA . GLY B 1 366 ? 5.789 14.391 -7.852 1 97 366 GLY B CA 1
ATOM 6569 C C . GLY B 1 366 ? 6.434 15.125 -9.016 1 97 366 GLY B C 1
ATOM 6570 O O . GLY B 1 366 ? 5.738 15.578 -9.922 1 97 366 GLY B O 1
ATOM 6571 N N . LYS B 1 367 ? 7.797 15.297 -8.953 1 97.44 367 LYS B N 1
ATOM 6572 C CA . LYS B 1 367 ? 8.461 16.078 -10 1 97.44 367 LYS B CA 1
ATOM 6573 C C . LYS B 1 367 ? 9.859 15.539 -10.281 1 97.44 367 LYS B C 1
ATOM 6575 O O . LYS B 1 367 ? 10.578 15.156 -9.352 1 97.44 367 LYS B O 1
ATOM 6580 N N . VAL B 1 368 ? 10.227 15.484 -11.523 1 98.62 368 VAL B N 1
ATOM 6581 C CA . VAL B 1 368 ? 11.602 15.305 -11.953 1 98.62 368 VAL B CA 1
ATOM 6582 C C . VAL B 1 368 ? 11.961 16.359 -13.008 1 98.62 368 VAL B C 1
ATOM 6584 O O . VAL B 1 368 ? 11.219 16.547 -13.977 1 98.62 368 VAL B O 1
ATOM 6587 N N . ARG B 1 369 ? 12.945 17.156 -12.766 1 98.56 369 ARG B N 1
ATOM 6588 C CA . ARG B 1 369 ? 13.602 18.062 -13.703 1 98.56 369 ARG B CA 1
ATOM 6589 C C . ARG B 1 369 ? 15.086 17.75 -13.82 1 98.56 369 ARG B C 1
ATOM 6591 O O . ARG B 1 369 ? 15.875 18.094 -12.938 1 98.56 369 ARG B O 1
ATOM 6598 N N . PHE B 1 370 ? 15.406 17.078 -14.883 1 98.44 370 PHE B N 1
ATOM 6599 C CA . PHE B 1 370 ? 16.812 16.781 -15.125 1 98.44 370 PHE B CA 1
ATOM 6600 C C . PHE B 1 370 ? 17.234 17.25 -16.516 1 98.44 370 PHE B C 1
ATOM 6602 O O . PHE B 1 370 ? 16.562 16.922 -17.516 1 98.44 370 PHE B O 1
ATOM 6609 N N . SER B 1 371 ? 18.234 17.984 -16.594 1 97.19 371 SER B N 1
ATOM 6610 C CA . SER B 1 371 ? 18.906 18.359 -17.828 1 97.19 371 SER B CA 1
ATOM 6611 C C . SER B 1 371 ? 20.422 18.266 -17.688 1 97.19 371 SER B C 1
ATOM 6613 O O . SER B 1 371 ? 21.016 18.953 -16.844 1 97.19 371 SER B O 1
ATOM 6615 N N . ALA B 1 372 ? 20.984 17.438 -18.531 1 96.56 372 ALA B N 1
ATOM 6616 C CA . ALA B 1 372 ? 22.438 17.297 -18.5 1 96.56 372 ALA B CA 1
ATOM 6617 C C . ALA B 1 372 ? 23.109 18.625 -18.797 1 96.56 372 ALA B C 1
ATOM 6619 O O . ALA B 1 372 ? 24.219 18.891 -18.312 1 96.56 372 ALA B O 1
ATOM 6620 N N . GLU B 1 373 ? 22.453 19.5 -19.562 1 94.56 373 GLU B N 1
ATOM 6621 C CA . GLU B 1 373 ? 22.984 20.812 -19.906 1 94.56 373 GLU B CA 1
ATOM 6622 C C . GLU B 1 373 ? 22.922 21.766 -18.719 1 94.56 373 GLU B C 1
ATOM 6624 O O . GLU B 1 373 ? 23.672 22.734 -18.641 1 94.56 373 GLU B O 1
ATOM 6629 N N . ASN B 1 374 ? 22.047 21.531 -17.812 1 95.94 374 ASN B N 1
ATOM 6630 C CA . ASN B 1 374 ? 21.844 22.375 -16.625 1 95.94 374 ASN B CA 1
ATOM 6631 C C . ASN B 1 374 ? 21.719 21.531 -15.359 1 95.94 374 ASN B C 1
ATOM 6633 O O . ASN B 1 374 ? 20.672 21.531 -14.719 1 95.94 374 ASN B O 1
ATOM 6637 N N . LEU B 1 375 ? 22.781 20.938 -14.977 1 96.69 375 LEU B N 1
ATOM 6638 C CA . LEU B 1 375 ? 22.797 20.031 -13.828 1 96.69 375 LEU B CA 1
ATOM 6639 C C . LEU B 1 375 ? 22.422 20.766 -12.547 1 96.69 375 LEU B C 1
ATOM 6641 O O . LEU B 1 375 ? 21.609 20.266 -11.758 1 96.69 375 LEU B O 1
ATOM 6645 N N . PRO B 1 376 ? 22.844 22.062 -12.289 1 96.06 376 PRO B N 1
ATOM 6646 C CA . PRO B 1 376 ? 22.516 22.766 -11.047 1 96.06 376 PRO B CA 1
ATOM 6647 C C . PRO B 1 376 ? 21.016 23.047 -10.906 1 96.06 376 PRO B C 1
ATOM 6649 O O . PRO B 1 376 ? 20.5 23.156 -9.789 1 96.06 376 PRO B O 1
ATOM 6652 N N . GLY B 1 377 ? 20.344 23.203 -12.086 1 97 377 GLY B N 1
ATOM 6653 C CA . GLY B 1 377 ? 18.906 23.453 -12.047 1 97 377 GLY B CA 1
ATOM 6654 C C . GLY B 1 377 ? 18.078 22.188 -11.992 1 97 377 GLY B C 1
ATOM 6655 O O . GLY B 1 377 ? 16.859 22.25 -11.922 1 97 377 GLY B O 1
ATOM 6656 N N . SER B 1 378 ? 18.781 21 -11.93 1 98.25 378 SER B N 1
ATOM 6657 C CA . SER B 1 378 ? 18.094 19.703 -11.945 1 98.25 378 SER B CA 1
ATOM 6658 C C . SER B 1 378 ? 17.75 19.234 -10.531 1 98.25 378 SER B C 1
ATOM 6660 O O . SER B 1 378 ? 18.547 19.438 -9.602 1 98.25 378 SER B O 1
ATOM 6662 N N . TYR B 1 379 ? 16.531 18.656 -10.336 1 98.56 379 TYR B N 1
ATOM 6663 C CA . TYR B 1 379 ? 16.109 18.188 -9.023 1 98.56 379 TYR B CA 1
ATOM 6664 C C . TYR B 1 379 ? 14.969 17.188 -9.148 1 98.56 379 TYR B C 1
ATOM 6666 O O . TYR B 1 379 ? 14.352 17.062 -10.211 1 98.56 379 TYR B O 1
ATOM 6674 N N . ILE B 1 380 ? 14.75 16.422 -8.172 1 98.69 380 ILE B N 1
ATOM 6675 C CA . ILE B 1 380 ? 13.633 15.5 -8.016 1 98.69 380 ILE B CA 1
ATOM 6676 C C . ILE B 1 380 ? 12.898 15.797 -6.711 1 98.69 380 ILE B C 1
ATOM 6678 O O . ILE B 1 380 ? 13.523 16.078 -5.684 1 98.69 380 ILE B O 1
ATOM 6682 N N . VAL B 1 381 ? 11.547 15.828 -6.723 1 98.56 381 VAL B N 1
ATOM 6683 C CA . VAL B 1 381 ? 10.758 16.188 -5.551 1 98.56 381 VAL B CA 1
ATOM 6684 C C . VAL B 1 381 ? 9.828 15.023 -5.188 1 98.56 381 VAL B C 1
ATOM 6686 O O . VAL B 1 381 ? 9.109 14.5 -6.047 1 98.56 381 VAL B O 1
ATOM 6689 N N . THR B 1 382 ? 9.867 14.633 -3.941 1 98.44 382 THR B N 1
ATOM 6690 C CA . THR B 1 382 ? 8.898 13.695 -3.389 1 98.44 382 THR B CA 1
ATOM 6691 C C . THR B 1 382 ? 8.055 14.359 -2.305 1 98.44 382 THR B C 1
ATOM 6693 O O . THR B 1 382 ? 8.484 15.352 -1.701 1 98.44 382 THR B O 1
ATOM 6696 N N . LEU B 1 383 ? 6.852 13.914 -2.107 1 98.12 383 LEU B N 1
ATOM 6697 C CA . LEU B 1 383 ? 6 14.305 -0.987 1 98.12 383 LEU B CA 1
ATOM 6698 C C . LEU B 1 383 ? 5.594 13.086 -0.166 1 98.12 383 LEU B C 1
ATOM 6700 O O . LEU B 1 383 ? 4.969 12.164 -0.688 1 98.12 383 LEU B O 1
ATOM 6704 N N . SER B 1 384 ? 6.016 13.039 1.087 1 98.06 384 SER B N 1
ATOM 6705 C CA . SER B 1 384 ? 5.613 12.008 2.037 1 98.06 384 SER B CA 1
ATOM 6706 C C . SER B 1 384 ? 4.449 12.477 2.904 1 98.06 384 SER B C 1
ATOM 6708 O O . SER B 1 384 ? 4.414 13.633 3.33 1 98.06 384 SER B O 1
ATOM 6710 N N . ARG B 1 385 ? 3.504 11.617 3.115 1 97.06 385 ARG B N 1
ATOM 6711 C CA . ARG B 1 385 ? 2.391 11.875 4.023 1 97.06 385 ARG B CA 1
ATOM 6712 C C . ARG B 1 385 ? 2.209 10.727 5.012 1 97.06 385 ARG B C 1
ATOM 6714 O O . ARG B 1 385 ? 2.463 9.57 4.676 1 97.06 385 ARG B O 1
ATOM 6721 N N . SER B 1 386 ? 1.803 11.055 6.18 1 97.06 386 SER B N 1
ATOM 6722 C CA . SER B 1 386 ? 1.425 10.055 7.176 1 97.06 386 SER B CA 1
ATOM 6723 C C . SER B 1 386 ? 0.618 10.68 8.305 1 97.06 386 SER B C 1
ATOM 6725 O O . SER B 1 386 ? 0.889 11.812 8.719 1 97.06 386 SER B O 1
ATOM 6727 N N . SER B 1 387 ? -0.383 9.977 8.789 1 95.75 387 SER B N 1
ATOM 6728 C CA . SER B 1 387 ? -1.091 10.422 9.984 1 95.75 387 SER B CA 1
ATOM 6729 C C . SER B 1 387 ? -0.292 10.109 11.25 1 95.75 387 SER B C 1
ATOM 6731 O O . SER B 1 387 ? -0.625 10.586 12.336 1 95.75 387 SER B O 1
ATOM 6733 N N . VAL B 1 388 ? 0.803 9.328 11.125 1 94.88 388 VAL B N 1
ATOM 6734 C CA . VAL B 1 388 ? 1.659 8.93 12.234 1 94.88 388 VAL B CA 1
ATOM 6735 C C . VAL B 1 388 ? 3.008 9.641 12.133 1 94.88 388 VAL B C 1
ATOM 6737 O O . VAL B 1 388 ? 3.797 9.352 11.227 1 94.88 388 VAL B O 1
ATOM 6740 N N . ASN B 1 389 ? 3.316 10.477 13.07 1 93.94 389 ASN B N 1
ATOM 6741 C CA . ASN B 1 389 ? 4.488 11.344 12.977 1 93.94 389 ASN B CA 1
ATOM 6742 C C . ASN B 1 389 ? 5.781 10.539 12.977 1 93.94 389 ASN B C 1
ATOM 6744 O O . ASN B 1 389 ? 6.719 10.859 12.25 1 93.94 389 ASN B O 1
ATOM 6748 N N . SER B 1 390 ? 5.867 9.492 13.812 1 95 390 SER B N 1
ATOM 6749 C CA . SER B 1 390 ? 7.078 8.688 13.844 1 95 390 SER B CA 1
ATOM 6750 C C . SER B 1 390 ? 7.309 7.988 12.5 1 95 390 SER B C 1
ATOM 6752 O O . SER B 1 390 ? 8.453 7.699 12.133 1 95 390 SER B O 1
ATOM 6754 N N . TYR B 1 391 ? 6.27 7.727 11.789 1 95.25 391 TYR B N 1
ATOM 6755 C CA . TYR B 1 391 ? 6.41 7.113 10.469 1 95.25 391 TYR B CA 1
ATOM 6756 C C . TYR B 1 391 ? 6.895 8.133 9.445 1 95.25 391 TYR B C 1
ATOM 6758 O O . TYR B 1 391 ? 7.574 7.773 8.477 1 95.25 391 TYR B O 1
ATOM 6766 N N . LEU B 1 392 ? 6.551 9.414 9.594 1 96.56 392 LEU B N 1
ATOM 6767 C CA . LEU B 1 392 ? 7.137 10.469 8.773 1 96.56 392 LEU B CA 1
ATOM 6768 C C . LEU B 1 392 ? 8.656 10.492 8.922 1 96.56 392 LEU B C 1
ATOM 6770 O O . LEU B 1 392 ? 9.375 10.656 7.934 1 96.56 392 LEU B O 1
ATOM 6774 N N . ASP B 1 393 ? 9.109 10.344 10.141 1 97.31 393 ASP B N 1
ATOM 6775 C CA . ASP B 1 393 ? 10.547 10.266 10.391 1 97.31 393 ASP B CA 1
ATOM 6776 C C . ASP B 1 393 ? 11.164 9.055 9.688 1 97.31 393 ASP B C 1
ATOM 6778 O O . ASP B 1 393 ? 12.258 9.148 9.125 1 97.31 393 ASP B O 1
ATOM 6782 N N . ALA B 1 394 ? 10.461 7.945 9.773 1 97.88 394 ALA B N 1
ATOM 6783 C CA . ALA B 1 394 ? 10.938 6.738 9.102 1 97.88 394 ALA B CA 1
ATOM 6784 C C . ALA B 1 394 ? 11.062 6.961 7.598 1 97.88 394 ALA B C 1
ATOM 6786 O O . ALA B 1 394 ? 12.023 6.508 6.973 1 97.88 394 ALA B O 1
ATOM 6787 N N . ASN B 1 395 ? 10.062 7.617 6.988 1 98.12 395 ASN B N 1
ATOM 6788 C CA . ASN B 1 395 ? 10.102 7.926 5.562 1 98.12 395 ASN B CA 1
ATOM 6789 C C . ASN B 1 395 ? 11.297 8.797 5.203 1 98.12 395 ASN B C 1
ATOM 6791 O O . ASN B 1 395 ? 11.938 8.594 4.172 1 98.12 395 ASN B O 1
ATOM 6795 N N . ASP B 1 396 ? 11.523 9.789 6.074 1 98.44 396 ASP B N 1
ATOM 6796 C CA . ASP B 1 396 ? 12.672 10.672 5.863 1 98.44 396 ASP B CA 1
ATOM 6797 C C . ASP B 1 396 ? 13.977 9.883 5.863 1 98.44 396 ASP B C 1
ATOM 6799 O O . ASP B 1 396 ? 14.836 10.094 5.004 1 98.44 396 ASP B O 1
ATOM 6803 N N . LYS B 1 397 ? 14.133 8.984 6.832 1 98.38 397 LYS B N 1
ATOM 6804 C CA . LYS B 1 397 ? 15.344 8.164 6.938 1 98.38 397 LYS B CA 1
ATOM 6805 C C . LYS B 1 397 ? 15.477 7.227 5.742 1 98.38 397 LYS B C 1
ATOM 6807 O O . LYS B 1 397 ? 16.578 6.973 5.266 1 98.38 397 LYS B O 1
ATOM 6812 N N . MET B 1 398 ? 14.375 6.656 5.301 1 98.25 398 MET B N 1
ATOM 6813 C CA . MET B 1 398 ? 14.391 5.805 4.117 1 98.25 398 MET B CA 1
ATOM 6814 C C . MET B 1 398 ? 14.859 6.578 2.891 1 98.25 398 MET B C 1
ATOM 6816 O O . MET B 1 398 ? 15.711 6.102 2.139 1 98.25 398 MET B O 1
ATOM 6820 N N . LEU B 1 399 ? 14.352 7.812 2.686 1 98.56 399 LEU B N 1
ATOM 6821 C CA . LEU B 1 399 ? 14.742 8.648 1.557 1 98.56 399 LEU B CA 1
ATOM 6822 C C . LEU B 1 399 ? 16.219 9.023 1.647 1 98.56 399 LEU B C 1
ATOM 6824 O O . LEU B 1 399 ? 16.922 9.062 0.633 1 98.56 399 LEU B O 1
ATOM 6828 N N . ALA B 1 400 ? 16.656 9.336 2.852 1 98.44 400 ALA B N 1
ATOM 6829 C CA . ALA B 1 400 ? 18.062 9.625 3.059 1 98.44 400 ALA B CA 1
ATOM 6830 C C . ALA B 1 400 ? 18.938 8.43 2.674 1 98.44 400 ALA B C 1
ATOM 6832 O O . ALA B 1 400 ? 19.984 8.586 2.037 1 98.44 400 ALA B O 1
ATOM 6833 N N . GLY B 1 401 ? 18.5 7.227 3.119 1 98.06 401 GLY B N 1
ATOM 6834 C CA . GLY B 1 401 ? 19.203 6.012 2.742 1 98.06 401 GLY B CA 1
ATOM 6835 C C . GLY B 1 401 ? 19.25 5.785 1.242 1 98.06 401 GLY B C 1
ATOM 6836 O O . GLY B 1 401 ? 20.281 5.398 0.696 1 98.06 401 GLY B O 1
ATOM 6837 N N . LEU B 1 402 ? 18.141 6 0.611 1 98 402 LEU B N 1
ATOM 6838 C CA . LEU B 1 402 ? 18.078 5.871 -0.84 1 98 402 LEU B CA 1
ATOM 6839 C C . LEU B 1 402 ? 19.062 6.812 -1.522 1 98 402 LEU B C 1
ATOM 6841 O O . LEU B 1 402 ? 19.734 6.43 -2.482 1 98 402 LEU B O 1
ATOM 6845 N N . ALA B 1 403 ? 19.109 8.047 -1.035 1 98 403 ALA B N 1
ATOM 6846 C CA . ALA B 1 403 ? 20.047 9.023 -1.583 1 98 403 ALA B CA 1
ATOM 6847 C C . ALA B 1 403 ? 21.484 8.57 -1.394 1 98 403 ALA B C 1
ATOM 6849 O O . ALA B 1 403 ? 22.312 8.688 -2.307 1 98 403 ALA B O 1
ATOM 6850 N N . ARG B 1 404 ? 21.812 8.07 -0.191 1 97.25 404 ARG B N 1
ATOM 6851 C CA . ARG B 1 404 ? 23.172 7.59 0.08 1 97.25 404 ARG B CA 1
ATOM 6852 C C . ARG B 1 404 ? 23.547 6.449 -0.861 1 97.25 404 ARG B C 1
ATOM 6854 O O . ARG B 1 404 ? 24.672 6.406 -1.374 1 97.25 404 ARG B O 1
ATOM 6861 N N . MET B 1 405 ? 22.594 5.547 -1.072 1 97.25 405 MET B N 1
ATOM 6862 C CA . MET B 1 405 ? 22.875 4.406 -1.938 1 97.25 405 MET B CA 1
ATOM 6863 C C . MET B 1 405 ? 23.047 4.852 -3.387 1 97.25 405 MET B C 1
ATOM 6865 O O . MET B 1 405 ? 23.891 4.309 -4.113 1 97.25 405 MET B O 1
ATOM 6869 N N . ALA B 1 406 ? 22.25 5.824 -3.84 1 97.19 406 ALA B N 1
ATOM 6870 C CA . ALA B 1 406 ? 22.344 6.301 -5.219 1 97.19 406 ALA B CA 1
ATOM 6871 C C . ALA B 1 406 ? 23.688 6.969 -5.477 1 97.19 406 ALA B C 1
ATOM 6873 O O . ALA B 1 406 ? 24.234 6.867 -6.574 1 97.19 406 ALA B O 1
ATOM 6874 N N . ARG B 1 407 ? 24.219 7.773 -4.504 1 96.19 407 ARG B N 1
ATOM 6875 C CA . ARG B 1 407 ? 25.531 8.414 -4.492 1 96.19 407 ARG B CA 1
ATOM 6876 C C . ARG B 1 407 ? 25.594 9.547 -5.508 1 96.19 407 ARG B C 1
ATOM 6878 O O . ARG B 1 407 ? 26.688 10 -5.871 1 96.19 407 ARG B O 1
ATOM 6885 N N . ILE B 1 408 ? 24.484 9.992 -6.008 1 97.19 408 ILE B N 1
ATOM 6886 C CA . ILE B 1 408 ? 24.516 11.016 -7.051 1 97.19 408 ILE B CA 1
ATOM 6887 C C . ILE B 1 408 ? 23.719 12.234 -6.598 1 97.19 408 ILE B C 1
ATOM 6889 O O . ILE B 1 408 ? 23.594 13.219 -7.336 1 97.19 408 ILE B O 1
ATOM 6893 N N . PHE B 1 409 ? 23.156 12.18 -5.359 1 97.31 409 PHE B N 1
ATOM 6894 C CA . PHE B 1 409 ? 22.266 13.234 -4.906 1 97.31 409 PHE B CA 1
ATOM 6895 C C . PHE B 1 409 ? 22.734 13.805 -3.574 1 97.31 409 PHE B C 1
ATOM 6897 O O . PHE B 1 409 ? 23.406 13.117 -2.799 1 97.31 409 PHE B O 1
ATOM 6904 N N . LYS B 1 410 ? 22.391 15.086 -3.365 1 97.44 410 LYS B N 1
ATOM 6905 C CA . LYS B 1 410 ? 22.219 15.656 -2.033 1 97.44 410 LYS B CA 1
ATOM 6906 C C . LYS B 1 410 ? 20.734 15.68 -1.638 1 97.44 410 LYS B C 1
ATOM 6908 O O . LYS B 1 410 ? 19.906 16.234 -2.359 1 97.44 410 LYS B O 1
ATOM 6913 N N . TYR B 1 411 ? 20.438 15.102 -0.573 1 98.19 411 TYR B N 1
ATOM 6914 C CA . TYR B 1 411 ? 19.062 15.039 -0.064 1 98.19 411 TYR B CA 1
ATOM 6915 C C . TYR B 1 411 ? 18.781 16.203 0.881 1 98.19 411 TYR B C 1
ATOM 6917 O O . TYR B 1 411 ? 19.594 16.516 1.748 1 98.19 411 TYR B O 1
ATOM 6925 N N . SER B 1 412 ? 17.656 16.828 0.785 1 97.38 412 SER B N 1
ATOM 6926 C CA . SER B 1 412 ? 17.312 18.062 1.482 1 97.38 412 SER B CA 1
ATOM 6927 C C . SER B 1 412 ? 16.969 17.797 2.945 1 97.38 412 SER B C 1
ATOM 6929 O O . SER B 1 412 ? 17 18.719 3.77 1 97.38 412 SER B O 1
ATOM 6931 N N . GLY B 1 413 ? 16.625 16.562 3.324 1 97.44 413 GLY B N 1
ATOM 6932 C CA . GLY B 1 413 ? 15.852 16.359 4.539 1 97.44 413 GLY B CA 1
ATOM 6933 C C . GLY B 1 413 ? 14.398 16.766 4.406 1 97.44 413 GLY B C 1
ATOM 6934 O O . GLY B 1 413 ? 13.875 16.859 3.293 1 97.44 413 GLY B O 1
ATOM 6935 N N . LYS B 1 414 ? 13.727 16.953 5.551 1 97 414 LYS B N 1
ATOM 6936 C CA . LYS B 1 414 ? 12.312 17.328 5.547 1 97 414 LYS B CA 1
ATOM 6937 C C . LYS B 1 414 ? 12.133 18.812 5.242 1 97 414 LYS B C 1
ATOM 6939 O O . LYS B 1 414 ? 12.477 19.656 6.059 1 97 414 LYS B O 1
ATOM 6944 N N . LEU B 1 415 ? 11.695 19.016 4.098 1 95.88 415 LEU B N 1
ATOM 6945 C CA . LEU B 1 415 ? 11.359 20.391 3.742 1 95.88 415 LEU B CA 1
ATOM 6946 C C . LEU B 1 415 ? 9.883 20.672 3.969 1 95.88 415 LEU B C 1
ATOM 6948 O O . LEU B 1 415 ? 9.031 19.828 3.646 1 95.88 415 LEU B O 1
ATOM 6952 N N . ASP B 1 416 ? 9.539 21.828 4.59 1 90.06 416 ASP B N 1
ATOM 6953 C CA . ASP B 1 416 ? 8.188 22.312 4.852 1 90.06 416 ASP B CA 1
ATOM 6954 C C . ASP B 1 416 ? 7.348 21.25 5.566 1 90.06 416 ASP B C 1
ATOM 6956 O O . ASP B 1 416 ? 6.246 20.938 5.121 1 90.06 416 ASP B O 1
ATOM 6960 N N . PRO B 1 417 ? 7.895 20.734 6.609 1 93.75 417 PRO B N 1
ATOM 6961 C CA . PRO B 1 417 ? 7.164 19.688 7.32 1 93.75 417 PRO B CA 1
ATOM 6962 C C . PRO B 1 417 ? 5.93 20.219 8.047 1 93.75 417 PRO B C 1
ATOM 6964 O O . PRO B 1 417 ? 5.898 21.375 8.445 1 93.75 417 PRO B O 1
ATOM 6967 N N . TYR B 1 418 ? 4.926 19.453 8.18 1 91.06 418 TYR B N 1
ATOM 6968 C CA . TYR B 1 418 ? 3.766 19.656 9.039 1 91.06 418 TYR B CA 1
ATOM 6969 C C . TYR B 1 418 ? 3.336 18.359 9.703 1 91.06 418 TYR B C 1
ATOM 6971 O O . TYR B 1 418 ? 3.6 17.266 9.188 1 91.06 418 TYR B O 1
ATOM 6979 N N . GLY B 1 419 ? 2.766 18.422 10.789 1 93 419 GLY B N 1
ATOM 6980 C CA . GLY B 1 419 ? 2.51 17.266 11.641 1 93 419 GLY B CA 1
ATOM 6981 C C . GLY B 1 419 ? 1.237 16.531 11.273 1 93 419 GLY B C 1
ATOM 6982 O O . GLY B 1 419 ? 0.293 17.125 10.75 1 93 419 GLY B O 1
ATOM 6983 N N . GLY B 1 420 ? 1.275 15.211 11.625 1 94 420 GLY B N 1
ATOM 6984 C CA . GLY B 1 420 ? 0.089 14.383 11.5 1 94 420 GLY B CA 1
ATOM 6985 C C . GLY B 1 420 ? -0.746 14.328 12.766 1 94 420 GLY B C 1
ATOM 6986 O O . GLY B 1 420 ? -0.277 14.703 13.836 1 94 420 GLY B O 1
ATOM 6987 N N . TRP B 1 421 ? -1.955 13.984 12.555 1 95.19 421 TRP B N 1
ATOM 6988 C CA . TRP B 1 421 ? -2.936 13.742 13.609 1 95.19 421 TRP B CA 1
ATOM 6989 C C . TRP B 1 421 ? -3.469 12.312 13.539 1 95.19 421 TRP B C 1
ATOM 6991 O O . TRP B 1 421 ? -4.387 12.023 12.773 1 95.19 421 TRP B O 1
ATOM 7001 N N . THR B 1 422 ? -2.797 11.438 14.359 1 93.69 422 THR B N 1
ATOM 7002 C CA . THR B 1 422 ? -3.174 10.031 14.375 1 93.69 422 THR B CA 1
ATOM 7003 C C . THR B 1 422 ? -4.586 9.852 14.93 1 93.69 422 THR B C 1
ATOM 7005 O O . THR B 1 422 ? -4.883 10.289 16.047 1 93.69 422 THR B O 1
ATOM 7008 N N . PRO B 1 423 ? -5.418 9.211 14.203 1 94.06 423 PRO B N 1
ATOM 7009 C CA . PRO B 1 423 ? -6.797 9.047 14.672 1 94.06 423 PRO B CA 1
ATOM 7010 C C . PRO B 1 423 ? -6.887 8.227 15.961 1 94.06 423 PRO B C 1
ATOM 7012 O O . PRO B 1 423 ? -6.156 7.246 16.125 1 94.06 423 PRO B O 1
ATOM 7015 N N . ASN B 1 424 ? -7.715 8.609 16.859 1 92.19 424 ASN B N 1
ATOM 7016 C CA . ASN B 1 424 ? -8.094 7.859 18.047 1 92.19 424 ASN B CA 1
ATOM 7017 C C . ASN B 1 424 ? -9.586 7.562 18.078 1 92.19 424 ASN B C 1
ATOM 7019 O O . ASN B 1 424 ? -10.367 8.352 18.609 1 92.19 424 ASN B O 1
ATOM 7023 N N . PRO B 1 425 ? -9.969 6.418 17.578 1 92.38 425 PRO B N 1
ATOM 7024 C CA . PRO B 1 425 ? -11.398 6.113 17.484 1 92.38 425 PRO B CA 1
ATOM 7025 C C . PRO B 1 425 ? -12.039 5.836 18.844 1 92.38 425 PRO B C 1
ATOM 7027 O O . PRO B 1 425 ? -13.258 5.691 18.938 1 92.38 425 PRO B O 1
ATOM 7030 N N . HIS B 1 426 ? -11.234 5.816 19.891 1 90.88 426 HIS B N 1
ATOM 7031 C CA . HIS B 1 426 ? -11.758 5.488 21.203 1 90.88 426 HIS B CA 1
ATOM 7032 C C . HIS B 1 426 ? -11.625 6.668 22.172 1 90.88 426 HIS B C 1
ATOM 7034 O O . HIS B 1 426 ? -11.711 6.5 23.391 1 90.88 426 HIS B O 1
ATOM 7040 N N . SER B 1 427 ? -11.414 7.828 21.656 1 93.38 427 SER B N 1
ATOM 7041 C CA . SER B 1 427 ? -11.25 8.992 22.516 1 93.38 427 SER B CA 1
ATOM 7042 C C . SER B 1 427 ? -12.547 9.352 23.219 1 93.38 427 SER B C 1
ATOM 7044 O O . SER B 1 427 ? -13.633 9.125 22.688 1 93.38 427 SER B O 1
ATOM 7046 N N . LYS B 1 428 ? -12.414 9.836 24.422 1 95.69 428 LYS B N 1
ATOM 7047 C CA . LYS B 1 428 ? -13.57 10.305 25.188 1 95.69 428 LYS B CA 1
ATOM 7048 C C . LYS B 1 428 ? -14.266 11.461 24.469 1 95.69 428 LYS B C 1
ATOM 7050 O O . LYS B 1 428 ? -15.492 11.555 24.484 1 95.69 428 LYS B O 1
ATOM 7055 N N . LEU B 1 429 ? -13.539 12.32 23.891 1 97.06 429 LEU B N 1
ATOM 7056 C CA . LEU B 1 429 ? -14.094 13.469 23.188 1 97.06 429 LEU B CA 1
ATOM 7057 C C . LEU B 1 429 ? -14.969 13.023 22.016 1 97.06 429 LEU B C 1
ATOM 7059 O O . LEU B 1 429 ? -16.047 13.594 21.797 1 97.06 429 LEU B O 1
ATOM 7063 N N . LEU B 1 430 ? -14.5 12.016 21.266 1 96.56 430 LEU B N 1
ATOM 7064 C CA . LEU B 1 430 ? -15.297 11.484 20.172 1 96.56 430 LEU B CA 1
ATOM 7065 C C . LEU B 1 430 ? -16.609 10.906 20.688 1 96.56 430 LEU B C 1
ATOM 7067 O O . LEU B 1 430 ? -17.672 11.102 20.078 1 96.56 430 LEU B O 1
ATOM 7071 N N . GLU B 1 431 ? -16.531 10.195 21.781 1 96.19 431 GLU B N 1
ATOM 7072 C CA . GLU B 1 431 ? -17.719 9.617 22.375 1 96.19 431 GLU B CA 1
ATOM 7073 C C . GLU B 1 431 ? -18.75 10.695 22.734 1 96.19 431 GLU B C 1
ATOM 7075 O O . GLU B 1 431 ? -19.938 10.555 22.422 1 96.19 431 GLU B O 1
ATOM 7080 N N . ILE B 1 432 ? -18.281 11.719 23.359 1 96.69 432 ILE B N 1
ATOM 7081 C CA . ILE B 1 432 ? -19.141 12.836 23.734 1 96.69 432 ILE B CA 1
ATOM 7082 C C . ILE B 1 432 ? -19.734 13.469 22.484 1 96.69 432 ILE B C 1
ATOM 7084 O O . ILE B 1 432 ? -20.938 13.75 22.422 1 96.69 432 ILE B O 1
ATOM 7088 N N . CYS B 1 433 ? -18.906 13.672 21.5 1 97.12 433 CYS B N 1
ATOM 7089 C CA . CYS B 1 433 ? -19.344 14.289 20.25 1 97.12 433 CYS B CA 1
ATOM 7090 C C . CYS B 1 433 ? -20.438 13.469 19.594 1 97.12 433 CYS B C 1
ATOM 7092 O O . CYS B 1 433 ? -21.453 14.008 19.141 1 97.12 433 CYS B O 1
ATOM 7094 N N . LYS B 1 434 ? -20.266 12.188 19.531 1 95.69 434 LYS B N 1
ATOM 7095 C CA . LYS B 1 434 ? -21.234 11.297 18.891 1 95.69 434 LYS B CA 1
ATOM 7096 C C . LYS B 1 434 ? -22.609 11.406 19.562 1 95.69 434 LYS B C 1
ATOM 7098 O O . LYS B 1 434 ? -23.641 11.422 18.875 1 95.69 434 LYS B O 1
ATOM 7103 N N . ARG B 1 435 ? -22.625 11.523 20.859 1 94.12 435 ARG B N 1
ATOM 7104 C CA . ARG B 1 435 ? -23.891 11.633 21.594 1 94.12 435 ARG B CA 1
ATOM 7105 C C . ARG B 1 435 ? -24.625 12.922 21.234 1 94.12 435 ARG B C 1
ATOM 7107 O O . ARG B 1 435 ? -25.828 12.906 20.984 1 94.12 435 ARG B O 1
ATOM 7114 N N . HIS B 1 436 ? -23.938 13.953 21.188 1 95.25 436 HIS B N 1
ATOM 7115 C CA . HIS B 1 436 ? -24.562 15.234 20.906 1 95.25 436 HIS B CA 1
ATOM 7116 C C . HIS B 1 436 ? -24.969 15.352 19.438 1 95.25 436 HIS B C 1
ATOM 7118 O O . HIS B 1 436 ? -25.969 16 19.109 1 95.25 436 HIS B O 1
ATOM 7124 N N . TYR B 1 437 ? -24.203 14.734 18.547 1 93.44 437 TYR B N 1
ATOM 7125 C CA . TYR B 1 437 ? -24.594 14.734 17.141 1 93.44 437 TYR B CA 1
ATOM 7126 C C . TYR B 1 437 ? -25.859 13.891 16.938 1 93.44 437 TYR B C 1
ATOM 7128 O O . TYR B 1 437 ? -26.703 14.234 16.094 1 93.44 437 TYR B O 1
ATOM 7136 N N . ALA B 1 438 ? -25.906 12.797 17.578 1 90.06 438 ALA B N 1
ATOM 7137 C CA . ALA B 1 438 ? -27.094 11.969 17.469 1 90.06 438 ALA B CA 1
ATOM 7138 C C . ALA B 1 438 ? -28.344 12.758 17.828 1 90.06 438 ALA B C 1
ATOM 7140 O O . ALA B 1 438 ? -29.375 12.648 17.141 1 90.06 438 ALA B O 1
ATOM 7141 N N . ASP B 1 439 ? -28.188 13.578 18.781 1 84.06 439 ASP B N 1
ATOM 7142 C CA . ASP B 1 439 ? -29.312 14.406 19.219 1 84.06 439 ASP B CA 1
ATOM 7143 C C . ASP B 1 439 ? -29.641 15.477 18.172 1 84.06 439 ASP B C 1
ATOM 7145 O O . ASP B 1 439 ? -30.812 15.703 17.859 1 84.06 439 ASP B O 1
ATOM 7149 N N . ALA B 1 440 ? -28.59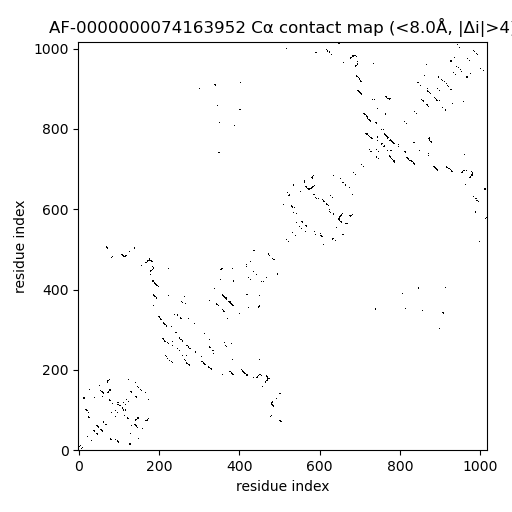4 16.016 17.688 1 84.81 440 ALA B N 1
ATOM 7150 C CA . ALA B 1 440 ? -28.75 17.125 16.75 1 84.81 440 ALA B CA 1
ATOM 7151 C C . ALA B 1 440 ? -29.203 16.641 15.383 1 84.81 440 ALA B C 1
ATOM 7153 O O . ALA B 1 440 ? -29.859 17.391 14.641 1 84.81 440 ALA B O 1
ATOM 7154 N N . LEU B 1 441 ? -28.906 15.398 15.062 1 86 441 LEU B N 1
ATOM 7155 C CA . LEU B 1 441 ? -29.203 14.867 13.734 1 86 441 LEU B CA 1
ATOM 7156 C C . LEU B 1 441 ? -30.391 13.922 13.766 1 86 441 LEU B C 1
ATOM 7158 O O . LEU B 1 441 ? -30.578 13.109 12.859 1 86 441 LEU B O 1
ATOM 7162 N N . GLY B 1 442 ? -31.172 14 14.719 1 85.5 442 GLY B N 1
ATOM 7163 C CA . GLY B 1 442 ? -32.375 13.195 14.797 1 85.5 442 GLY B CA 1
ATOM 7164 C C . GLY B 1 442 ? -32.094 11.719 15.031 1 85.5 442 GLY B C 1
ATOM 7165 O O . GLY B 1 442 ? -32.781 10.859 14.469 1 85.5 442 GLY B O 1
ATOM 7166 N N . GLY B 1 443 ? -31.031 11.414 15.688 1 85.75 443 GLY B N 1
ATOM 7167 C CA . GLY B 1 443 ? -30.734 10.047 16.078 1 85.75 443 GLY B CA 1
ATOM 7168 C C . GLY B 1 443 ? -29.734 9.367 15.148 1 85.75 443 GLY B C 1
ATOM 7169 O O . GLY B 1 443 ? -29.312 8.242 15.414 1 85.75 443 GLY B O 1
ATOM 7170 N N . LYS B 1 444 ? -29.328 9.969 14.141 1 87.06 444 LYS B N 1
ATOM 7171 C CA . LYS B 1 444 ? -28.375 9.383 13.211 1 87.06 444 LYS B CA 1
ATOM 7172 C C . LYS B 1 444 ? -26.953 9.555 13.703 1 87.06 444 LYS B C 1
ATOM 7174 O O . LYS B 1 444 ? -26.594 10.602 14.258 1 87.06 444 LYS B O 1
ATOM 7179 N N . GLU B 1 445 ? -26.203 8.492 13.547 1 91.44 445 GLU B N 1
ATOM 7180 C CA . GLU B 1 445 ? -24.781 8.547 13.922 1 91.44 445 GLU B CA 1
ATOM 7181 C C . GLU B 1 445 ? -23.984 9.344 12.898 1 91.44 445 GLU B C 1
ATOM 7183 O O . GLU B 1 445 ? -24.203 9.227 11.695 1 91.44 445 GLU B O 1
ATOM 7188 N N . PRO B 1 446 ? -23.156 10.195 13.477 1 94.31 446 PRO B N 1
ATOM 7189 C CA . PRO B 1 446 ? -22.297 10.93 12.539 1 94.31 446 PRO B CA 1
ATOM 7190 C C . PRO B 1 446 ? -21.297 10.023 11.812 1 94.31 446 PRO B C 1
ATOM 7192 O O . PRO B 1 446 ? -21.031 8.914 12.273 1 94.31 446 PRO B O 1
ATOM 7195 N N . ILE B 1 447 ? -20.938 10.461 10.688 1 92.62 447 ILE B N 1
ATOM 7196 C CA . ILE B 1 447 ? -19.859 9.797 9.977 1 92.62 447 ILE B CA 1
ATOM 7197 C C . ILE B 1 447 ? -18.516 10.172 10.594 1 92.62 447 ILE B C 1
ATOM 7199 O O . ILE B 1 447 ? -18.219 11.359 10.773 1 92.62 447 ILE B O 1
ATOM 7203 N N . VAL B 1 448 ? -17.75 9.219 11.078 1 94.12 448 VAL B N 1
ATOM 7204 C CA . VAL B 1 448 ? -16.422 9.453 11.625 1 94.12 448 VAL B CA 1
ATOM 7205 C C . VAL B 1 448 ? -15.367 9.148 10.562 1 94.12 448 VAL B C 1
ATOM 7207 O O . VAL B 1 448 ? -15.352 8.055 9.992 1 94.12 448 VAL B O 1
ATOM 7210 N N . GLU B 1 449 ? -14.516 10.141 10.281 1 92.62 449 GLU B N 1
ATOM 7211 C CA . GLU B 1 449 ? -13.539 9.938 9.219 1 92.62 449 GLU B CA 1
ATOM 7212 C C . GLU B 1 449 ? -12.172 10.492 9.609 1 92.62 449 GLU B C 1
ATOM 7214 O O . GLU B 1 449 ? -12.047 11.195 10.609 1 92.62 449 GLU B O 1
ATOM 7219 N N . ALA B 1 450 ? -11.133 10.086 8.969 1 93.69 450 ALA B N 1
ATOM 7220 C CA . ALA B 1 450 ? -9.797 10.68 8.93 1 93.69 450 ALA B CA 1
ATOM 7221 C C . ALA B 1 450 ? -9.367 10.961 7.496 1 93.69 450 ALA B C 1
ATOM 7223 O O . ALA B 1 450 ? -9.797 10.281 6.562 1 93.69 450 ALA B O 1
ATOM 7224 N N . ILE B 1 451 ? -8.578 12.016 7.352 1 90.69 451 ILE B N 1
ATOM 7225 C CA . ILE B 1 451 ? -8.273 12.383 5.973 1 90.69 451 ILE B CA 1
ATOM 7226 C C . ILE B 1 451 ? -6.773 12.281 5.727 1 90.69 451 ILE B C 1
ATOM 7228 O O . ILE B 1 451 ? -5.973 12.453 6.652 1 90.69 451 ILE B O 1
ATOM 7232 N N . HIS B 1 452 ? -6.402 11.961 4.535 1 94.31 452 HIS B N 1
ATOM 7233 C CA . HIS B 1 452 ? -5.004 11.852 4.141 1 94.31 452 HIS B CA 1
ATOM 7234 C C . HIS B 1 452 ? -4.5 13.156 3.525 1 94.31 452 HIS B C 1
ATOM 7236 O O . HIS B 1 452 ? -3.963 13.156 2.418 1 94.31 452 HIS B O 1
ATOM 7242 N N . ALA B 1 453 ? -4.855 14.234 4.227 1 88.06 453 ALA B N 1
ATOM 7243 C CA . ALA B 1 453 ? -4.453 15.609 3.941 1 88.06 453 ALA B CA 1
ATOM 7244 C C . ALA B 1 453 ? -4.188 16.391 5.23 1 88.06 453 ALA B C 1
ATOM 7246 O O . ALA B 1 453 ? -4.574 15.945 6.316 1 88.06 453 ALA B O 1
ATOM 7247 N N . GLY B 1 454 ? -3.518 17.438 5.102 1 88.5 454 GLY B N 1
ATOM 7248 C CA . GLY B 1 454 ? -3.096 18.188 6.277 1 88.5 454 GLY B CA 1
ATOM 7249 C C . GLY B 1 454 ? -4.203 19.031 6.879 1 88.5 454 GLY B C 1
ATOM 7250 O O . GLY B 1 454 ? -5.016 19.609 6.152 1 88.5 454 GLY B O 1
ATOM 7251 N N . LEU B 1 455 ? -4.273 19.031 8.172 1 90.88 455 LEU B N 1
ATOM 7252 C CA . LEU B 1 455 ? -5.105 19.922 8.961 1 90.88 455 LEU B CA 1
ATOM 7253 C C . LEU B 1 455 ? -4.293 20.594 10.062 1 90.88 455 LEU B C 1
ATOM 7255 O O . LEU B 1 455 ? -3.264 20.062 10.492 1 90.88 455 LEU B O 1
ATOM 7259 N N . GLU B 1 456 ? -4.773 21.719 10.523 1 93.88 456 GLU B N 1
ATOM 7260 C CA . GLU B 1 456 ? -4.062 22.406 11.602 1 93.88 456 GLU B CA 1
ATOM 7261 C C . GLU B 1 456 ? -3.998 21.547 12.859 1 93.88 456 GLU B C 1
ATOM 7263 O O . GLU B 1 456 ? -3.051 21.656 13.641 1 93.88 456 GLU B O 1
ATOM 7268 N N . CYS B 1 457 ? -4.992 20.672 12.992 1 95.06 457 CYS B N 1
ATOM 7269 C CA . CYS B 1 457 ? -5.004 19.797 14.148 1 95.06 457 CYS B CA 1
ATOM 7270 C C . CYS B 1 457 ? -3.701 19 14.25 1 95.06 457 CYS B C 1
ATOM 7272 O O . CYS B 1 457 ? -3.191 18.781 15.344 1 95.06 457 CYS B O 1
ATOM 7274 N N . GLY B 1 458 ? -3.248 18.656 13.156 1 94.31 458 GLY B N 1
ATOM 7275 C CA . GLY B 1 458 ? -2.006 17.906 13.156 1 94.31 458 GLY B CA 1
ATOM 7276 C C . GLY B 1 458 ? -0.841 18.672 13.75 1 94.31 458 GLY B C 1
ATOM 7277 O O . GLY B 1 458 ? -0.071 18.125 14.547 1 94.31 458 GLY B O 1
ATOM 7278 N N . GLU B 1 459 ? -0.731 19.922 13.406 1 93.25 459 GLU B N 1
ATOM 7279 C CA . GLU B 1 459 ? 0.332 20.781 13.93 1 93.25 459 GLU B CA 1
ATOM 7280 C C . GLU B 1 459 ? 0.137 21.047 15.422 1 93.25 459 GLU B C 1
ATOM 7282 O O . GLU B 1 459 ? 1.104 21.062 16.188 1 93.25 459 GLU B O 1
ATOM 7287 N N . ILE B 1 460 ? -1.071 21.25 15.758 1 95.81 460 ILE B N 1
ATOM 7288 C CA . ILE B 1 460 ? -1.367 21.516 17.156 1 95.81 460 ILE B CA 1
ATOM 7289 C C . ILE B 1 460 ? -1.048 20.281 18 1 95.81 460 ILE B C 1
ATOM 7291 O O . ILE B 1 460 ? -0.369 20.391 19.031 1 95.81 460 ILE B O 1
ATOM 7295 N N . ILE B 1 461 ? -1.445 19.141 17.562 1 93.62 461 ILE B N 1
ATOM 7296 C CA . ILE B 1 461 ? -1.265 17.906 18.297 1 93.62 461 ILE B CA 1
ATOM 7297 C C . ILE B 1 461 ? 0.221 17.562 18.375 1 93.62 461 ILE B C 1
ATOM 7299 O O . ILE B 1 461 ? 0.696 17.031 19.375 1 93.62 461 ILE B O 1
ATOM 7303 N N . SER B 1 462 ? 0.912 17.844 17.344 1 90.25 462 SER B N 1
ATOM 7304 C CA . SER B 1 462 ? 2.352 17.609 17.359 1 90.25 462 SER B CA 1
ATOM 7305 C C . SER B 1 462 ? 3.018 18.359 18.516 1 90.25 462 SER B C 1
ATOM 7307 O O . SER B 1 462 ? 4.02 17.906 19.062 1 90.25 462 SER B O 1
ATOM 7309 N N . ARG B 1 463 ? 2.457 19.469 18.906 1 91.56 463 ARG B N 1
ATOM 7310 C CA . ARG B 1 463 ? 2.984 20.297 19.984 1 91.56 463 ARG B CA 1
ATOM 7311 C C . ARG B 1 463 ? 2.336 19.938 21.312 1 91.56 463 ARG B C 1
ATOM 7313 O O . ARG B 1 463 ? 2.943 20.109 22.375 1 91.56 463 ARG B O 1
ATOM 7320 N N . TYR B 1 464 ? 1.171 19.453 21.188 1 93.94 464 TYR B N 1
ATOM 7321 C CA . TYR B 1 464 ? 0.4 19.016 22.359 1 93.94 464 TYR B CA 1
ATOM 7322 C C . TYR B 1 464 ? -0.047 17.578 22.219 1 93.94 464 TYR B C 1
ATOM 7324 O O . TYR B 1 464 ? -1.241 17.297 22.078 1 93.94 464 TYR B O 1
ATOM 7332 N N . PRO B 1 465 ? 0.864 16.594 22.391 1 88.12 465 PRO B N 1
ATOM 7333 C CA . PRO B 1 465 ? 0.617 15.203 22.031 1 88.12 465 PRO B CA 1
ATOM 7334 C C . PRO B 1 465 ? -0.438 14.539 22.906 1 88.12 465 PRO B C 1
ATOM 7336 O O . PRO B 1 465 ? -1.014 13.516 22.531 1 88.12 465 PRO B O 1
ATOM 7339 N N . SER B 1 466 ? -0.717 15.07 24.078 1 91.06 466 SER B N 1
ATOM 7340 C CA . SER B 1 466 ? -1.679 14.453 24.984 1 91.06 466 SER B CA 1
ATOM 7341 C C . SER B 1 466 ? -3.096 14.945 24.703 1 91.06 466 SER B C 1
ATOM 7343 O O . SER B 1 466 ? -4.059 14.422 25.266 1 91.06 466 SER B O 1
ATOM 7345 N N . MET B 1 467 ? -3.227 15.922 23.844 1 95.25 467 MET B N 1
ATOM 7346 C CA . MET B 1 467 ? -4.527 16.516 23.547 1 95.25 467 MET B CA 1
ATOM 7347 C C . MET B 1 467 ? -5.375 15.578 22.703 1 95.25 467 MET B C 1
ATOM 7349 O O . MET B 1 467 ? -4.875 14.961 21.75 1 95.25 467 MET B O 1
ATOM 7353 N N . GLU B 1 468 ? -6.609 15.367 23.078 1 96.81 468 GLU B N 1
ATOM 7354 C CA . GLU B 1 468 ? -7.598 14.703 22.219 1 96.81 468 GLU B CA 1
ATOM 7355 C C . GLU B 1 468 ? -8.328 15.711 21.344 1 96.81 468 GLU B C 1
ATOM 7357 O O . GLU B 1 468 ? -8.734 16.781 21.797 1 96.81 468 GLU B O 1
ATOM 7362 N N . ALA B 1 469 ? -8.453 15.344 20.094 1 97.62 469 ALA B N 1
ATOM 7363 C CA . ALA B 1 469 ? -9.016 16.344 19.188 1 97.62 469 ALA B CA 1
ATOM 7364 C C . ALA B 1 469 ? -10.102 15.734 18.297 1 97.62 469 ALA B C 1
ATOM 7366 O O . ALA B 1 469 ? -10.109 14.523 18.062 1 97.62 469 ALA B O 1
ATOM 7367 N N . ILE B 1 470 ? -11.023 16.5 17.875 1 97.88 470 ILE B N 1
ATOM 7368 C CA . ILE B 1 470 ? -11.961 16.234 16.797 1 97.88 470 ILE B CA 1
ATOM 7369 C C . ILE B 1 470 ? -12.172 17.516 15.969 1 97.88 470 ILE B C 1
ATOM 7371 O O . ILE B 1 470 ? -11.867 18.609 16.422 1 97.88 470 ILE B O 1
ATOM 7375 N N . SER B 1 471 ? -12.594 17.344 14.766 1 97.88 471 SER B N 1
ATOM 7376 C CA . SER B 1 471 ? -12.945 18.484 13.914 1 97.88 471 SER B CA 1
ATOM 7377 C C . SER B 1 471 ? -14.367 18.359 13.391 1 97.88 471 SER B C 1
ATOM 7379 O O . SER B 1 471 ? -14.758 17.312 12.875 1 97.88 471 SER B O 1
ATOM 7381 N N . ILE B 1 472 ? -15.18 19.359 13.562 1 97.88 472 ILE B N 1
ATOM 7382 C CA . ILE B 1 472 ? -16.562 19.375 13.102 1 97.88 472 ILE B CA 1
ATOM 7383 C C . ILE B 1 472 ? -16.891 20.75 12.523 1 97.88 472 ILE B C 1
ATOM 7385 O O . ILE B 1 472 ? -16.125 21.703 12.688 1 97.88 472 ILE B O 1
ATOM 7389 N N . GLY B 1 473 ? -17.953 20.828 11.805 1 97.31 473 GLY B N 1
ATOM 7390 C CA . GLY B 1 473 ? -18.406 22.094 11.234 1 97.31 473 GLY B CA 1
ATOM 7391 C C . GLY B 1 473 ? -19.734 21.969 10.508 1 97.31 473 GLY B C 1
ATOM 7392 O O . GLY B 1 473 ? -20.281 20.875 10.383 1 97.31 473 GLY B O 1
ATOM 7393 N N . PRO B 1 474 ? -20.281 23.125 10.156 1 97.5 474 PRO B N 1
ATOM 7394 C CA . PRO B 1 474 ? -21.484 23.125 9.32 1 97.5 474 PRO B CA 1
ATOM 7395 C C . PRO B 1 474 ? -21.188 22.781 7.859 1 97.5 474 PRO B C 1
ATOM 7397 O O . PRO B 1 474 ? -20.062 22.406 7.527 1 97.5 474 PRO B O 1
ATOM 7400 N N . THR B 1 475 ? -22.203 22.859 7.02 1 96.56 475 THR B N 1
ATOM 7401 C CA . THR B 1 475 ? -21.984 22.516 5.617 1 96.56 475 THR B CA 1
ATOM 7402 C C . THR B 1 475 ? -21.594 23.75 4.812 1 96.56 475 THR B C 1
ATOM 7404 O O . THR B 1 475 ? -22.359 24.703 4.703 1 96.56 475 THR B O 1
ATOM 7407 N N . ILE B 1 476 ? -20.438 23.781 4.355 1 96.06 476 ILE B N 1
ATOM 7408 C CA . ILE B 1 476 ? -19.891 24.812 3.49 1 96.06 476 ILE B CA 1
ATOM 7409 C C . ILE B 1 476 ? -19.516 24.219 2.141 1 96.06 476 ILE B C 1
ATOM 7411 O O . ILE B 1 476 ? -18.953 23.109 2.078 1 96.06 476 ILE B O 1
ATOM 7415 N N . ARG B 1 477 ? -19.875 24.859 1.075 1 93.5 477 ARG B N 1
ATOM 7416 C CA . ARG B 1 477 ? -19.578 24.359 -0.263 1 93.5 477 ARG B CA 1
ATOM 7417 C C . ARG B 1 477 ? -18.734 25.359 -1.048 1 93.5 477 ARG B C 1
ATOM 7419 O O . ARG B 1 477 ? -18.812 26.562 -0.806 1 93.5 477 ARG B O 1
ATOM 7426 N N . ASN B 1 478 ? -17.922 24.922 -1.936 1 88.5 478 ASN B N 1
ATOM 7427 C CA . ASN B 1 478 ? -17.094 25.672 -2.869 1 88.5 478 ASN B CA 1
ATOM 7428 C C . ASN B 1 478 ? -16.234 26.703 -2.146 1 88.5 478 ASN B C 1
ATOM 7430 O O . ASN B 1 478 ? -16.203 27.875 -2.527 1 88.5 478 ASN B O 1
ATOM 7434 N N . PRO B 1 479 ? -15.586 26.281 -1.081 1 90.75 479 PRO B N 1
ATOM 7435 C CA . PRO B 1 479 ? -14.711 27.25 -0.421 1 90.75 479 PRO B CA 1
ATOM 7436 C C . PRO B 1 479 ? -13.656 27.828 -1.361 1 90.75 479 PRO B C 1
ATOM 7438 O O . PRO B 1 479 ? -13.367 27.234 -2.406 1 90.75 479 PRO B O 1
ATOM 7441 N N . HIS B 1 480 ? -13.117 29.016 -1.081 1 88.62 480 HIS B N 1
ATOM 7442 C CA . HIS B 1 480 ? -12.023 29.672 -1.792 1 88.62 480 HIS B CA 1
ATOM 7443 C C . HIS B 1 480 ? -12.461 30.141 -3.176 1 88.62 480 HIS B C 1
ATOM 7445 O O . HIS B 1 480 ? -11.641 30.266 -4.086 1 88.62 480 HIS B O 1
ATOM 7451 N N . SER B 1 481 ? -13.82 30.297 -3.373 1 88.31 481 SER B N 1
ATOM 7452 C CA . SER B 1 481 ? -14.344 30.75 -4.656 1 88.31 481 SER B CA 1
ATOM 7453 C C . SER B 1 481 ? -15.43 31.797 -4.473 1 88.31 481 SER B C 1
ATOM 7455 O O . SER B 1 481 ? -15.898 32.031 -3.354 1 88.31 481 SER B O 1
ATOM 7457 N N . ASP B 1 482 ? -15.773 32.406 -5.656 1 90.06 482 ASP B N 1
ATOM 7458 C CA . ASP B 1 482 ? -16.828 33.406 -5.637 1 90.06 482 ASP B CA 1
ATOM 7459 C C . ASP B 1 482 ? -18.203 32.75 -5.48 1 90.06 482 ASP B C 1
ATOM 7461 O O . ASP B 1 482 ? -19.203 33.438 -5.289 1 90.06 482 ASP B O 1
ATOM 7465 N N . SER B 1 483 ? -18.219 31.406 -5.469 1 91.56 483 SER B N 1
ATOM 7466 C CA . SER B 1 483 ? -19.469 30.703 -5.273 1 91.56 483 SER B CA 1
ATOM 7467 C C . SER B 1 483 ? -19.516 30 -3.918 1 91.56 483 SER B C 1
ATOM 7469 O O . SER B 1 483 ? -20.328 29.109 -3.695 1 91.56 483 SER B O 1
ATOM 7471 N N . GLU B 1 484 ? -18.516 30.359 -3.039 1 94.44 484 GLU B N 1
ATOM 7472 C CA . GLU B 1 484 ? -18.547 29.812 -1.69 1 94.44 484 GLU B CA 1
ATOM 7473 C C . GLU B 1 484 ? -19.875 30.078 -1.001 1 94.44 484 GLU B C 1
ATOM 7475 O O . GLU B 1 484 ? -20.406 31.188 -1.089 1 94.44 484 GLU B O 1
ATOM 7480 N N . LEU B 1 485 ? -20.406 29.031 -0.327 1 96.31 485 LEU B N 1
ATOM 7481 C CA . LEU B 1 485 ? -21.656 29.219 0.403 1 96.31 485 LEU B CA 1
ATOM 7482 C C . LEU B 1 485 ? -21.656 28.422 1.697 1 96.31 485 LEU B C 1
ATOM 7484 O O . LEU B 1 485 ? -20.875 27.469 1.845 1 96.31 485 LEU B O 1
ATOM 7488 N N . CYS B 1 486 ? -22.422 28.859 2.641 1 97.88 486 CYS B N 1
ATOM 7489 C CA . CYS B 1 486 ? -22.719 28.156 3.877 1 97.88 486 CYS B CA 1
ATOM 7490 C C . CYS B 1 486 ? -24.219 27.828 3.969 1 97.88 486 CYS B C 1
ATOM 7492 O O . CYS B 1 486 ? -25.047 28.734 3.883 1 97.88 486 CYS B O 1
ATOM 7494 N N . GLU B 1 487 ? -24.516 26.578 4.133 1 97.56 487 GLU B N 1
ATOM 7495 C CA . GLU B 1 487 ? -25.906 26.188 4.301 1 97.56 487 GLU B CA 1
ATOM 7496 C C . GLU B 1 487 ? -26.438 26.641 5.66 1 97.56 487 GLU B C 1
ATOM 7498 O O . GLU B 1 487 ? -26.109 26.031 6.684 1 97.56 487 GLU B O 1
ATOM 7503 N N . VAL B 1 488 ? -27.359 27.547 5.633 1 97.69 488 VAL B N 1
ATOM 7504 C CA . VAL B 1 488 ? -27.781 28.266 6.832 1 97.69 488 VAL B CA 1
ATOM 7505 C C . VAL B 1 488 ? -28.406 27.281 7.824 1 97.69 488 VAL B C 1
ATOM 7507 O O . VAL B 1 488 ? -28.156 27.375 9.031 1 97.69 488 VAL B O 1
ATOM 7510 N N . GLU B 1 489 ? -29.094 26.328 7.352 1 95.56 489 GLU B N 1
ATOM 7511 C CA . GLU B 1 489 ? -29.844 25.406 8.211 1 95.56 489 GLU B CA 1
ATOM 7512 C C . GLU B 1 489 ? -28.922 24.469 8.953 1 95.56 489 GLU B C 1
ATOM 7514 O O . GLU B 1 489 ? -29.328 23.828 9.922 1 95.56 489 GLU B O 1
ATOM 7519 N N . THR B 1 490 ? -27.688 24.344 8.508 1 96.38 490 THR B N 1
ATOM 7520 C CA . THR B 1 490 ? -26.75 23.406 9.133 1 96.38 490 THR B CA 1
ATOM 7521 C C . THR B 1 490 ? -25.984 24.094 10.266 1 96.38 490 THR B C 1
ATOM 7523 O O . THR B 1 490 ? -25.312 23.422 11.062 1 96.38 490 THR B O 1
ATOM 7526 N N . VAL B 1 491 ? -26.141 25.391 10.453 1 97.56 491 VAL B N 1
ATOM 7527 C CA . VAL B 1 491 ? -25.328 26.156 11.398 1 97.56 491 VAL B CA 1
ATOM 7528 C C . VAL B 1 491 ? -25.859 25.969 12.812 1 97.56 491 VAL B C 1
ATOM 7530 O O . VAL B 1 491 ? -25.094 25.75 13.75 1 97.56 491 VAL B O 1
ATOM 7533 N N . LEU B 1 492 ? -27.156 26.016 12.938 1 96.25 492 LEU B N 1
ATOM 7534 C CA . LEU B 1 492 ? -27.719 25.891 14.281 1 96.25 492 LEU B CA 1
ATOM 7535 C C . LEU B 1 492 ? -27.438 24.516 14.859 1 96.25 492 LEU B C 1
ATOM 7537 O O . LEU B 1 492 ? -27 24.391 16 1 96.25 492 LEU B O 1
ATOM 7541 N N . PRO B 1 493 ? -27.719 23.422 14.086 1 96.19 493 PRO B N 1
ATOM 7542 C CA . PRO B 1 493 ? -27.375 22.109 14.633 1 96.19 493 PRO B CA 1
ATOM 7543 C C . PRO B 1 493 ? -25.891 21.984 14.984 1 96.19 493 PRO B C 1
ATOM 7545 O O . PRO B 1 493 ? -25.547 21.391 16.016 1 96.19 493 PRO B O 1
ATOM 7548 N N . PHE B 1 494 ? -25.078 22.453 14.188 1 96.88 494 PHE B N 1
ATOM 7549 C CA . PHE B 1 494 ? -23.641 22.469 14.453 1 96.88 494 PHE B CA 1
ATOM 7550 C C . PHE B 1 494 ? -23.344 23.203 15.75 1 96.88 494 PHE B C 1
ATOM 7552 O O . PHE B 1 494 ? -22.641 22.672 16.609 1 96.88 494 PHE B O 1
ATOM 7559 N N . TYR B 1 495 ? -23.875 24.344 15.883 1 97.44 495 TYR B N 1
ATOM 7560 C CA . TYR B 1 495 ? -23.688 25.172 17.078 1 97.44 495 TYR B CA 1
ATOM 7561 C C . TYR B 1 495 ? -24.156 24.438 18.328 1 97.44 495 TYR B C 1
ATOM 7563 O O . TYR B 1 495 ? -23.484 24.469 19.359 1 97.44 495 TYR B O 1
ATOM 7571 N N . ASN B 1 496 ? -25.266 23.812 18.219 1 96 496 ASN B N 1
ATOM 7572 C CA . ASN B 1 496 ? -25.812 23.078 19.359 1 96 496 ASN B CA 1
ATOM 7573 C C . ASN B 1 496 ? -24.922 21.906 19.766 1 96 496 ASN B C 1
ATOM 7575 O O . ASN B 1 496 ? -24.812 21.594 20.953 1 96 496 ASN B O 1
ATOM 7579 N N . VAL B 1 497 ? -24.344 21.281 18.797 1 97.5 497 VAL B N 1
ATOM 7580 C CA . VAL B 1 497 ? -23.422 20.172 19.078 1 97.5 497 VAL B CA 1
ATOM 7581 C C . VAL B 1 497 ? -22.219 20.703 19.859 1 97.5 497 VAL B C 1
ATOM 7583 O O . VAL B 1 497 ? -21.828 20.141 20.875 1 97.5 497 VAL B O 1
ATOM 7586 N N . VAL B 1 498 ? -21.641 21.812 19.406 1 98.12 498 VAL B N 1
ATOM 7587 C CA . VAL B 1 498 ? -20.484 22.391 20.062 1 98.12 498 VAL B CA 1
ATOM 7588 C C . VAL B 1 498 ? -20.844 22.781 21.5 1 98.12 498 VAL B C 1
ATOM 7590 O O . VAL B 1 498 ? -20.125 22.469 22.438 1 98.12 498 VAL B O 1
ATOM 7593 N N . LYS B 1 499 ? -21.969 23.422 21.609 1 96.75 499 LYS B N 1
ATOM 7594 C CA . LYS B 1 499 ? -22.453 23.844 22.922 1 96.75 499 LYS B CA 1
ATOM 7595 C C . LYS B 1 499 ? -22.656 22.656 23.844 1 96.75 499 LYS B C 1
ATOM 7597 O O . LYS B 1 499 ? -22.297 22.703 25.031 1 96.75 499 LYS B O 1
ATOM 7602 N N . GLY B 1 500 ? -23.281 21.672 23.281 1 96.69 500 GLY B N 1
ATOM 7603 C CA . GLY B 1 500 ? -23.5 20.453 24.047 1 96.69 500 GLY B CA 1
ATOM 7604 C C . GLY B 1 500 ? -22.219 19.812 24.531 1 96.69 500 GLY B C 1
ATOM 7605 O O . GLY B 1 500 ? -22.141 19.375 25.688 1 96.69 500 GLY B O 1
ATOM 7606 N N . ILE B 1 501 ? -21.219 19.672 23.672 1 97.75 501 ILE B N 1
ATOM 7607 C CA . ILE B 1 501 ? -19.938 19.078 24.016 1 97.75 501 ILE B CA 1
ATOM 7608 C C . ILE B 1 501 ? -19.281 19.859 25.141 1 97.75 501 ILE B C 1
ATOM 7610 O O . ILE B 1 501 ? -18.859 19.281 26.141 1 97.75 501 ILE B O 1
ATOM 7614 N N . VAL B 1 502 ? -19.297 21.188 25 1 97.88 502 VAL B N 1
ATOM 7615 C CA . VAL B 1 502 ? -18.656 22.062 25.984 1 97.88 502 VAL B CA 1
ATOM 7616 C C . VAL B 1 502 ? -19.375 21.938 27.328 1 97.88 502 VAL B C 1
ATOM 7618 O O . VAL B 1 502 ? -18.734 21.859 28.375 1 97.88 502 VAL B O 1
ATOM 7621 N N . SER B 1 503 ? -20.625 21.875 27.297 1 96.56 503 SER B N 1
ATOM 7622 C CA . SER B 1 503 ? -21.422 21.766 28.516 1 96.56 503 SER B CA 1
ATOM 7623 C C . SER B 1 503 ? -21.188 20.422 29.203 1 96.56 503 SER B C 1
ATOM 7625 O O . SER B 1 503 ? -21.094 20.359 30.438 1 96.56 503 SER B O 1
ATOM 7627 N N . GLU B 1 504 ? -21.156 19.438 28.422 1 96.56 504 GLU B N 1
ATOM 7628 C CA . GLU B 1 504 ? -20.938 18.125 29.016 1 96.56 504 GLU B CA 1
ATOM 7629 C C . GLU B 1 504 ? -19.547 18.016 29.609 1 96.56 504 GLU B C 1
ATOM 7631 O O . GLU B 1 504 ? -19.375 17.453 30.703 1 96.56 504 GLU B O 1
ATOM 7636 N N . ILE B 1 505 ? -18.578 18.453 28.938 1 97.25 505 ILE B N 1
ATOM 7637 C CA . ILE B 1 505 ? -17.203 18.422 29.438 1 97.25 505 ILE B CA 1
ATOM 7638 C C . ILE B 1 505 ? -17.109 19.172 30.766 1 97.25 505 ILE B C 1
ATOM 7640 O O . ILE B 1 505 ? -16.359 18.766 31.656 1 97.25 505 ILE B O 1
ATOM 7644 N N . ALA B 1 506 ? -17.938 20.219 30.938 1 96.5 506 ALA B N 1
ATOM 7645 C CA . ALA B 1 506 ? -17.969 21.031 32.156 1 96.5 506 ALA B CA 1
ATOM 7646 C C . ALA B 1 506 ? -18.391 20.188 33.344 1 96.5 506 ALA B C 1
ATOM 7648 O O . ALA B 1 506 ? -18.156 20.578 34.5 1 96.5 506 ALA B O 1
ATOM 7649 N N . THR B 1 507 ? -19 19.109 33.062 1 95.12 507 THR B N 1
ATOM 7650 C CA . THR B 1 507 ? -19.5 18.266 34.125 1 95.12 507 THR B CA 1
ATOM 7651 C C . THR B 1 507 ? -18.5 17.188 34.5 1 95.12 507 THR B C 1
ATOM 7653 O O . THR B 1 507 ? -18.656 16.484 35.5 1 95.12 507 THR B O 1
ATOM 7656 N N . LEU B 1 508 ? -17.547 17.094 33.688 1 91.19 508 LEU B N 1
ATOM 7657 C CA . LEU B 1 508 ? -16.562 16.047 33.906 1 91.19 508 LEU B CA 1
ATOM 7658 C C . LEU B 1 508 ? -15.609 16.438 35.062 1 91.19 508 LEU B C 1
ATOM 7660 O O . LEU B 1 508 ? -15.398 17.625 35.281 1 91.19 508 LEU B O 1
ATOM 7664 N N . GLN B 1 509 ? -15.234 15.469 36 1 80 509 GLN B N 1
ATOM 7665 C CA . GLN B 1 509 ? -14.32 15.711 37.094 1 80 509 GLN B CA 1
ATOM 7666 C C . GLN B 1 509 ? -12.93 15.164 36.781 1 80 509 GLN B C 1
ATOM 7668 O O . GLN B 1 509 ? -12.781 14.18 36.062 1 80 509 GLN B O 1
#

Secondary structure (DSSP, 8-state):
-PPPPGGG-SSHHHHHHHHHHHTS--BTTB-HHHHHHHHHHHHHTT-EEEE-TTT--EEEEEPPPTT-TTSPPEEEEEE------B-TT----TTTPPP-EEEEEETTEEEEEESSB---HHHHHHHHHHHHHHH-TTS--S-EEEEEES-TTTT-HHHHT--TTS---SEEEE----STTEEEEEE-EEEEEEEEE-TTT--EEEESS--EEEEEEE-----BTTTSGGG----HHHHHHHHHHHHTSTTT--EEEEEEE-S-TTB----EEEEEE-TT--HHHHHHHHHHHHHHHHHHHHHTTTT-TT-EEEEES--TTS-S-EEEE-HHHHHHHHHHHHHS--EEEEE-SSSTT-EEEEEEEEEEEEEGGGGGG-EEEEEEEESSHHHHHHHHHHHHHHHHHH-SEEE--SEEEE--B---TT-HHHHHHHHHHHHHTTTPPPEEEEESS--HHHHHHHH-TT-EEEE----EESTTSTT-EEEGGGHHHHHHHHHHHHHHHTT--/-PPPPGGG-SSHHHHHHHHHHHTS--BTTB-HHHHHHHHHHHHHTT-EEEE-TTT--EEEEEPPPTT-TTSPPEEEEEE------B-TT----TTTPPP-EEEEEETTEEEEEESSB---HHHHHHHHHHHHHHH-TTS--S-EEEEEES-TTTT-HHHHT--TTS---SEEEE----STTEEEEEE-EEEEEEEEE-TTT--EEEESS--EEEEEEE-----BTTTSGGG----HHHHHHHHHHHHTSTTT--EEEEEEE-S-TTB----EEEEEE-TT--HHHHHHHHHHHHHHHHHHHHHTTTT-TT-EEEEESS-GGGSS-EEEE-HHHHHHHHHHHHHS--EEEEE-SSSTT-EEEEEEEEEEEEEGGGGGG-EEEEEEEESSHHHHHHHHHHHHHHHHHH-SEEE--SEEEE--B---TT-HHHHHHHHHHHHHTTTPPPEEEEESS--HHHHHHHH-TT-EEEE----EESTTSTT-EEEGGGHHHHHHHHHHHHHHHTT--

Nearest PDB structures (foldseek):
  3mru-assembly2_B  TM=9.308E-01  e=9.140E-51  Vibrio alginolyticus
  2qyv-assembly1_B  TM=7.805E-01  e=2.164E-49  Histophilus somni 129PT
  3rza-assembly1_B  TM=7.186E-01  e=1.975E-23  Staphylococcus aureus subsp. aureus Mu50
  4mmo-assembly1_A  TM=5.857E-01  e=8.227E-14  Saccharolobus solfataricus P2
  4pxc-assembly1_B  TM=4.820E-01  e=3.662E-11  Arabidopsis thaliana

Sequence (1018 aa):
MSLPELNELEPKDLWQNFFFMCGIPHGSGNVTAIVQALKERAEAAGLKATIEASSGNLLIVKEADPGCENAPTVCLQGHCDMVCSKRATTEHDFLKDPIRPRLEMTDGKLCMYANGTTLGADNGIGVSAALAIACDKTLKTGRIEVLVTIDEETTMHGVKHMGTDLLEAKYLLNLDSEDLGVVTIGSAGGFNGNFYFNPATFKTIDCDSCNCLSIEVKGFSGGHSGVDIHHYRGNAIKIMARILDIACSLEYQGKICSIKGGTAHNAIPMDCSACLCFCGVSQAKIASFISEAKKLAEDLKTEYKTTDSDATIVIHEQSQTCHGKCTHALYVSSRSLVDFLLTCPSQVIRVSQDVEGLTESSMNLGKVRFSAENLPGSYIVTLSRSSVNSYLDANDKMLAGLARMARIFKYSGKLDPYGGWTPNPHSKLLEICKRHYADALGGKEPIVEAIHAGLECGEIISRYPSMEAISIGPTIRNPHSDSELCEVETVLPFYNVVKGIVSEIATLQMSLPELNELEPKDLWQNFFFMCGIPHGSGNVTAIVQALKERAEAAGLKATIEASSGNLLIVKEADPGCENAPTVCLQGHCDMVCSKRATTEHDFLKDPIRPRLEMTDGKLCMYANGTTLGADNGIGVSAALAIACDKTLKTGRIEVLVTIDEETTMHGVKHMGTDLLEAKYLLNLDSEDLGVVTIGSAGGFNGNFYFNPATFKTIDCDSCNCLSIEVKGFSGGHSGVDIHHYRGNAIKIMARILDIACSLEYQGKICSIKGGTAHNAIPMDCSACLCFCGVSQAKIASFISEAKKLAEDLKTEYKTTDSDATIVIHEQSQTCHGKCTHALYVSSRSLVDFLLTCPSQVIRVSQDVEGLTESSMNLGKVRFSAENLPGSYIVTLSRSSVNSYLDANDKMLAGLARMARIFKYSGKLDPYGGWTPNPHSKLLEICKRHYADALGGKEPIVEAIHAGLECGEIISRYPSMEAISIGPTIRNPHSDSELCEVETVLPFYNVVKGIVSEIATLQ

InterPro domains:
  IPR001160 Peptidase M20C, Xaa-His dipeptidase [PIRSF016599] (5-506)
  IPR001160 Peptidase M20C, Xaa-His dipeptidase [PR00934] (83-102)
  IPR001160 Peptidase M20C, Xaa-His dipeptidase [PR00934] (142-159)
  IPR001160 Peptidase M20C, Xaa-His dipeptidase [PR00934] (166-184)
  IPR001160 Peptidase M20C, Xaa-His dipeptidase [PR00934] (215-232)
  IPR001160 Peptidase M20C, Xaa-His dipeptidase [PR00934] (261-280)
  IPR001160 Peptidase M20C, Xaa-His dipeptidase [PR00934] (451-467)
  IPR001160 Peptidase M20C, Xaa-His dipeptidase [PR00934] (473-495)
  IPR001160 Peptidase M20C, Xaa-His dipeptidase [PTHR43501] (4-506)
  IPR001160 Peptidase M20C, Xaa-His dipeptidase [TIGR01893] (9-504)
  IPR001160 Peptidase M20C, Xaa-His dipeptidase [cd03890] (11-505)
  IPR002933 Peptidase M20 [PF01546] (75-502)
  IPR011650 Peptidase M20, dimerisation domain [PF07687] (215-300)

Organism: Giardia intestinalis (strain ATCC 50803 / WB clone C6) (NCBI:txid184922)

Foldseek 3Di:
DDDDDQCPFPPNQLSVQLVVLLQAQAAAVRCLRSLVVLCVVLVVLVWHWDQDPQQRKIKTKQAADPPLAPFFEEEQEAASHAQKAFDPPDDDDSNPGGWAWDWDQDPNFIWIATDGIFSPVQPSSSLSLLSSLSSDPVAGFHMYMYIYAGNQVHQSRRLLRDDLPPDRGQAYEYARDAAFQEKEFWEKWKFKKKWAFDPVPWDKDKDQAWQKKKKKKAQWPKDFLFACQAVVTDQQLLLVLVLLLLCLDPQNNKWWAWKWWADDQRMRTRMMMTMITRPPGDPVSVVVSVVVSVVVQVVVCVVRCPRGVPIHMDMGRPPCVPPRMTMTIHSLSSNLVSVLSNPPFAHQPDADPQFPPHRFKGKHFHIFTDGSVCSRPTMTMMMIMGLDQVVNVVSQVVVVVSCVVSVGIDMDGGHSIFFIRNGDPPDPLVVQLQVLSCVLVVNDGGHYHYTHHDDSVRSNCVSVVSHRYMYRYFHWPDGSYSGIITRSVRSNSRSSSVSSSRSVSSVPD/DDDDDQCPFPPNQLSVQLVVLLQAQAAAVRCLRSLVVVCVVLVVLVWHWDQDPQQRKIKTKQAADPPLAPFFEEEQEAASHAQKAFDPPDDDDSNPGGWAWDWDQDPNFIWIATDGIFSPVQPSSSLSLLSSLSSDPVAGFHMYMYIYAGNQVHQSRRLLRDDLPPDRGQAYEYARDAAFQEKEFWEKWKFKKKWAFDPVPWDKDKDFAWQKKKKKKAQWPKDFLFACQAVVTDQALLLVLVLLLLCLDPQNNKWWAWKWWADDQRMRTRMMMTMITRPPGDPVSVVVSVVVSVVVQVVVCVVRCPRGVPIHMDMGRPPCPPVGMTMTIHSLSSNLVSVLSNPPFAHQPDADPQFPPHRFKGKHFHIFTDGSVCSRPTMTMMMIMGLDQVVNVVSQVVVVVSCVVSVGIDMDGGHSIFFIRNGDPPDPLVVQLQVLSCVLVVNDGGHYHYGHHDDSVRSNCVSVVSHRYMYRYFHWPDGSYSGIITRSVRSNSRSSSVSSSRSVSSVPD

pLDDT: mean 94.43, std 6.88, range [42.5, 98.81]

Radius of gyration: 33.57 Å; Cα contacts (8 Å, |Δi|>4): 2604; chains: 2; bounding box: 82×97×76 Å